Protein 8Q9X (pdb70)

Solvent-accessible surface area: 30038 Å² total; per-residue (Å²): 111,154,90,84,178,57,35,106,8,105,130,4,2,61,25,2,32,137,38,1,0,0,6,0,2,1,0,0,0,4,0,1,0,4,8,4,12,49,3,59,0,14,0,7,12,1,3,10,3,41,41,15,78,1,0,0,0,6,4,0,0,1,9,38,8,124,52,11,61,157,19,8,33,0,0,0,0,0,0,1,6,98,2,4,73,38,23,60,23,101,22,118,35,189,162,24,18,99,14,2,20,0,17,27,0,97,7,61,32,70,69,12,44,53,56,26,37,0,4,90,110,7,0,0,0,0,0,13,3,0,0,0,0,22,83,3,134,0,0,0,0,0,0,7,3,1,0,0,0,0,4,0,29,12,89,82,21,42,36,80,4,1,0,45,0,32,1,154,26,99,39,98,66,38,126,83,0,6,61,79,0,2,14,0,36,0,35,84,30,159,58,108,68,124,85,48,60,14,47,45,60,5,45,113,33,30,6,0,50,54,14,6,22,15,5,0,9,24,67,0,17,108,48,114,3,69,20,126,95,51,33,29,0,0,0,0,2,0,1,0,0,0,18,70,20,82,6,0,1,0,1,0,12,8,2,1,0,0,0,0,0,7,43,131,99,22,56,6,44,4,0,0,9,0,4,91,75,38,76,27,30,37,107,26,143,105,69,50,102,49,23,9,46,0,131,12,137,104,7,44,2,3,2,24,1,0,0,0,3,12,77,0,101,16,0,0,0,1,0,9,23,94,39,10,3,0,6,0,0,55,0,55,65,60,80,46,3,70,128,1,69,49,100,29,43,3,86,44,112,48,13,206,43,62,52,3,10,3,5,3,0,5,4,10,55,78,19,100,38,0,0,0,0,9,14,72,51,78,125,46,71,0,3,0,0,0,0,26,6,160,98,16,137,51,100,74,67,28,106,13,4,25,4,0,2,0,1,7,1,0,30,78,13,108,4,1,0,0,0,0,0,0,29,1,47,23,11,0,0,0,2,0,1,17,15,197,50,16,68,42,5,6,22,2,3,5,8,1,0,0,6,0,0,2,1,4,0,117,62,72,111,25,1,99,8,11,7,1,0,5,1,128,43,109,8,103,113,4,2,40,10,3,16,133,35,1,0,0,6,0,2,0,0,0,0,4,0,0,0,5,9,2,6,51,2,58,0,22,0,7,11,1,3,9,2,38,37,16,79,2,0,0,1,2,5,0,0,1,8,38,9,126,51,10,63,158,18,9,30,0,0,1,0,0,1,1,9,90,1,5,75,43,44,62,24,105,24,106,32,175,163,25,20,94,12,2,21,0,17,24,0,98,8,60,32,68,70,12,44,51,57,24,37,0,2,93,101,9,0,0,0,0,0,1,5,0,0,0,0,23,79,7,135,0,0,0,0,0,0,2,3,0,0,0,0,0,3,0,29,16,90,83,22,43,36,78,3,0,0,48,0,32,0,152,24,96,44,98,78,39,112,93,0,4,44,66,0,2,13,0,37,0,36,84,27,159,58,106,71,122,83,50,70,17,54,47,51,10,45,117,32,28,4,0,41,40,28,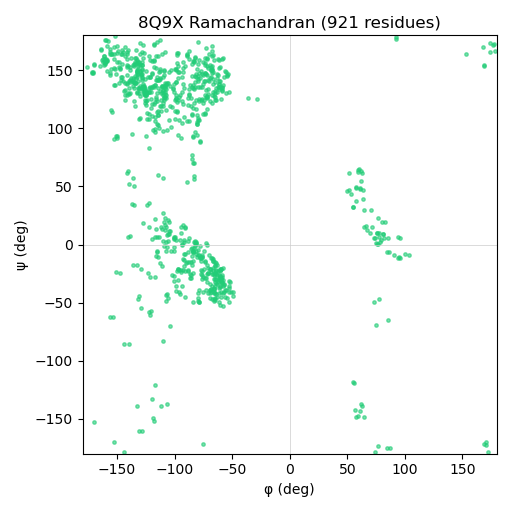5,38,29,2,1,5,61,80,0,7,93,49,142,5,74,22,124,93,46,33,31,0,0,2,2,2,2,1,0,0,0,17,70,19,92,11,0,0,0,0,0,9,3,2,1,0,0,0,0,0,6,45,132,60,21,55,6,43,5,0,0,8,0,3,99,76,42,75,28,30,35,107,26,140,106,63,51,102,50,23,10,44,0,133,12,137,107,4,42,3,5,2,24,0,3,0,0,4,12,73,0,108,16,0,0,0,3,1,10,14,90,40,12,6,0,6,0,0,53,0,62,65,61,88,44,5,71,129,2,70,48,106,29,38,2,87,46,130,47,12,182,31,14,64,3,13,8,11,8,0,4,2,10,54,97,18,124,38,0,0,0,0,14,21,70,46,77,126,52,75,0,2,0,0,0,0,25,7,148,98,7,129,44,99,78,63,26,104,21,11,28,4,0,7,0,1,8,1,0,29,74,13,80,8,1,1,0,0,0,0,0,31,2,46,22,5,0,0,0,2,0,1,10,15,198,48,15,73,41,3,5,23,2,4,5,8,1,0,0,19,0,0,2,0,4,0,118,60,62,92,24,2,99,9,10,6,1,0,5,1

Secondary structure (DSSP, 8-state):
-TTSS---SHHHHHTT-S-EEEEE-BTT-EEEEEETTT--EEEEEEGGGGT-SS--EEEEEE---S-TTT-EEEEEEE--GGGGGSS------SS------EEEEEE-SS-EEEEEEHHHHHSB---S-EEE-TTSSEEEEEETTTTEEEEEETTTTEEEEEEEEEEEESS-SGGGTTTT-EEEEEEE----BGGGB-SB-TTTT-SSSS---TT-GGGTTTT-S--SSGGG---EEEEEE-TTSSEEEEEETTTTEEEEEETTTTEEEEEEE-STTS-SEEE-EEEETTEEEEEES-----EEEEEE-TTSSEEEEEE-SSS-EEEEEE---TT-GGG-EEEEEE--GGG-SS-PEEEEEEE-TTSSEEEEEEE--TTSPEEEEEEETTTTEEEEEEEEESSEEEEEE-TTS-EEEEEEEGGGTS-EEEEEEETTTTEEEEEE------S--EEPPSSHHHHTTSTTTB-/---SHHHHHTT-S-EEEEE-BTT-EEEEEETTT--EEEEEEGGGGT-SS-EEEEEEE---S-TTT-EEEEEEEE-GGGGGSS------SS------EEEEEE-SS-EEEEEEHHHHHSB---S-EEE-TTSSEEEEEETTTTEEEEEETTTTEEEEEEEEEEEESS-SGGGTTTT-EEEEEEE----BGGGB-SB-TTTT-SSSS---TTHHHHHHTT-S--S-TTS---EEEEEE-TTSSEEEEEETTTTEEEEEETTTTEEEEEEE-STTS-SEE--EEEETTEEEEEES-----EEEEEE-TTSSEEEEEE-SSS-EEEEEE---TT-GGG-EEEEEE--TT-BTTBSB---EEE-TTSSEEEEEEB-STTSPEEEEEEETTTTEEEEEEEEESSEEEEEE-TTSSEEEEEEEGGGTS-EEEEEEETTTTEEEEEE------S--EEPPSSHHHHTTSTTT--

Radius of gyration: 29.58 Å; Cα contacts (8 Å, |Δi|>4): 3020; chains: 2; bounding box: 65×93×47 Å

Sequence (937 aa):
GHMARTTKIEEFYAQFGKYILLVPGKFTGTVAAHDLSTGRTLAWLAGWNYGDTNPIMHHMAAFPSPDPYKGFEFIVNTQGGKNLFIYGIPTTVKEPGEGFNIYRVRYDGTKFNLVSNIAEKTGLGLGVHVTATPDGKGFAVADGQKDIFAEFDLATESVRTAFLVDWKPNNSDLKRAWLEGGTMTITRLKPTLPGGKYDYTGTKGCKIDWELVPGGELFLEEEEGGKKVTGTRQTNVVALDAFVYDPRGRWGALSARLPGVAIIFDRQDDWEPVVALVGAKGEPSSLPVKKVASDTWEIKMDKVVTPAHQAGFSPDGKNFLFMNGVRQNNIMVWDTSNHADPTKWTKKAVVEDPGWRGSYPNTFHMVFTPDGRKVYVTLWWPSPTPNGIAVVDARNWKLLKSVDIGPDMHTLAITYDGKYVVGVFSGYQKTASGIVIMDTKSDEVVGILPSVGGHHDCVIVPKTVEDLRCSRCTTTTTKIEEFYAQFGKYILLVPGKFTGTVAAHDLSTGRTLAWLAGWNYGDTNPIMHHMAAFPSPDPYKGFEFIVNTQGGKNLFIYYGIPTTVKEPGEGFNIYRVRYDGTKFNLVSNIAEKTGLGLGVHVTATPDGKGFAVADGQKDIFAEFDLATESVRTAFLVDWKPNNSDLKRAWLEGGTMTITRLKPTLPGGKYDYTGTKGCKIDWELVPGGELFLEEGKVTGTRQTNVVALDAFVYDPRGRWGALSARLPGVAIIFDRQDWEPVVALVGAKGEPSSLPVKKVASDTWEIKMDKVVTPAHQAGFSPDGKNFLFMNGVRQNNIMVWDTSNHADPTKWTKKAVVEDPGWRGSYPNTFHMVFTPDGRKVYVTLWWPSPTPNGIAVVDARNWKLLKSVDIGPDMHTLAITYDGKYVVGVFSGYQKTASGIVIMDTKSDEVVGILPSVGGHHDCVIVPKTVEDLRCSRCTTT

Foldseek 3Di:
DVPPDDDDCQVVLCVQPFWKKWFAFQQQQKIWIATSNPRDTQEMDHVVVVPQQRRRWAEKFWFAAQDVLQKTKMKIAGAWFCQVPPLPDPDPDDTIGLGLWIWIWMDRNHYIDGDDTLCVVAVARAHFYWAAALQRQKIKGHHQQQQKIFIAGNVVSYTPWMKHKWWDAPDPQLLFRFFQWTKIKIFTDWADDPPRHHNRPGPPRGQWRHAQDVLRLCCLSVVNTDGNNSSTTQGWHDWFDQSVDQWTWIFRFRLQWTFIAGSVPGDTAWIAHFDPPDFRTFGWADDDPGMIMTTDRGRQFTWHWKFAALNSQKIWIATAQSFGKIWIWGRVPVPHNVPIGTDDIEHDPVDNHRFFHFAAWFAQLVQQKMKTKTADAPDDFTWIWIAGRPVGYTDDIDGDGHAWAYWAASNNRFKIWTWHAQSVPDAIWIWIAGPVVRHIPDTDHDNRNTNYMFIHHNRSSRSSGTRRGID/DDDCQVVLCVQPWWKKWFAFQQQQKIWIATSNPRDTQEMDHNVVVVQQRRRWAEKFWFAAQDVLQKTKMKIFGAKFCQVPPLPDPDPDDGIGLGLWIWIWMDRNHYIDGDDTLCVVAVARAHAYKFAALQRQKIKGAHQQQQKIFIAGVVVSYTPWMKHKWWDAPDPQLLARFFQWTKIKIFTDWADDPPRHHNHPGCPRGQWRHQQDQLRSNCLSVVNTDGNHSSTTQRWHDWFDQSVDQWTWIFRFRLQWTFIAGSVVGDTAWIAHQDPPDFRTFGWADDDPGMIMTTDRGRQFTWAWWFAALNSQKIWIATAANAGKIWIWGRVPVPHPVPIGTDDIEDDPPTGGRFQPFHEWFAQLVQQKMKTWGADAPPDFTWIWIAGRVVGYTDDTDGDGHAWAYWAASNNRFKIWTWGAQSVPDAIWIWIAGPVVRHTPDTDHDNRRTNYMFIHHNRSSSSSGTRRGID

Organism: NCBI:txid2602750

Structure (mmCIF, N/CA/C/O backbone):
data_8Q9X
#
_entry.id   8Q9X
#
_cell.length_a   66.840
_cell.length_b   96.570
_cell.length_c   147.450
_cell.angle_alpha   90.00
_cell.angle_beta   90.00
_cell.angle_gamma   90.00
#
_symmetry.space_group_name_H-M   'P 21 21 21'
#
loop_
_entity.id
_entity.type
_entity.pdbx_description
1 polymer 'Twin-arginine translocation signal domain-containing protein'
2 non-polymer GLYCEROL
3 non-polymer 'OXYGEN MOLECULE'
4 non-polymer 'COPPER (II) ION'
5 water water
#
loop_
_atom_site.group_PDB
_atom_site.id
_atom_site.type_symbol
_atom_site.label_atom_id
_atom_site.label_alt_id
_atom_site.label_comp_id
_atom_site.label_asym_id
_atom_site.label_entity_id
_atom_site.label_seq_id
_atom_site.pdbx_PDB_ins_code
_atom_site.Cartn_x
_atom_site.Cartn_y
_atom_site.Cartn_z
_atom_site.occupancy
_atom_site.B_iso_or_equiv
_atom_site.auth_seq_id
_atom_site.auth_comp_id
_atom_site.auth_asym_id
_atom_site.auth_atom_id
_atom_site.pdbx_PDB_model_num
ATOM 1 N N . GLY A 1 19 ? 47.892 14.345 0.509 1.00 35.02 43 GLY A N 1
ATOM 2 C CA . GLY A 1 19 ? 48.702 14.073 -0.707 1.00 35.09 43 GLY A CA 1
ATOM 3 C C . GLY A 1 19 ? 47.939 13.014 -1.457 1.00 29.16 43 GLY A C 1
ATOM 4 O O . GLY A 1 19 ? 48.395 12.427 -2.448 1.00 34.62 43 GLY A O 1
ATOM 8 N N . HIS A 1 20 ? 46.738 12.751 -0.931 1.00 28.06 44 HIS A N 1
ATOM 9 C CA . HIS A 1 20 ? 45.982 11.673 -1.564 1.00 26.16 44 HIS A CA 1
ATOM 10 C C . HIS A 1 20 ? 45.183 12.161 -2.786 1.00 26.09 44 HIS A C 1
ATOM 11 O O . HIS A 1 20 ? 44.724 11.338 -3.563 1.00 26.46 44 HIS A O 1
ATOM 24 N N . MET A 1 21 ? 45.085 13.471 -3.025 1.00 21.27 45 MET A N 1
ATOM 25 C CA . MET A 1 21 ? 44.325 14.018 -4.151 1.00 24.04 45 MET A CA 1
ATOM 26 C C . MET A 1 21 ? 45.120 15.129 -4.832 1.00 25.93 45 MET A C 1
ATOM 27 O O . MET A 1 21 ? 44.643 16.264 -4.966 1.00 40.21 45 MET A O 1
ATOM 44 N N . ALA A 1 22 ? 46.331 14.769 -5.286 1.00 29.71 46 ALA A N 1
ATOM 45 C CA . ALA A 1 22 ? 47.292 15.729 -5.807 1.00 37.57 46 ALA A CA 1
ATOM 46 C C . ALA A 1 22 ? 47.056 15.982 -7.294 1.00 35.12 46 ALA A C 1
ATOM 47 O O . ALA A 1 22 ? 47.444 17.045 -7.781 1.00 37.15 46 ALA A O 1
ATOM 50 N N . ARG A 1 23 ? 46.446 15.017 -8.014 1.00 30.92 47 ARG A N 1
ATOM 51 C CA . ARG A 1 23 ? 46.243 15.180 -9.440 1.00 31.72 47 ARG A CA 1
ATOM 52 C C . ARG A 1 23 ? 45.138 14.301 -10.040 1.00 25.83 47 ARG A C 1
ATOM 53 O O . ARG A 1 23 ? 44.733 13.296 -9.525 1.00 35.83 47 ARG A O 1
ATOM 63 N N . THR A 1 24 ? 44.643 14.723 -11.204 1.00 19.33 48 THR A N 1
ATOM 64 C CA . THR A 1 24 ? 43.680 14.066 -12.070 1.00 18.36 48 THR A CA 1
ATOM 65 C C . THR A 1 24 ? 44.359 12.897 -12.762 1.00 22.00 48 THR A C 1
ATOM 66 O O . THR A 1 24 ? 45.532 13.024 -13.163 1.00 24.91 48 THR A O 1
ATOM 72 N N . THR A 1 25 ? 43.685 11.760 -12.931 1.00 23.06 49 THR A N 1
ATOM 73 C CA . THR A 1 25 ? 44.196 10.561 -13.597 1.00 20.89 49 THR A CA 1
ATOM 74 C C . THR A 1 25 ? 43.250 10.228 -14.754 1.00 18.31 49 THR A C 1
ATOM 75 O O . THR A 1 25 ? 42.040 10.153 -14.586 1.00 18.32 49 THR A O 1
ATOM 86 N N . LYS A 1 26 ? 43.800 9.919 -15.935 1.00 18.77 50 LYS A N 1
ATOM 87 C CA . LYS A 1 26 ? 42.987 9.430 -17.048 1.00 17.70 50 LYS A CA 1
ATOM 88 C C . LYS A 1 26 ? 43.092 7.926 -17.113 1.00 16.25 50 LYS A C 1
ATOM 89 O O . LYS A 1 26 ? 44.122 7.353 -16.746 1.00 17.99 50 LYS A O 1
ATOM 108 N N . ILE A 1 27 ? 42.035 7.281 -17.597 1.00 15.24 51 ILE A N 1
ATOM 109 C CA . ILE A 1 27 ? 41.963 5.844 -17.604 1.00 14.46 51 ILE A CA 1
ATOM 110 C C . ILE A 1 27 ? 42.669 5.215 -18.822 1.00 14.86 51 ILE A C 1
ATOM 111 O O . ILE A 1 27 ? 42.829 4.000 -18.888 1.00 15.59 51 ILE A O 1
ATOM 127 N N . GLU A 1 28 ? 43.139 6.034 -19.768 1.00 15.60 52 GLU A N 1
ATOM 128 C CA . GLU A 1 28 ? 43.666 5.452 -20.990 1.00 16.72 52 GLU A CA 1
ATOM 129 C C . GLU A 1 28 ? 44.723 4.387 -20.733 1.00 16.04 52 GLU A C 1
ATOM 130 O O . GLU A 1 28 ? 44.701 3.336 -21.413 1.00 16.44 52 GLU A O 1
ATOM 142 N N . GLU A 1 29 ? 45.738 4.638 -19.895 1.00 17.15 53 GLU A N 1
ATOM 143 C CA . GLU A 1 29 ? 46.784 3.652 -19.725 1.00 17.67 53 GLU A CA 1
ATOM 144 C C . GLU A 1 29 ? 46.251 2.337 -19.188 1.00 16.68 53 GLU A C 1
ATOM 145 O O . GLU A 1 29 ? 46.777 1.284 -19.544 1.00 17.68 53 GLU A O 1
ATOM 153 N N . PHE A 1 30 ? 45.248 2.384 -18.316 1.00 15.50 54 PHE A N 1
ATOM 154 C CA . PHE A 1 30 ? 44.624 1.187 -17.804 1.00 14.69 54 PHE A CA 1
ATOM 155 C C . PHE A 1 30 ? 44.077 0.360 -18.968 1.00 14.34 54 PHE A C 1
ATOM 156 O O . PHE A 1 30 ? 44.331 -0.843 -19.033 1.00 15.55 54 PHE A O 1
ATOM 173 N N . TYR A 1 31 ? 43.259 0.952 -19.852 1.00 13.40 55 TYR A N 1
ATOM 174 C CA . TYR A 1 31 ? 42.676 0.137 -20.922 1.00 12.71 55 TYR A CA 1
ATOM 175 C C . TYR A 1 31 ? 43.721 -0.259 -21.969 1.00 12.92 55 TYR A C 1
ATOM 176 O O . TYR A 1 31 ? 43.617 -1.331 -22.565 1.00 14.48 55 TYR A O 1
ATOM 194 N N . ALA A 1 32 ? 44.719 0.605 -22.211 1.00 13.86 56 ALA A N 1
ATOM 195 C CA . ALA A 1 32 ? 45.689 0.370 -23.268 1.00 15.51 56 ALA A CA 1
ATOM 196 C C . ALA A 1 32 ? 46.455 -0.919 -23.033 1.00 13.78 56 ALA A C 1
ATOM 197 O O . ALA A 1 32 ? 46.932 -1.553 -23.989 1.00 17.38 56 ALA A O 1
ATOM 204 N N . GLN A 1 33 ? 46.621 -1.320 -21.780 1.00 13.94 57 GLN A N 1
ATOM 205 C CA . GLN A 1 33 ? 47.415 -2.496 -21.492 1.00 14.15 57 GLN A CA 1
ATOM 206 C C . GLN A 1 33 ? 46.770 -3.788 -22.012 1.00 13.19 57 GLN A C 1
ATOM 207 O O . GLN A 1 33 ? 47.471 -4.781 -22.176 1.00 14.52 57 GLN A O 1
ATOM 221 N N . PHE A 1 34 ? 45.458 -3.788 -22.230 1.00 13.10 58 PHE A N 1
ATOM 222 C CA . PHE A 1 34 ? 44.792 -5.046 -22.451 1.00 13.49 58 PHE A CA 1
ATOM 223 C C . PHE A 1 34 ? 44.839 -5.522 -23.887 1.00 14.81 58 PHE A C 1
ATOM 224 O O . PHE A 1 34 ? 44.593 -6.691 -24.122 1.00 16.94 58 PHE A O 1
ATOM 241 N N . GLY A 1 35 ? 45.132 -4.637 -24.838 1.00 15.16 59 GLY A N 1
ATOM 242 C CA . GLY A 1 35 ? 44.959 -4.959 -26.235 1.00 16.97 59 GLY A CA 1
ATOM 243 C C . GLY A 1 35 ? 43.499 -4.900 -26.680 1.00 14.38 59 GLY A C 1
ATOM 244 O O . GLY A 1 35 ? 42.604 -4.454 -25.962 1.00 16.04 59 GLY A O 1
ATOM 248 N N . LYS A 1 36 ? 43.271 -5.318 -27.910 1.00 13.10 60 LYS A N 1
ATOM 249 C CA . LYS A 1 36 ? 41.966 -5.196 -28.568 1.00 12.79 60 LYS A CA 1
ATOM 250 C C . LYS A 1 36 ? 41.183 -6.481 -28.384 1.00 11.13 60 LYS A C 1
ATOM 251 O O . LYS A 1 36 ? 41.321 -7.425 -29.162 1.00 14.11 60 LYS A O 1
ATOM 270 N N . TYR A 1 37 ? 40.397 -6.519 -27.311 1.00 10.30 61 TYR A N 1
ATOM 271 C CA . TYR A 1 37 ? 39.576 -7.662 -26.969 1.00 9.59 61 TYR A CA 1
ATOM 272 C C . TYR A 1 37 ? 38.198 -7.158 -26.542 1.00 9.31 61 TYR A C 1
ATOM 273 O O . TYR A 1 37 ? 38.094 -6.150 -25.835 1.00 10.46 61 TYR A O 1
ATOM 291 N N . ILE A 1 38 ? 37.176 -7.928 -26.928 1.00 9.14 62 ILE A N 1
ATOM 292 C CA . ILE A 1 38 ? 35.780 -7.658 -26.634 1.00 8.80 62 ILE A CA 1
ATOM 293 C C . ILE A 1 38 ? 35.278 -8.712 -25.664 1.00 8.69 62 ILE A C 1
ATOM 294 O O . ILE A 1 38 ? 35.344 -9.911 -25.948 1.00 9.23 62 ILE A O 1
ATOM 310 N N . LEU A 1 39 ? 34.745 -8.264 -24.521 1.00 8.67 63 LEU A N 1
ATOM 311 C CA . LEU A 1 39 ? 34.143 -9.122 -23.517 1.00 8.53 63 LEU A CA 1
ATOM 312 C C . LEU A 1 39 ? 32.641 -9.185 -23.734 1.00 8.00 63 LEU A C 1
ATOM 313 O O . LEU A 1 39 ? 31.991 -8.136 -23.788 1.00 9.48 63 LEU A O 1
ATOM 329 N N . LEU A 1 40 ? 32.093 -10.386 -23.796 1.00 8.00 64 LEU A N 1
ATOM 330 C CA . LEU A 1 40 ? 30.666 -10.608 -23.937 1.00 7.87 64 LEU A CA 1
ATOM 331 C C . LEU A 1 40 ? 30.133 -11.210 -22.647 1.00 8.03 64 LEU A C 1
ATOM 332 O O . LEU A 1 40 ? 30.740 -12.143 -22.110 1.00 9.87 64 LEU A O 1
ATOM 361 N N . VAL A 1 41 ? 28.976 -10.715 -22.187 1.00 8.23 65 VAL A N 1
ATOM 362 C CA . VAL A 1 41 ? 28.377 -11.198 -20.951 1.00 8.52 65 VAL A CA 1
ATOM 363 C C . VAL A 1 41 ? 26.866 -11.301 -21.063 1.00 8.71 65 VAL A C 1
ATOM 364 O O . VAL A 1 41 ? 26.203 -10.391 -21.576 1.00 10.12 65 VAL A O 1
ATOM 377 N N . PRO A 1 42 ? 26.284 -12.376 -20.509 1.00 8.01 66 PRO A N 1
ATOM 378 C CA . PRO A 1 42 ? 24.858 -12.468 -20.298 1.00 8.40 66 PRO A CA 1
ATOM 379 C C . PRO A 1 42 ? 24.537 -11.886 -18.915 1.00 9.12 66 PRO A C 1
ATOM 380 O O . PRO A 1 42 ? 25.398 -11.873 -18.003 1.00 11.65 66 PRO A O 1
ATOM 391 N N . GLY A 1 43 ? 23.274 -11.544 -18.677 1.00 9.37 67 GLY A N 1
ATOM 392 C CA . GLY A 1 43 ? 22.921 -10.881 -17.417 1.00 9.68 67 GLY A CA 1
ATOM 393 C C . GLY A 1 43 ? 22.122 -11.691 -16.412 1.00 8.67 67 GLY A C 1
ATOM 394 O O . GLY A 1 43 ? 21.815 -11.125 -15.362 1.00 8.97 67 GLY A O 1
ATOM 398 N N . LYS A 1 44 ? 21.751 -12.933 -16.711 1.00 8.48 68 LYS A N 1
ATOM 399 C CA . LYS A 1 44 ? 20.895 -13.725 -15.806 1.00 7.95 68 LYS A CA 1
ATOM 400 C C . LYS A 1 44 ? 19.636 -12.915 -15.564 1.00 8.14 68 LYS A C 1
ATOM 401 O O . LYS A 1 44 ? 18.897 -12.645 -16.529 1.00 8.64 68 LYS A O 1
ATOM 420 N N . PHE A 1 45 ? 19.327 -12.528 -14.315 1.00 7.96 69 PHE A N 1
ATOM 421 C CA . PHE A 1 45 ? 18.071 -11.842 -14.053 1.00 7.72 69 PHE A CA 1
ATOM 422 C C . PHE A 1 45 ? 17.975 -10.453 -14.669 1.00 7.81 69 PHE A C 1
ATOM 423 O O . PHE A 1 45 ? 16.877 -9.903 -14.708 1.00 9.28 69 PHE A O 1
ATOM 440 N N . THR A 1 46 ? 19.067 -9.859 -15.175 1.00 8.04 70 THR A N 1
ATOM 441 C CA . THR A 1 46 ? 18.862 -8.605 -15.870 1.00 8.06 70 THR A CA 1
ATOM 442 C C . THR A 1 46 ? 18.163 -8.780 -17.207 1.00 8.33 70 THR A C 1
ATOM 443 O O . THR A 1 46 ? 17.569 -7.829 -17.702 1.00 9.68 70 THR A O 1
ATOM 454 N N . GLY A 1 47 ? 18.269 -9.957 -17.821 1.00 8.32 71 GLY A N 1
ATOM 455 C CA . GLY A 1 47 ? 17.658 -10.162 -19.130 1.00 8.62 71 GLY A CA 1
ATOM 456 C C . GLY A 1 47 ? 18.452 -9.633 -20.326 1.00 7.92 71 GLY A C 1
ATOM 457 O O . GLY A 1 47 ? 17.902 -9.650 -21.432 1.00 8.84 71 GLY A O 1
ATOM 461 N N . THR A 1 48 ? 19.692 -9.206 -20.123 1.00 7.95 72 THR A N 1
ATOM 462 C CA . THR A 1 48 ? 20.476 -8.590 -21.187 1.00 8.15 72 THR A CA 1
ATOM 463 C C . THR A 1 48 ? 21.628 -9.470 -21.624 1.00 7.93 72 THR A C 1
ATOM 464 O O . THR A 1 48 ? 22.069 -10.411 -20.929 1.00 8.79 72 THR A O 1
ATOM 475 N N . VAL A 1 49 ? 22.164 -9.119 -22.803 1.00 8.09 73 VAL A N 1
ATOM 476 C CA . VAL A 1 49 ? 23.491 -9.511 -23.239 1.00 8.06 73 VAL A CA 1
ATOM 477 C C . VAL A 1 49 ? 24.204 -8.257 -23.672 1.00 7.61 73 VAL A C 1
ATOM 478 O O . VAL A 1 49 ? 23.579 -7.324 -24.179 1.00 8.51 73 VAL A O 1
ATOM 491 N N . ALA A 1 50 ? 25.536 -8.231 -23.521 1.00 7.60 74 ALA A N 1
ATOM 492 C CA . ALA A 1 50 ? 26.298 -7.017 -23.794 1.00 7.82 74 ALA A CA 1
ATOM 493 C C . ALA A 1 50 ? 27.704 -7.358 -24.216 1.00 7.69 74 ALA A C 1
ATOM 494 O O . ALA A 1 50 ? 28.263 -8.373 -23.788 1.00 9.14 74 ALA A O 1
ATOM 501 N N . ALA A 1 51 ? 28.297 -6.476 -25.036 1.00 7.56 75 ALA A N 1
ATOM 502 C CA . ALA A 1 51 ? 29.680 -6.560 -25.456 1.00 7.76 75 ALA A CA 1
ATOM 503 C C . ALA A 1 51 ? 30.415 -5.299 -25.019 1.00 7.93 75 ALA A C 1
ATOM 504 O O . ALA A 1 51 ? 29.936 -4.200 -25.295 1.00 8.99 75 ALA A O 1
ATOM 511 N N . HIS A 1 52 ? 31.577 -5.450 -24.394 1.00 8.26 76 HIS A N 1
ATOM 512 C CA . HIS A 1 52 ? 32.376 -4.341 -23.904 1.00 8.74 76 HIS A CA 1
ATOM 513 C C . HIS A 1 52 ? 33.728 -4.348 -24.581 1.00 9.16 76 HIS A C 1
ATOM 514 O O . HIS A 1 52 ? 34.398 -5.384 -24.678 1.00 9.78 76 HIS A O 1
ATOM 529 N N . ASP A 1 53 ? 34.165 -3.163 -25.002 1.00 9.21 77 ASP A N 1
ATOM 530 C CA . ASP A 1 53 ? 35.470 -2.992 -25.615 1.00 9.18 77 ASP A CA 1
ATOM 531 C C . ASP A 1 53 ? 36.514 -2.743 -24.540 1.00 9.57 77 ASP A C 1
ATOM 532 O O . ASP A 1 53 ? 36.544 -1.644 -23.960 1.00 10.27 77 ASP A O 1
ATOM 541 N N . LEU A 1 54 ? 37.347 -3.717 -24.248 1.00 9.67 78 LEU A N 1
ATOM 542 C CA . LEU A 1 54 ? 38.338 -3.565 -23.196 1.00 10.60 78 LEU A CA 1
ATOM 543 C C . LEU A 1 54 ? 39.406 -2.529 -23.521 1.00 11.17 78 LEU A C 1
ATOM 544 O O . LEU A 1 54 ? 40.169 -2.148 -22.644 1.00 12.76 78 LEU A O 1
ATOM 560 N N . SER A 1 55 ? 39.480 -2.081 -24.803 1.00 11.10 79 SER A N 1
ATOM 561 C CA . SER A 1 55 ? 40.462 -1.066 -25.221 1.00 12.74 79 SER A CA 1
ATOM 562 C C . SER A 1 55 ? 39.990 0.363 -24.960 1.00 11.89 79 SER A C 1
ATOM 563 O O . SER A 1 55 ? 40.822 1.269 -25.040 1.00 13.92 79 SER A O 1
ATOM 571 N N . THR A 1 56 ? 38.711 0.574 -24.682 1.00 11.50 80 THR A N 1
ATOM 572 C CA . THR A 1 56 ? 38.177 1.918 -24.531 1.00 12.06 80 THR A CA 1
ATOM 573 C C . THR A 1 56 ? 37.250 2.078 -23.340 1.00 11.69 80 THR A C 1
ATOM 574 O O . THR A 1 56 ? 36.928 3.234 -22.983 1.00 12.99 80 THR A O 1
ATOM 585 N N . GLY A 1 57 ? 36.735 0.988 -22.775 1.00 10.46 81 GLY A N 1
ATOM 586 C CA . GLY A 1 57 ? 35.728 1.091 -21.743 1.00 10.89 81 GLY A CA 1
ATOM 587 C C . GLY A 1 57 ? 34.314 1.235 -22.240 1.00 10.34 81 GLY A C 1
ATOM 588 O O . GLY A 1 57 ? 33.397 1.226 -21.419 1.00 12.37 81 GLY A O 1
ATOM 592 N N . ARG A 1 58 ? 34.110 1.379 -23.536 1.00 9.84 82 ARG A N 1
ATOM 593 C CA . ARG A 1 58 ? 32.763 1.555 -24.070 1.00 10.00 82 ARG A CA 1
ATOM 594 C C . ARG A 1 58 ? 32.059 0.210 -24.150 1.00 9.27 82 ARG A C 1
ATOM 595 O O . ARG A 1 58 ? 32.658 -0.795 -24.542 1.00 10.71 82 ARG A O 1
ATOM 625 N N . THR A 1 59 ? 30.765 0.220 -23.858 1.00 9.13 83 THR A N 1
ATOM 626 C CA . THR A 1 59 ? 29.910 -0.906 -24.196 1.00 8.74 83 THR A CA 1
ATOM 627 C C . THR A 1 59 ? 29.537 -0.752 -25.661 1.00 9.25 83 THR A C 1
ATOM 628 O O . THR A 1 59 ? 28.946 0.225 -26.044 1.00 12.97 83 THR A O 1
ATOM 639 N N . LEU A 1 60 ? 29.948 -1.702 -26.488 1.00 8.17 84 LEU A N 1
ATOM 640 C CA . LEU A 1 60 ? 29.720 -1.601 -27.920 1.00 8.37 84 LEU A CA 1
ATOM 641 C C . LEU A 1 60 ? 28.251 -1.732 -28.291 1.00 8.50 84 LEU A C 1
ATOM 642 O O . LEU A 1 60 ? 27.778 -1.096 -29.225 1.00 9.13 84 LEU A O 1
ATOM 658 N N . ALA A 1 61 ? 27.536 -2.636 -27.593 1.00 8.07 85 ALA A N 1
ATOM 659 C CA . ALA A 1 61 ? 26.159 -2.941 -27.914 1.00 8.22 85 ALA A CA 1
ATOM 660 C C . ALA A 1 61 ? 25.596 -3.795 -26.784 1.00 8.01 85 ALA A C 1
ATOM 661 O O . ALA A 1 61 ? 26.336 -4.544 -26.127 1.00 8.43 85 ALA A O 1
ATOM 668 N N . TRP A 1 62 ? 24.284 -3.716 -26.644 1.00 7.80 86 TRP A N 1
ATOM 669 C CA . TRP A 1 62 ? 23.567 -4.595 -25.731 1.00 7.86 86 TRP A CA 1
ATOM 670 C C . TRP A 1 62 ? 22.212 -4.899 -26.328 1.00 7.67 86 TRP A C 1
ATOM 671 O O . TRP A 1 62 ? 21.733 -4.205 -27.228 1.00 8.18 86 TRP A O 1
ATOM 692 N N . LEU A 1 63 ? 21.573 -5.941 -25.782 1.00 7.89 87 LEU A N 1
ATOM 693 C CA . LEU A 1 63 ? 20.240 -6.363 -26.209 1.00 7.80 87 LEU A CA 1
ATOM 694 C C . LEU A 1 63 ? 19.504 -6.822 -24.969 1.00 8.03 87 LEU A C 1
ATOM 695 O O . LEU A 1 63 ? 20.084 -7.512 -24.105 1.00 9.02 87 LEU A O 1
ATOM 711 N N . ALA A 1 64 ? 18.225 -6.456 -24.883 1.00 7.75 88 ALA A N 1
ATOM 712 C CA . ALA A 1 64 ? 17.352 -6.801 -23.778 1.00 8.11 88 ALA A CA 1
ATOM 713 C C . ALA A 1 64 ? 16.255 -7.724 -24.293 1.00 8.19 88 ALA A C 1
ATOM 714 O O . ALA A 1 64 ? 15.435 -7.328 -25.126 1.00 8.85 88 ALA A O 1
ATOM 721 N N . GLY A 1 65 ? 16.244 -8.968 -23.820 1.00 8.74 89 GLY A N 1
ATOM 722 C CA . GLY A 1 65 ? 15.326 -9.951 -24.364 1.00 9.20 89 GLY A CA 1
ATOM 723 C C . GLY A 1 65 ? 13.849 -9.571 -24.279 1.00 8.83 89 GLY A C 1
ATOM 724 O O . GLY A 1 65 ? 13.059 -9.920 -25.154 1.00 9.54 89 GLY A O 1
ATOM 728 N N . TRP A 1 66 ? 13.470 -8.878 -23.189 1.00 8.45 90 TRP A N 1
ATOM 729 C CA . TRP A 1 66 ? 12.068 -8.551 -23.032 1.00 8.71 90 TRP A CA 1
ATOM 730 C C . TRP A 1 66 ? 11.582 -7.602 -24.128 1.00 8.18 90 TRP A C 1
ATOM 731 O O . TRP A 1 66 ? 10.391 -7.565 -24.431 1.00 9.50 90 TRP A O 1
ATOM 752 N N . ASN A 1 67 ? 12.488 -6.821 -24.739 1.00 8.46 91 ASN A N 1
ATOM 753 C CA . ASN A 1 67 ? 12.071 -5.922 -25.810 1.00 8.68 91 ASN A CA 1
ATOM 754 C C . ASN A 1 67 ? 11.427 -6.677 -26.966 1.00 9.26 91 ASN A C 1
ATOM 755 O O . ASN A 1 67 ? 10.627 -6.104 -27.695 1.00 10.73 91 ASN A O 1
ATOM 766 N N . TYR A 1 68 ? 11.843 -7.933 -27.130 1.00 9.72 92 TYR A N 1
ATOM 767 C CA . TYR A 1 68 ? 11.424 -8.794 -28.228 1.00 10.67 92 TYR A CA 1
ATOM 768 C C . TYR A 1 68 ? 10.242 -9.684 -27.839 1.00 11.89 92 TYR A C 1
ATOM 769 O O . TYR A 1 68 ? 9.792 -10.495 -28.636 1.00 14.69 92 TYR A O 1
ATOM 787 N N . GLY A 1 69 ? 9.711 -9.531 -26.638 1.00 11.60 93 GLY A N 1
ATOM 788 C CA . GLY A 1 69 ? 8.561 -10.296 -26.209 1.00 13.26 93 GLY A CA 1
ATOM 789 C C . GLY A 1 69 ? 8.907 -11.540 -25.407 1.00 14.41 93 GLY A C 1
ATOM 790 O O . GLY A 1 69 ? 7.996 -12.274 -25.054 1.00 18.78 93 GLY A O 1
ATOM 794 N N . ASP A 1 70 ? 10.183 -11.751 -25.070 1.00 12.62 94 ASP A N 1
ATOM 795 C CA . ASP A 1 70 ? 10.541 -12.814 -24.137 1.00 13.67 94 ASP A CA 1
ATOM 796 C C . ASP A 1 70 ? 10.268 -12.306 -22.740 1.00 12.65 94 ASP A C 1
ATOM 797 O O . ASP A 1 70 ? 10.973 -11.439 -22.240 1.00 11.48 94 ASP A O 1
ATOM 806 N N . THR A 1 71 ? 9.225 -12.838 -22.078 1.00 14.44 95 THR A N 1
ATOM 807 C CA . THR A 1 71 ? 8.775 -12.305 -20.806 1.00 15.36 95 THR A CA 1
ATOM 808 C C . THR A 1 71 ? 9.549 -12.844 -19.606 1.00 12.43 95 THR A C 1
ATOM 809 O O . THR A 1 71 ? 9.335 -12.399 -18.477 1.00 14.89 95 THR A O 1
ATOM 828 N N . ASN A 1 72 ? 10.437 -13.818 -19.838 1.00 10.22 96 ASN A N 1
ATOM 829 C CA . ASN A 1 72 ? 11.232 -14.390 -18.752 1.00 9.27 96 ASN A CA 1
ATOM 830 C C . ASN A 1 72 ? 12.652 -14.658 -19.241 1.00 8.66 96 ASN A C 1
ATOM 831 O O . ASN A 1 72 ? 13.119 -15.798 -19.268 1.00 9.26 96 ASN A O 1
ATOM 842 N N . PRO A 1 73 ? 13.368 -13.602 -19.661 1.00 8.29 97 PRO A N 1
ATOM 843 C CA . PRO A 1 73 ? 14.656 -13.767 -20.348 1.00 8.04 97 PRO A CA 1
ATOM 844 C C . PRO A 1 73 ? 15.804 -13.932 -19.351 1.00 8.02 97 PRO A C 1
ATOM 845 O O . PRO A 1 73 ? 16.667 -13.073 -19.222 1.00 8.82 97 PRO A O 1
ATOM 856 N N . ILE A 1 74 ? 15.828 -15.092 -18.663 1.00 8.24 98 ILE A N 1
ATOM 857 C CA . ILE A 1 74 ? 16.920 -15.388 -17.736 1.00 8.06 98 ILE A CA 1
ATOM 858 C C . ILE A 1 74 ? 18.110 -15.821 -18.580 1.00 8.04 98 ILE A C 1
ATOM 859 O O . ILE A 1 74 ? 18.268 -16.996 -18.889 1.00 9.20 98 ILE A O 1
ATOM 875 N N . MET A 1 75 ? 18.927 -14.843 -18.987 1.00 8.15 99 MET A N 1
ATOM 876 C CA . MET A 1 75 ? 20.012 -15.058 -19.959 1.00 8.00 99 MET A CA 1
ATOM 877 C C . MET A 1 75 ? 21.150 -15.780 -19.272 1.00 7.95 99 MET A C 1
ATOM 878 O O . MET A 1 75 ? 21.757 -15.210 -18.359 1.00 8.79 99 MET A O 1
ATOM 892 N N . HIS A 1 76 ? 21.406 -17.040 -19.655 1.00 7.82 100 HIS A N 1
ATOM 893 C CA . HIS A 1 76 ? 22.207 -17.919 -18.809 1.00 7.81 100 HIS A CA 1
ATOM 894 C C . HIS A 1 76 ? 23.626 -18.101 -19.331 1.00 7.33 100 HIS A C 1
ATOM 895 O O . HIS A 1 76 ? 24.585 -17.625 -18.717 1.00 8.97 100 HIS A O 1
ATOM 909 N N . HIS A 1 77 ? 23.784 -18.811 -20.451 1.00 7.30 101 HIS A N 1
ATOM 910 C CA . HIS A 1 77 ? 25.114 -19.168 -20.936 1.00 7.30 101 HIS A CA 1
ATOM 911 C C . HIS A 1 77 ? 25.284 -18.721 -22.386 1.00 7.20 101 HIS A C 1
ATOM 912 O O . HIS A 1 77 ? 24.322 -18.428 -23.093 1.00 7.96 101 HIS A O 1
ATOM 927 N N . MET A 1 78 ? 26.537 -18.707 -22.823 1.00 7.41 102 MET A N 1
ATOM 928 C CA . MET A 1 78 ? 26.837 -18.231 -24.170 1.00 7.61 102 MET A CA 1
ATOM 929 C C . MET A 1 78 ? 28.181 -18.720 -24.618 1.00 7.61 102 MET A C 1
ATOM 930 O O . MET A 1 78 ? 29.075 -18.999 -23.818 1.00 8.45 102 MET A O 1
ATOM 944 N N . ALA A 1 79 ? 28.357 -18.742 -25.948 1.00 7.65 103 ALA A N 1
ATOM 945 C CA . ALA A 1 79 ? 29.644 -18.969 -26.563 1.00 7.72 103 ALA A CA 1
ATOM 946 C C . ALA A 1 79 ? 29.683 -18.163 -27.850 1.00 7.57 103 ALA A C 1
ATOM 947 O O . ALA A 1 79 ? 28.679 -18.057 -28.548 1.00 8.20 103 ALA A O 1
ATOM 954 N N . ALA A 1 80 ? 30.862 -17.630 -28.154 1.00 8.15 104 ALA A N 1
ATOM 955 C CA . ALA A 1 80 ? 31.091 -16.878 -29.396 1.00 8.17 104 ALA A CA 1
ATOM 956 C C . ALA A 1 80 ? 31.971 -17.652 -30.369 1.00 8.13 104 ALA A C 1
ATOM 957 O O . ALA A 1 80 ? 32.846 -18.423 -29.991 1.00 9.60 104 ALA A O 1
ATOM 964 N N . PHE A 1 81 ? 31.722 -17.397 -31.652 1.00 8.14 105 PHE A N 1
ATOM 965 C CA . PHE A 1 81 ? 32.448 -18.082 -32.725 1.00 8.54 105 PHE A CA 1
ATOM 966 C C . PHE A 1 81 ? 33.600 -17.227 -33.227 1.00 8.53 105 PHE A C 1
ATOM 967 O O . PHE A 1 81 ? 33.553 -16.005 -33.170 1.00 9.40 105 PHE A O 1
ATOM 984 N N . PRO A 1 82 ? 34.652 -17.861 -33.779 1.00 8.59 106 PRO A N 1
ATOM 985 C CA . PRO A 1 82 ? 35.787 -17.085 -34.282 1.00 9.10 106 PRO A CA 1
ATOM 986 C C . PRO A 1 82 ? 35.381 -16.119 -35.386 1.00 9.18 106 PRO A C 1
ATOM 987 O O . PRO A 1 82 ? 34.682 -16.479 -36.333 1.00 10.33 106 PRO A O 1
ATOM 998 N N . SER A 1 83 ? 35.900 -14.898 -35.283 1.00 9.22 107 SER A N 1
ATOM 999 C CA . SER A 1 83 ? 35.690 -13.860 -36.265 1.00 9.53 107 SER A CA 1
ATOM 1000 C C . SER A 1 83 ? 37.014 -13.281 -36.691 1.00 10.27 107 SER A C 1
ATOM 1001 O O . SER A 1 83 ? 37.856 -12.986 -35.858 1.00 11.31 107 SER A O 1
ATOM 1009 N N . PRO A 1 84 ? 37.239 -13.057 -38.008 1.00 11.53 108 PRO A N 1
ATOM 1010 C CA . PRO A 1 84 ? 38.500 -12.463 -38.421 1.00 13.72 108 PRO A CA 1
ATOM 1011 C C . PRO A 1 84 ? 38.697 -11.052 -37.889 1.00 13.09 108 PRO A C 1
ATOM 1012 O O . PRO A 1 84 ? 39.824 -10.589 -37.843 1.00 17.36 108 PRO A O 1
ATOM 1023 N N . ASP A 1 85 ? 37.620 -10.349 -37.550 1.00 11.47 109 ASP A N 1
ATOM 1024 C CA . ASP A 1 85 ? 37.769 -9.021 -36.974 1.00 11.84 109 ASP A CA 1
ATOM 1025 C C . ASP A 1 85 ? 36.553 -8.761 -36.109 1.00 10.50 109 ASP A C 1
ATOM 1026 O O . ASP A 1 85 ? 35.505 -8.286 -36.581 1.00 10.34 109 ASP A O 1
ATOM 1035 N N . PRO A 1 86 ? 36.624 -9.116 -34.811 1.00 10.37 110 PRO A N 1
ATOM 1036 C CA . PRO A 1 86 ? 35.478 -8.938 -33.921 1.00 9.67 110 PRO A CA 1
ATOM 1037 C C . PRO A 1 86 ? 34.886 -7.531 -33.919 1.00 9.55 110 PRO A C 1
ATOM 1038 O O . PRO A 1 86 ? 33.691 -7.368 -33.698 1.00 10.29 110 PRO A O 1
ATOM 1049 N N . TYR A 1 87 ? 35.738 -6.507 -34.131 1.00 9.69 111 TYR A N 1
ATOM 1050 C CA . TYR A 1 87 ? 35.224 -5.146 -34.095 1.00 10.41 111 TYR A CA 1
ATOM 1051 C C . TYR A 1 87 ? 34.350 -4.818 -35.291 1.00 10.15 111 TYR A C 1
ATOM 1052 O O . TYR A 1 87 ? 33.550 -3.859 -35.215 1.00 11.59 111 TYR A O 1
ATOM 1070 N N . LYS A 1 88 ? 34.471 -5.573 -36.381 1.00 10.27 112 LYS A N 1
ATOM 1071 C CA . LYS A 1 88 ? 33.597 -5.415 -37.531 1.00 10.54 112 LYS A CA 1
ATOM 1072 C C . LYS A 1 88 ? 32.394 -6.326 -37.484 1.00 10.09 112 LYS A C 1
ATOM 1073 O O . LYS A 1 88 ? 31.403 -6.046 -38.156 1.00 11.69 112 LYS A O 1
ATOM 1086 N N . GLY A 1 89 ? 32.453 -7.416 -36.737 1.00 10.12 113 GLY A N 1
ATOM 1087 C CA . GLY A 1 89 ? 31.327 -8.294 -36.613 1.00 10.20 113 GLY A CA 1
ATOM 1088 C C . GLY A 1 89 ? 31.725 -9.600 -35.944 1.00 9.27 113 GLY A C 1
ATOM 1089 O O . GLY A 1 89 ? 32.876 -10.005 -35.983 1.00 9.95 113 GLY A O 1
ATOM 1093 N N . PHE A 1 90 ? 30.733 -10.232 -35.298 1.00 8.59 114 PHE A N 1
ATOM 1094 C CA . PHE A 1 90 ? 30.917 -11.568 -34.738 1.00 8.49 114 PHE A CA 1
ATOM 1095 C C . PHE A 1 90 ? 29.530 -12.136 -34.448 1.00 8.25 114 PHE A C 1
ATOM 1096 O O . PHE A 1 90 ? 28.539 -11.403 -34.438 1.00 9.04 114 PHE A O 1
ATOM 1113 N N . GLU A 1 91 ? 29.488 -13.429 -34.176 1.00 8.92 115 GLU A N 1
ATOM 1114 C CA . GLU A 1 91 ? 28.257 -14.121 -33.841 1.00 8.98 115 GLU A CA 1
ATOM 1115 C C . GLU A 1 91 ? 28.441 -14.894 -32.547 1.00 8.08 115 GLU A C 1
ATOM 1116 O O . GLU A 1 91 ? 29.539 -15.358 -32.224 1.00 8.60 115 GLU A O 1
ATOM 1128 N N . PHE A 1 92 ? 27.320 -15.116 -31.862 1.00 8.21 116 PHE A N 1
ATOM 1129 C CA . PHE A 1 92 ? 27.322 -15.919 -30.646 1.00 7.93 116 PHE A CA 1
A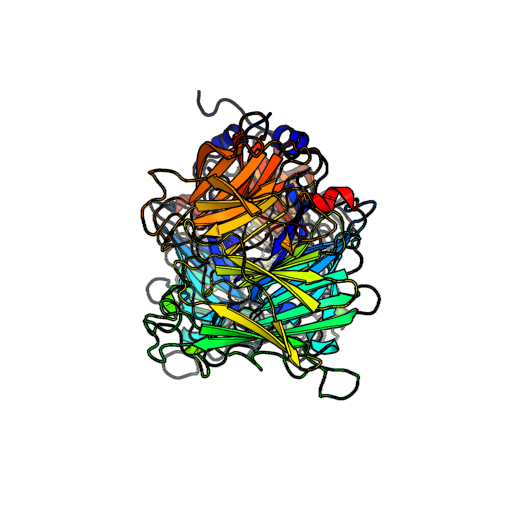TOM 1130 C C . PHE A 1 92 ? 25.945 -16.519 -30.449 1.00 7.62 116 PHE A C 1
ATOM 1131 O O . PHE A 1 92 ? 24.970 -16.106 -31.057 1.00 8.67 116 PHE A O 1
ATOM 1148 N N . ILE A 1 93 ? 25.919 -17.530 -29.572 1.00 7.53 117 ILE A N 1
ATOM 1149 C CA . ILE A 1 93 ? 24.695 -18.130 -29.089 1.00 7.82 117 ILE A CA 1
ATOM 1150 C C . ILE A 1 93 ? 24.546 -17.759 -27.615 1.00 7.68 117 ILE A C 1
ATOM 1151 O O . ILE A 1 93 ? 25.528 -17.852 -26.869 1.00 8.51 117 ILE A O 1
ATOM 1167 N N . VAL A 1 94 ? 23.345 -17.366 -27.200 1.00 7.60 118 VAL A N 1
ATOM 1168 C CA . VAL A 1 94 ? 23.031 -17.163 -25.775 1.00 7.98 118 VAL A CA 1
ATOM 1169 C C . VAL A 1 94 ? 21.703 -17.848 -25.513 1.00 7.66 118 VAL A C 1
ATOM 1170 O O . VAL A 1 94 ? 20.797 -17.754 -26.335 1.00 9.12 118 VAL A O 1
ATOM 1183 N N . ASN A 1 95 ? 21.580 -18.536 -24.381 1.00 7.52 119 ASN A N 1
ATOM 1184 C CA . ASN A 1 95 ? 20.325 -19.194 -24.057 1.00 7.60 119 ASN A CA 1
ATOM 1185 C C . ASN A 1 95 ? 19.692 -18.574 -22.814 1.00 7.62 119 ASN A C 1
ATOM 1186 O O . ASN A 1 95 ? 20.259 -17.718 -22.141 1.00 8.18 119 ASN A O 1
ATOM 1197 N N . THR A 1 96 ? 18.471 -19.055 -22.542 1.00 8.30 120 THR A N 1
ATOM 1198 C CA . THR A 1 96 ? 17.729 -18.620 -21.370 1.00 8.46 120 THR A CA 1
ATOM 1199 C C . THR A 1 96 ? 17.165 -19.826 -20.634 1.00 8.37 120 THR A C 1
ATOM 1200 O O . THR A 1 96 ? 16.966 -20.912 -21.193 1.00 9.43 120 THR A O 1
ATOM 1211 N N . GLN A 1 97 ? 16.866 -19.582 -19.359 1.00 8.69 121 GLN A N 1
ATOM 1212 C CA . GLN A 1 97 ? 16.006 -20.446 -18.577 1.00 8.82 121 GLN A CA 1
ATOM 1213 C C A GLN A 1 97 ? 14.583 -19.933 -18.646 0.50 8.19 121 GLN A C 1
ATOM 1214 C C B GLN A 1 97 ? 14.638 -19.779 -18.399 0.50 10.59 121 GLN A C 1
ATOM 1215 O O A GLN A 1 97 ? 14.253 -19.174 -19.536 0.50 8.26 121 GLN A O 1
ATOM 1216 O O B GLN A 1 97 ? 14.450 -18.577 -18.536 0.50 14.46 121 GLN A O 1
ATOM 1230 N N . GLY A 1 98 ? 13.691 -20.494 -17.860 1.00 11.07 122 GLY A N 1
ATOM 1231 C CA . GLY A 1 98 ? 12.307 -20.113 -17.867 1.00 10.62 122 GLY A CA 1
ATOM 1232 C C . GLY A 1 98 ? 11.585 -20.707 -16.670 1.00 9.71 122 GLY A C 1
ATOM 1233 O O . GLY A 1 98 ? 12.165 -21.304 -15.757 1.00 9.82 122 GLY A O 1
ATOM 1237 N N . GLY A 1 99 ? 10.266 -20.550 -16.687 1.00 9.62 123 GLY A N 1
ATOM 1238 C CA . GLY A 1 99 ? 9.442 -21.063 -15.615 1.00 9.62 123 GLY A CA 1
ATOM 1239 C C . GLY A 1 99 ? 9.844 -20.530 -14.253 1.00 9.25 123 GLY A C 1
ATOM 1240 O O . GLY A 1 99 ? 10.204 -19.354 -14.063 1.00 9.78 123 GLY A O 1
ATOM 1244 N N . LYS A 1 100 ? 9.756 -21.422 -13.268 1.00 9.21 124 LYS A N 1
ATOM 1245 C CA . LYS A 1 100 ? 9.940 -21.091 -11.861 1.00 9.12 124 LYS A CA 1
ATOM 1246 C C . LYS A 1 100 ? 11.371 -20.810 -11.471 1.00 8.79 124 LYS A C 1
ATOM 1247 O O . LYS A 1 100 ? 11.644 -20.442 -10.314 1.00 9.72 124 LYS A O 1
ATOM 1266 N N . ASN A 1 101 ? 12.304 -20.864 -12.435 1.00 8.61 125 ASN A N 1
ATOM 1267 C CA . ASN A 1 101 ? 13.646 -20.348 -12.211 1.00 8.71 125 ASN A CA 1
ATOM 1268 C C . ASN A 1 101 ? 13.647 -18.863 -11.823 1.00 8.99 125 ASN A C 1
ATOM 1269 O O . ASN A 1 101 ? 14.620 -18.403 -11.210 1.00 10.11 125 ASN A O 1
ATOM 1280 N N . LEU A 1 102 ? 12.580 -18.126 -12.118 1.00 8.81 126 LEU A N 1
ATOM 1281 C CA . LEU A 1 102 ? 12.480 -16.736 -11.679 1.00 9.12 126 LEU A CA 1
ATOM 1282 C C . LEU A 1 102 ? 12.419 -16.603 -10.157 1.00 9.24 126 LEU A C 1
ATOM 1283 O O . LEU A 1 102 ? 12.661 -15.515 -9.630 1.00 9.99 126 LEU A O 1
ATOM 1299 N N . PHE A 1 103 ? 12.085 -17.692 -9.457 1.00 9.33 127 PHE A N 1
ATOM 1300 C CA . PHE A 1 103 ? 11.698 -17.628 -8.053 1.00 9.57 127 PHE A CA 1
ATOM 1301 C C . PHE A 1 103 ? 12.762 -18.116 -7.084 1.00 9.95 127 PHE A C 1
ATOM 1302 O O . PHE A 1 103 ? 12.452 -18.255 -5.878 1.00 11.40 127 PHE A O 1
ATOM 1319 N N . ILE A 1 104 ? 13.990 -18.376 -7.534 1.00 10.22 128 ILE A N 1
ATOM 1320 C CA . ILE A 1 104 ? 14.951 -19.109 -6.722 1.00 11.04 128 ILE A CA 1
ATOM 1321 C C . ILE A 1 104 ? 16.172 -18.309 -6.265 1.00 11.56 128 ILE A C 1
ATOM 1322 O O . ILE A 1 104 ? 17.076 -18.886 -5.655 1.00 13.36 128 ILE A O 1
ATOM 1338 N N . TYR A 1 105 ? 16.195 -17.014 -6.525 1.00 10.42 129 TYR A N 1
ATOM 1339 C CA . TYR A 1 105 ? 17.309 -16.154 -6.102 1.00 10.54 129 TYR A CA 1
ATOM 1340 C C . TYR A 1 105 ? 16.842 -15.081 -5.119 1.00 11.08 129 TYR A C 1
ATOM 1341 O O . TYR A 1 105 ? 17.498 -14.060 -4.959 1.00 12.83 129 TYR A O 1
ATOM 1359 N N . GLY A 1 106 ? 15.704 -15.300 -4.437 1.00 11.05 130 GLY A N 1
ATOM 1360 C CA . GLY A 1 106 ? 15.315 -14.427 -3.344 1.00 12.46 130 GLY A CA 1
ATOM 1361 C C . GLY A 1 106 ? 14.721 -13.109 -3.764 1.00 12.34 130 GLY A C 1
ATOM 1362 O O . GLY A 1 106 ? 14.524 -12.272 -2.882 1.00 16.15 130 GLY A O 1
ATOM 1366 N N . ILE A 1 107 ? 14.396 -12.896 -5.040 1.00 11.06 131 ILE A N 1
ATOM 1367 C CA . ILE A 1 107 ? 13.794 -11.649 -5.477 1.00 10.69 131 ILE A CA 1
ATOM 1368 C C . ILE A 1 107 ? 12.328 -11.695 -5.106 1.00 10.89 131 ILE A C 1
ATOM 1369 O O . ILE A 1 107 ? 11.624 -12.631 -5.512 1.00 12.77 131 ILE A O 1
ATOM 1385 N N . PRO A 1 108 ? 11.800 -10.715 -4.363 1.00 10.76 132 PRO A N 1
ATOM 1386 C CA . PRO A 1 108 ? 10.410 -10.823 -3.858 1.00 11.92 132 PRO A CA 1
ATOM 1387 C C . PRO A 1 108 ? 9.366 -10.395 -4.881 1.00 11.42 132 PRO A C 1
ATOM 1388 O O . PRO A 1 108 ? 8.519 -9.538 -4.660 1.00 12.96 132 PRO A O 1
ATOM 1399 N N . THR A 1 109 ? 9.424 -11.051 -6.039 1.00 11.79 133 THR A N 1
ATOM 1400 C CA . THR A 1 109 ? 8.449 -10.826 -7.100 1.00 11.57 133 THR A CA 1
ATOM 1401 C C . THR A 1 109 ? 7.101 -11.453 -6.748 1.00 11.91 133 THR A C 1
ATOM 1402 O O . THR A 1 109 ? 7.048 -12.519 -6.130 1.00 13.13 133 THR A O 1
ATOM 1413 N N . THR A 1 110 ? 6.025 -10.810 -7.208 1.00 12.31 134 THR A N 1
ATOM 1414 C CA . THR A 1 110 ? 4.679 -11.319 -7.043 1.00 13.41 134 THR A CA 1
ATOM 1415 C C . THR A 1 110 ? 4.163 -12.008 -8.311 1.00 12.28 134 THR A C 1
ATOM 1416 O O . THR A 1 110 ? 3.003 -12.397 -8.358 1.00 14.32 134 THR A O 1
ATOM 1427 N N . VAL A 1 111 ? 5.002 -12.184 -9.323 1.00 11.69 135 VAL A N 1
ATOM 1428 C CA . VAL A 1 111 ? 4.579 -12.853 -10.551 1.00 11.52 135 VAL A CA 1
ATOM 1429 C C . VAL A 1 111 ? 4.002 -14.225 -10.261 1.00 11.82 135 VAL A C 1
ATOM 1430 O O . VAL A 1 111 ? 4.607 -15.021 -9.566 1.00 14.11 135 VAL A O 1
ATOM 1443 N N . LYS A 1 112 ? 2.816 -14.494 -10.825 1.00 12.67 136 LYS A N 1
ATOM 1444 C CA . LYS A 1 112 ? 2.159 -15.763 -10.637 1.00 13.55 136 LYS A CA 1
ATOM 1445 C C . LYS A 1 112 ? 2.529 -16.765 -11.698 1.00 16.02 136 LYS A C 1
ATOM 1446 O O . LYS A 1 112 ? 2.768 -17.911 -11.366 1.00 27.73 136 LYS A O 1
ATOM 1454 N N . GLU A 1 113 ? 2.547 -16.385 -12.953 1.00 16.14 137 GLU A N 1
ATOM 1455 C CA . GLU A 1 113 ? 2.788 -17.312 -14.040 1.00 18.78 137 GLU A CA 1
ATOM 1456 C C . GLU A 1 113 ? 3.955 -16.813 -14.873 1.00 16.22 137 GLU A C 1
ATOM 1457 O O . GLU A 1 113 ? 3.820 -15.988 -15.758 1.00 19.65 137 GLU A O 1
ATOM 1465 N N . PRO A 1 114 ? 5.154 -17.278 -14.559 1.00 13.33 138 PRO A N 1
ATOM 1466 C CA . PRO A 1 114 ? 6.325 -16.819 -15.266 1.00 12.07 138 PRO A CA 1
ATOM 1467 C C . PRO A 1 114 ? 6.328 -17.324 -16.694 1.00 11.51 138 PRO A C 1
ATOM 1468 O O . PRO A 1 114 ? 5.793 -18.392 -17.016 1.00 12.64 138 PRO A O 1
ATOM 1479 N N . GLY A 1 115 ? 7.013 -16.591 -17.584 1.00 10.83 139 GLY A N 1
ATOM 1480 C CA . GLY A 1 115 ? 7.147 -17.007 -18.957 1.00 10.68 139 GLY A CA 1
ATOM 1481 C C . GLY A 1 115 ? 7.863 -18.338 -19.067 1.00 9.92 139 GLY A C 1
ATOM 1482 O O . GLY A 1 115 ? 8.725 -18.689 -18.270 1.00 10.38 139 GLY A O 1
ATOM 1486 N N . GLU A 1 116 ? 7.553 -19.095 -20.123 1.00 10.55 140 GLU A N 1
ATOM 1487 C CA . GLU A 1 116 ? 8.084 -20.441 -20.316 1.00 10.38 140 GLU A CA 1
ATOM 1488 C C . GLU A 1 116 ? 9.575 -20.468 -20.591 1.00 10.08 140 GLU A C 1
ATOM 1489 O O . GLU A 1 116 ? 10.232 -21.410 -20.190 1.00 10.82 140 GLU A O 1
ATOM 1501 N N . GLY A 1 117 ? 10.097 -19.471 -21.313 1.00 10.61 141 GLY A N 1
ATOM 1502 C CA . GLY A 1 117 ? 11.521 -19.386 -21.546 1.00 10.29 141 GLY A CA 1
ATOM 1503 C C . GLY A 1 117 ? 12.144 -20.594 -22.224 1.00 9.39 141 GLY A C 1
ATOM 1504 O O . GLY A 1 117 ? 11.558 -21.242 -23.079 1.00 10.11 141 GLY A O 1
ATOM 1508 N N . PHE A 1 118 ? 13.405 -20.843 -21.864 1.00 9.27 142 PHE A N 1
ATOM 1509 C CA . PHE A 1 118 ? 14.232 -21.895 -22.481 1.00 8.97 142 PHE A CA 1
ATOM 1510 C C . PHE A 1 118 ? 14.439 -21.652 -23.982 1.00 9.00 142 PHE A C 1
ATOM 1511 O O . PHE A 1 118 ? 14.328 -22.540 -24.818 1.00 9.86 142 PHE A O 1
ATOM 1528 N N . ASN A 1 119 ? 14.818 -20.410 -24.295 1.00 8.75 143 ASN A N 1
ATOM 1529 C CA . ASN A 1 119 ? 15.152 -20.022 -25.652 1.00 8.94 143 ASN A CA 1
ATOM 1530 C C . ASN A 1 119 ? 16.639 -20.177 -25.910 1.00 8.34 143 ASN A C 1
ATOM 1531 O O . ASN A 1 119 ? 17.453 -20.180 -24.996 1.00 9.25 143 ASN A O 1
ATOM 1542 N N . ILE A 1 120 ? 16.994 -20.325 -27.192 1.00 8.66 144 ILE A N 1
ATOM 1543 C CA . ILE A 1 120 ? 18.391 -20.395 -27.617 1.00 8.79 144 ILE A CA 1
ATOM 1544 C C . ILE A 1 120 ? 18.516 -19.406 -28.763 1.00 8.72 144 ILE A C 1
ATOM 1545 O O . ILE A 1 120 ? 17.991 -19.642 -29.843 1.00 11.63 144 ILE A O 1
ATOM 1561 N N . TYR A 1 121 ? 19.175 -18.284 -28.528 1.00 8.64 145 TYR A N 1
ATOM 1562 C CA . TYR A 1 121 ? 19.226 -17.189 -29.478 1.00 8.79 145 TYR A CA 1
ATOM 1563 C C . TYR A 1 121 ? 20.561 -17.127 -30.178 1.00 8.70 145 TYR A C 1
ATOM 1564 O O . TYR A 1 121 ? 21.617 -17.205 -29.570 1.00 9.84 145 TYR A O 1
ATOM 1582 N N . ARG A 1 122 ? 20.497 -16.905 -31.497 1.00 9.14 146 ARG A N 1
ATOM 1583 C CA . ARG A 1 122 ? 21.662 -16.591 -32.312 1.00 8.89 146 ARG A CA 1
ATOM 1584 C C . ARG A 1 122 ? 21.684 -15.083 -32.505 1.00 8.46 146 ARG A C 1
ATOM 1585 O O . ARG A 1 122 ? 20.701 -14.507 -32.981 1.00 9.25 146 ARG A O 1
ATOM 1606 N N . VAL A 1 123 ? 22.818 -14.458 -32.150 1.00 8.46 147 VAL A N 1
ATOM 1607 C CA . VAL A 1 123 ? 22.960 -13.013 -32.185 1.00 8.90 147 VAL A CA 1
ATOM 1608 C C . VAL A 1 123 ? 24.202 -12.665 -32.981 1.00 8.63 147 VAL A C 1
ATOM 1609 O O . VAL A 1 123 ? 25.228 -13.297 -32.834 1.00 9.86 147 VAL A O 1
ATOM 1622 N N . ARG A 1 124 ? 24.060 -11.660 -33.847 1.00 8.88 148 ARG A N 1
ATOM 1623 C CA . ARG A 1 124 ? 25.174 -11.184 -34.639 1.00 8.74 148 ARG A CA 1
ATOM 1624 C C . ARG A 1 124 ? 25.422 -9.710 -34.339 1.00 9.09 148 ARG A C 1
ATOM 1625 O O . ARG A 1 124 ? 24.532 -8.872 -34.488 1.00 10.35 148 ARG A O 1
ATOM 1643 N N . TYR A 1 125 ? 26.657 -9.380 -33.961 1.00 8.45 149 TYR A N 1
ATOM 1644 C CA . TYR A 1 125 ? 27.127 -8.005 -33.905 1.00 8.38 149 TYR A CA 1
ATOM 1645 C C . TYR A 1 125 ? 27.589 -7.623 -35.305 1.00 8.91 149 TYR A C 1
ATOM 1646 O O . TYR A 1 125 ? 28.344 -8.365 -35.926 1.00 9.36 149 TYR A O 1
ATOM 1664 N N . ASP A 1 126 ? 27.193 -6.436 -35.774 1.00 9.68 150 ASP A N 1
ATOM 1665 C CA . ASP A 1 126 ? 27.489 -5.996 -37.140 1.00 10.38 150 ASP A CA 1
ATOM 1666 C C . ASP A 1 126 ? 28.471 -4.835 -37.181 1.00 11.06 150 ASP A C 1
ATOM 1667 O O . ASP A 1 126 ? 28.614 -4.209 -38.246 1.00 12.09 150 ASP A O 1
ATOM 1676 N N . GLY A 1 127 ? 29.174 -4.558 -36.092 1.00 10.46 151 GLY A N 1
ATOM 1677 C CA . GLY A 1 127 ? 30.068 -3.415 -36.035 1.00 11.41 151 GLY A CA 1
ATOM 1678 C C . GLY A 1 127 ? 29.409 -2.186 -35.432 1.00 10.99 151 GLY A C 1
ATOM 1679 O O . GLY A 1 127 ? 30.117 -1.233 -35.113 1.00 13.03 151 GLY A O 1
ATOM 1683 N N . THR A 1 128 ? 28.093 -2.218 -35.236 1.00 10.30 152 THR A N 1
ATOM 1684 C CA . THR A 1 128 ? 27.321 -1.152 -34.626 1.00 10.61 152 THR A CA 1
ATOM 1685 C C . THR A 1 128 ? 26.377 -1.679 -33.546 1.00 9.74 152 THR A C 1
ATOM 1686 O O . THR A 1 128 ? 26.288 -1.093 -32.466 1.00 10.74 152 THR A O 1
ATOM 1697 N N . LYS A 1 129 ? 25.634 -2.744 -33.831 1.00 9.34 153 LYS A N 1
ATOM 1698 C CA . LYS A 1 129 ? 24.563 -3.199 -32.958 1.00 9.02 153 LYS A CA 1
ATOM 1699 C C . LYS A 1 129 ? 24.488 -4.711 -32.995 1.00 8.60 153 LYS A C 1
ATOM 1700 O O . LYS A 1 129 ? 25.027 -5.370 -33.879 1.00 9.19 153 LYS A O 1
ATOM 1719 N N . PHE A 1 130 ? 23.765 -5.265 -32.019 1.00 8.67 154 PHE A N 1
ATOM 1720 C CA . PHE A 1 130 ? 23.362 -6.651 -32.055 1.00 8.67 154 PHE A CA 1
ATOM 1721 C C . PHE A 1 130 ? 22.107 -6.838 -32.905 1.00 9.06 154 PHE A C 1
ATOM 1722 O O . PHE A 1 130 ? 21.180 -6.044 -32.887 1.00 12.31 154 PHE A O 1
ATOM 1739 N N . ASN A 1 131 ? 22.061 -7.961 -33.591 1.00 9.32 155 ASN A N 1
ATOM 1740 C CA . ASN A 1 131 ? 20.929 -8.380 -34.381 1.00 9.57 155 ASN A CA 1
ATOM 1741 C C . ASN A 1 131 ? 20.494 -9.753 -33.901 1.00 9.13 155 ASN A C 1
ATOM 1742 O O . ASN A 1 131 ? 21.302 -10.691 -33.873 1.00 10.16 155 ASN A O 1
ATOM 1753 N N . LEU A 1 132 ? 19.220 -9.884 -33.513 1.00 9.41 156 LEU A N 1
ATOM 1754 C CA . LEU A 1 132 ? 18.666 -11.158 -33.097 1.00 9.73 156 LEU A CA 1
ATOM 1755 C C . LEU A 1 132 ? 18.317 -11.929 -34.353 1.00 9.71 156 LEU A C 1
ATOM 1756 O O . LEU A 1 132 ? 17.350 -11.619 -35.033 1.00 12.25 156 LEU A O 1
ATOM 1772 N N . VAL A 1 133 ? 19.135 -12.909 -34.702 1.00 9.76 157 VAL A N 1
ATOM 1773 C CA . VAL A 1 133 ? 19.064 -13.606 -35.974 1.00 10.05 157 VAL A CA 1
ATOM 1774 C C . VAL A 1 133 ? 17.973 -14.657 -35.963 1.00 10.35 157 VAL A C 1
ATOM 1775 O O . VAL A 1 133 ? 17.215 -14.809 -36.914 1.00 11.84 157 VAL A O 1
ATOM 1788 N N . SER A 1 134 ? 17.954 -15.488 -34.922 1.00 9.98 158 SER A N 1
ATOM 1789 C CA . SER A 1 134 ? 17.103 -16.646 -34.882 1.00 10.70 158 SER A CA 1
ATOM 1790 C C . SER A 1 134 ? 16.941 -17.114 -33.442 1.00 9.64 158 SER A C 1
ATOM 1791 O O . SER A 1 134 ? 17.775 -16.879 -32.581 1.00 11.12 158 SER A O 1
ATOM 1804 N N . ASN A 1 135 ? 15.834 -17.833 -33.219 1.00 10.30 159 ASN A N 1
ATOM 1805 C CA . ASN A 1 135 ? 15.590 -18.589 -32.004 1.00 10.39 159 ASN A CA 1
ATOM 1806 C C . ASN A 1 135 ? 15.665 -20.068 -32.372 1.00 10.09 159 ASN A C 1
ATOM 1807 O O . ASN A 1 135 ? 14.727 -20.655 -32.913 1.00 11.44 159 ASN A O 1
ATOM 1818 N N . ILE A 1 136 ? 16.821 -20.646 -32.114 1.00 9.93 160 ILE A N 1
ATOM 1819 C CA . ILE A 1 136 ? 17.093 -22.025 -32.459 1.00 10.46 160 ILE A CA 1
ATOM 1820 C C . ILE A 1 136 ? 16.214 -22.989 -31.676 1.00 10.34 160 ILE A C 1
ATOM 1821 O O . ILE A 1 136 ? 15.895 -24.086 -32.149 1.00 10.97 160 ILE A O 1
ATOM 1837 N N . ALA A 1 137 ? 15.817 -22.613 -30.452 1.00 10.51 161 ALA A N 1
ATOM 1838 C CA . ALA A 1 137 ? 14.908 -23.466 -29.690 1.00 11.79 161 ALA A CA 1
ATOM 1839 C C . ALA A 1 137 ? 13.569 -23.593 -30.382 1.00 11.81 161 ALA A C 1
ATOM 1840 O O . ALA A 1 137 ? 12.964 -24.670 -30.422 1.00 13.63 161 ALA A O 1
ATOM 1847 N N . GLU A 1 138 ? 13.048 -22.482 -30.905 1.00 12.69 162 GLU A N 1
ATOM 1848 C CA . GLU A 1 138 ? 11.759 -22.524 -31.593 1.00 15.13 162 GLU A CA 1
ATOM 1849 C C . GLU A 1 138 ? 11.867 -23.352 -32.859 1.00 13.56 162 GLU A C 1
ATOM 1850 O O . GLU A 1 138 ? 10.932 -24.083 -33.184 1.00 16.70 162 GLU A O 1
ATOM 1862 N N . LYS A 1 139 ? 12.993 -23.237 -33.547 1.00 12.73 163 LYS A N 1
ATOM 1863 C CA . LYS A 1 139 ? 13.172 -23.946 -34.804 1.00 13.42 163 LYS A CA 1
ATOM 1864 C C . LYS A 1 139 ? 13.293 -25.460 -34.596 1.00 12.82 163 LYS A C 1
ATOM 1865 O O . LYS A 1 139 ? 12.745 -26.269 -35.336 1.00 16.81 163 LYS A O 1
ATOM 1877 N N . THR A 1 140 ? 14.031 -25.873 -33.572 1.00 10.78 164 THR A N 1
ATOM 1878 C CA . THR A 1 140 ? 14.396 -27.259 -33.355 1.00 10.21 164 THR A CA 1
ATOM 1879 C C . THR A 1 140 ? 13.504 -27.982 -32.377 1.00 10.16 164 THR A C 1
ATOM 1880 O O . THR A 1 140 ? 13.503 -29.215 -32.378 1.00 11.49 164 THR A O 1
ATOM 1891 N N . GLY A 1 141 ? 12.805 -27.234 -31.530 1.00 10.06 165 GLY A N 1
ATOM 1892 C CA . GLY A 1 141 ? 12.025 -27.831 -30.455 1.00 10.67 165 GLY A CA 1
ATOM 1893 C C . GLY A 1 141 ? 12.805 -28.198 -29.205 1.00 9.75 165 GLY A C 1
ATOM 1894 O O . GLY A 1 141 ? 12.231 -28.807 -28.300 1.00 11.13 165 GLY A O 1
ATOM 1898 N N . LEU A 1 142 ? 14.093 -27.854 -29.134 1.00 9.31 166 LEU A N 1
ATOM 1899 C CA . LEU A 1 142 ? 14.932 -28.151 -27.976 1.00 9.40 166 LEU A CA 1
ATOM 1900 C C . LEU A 1 142 ? 15.114 -26.887 -27.149 1.00 9.83 166 LEU A C 1
ATOM 1901 O O . LEU A 1 142 ? 15.960 -26.050 -27.460 1.00 11.43 166 LEU A O 1
ATOM 1917 N N . GLY A 1 143 ? 14.354 -26.800 -26.054 1.00 9.37 167 GLY A N 1
ATOM 1918 C CA . GLY A 1 143 ? 14.527 -25.709 -25.110 1.00 9.33 167 GLY A CA 1
ATOM 1919 C C . GLY A 1 143 ? 15.486 -26.165 -24.017 1.00 8.83 167 GLY A C 1
ATOM 1920 O O . GLY A 1 143 ? 15.120 -26.980 -23.159 1.00 10.40 167 GLY A O 1
ATOM 1924 N N . LEU A 1 144 ? 16.729 -25.698 -24.050 1.00 8.42 168 LEU A N 1
ATOM 1925 C CA . LEU A 1 144 ? 17.800 -26.167 -23.192 1.00 8.09 168 LEU A CA 1
ATOM 1926 C C . LEU A 1 144 ? 18.474 -24.959 -22.562 1.00 7.93 168 LEU A C 1
ATOM 1927 O O . LEU A 1 144 ? 18.848 -24.036 -23.294 1.00 8.68 168 LEU A O 1
ATOM 1943 N N . GLY A 1 145 ? 18.607 -24.953 -21.230 1.00 7.79 169 GLY A N 1
ATOM 1944 C CA . GLY A 1 145 ? 18.902 -23.739 -20.492 1.00 7.96 169 GLY A CA 1
ATOM 1945 C C . GLY A 1 145 ? 20.222 -23.647 -19.752 1.00 7.62 169 GLY A C 1
ATOM 1946 O O . GLY A 1 145 ? 20.385 -22.659 -19.018 1.00 8.57 169 GLY A O 1
ATOM 1950 N N . VAL A 1 146 ? 21.136 -24.614 -19.897 1.00 7.57 170 VAL A N 1
ATOM 1951 C CA . VAL A 1 146 ? 22.407 -24.566 -19.175 1.00 7.76 170 VAL A CA 1
ATOM 1952 C C . VAL A 1 146 ? 23.544 -24.330 -20.169 1.00 7.32 170 VAL A C 1
ATOM 1953 O O . VAL A 1 146 ? 23.421 -23.427 -20.999 1.00 8.34 170 VAL A O 1
ATOM 1966 N N . HIS A 1 147 ? 24.704 -24.992 -20.050 1.00 7.35 171 HIS A N 1
ATOM 1967 C CA . HIS A 1 147 ? 25.848 -24.443 -20.761 1.00 7.50 171 HIS A CA 1
ATOM 1968 C C . HIS A 1 147 ? 25.719 -24.543 -22.277 1.00 7.35 171 HIS A C 1
ATOM 1969 O O . HIS A 1 147 ? 25.257 -25.542 -22.824 1.00 8.04 171 HIS A O 1
ATOM 1983 N N . VAL A 1 148 ? 26.248 -23.495 -22.902 1.00 7.43 172 VAL A N 1
ATOM 1984 C CA . VAL A 1 148 ? 26.444 -23.375 -24.346 1.00 7.51 172 VAL A CA 1
ATOM 1985 C C . VAL A 1 148 ? 27.944 -23.456 -24.608 1.00 7.47 172 VAL A C 1
ATOM 1986 O O . VAL A 1 148 ? 28.700 -22.688 -24.004 1.00 8.51 172 VAL A O 1
ATOM 1999 N N . THR A 1 149 ? 28.376 -24.345 -25.495 1.00 7.25 173 THR A N 1
ATOM 2000 C CA . THR A 1 149 ? 29.779 -24.484 -25.827 1.00 7.32 173 THR A CA 1
ATOM 2001 C C . THR A 1 149 ? 29.936 -24.513 -27.332 1.00 7.59 173 THR A C 1
ATOM 2002 O O . THR A 1 149 ? 29.208 -25.206 -28.039 1.00 8.65 173 THR A O 1
ATOM 2013 N N . ALA A 1 150 ? 30.912 -23.760 -27.845 1.00 7.82 174 ALA A N 1
ATOM 2014 C CA . ALA A 1 150 ? 31.256 -23.844 -29.276 1.00 7.99 174 ALA A CA 1
ATOM 2015 C C . ALA A 1 150 ? 32.046 -25.110 -29.528 1.00 8.00 174 ALA A C 1
ATOM 2016 O O . ALA A 1 150 ? 32.876 -25.491 -28.704 1.00 9.09 174 ALA A O 1
ATOM 2023 N N . THR A 1 151 ? 31.865 -25.715 -30.712 1.00 8.31 175 THR A N 1
ATOM 2024 C CA . THR A 1 151 ? 32.730 -26.796 -31.107 1.00 8.49 175 THR A CA 1
ATOM 2025 C C . THR A 1 151 ? 34.117 -26.270 -31.449 1.00 8.20 175 THR A C 1
ATOM 2026 O O . THR A 1 151 ? 34.288 -25.098 -31.792 1.00 8.87 175 THR A O 1
ATOM 2037 N N . PRO A 1 152 ? 35.162 -27.126 -31.435 1.00 8.75 176 PRO A N 1
ATOM 2038 C CA . PRO A 1 152 ? 36.512 -26.665 -31.698 1.00 8.93 176 PRO A CA 1
ATOM 2039 C C . PRO A 1 152 ? 36.704 -26.051 -33.070 1.00 9.17 176 PRO A C 1
ATOM 2040 O O . PRO A 1 152 ? 37.607 -25.226 -33.219 1.00 10.53 176 PRO A O 1
ATOM 2051 N N . ASP A 1 153 ? 35.909 -26.428 -34.073 1.00 8.97 177 ASP A N 1
ATOM 2052 C CA . ASP A 1 153 ? 36.029 -25.810 -35.388 1.00 9.59 177 ASP A CA 1
ATOM 2053 C C . ASP A 1 153 ? 35.258 -24.504 -35.508 1.00 9.01 177 ASP A C 1
ATOM 2054 O O . ASP A 1 153 ? 35.345 -23.839 -36.553 1.00 9.86 177 ASP A O 1
ATOM 2063 N N . GLY A 1 154 ? 34.493 -24.134 -34.475 1.00 8.79 178 GLY A N 1
ATOM 2064 C CA . GLY A 1 154 ? 33.713 -22.931 -34.527 1.00 9.14 178 GLY A CA 1
ATOM 2065 C C . GLY A 1 154 ? 32.496 -22.934 -35.441 1.00 9.05 178 GLY A C 1
ATOM 2066 O O . GLY A 1 154 ? 31.945 -21.869 -35.695 1.00 10.71 178 GLY A O 1
ATOM 2070 N N . LYS A 1 155 ? 32.062 -24.132 -35.875 1.00 9.04 179 LYS A N 1
ATOM 2071 C CA . LYS A 1 155 ? 30.971 -24.271 -36.829 1.00 9.39 179 LYS A CA 1
ATOM 2072 C C . LYS A 1 155 ? 29.770 -24.997 -36.255 1.00 8.96 179 LYS A C 1
ATOM 2073 O O . LYS A 1 155 ? 28.799 -25.250 -36.966 1.00 10.82 179 LYS A O 1
ATOM 2092 N N . GLY A 1 156 ? 29.791 -25.297 -34.973 1.00 9.12 180 GLY A N 1
ATOM 2093 C CA . GLY A 1 156 ? 28.669 -25.910 -34.292 1.00 8.81 180 GLY A CA 1
ATOM 2094 C C . GLY A 1 156 ? 28.705 -25.502 -32.827 1.00 7.90 180 GLY A C 1
ATOM 2095 O O . GLY A 1 156 ? 29.616 -24.773 -32.395 1.00 8.18 180 GLY A O 1
ATOM 2099 N N . PHE A 1 157 ? 27.735 -25.980 -32.065 1.00 7.85 181 PHE A N 1
ATOM 2100 C CA . PHE A 1 157 ? 27.703 -25.679 -30.641 1.00 7.64 181 PHE A CA 1
ATOM 2101 C C . PHE A 1 157 ? 26.845 -26.721 -29.964 1.00 7.32 181 PHE A C 1
ATOM 2102 O O . PHE A 1 157 ? 25.974 -27.325 -30.577 1.00 8.66 181 PHE A O 1
ATOM 2119 N N . ALA A 1 158 ? 27.070 -26.890 -28.651 1.00 7.65 182 ALA A N 1
ATOM 2120 C CA . ALA A 1 158 ? 26.261 -27.774 -27.824 1.00 7.54 182 ALA A CA 1
ATOM 2121 C C . ALA A 1 158 ? 25.542 -26.941 -26.770 1.00 7.19 182 ALA A C 1
ATOM 2122 O O . ALA A 1 158 ? 26.027 -25.910 -26.324 1.00 7.95 182 ALA A O 1
ATOM 2129 N N . VAL A 1 159 ? 24.383 -27.466 -26.359 1.00 7.35 183 VAL A N 1
ATOM 2130 C CA . VAL A 1 159 ? 23.660 -26.933 -25.206 1.00 7.72 183 VAL A CA 1
ATOM 2131 C C . VAL A 1 159 ? 23.199 -28.107 -24.363 1.00 7.74 183 VAL A C 1
ATOM 2132 O O . VAL A 1 159 ? 22.746 -29.108 -24.901 1.00 8.30 183 VAL A O 1
ATOM 2145 N N . ALA A 1 160 ? 23.288 -27.963 -23.035 1.00 7.95 184 ALA A N 1
ATOM 2146 C CA . ALA A 1 160 ? 22.808 -28.963 -22.086 1.00 7.83 184 ALA A CA 1
ATOM 2147 C C . ALA A 1 160 ? 21.781 -28.340 -21.166 1.00 7.92 184 ALA A C 1
ATOM 2148 O O . ALA A 1 160 ? 21.728 -27.119 -21.022 1.00 8.94 184 ALA A O 1
ATOM 2155 N N . ASP A 1 161 ? 20.994 -29.195 -20.492 1.00 8.28 185 ASP A N 1
ATOM 2156 C CA . ASP A 1 161 ? 20.034 -28.731 -19.516 1.00 8.37 185 ASP A CA 1
ATOM 2157 C C . ASP A 1 161 ? 19.963 -29.697 -18.343 1.00 8.47 185 ASP A C 1
ATOM 2158 O O . ASP A 1 161 ? 19.818 -30.892 -18.537 1.00 9.28 185 ASP A O 1
ATOM 2167 N N . GLY A 1 162 ? 19.999 -29.142 -17.117 1.00 8.76 186 GLY A N 1
ATOM 2168 C CA . GLY A 1 162 ? 20.031 -29.919 -15.898 1.00 9.33 186 GLY A CA 1
ATOM 2169 C C . GLY A 1 162 ? 18.713 -30.058 -15.168 1.00 9.26 186 GLY A C 1
ATOM 2170 O O . GLY A 1 162 ? 18.714 -30.626 -14.061 1.00 10.88 186 GLY A O 1
ATOM 2174 N N . GLN A 1 163 ? 17.613 -29.569 -15.755 1.00 8.40 187 GLN A N 1
ATOM 2175 C CA . GLN A 1 163 ? 16.272 -29.904 -15.299 1.00 8.68 187 GLN A CA 1
ATOM 2176 C C . GLN A 1 163 ? 15.666 -31.002 -16.166 1.00 8.75 187 GLN A C 1
ATOM 2177 O O . GLN A 1 163 ? 14.914 -31.834 -15.664 1.00 10.19 187 GLN A O 1
ATOM 2191 N N . LYS A 1 164 ? 15.982 -30.972 -17.464 1.00 8.59 188 LYS A N 1
ATOM 2192 C CA . LYS A 1 164 ? 15.478 -31.951 -18.408 1.00 9.04 188 LYS A CA 1
ATOM 2193 C C . LYS A 1 164 ? 16.438 -33.120 -18.614 1.00 8.51 188 LYS A C 1
ATOM 2194 O O . LYS A 1 164 ? 16.033 -34.172 -19.107 1.00 9.38 188 LYS A O 1
ATOM 2213 N N . ASP A 1 165 ? 17.708 -32.885 -18.311 1.00 8.52 189 ASP A N 1
ATOM 2214 C CA . ASP A 1 165 ? 18.775 -33.865 -18.546 1.00 8.41 189 ASP A CA 1
ATOM 2215 C C . ASP A 1 165 ? 18.849 -34.277 -20.015 1.00 8.55 189 ASP A C 1
ATOM 2216 O O . ASP A 1 165 ? 18.955 -35.458 -20.348 1.00 9.07 189 ASP A O 1
ATOM 2225 N N . ILE A 1 166 ? 18.868 -33.264 -20.872 1.00 8.36 190 ILE A N 1
ATOM 2226 C CA . ILE A 1 166 ? 19.064 -33.429 -22.305 1.00 8.14 190 ILE A CA 1
ATOM 2227 C C . ILE A 1 166 ? 20.258 -32.588 -22.713 1.00 8.37 190 ILE A C 1
ATOM 2228 O O . ILE A 1 166 ? 20.435 -31.481 -22.193 1.00 8.87 190 ILE A O 1
ATOM 2244 N N . PHE A 1 167 ? 21.039 -33.075 -23.671 1.00 8.34 191 PHE A N 1
ATOM 2245 C CA . PHE A 1 167 ? 21.956 -32.205 -24.376 1.00 8.34 191 PHE A CA 1
ATOM 2246 C C . PHE A 1 167 ? 21.846 -32.465 -25.864 1.00 8.25 191 PHE A C 1
ATOM 2247 O O . PHE A 1 167 ? 21.399 -33.537 -26.294 1.00 8.58 191 PHE A O 1
ATOM 2264 N N . ALA A 1 168 ? 22.310 -31.493 -26.634 1.00 8.05 192 ALA A N 1
ATOM 2265 C CA . ALA A 1 168 ? 22.320 -31.624 -28.077 1.00 8.06 192 ALA A CA 1
ATOM 2266 C C . ALA A 1 168 ? 23.514 -30.875 -28.630 1.00 8.06 192 ALA A C 1
ATOM 2267 O O . ALA A 1 168 ? 23.969 -29.897 -28.054 1.00 8.64 192 ALA A O 1
ATOM 2274 N N . GLU A 1 169 ? 24.004 -31.352 -29.788 1.00 8.68 193 GLU A N 1
ATOM 2275 C CA . GLU A 1 169 ? 24.949 -30.605 -30.614 1.00 8.44 193 GLU A CA 1
ATOM 2276 C C . GLU A 1 169 ? 24.218 -30.139 -31.864 1.00 8.52 193 GLU A C 1
ATOM 2277 O O . GLU A 1 169 ? 23.473 -30.925 -32.457 1.00 9.57 193 GLU A O 1
ATOM 2289 N N . PHE A 1 170 ? 24.460 -28.882 -32.238 1.00 8.55 194 PHE A N 1
ATOM 2290 C CA . PHE A 1 170 ? 23.784 -28.205 -33.335 1.00 8.75 194 PHE A CA 1
ATOM 2291 C C . PHE A 1 170 ? 24.815 -27.783 -34.384 1.00 8.86 194 PHE A C 1
ATOM 2292 O O . PHE A 1 170 ? 25.954 -27.410 -34.081 1.00 9.68 194 PHE A O 1
ATOM 2309 N N . ASP A 1 171 ? 24.383 -27.815 -35.645 1.00 9.42 195 ASP A N 1
ATOM 2310 C CA . ASP A 1 171 ? 25.116 -27.245 -36.754 1.00 10.07 195 ASP A CA 1
ATOM 2311 C C . ASP A 1 171 ? 24.781 -25.762 -36.870 1.00 9.58 195 ASP A C 1
ATOM 2312 O O . ASP A 1 171 ? 23.615 -25.422 -36.979 1.00 11.40 195 ASP A O 1
ATOM 2321 N N . LEU A 1 172 ? 25.797 -24.886 -36.884 1.00 10.23 196 LEU A N 1
ATOM 2322 C CA . LEU A 1 172 ? 25.508 -23.475 -36.943 1.00 11.14 196 LEU A CA 1
ATOM 2323 C C . LEU A 1 172 ? 24.889 -23.069 -38.265 1.00 11.91 196 LEU A C 1
ATOM 2324 O O . LEU A 1 172 ? 23.901 -22.319 -38.315 1.00 14.02 196 LEU A O 1
ATOM 2340 N N . ALA A 1 173 ? 25.464 -23.515 -39.392 1.00 12.34 197 ALA A N 1
ATOM 2341 C CA . ALA A 1 173 ? 25.039 -23.007 -40.691 1.00 14.77 197 ALA A CA 1
ATOM 2342 C C . ALA A 1 173 ? 23.580 -23.318 -40.964 1.00 14.41 197 ALA A C 1
ATOM 2343 O O . ALA A 1 173 ? 22.907 -22.505 -41.570 1.00 18.91 197 ALA A O 1
ATOM 2350 N N . THR A 1 174 ? 23.150 -24.523 -40.615 1.00 12.90 198 THR A N 1
ATOM 2351 C CA . THR A 1 174 ? 21.790 -24.947 -40.918 1.00 13.49 198 THR A CA 1
ATOM 2352 C C . THR A 1 174 ? 20.856 -24.851 -39.708 1.00 12.51 198 THR A C 1
ATOM 2353 O O . THR A 1 174 ? 19.657 -25.148 -39.834 1.00 14.56 198 THR A O 1
ATOM 2364 N N . GLU A 1 175 ? 21.400 -24.514 -38.535 1.00 11.05 199 GLU A N 1
ATOM 2365 C CA . GLU A 1 175 ? 20.613 -24.442 -37.317 1.00 12.18 199 GLU A CA 1
ATOM 2366 C C . GLU A 1 175 ? 19.847 -25.729 -37.074 1.00 12.75 199 GLU A C 1
ATOM 2367 O O . GLU A 1 175 ? 18.661 -25.702 -36.697 1.00 17.04 199 GLU A O 1
ATOM 2379 N N . SER A 1 176 ? 20.513 -26.832 -37.278 1.00 14.23 200 SER A N 1
ATOM 2380 C CA . SER A 1 176 ? 19.899 -28.140 -37.161 1.00 14.44 200 SER A CA 1
ATOM 2381 C C . SER A 1 176 ? 20.561 -28.945 -36.066 1.00 11.13 200 SER A C 1
ATOM 2382 O O . SER A 1 176 ? 21.690 -28.694 -35.687 1.00 11.75 200 SER A O 1
ATOM 2390 N N . VAL A 1 177 ? 19.828 -29.934 -35.600 1.00 11.47 201 VAL A N 1
ATOM 2391 C CA . VAL A 1 177 ? 20.289 -30.818 -34.541 1.00 10.28 201 VAL A CA 1
ATOM 2392 C C . VAL A 1 177 ? 21.100 -31.943 -35.132 1.00 10.42 201 VAL A C 1
ATOM 2393 O O . VAL A 1 177 ? 20.604 -32.738 -35.938 1.00 14.15 201 VAL A O 1
ATOM 2406 N N . ARG A 1 178 ? 22.356 -32.052 -34.744 1.00 9.37 202 ARG A N 1
ATOM 2407 C CA . ARG A 1 178 ? 23.218 -33.174 -35.135 1.00 9.75 202 ARG A CA 1
ATOM 2408 C C . ARG A 1 178 ? 22.932 -34.406 -34.296 1.00 9.97 202 ARG A C 1
ATOM 2409 O O . ARG A 1 178 ? 22.985 -35.528 -34.769 1.00 12.39 202 ARG A O 1
ATOM 2430 N N . THR A 1 179 ? 22.687 -34.203 -32.995 1.00 9.59 203 THR A N 1
ATOM 2431 C CA . THR A 1 179 ? 22.362 -35.288 -32.075 1.00 10.07 203 THR A CA 1
ATOM 2432 C C . THR A 1 179 ? 21.688 -34.690 -30.867 1.00 8.96 203 THR A C 1
ATOM 2433 O O . THR A 1 179 ? 21.936 -33.526 -30.523 1.00 9.59 203 THR A O 1
ATOM 2444 N N . ALA A 1 180 ? 20.905 -35.510 -30.176 1.00 9.76 204 ALA A N 1
ATOM 2445 C CA . ALA A 1 180 ? 20.352 -35.143 -28.884 1.00 9.26 204 ALA A CA 1
ATOM 2446 C C . ALA A 1 180 ? 20.261 -36.406 -28.052 1.00 8.85 204 ALA A C 1
ATOM 2447 O O . ALA A 1 180 ? 19.916 -37.470 -28.583 1.00 10.07 204 ALA A O 1
ATOM 2454 N N . PHE A 1 181 ? 20.552 -36.285 -26.763 1.00 8.77 205 PHE A N 1
ATOM 2455 C CA . PHE A 1 181 ? 20.489 -37.405 -25.828 1.00 8.94 205 PHE A CA 1
ATOM 2456 C C . PHE A 1 181 ? 19.741 -37.005 -24.564 1.00 8.77 205 PHE A C 1
ATOM 2457 O O . PHE A 1 181 ? 19.866 -35.867 -24.106 1.00 9.85 205 PHE A O 1
ATOM 2474 N N . LEU A 1 182 ? 19.024 -37.972 -23.990 1.00 9.07 206 LEU A N 1
ATOM 2475 C CA . LEU A 1 182 ? 18.419 -37.902 -22.674 1.00 9.50 206 LEU A CA 1
ATOM 2476 C C . LEU A 1 182 ? 19.196 -38.789 -21.731 1.00 9.61 206 LEU A C 1
ATOM 2477 O O . LEU A 1 182 ? 19.535 -39.915 -22.091 1.00 12.23 206 LEU A O 1
ATOM 2493 N N . VAL A 1 183 ? 19.443 -38.320 -20.518 1.00 9.39 207 VAL A N 1
ATOM 2494 C CA . VAL A 1 183 ? 20.109 -39.113 -19.502 1.00 9.73 207 VAL A CA 1
ATOM 2495 C C . VAL A 1 183 ? 19.165 -39.207 -18.322 1.00 9.63 207 VAL A C 1
ATOM 2496 O O . VAL A 1 183 ? 18.570 -38.215 -17.903 1.00 11.36 207 VAL A O 1
ATOM 2509 N N . ASP A 1 184 ? 19.028 -40.407 -17.757 1.00 10.05 208 ASP A N 1
ATOM 2510 C CA . ASP A 1 184 ? 18.102 -40.655 -16.661 1.00 10.23 208 ASP A CA 1
ATOM 2511 C C . ASP A 1 184 ? 18.804 -41.428 -15.557 1.00 10.31 208 ASP A C 1
ATOM 2512 O O . ASP A 1 184 ? 19.675 -42.256 -15.804 1.00 13.40 208 ASP A O 1
ATOM 2521 N N . TRP A 1 185 ? 18.344 -41.193 -14.319 1.00 10.22 209 TRP A N 1
ATOM 2522 C CA . TRP A 1 185 ? 18.843 -41.900 -13.145 1.00 10.36 209 TRP A CA 1
ATOM 2523 C C . TRP A 1 185 ? 17.759 -42.847 -12.630 1.00 10.54 209 TRP A C 1
ATOM 2524 O O . TRP A 1 185 ? 16.617 -42.439 -12.504 1.00 11.44 209 TRP A O 1
ATOM 2545 N N . LYS A 1 186 ? 18.134 -44.093 -12.364 1.00 11.40 210 LYS A N 1
ATOM 2546 C CA . LYS A 1 186 ? 17.282 -45.054 -11.696 1.00 12.52 210 LYS A CA 1
ATOM 2547 C C . LYS A 1 186 ? 17.948 -45.367 -10.363 1.00 11.75 210 LYS A C 1
ATOM 2548 O O . LYS A 1 186 ? 18.960 -46.071 -10.328 1.00 12.66 210 LYS A O 1
ATOM 2556 N N . PRO A 1 187 ? 17.453 -44.807 -9.256 1.00 12.28 211 PRO A N 1
ATOM 2557 C CA . PRO A 1 187 ? 18.167 -44.946 -7.996 1.00 12.13 211 PRO A CA 1
ATOM 2558 C C . PRO A 1 187 ? 18.052 -46.341 -7.417 1.00 13.43 211 PRO A C 1
ATOM 2559 O O . PRO A 1 187 ? 17.007 -46.993 -7.519 1.00 14.48 211 PRO A O 1
ATOM 2570 N N . ASN A 1 188 ? 19.101 -46.780 -6.720 1.00 13.76 212 ASN A N 1
ATOM 2571 C CA . ASN A 1 188 ? 19.008 -48.030 -5.976 1.00 14.30 212 ASN A CA 1
ATOM 2572 C C . ASN A 1 188 ? 18.042 -47.867 -4.800 1.00 14.69 212 ASN A C 1
ATOM 2573 O O . ASN A 1 188 ? 17.305 -48.802 -4.457 1.00 17.64 212 ASN A O 1
ATOM 2584 N N . ASN A 1 189 ? 18.100 -46.730 -4.120 1.00 15.65 213 ASN A N 1
ATOM 2585 C CA . ASN A 1 189 ? 17.251 -46.436 -2.976 1.00 17.12 213 ASN A CA 1
ATOM 2586 C C . ASN A 1 189 ? 16.271 -45.349 -3.391 1.00 15.81 213 ASN A C 1
ATOM 2587 O O . ASN A 1 189 ? 16.686 -44.280 -3.776 1.00 15.83 213 ASN A O 1
ATOM 2598 N N . SER A 1 190 ? 14.987 -45.638 -3.292 1.00 17.71 214 SER A N 1
ATOM 2599 C CA . SER A 1 190 ? 13.949 -44.718 -3.732 1.00 19.90 214 SER A CA 1
ATOM 2600 C C . SER A 1 190 ? 13.770 -43.513 -2.800 1.00 16.94 214 SER A C 1
ATOM 2601 O O . SER A 1 190 ? 13.057 -42.576 -3.177 1.00 19.21 214 SER A O 1
ATOM 2609 N N . ASP A 1 191 ? 14.341 -43.554 -1.578 1.00 15.44 215 ASP A N 1
ATOM 2610 C CA . ASP A 1 191 ? 14.242 -42.418 -0.677 1.00 16.09 215 ASP A CA 1
ATOM 2611 C C . ASP A 1 191 ? 15.118 -41.285 -1.195 1.00 14.25 215 ASP A C 1
ATOM 2612 O O . ASP A 1 191 ? 16.302 -41.468 -1.422 1.00 14.25 215 ASP A O 1
ATOM 2621 N N . LEU A 1 192 ? 14.502 -40.142 -1.348 1.00 14.90 216 LEU A N 1
ATOM 2622 C CA . LEU A 1 192 ? 15.169 -38.989 -1.913 1.00 14.49 216 LEU A CA 1
ATOM 2623 C C . LEU A 1 192 ? 16.523 -38.700 -1.262 1.00 13.13 216 LEU A C 1
ATOM 2624 O O . LEU A 1 192 ? 17.481 -38.342 -1.931 1.00 14.72 216 LEU A O 1
ATOM 2640 N N . LYS A 1 193 ? 16.616 -38.831 0.073 1.00 12.46 217 LYS A N 1
ATOM 2641 C CA . LYS A 1 193 ? 17.854 -38.543 0.768 1.00 13.07 217 LYS A CA 1
ATOM 2642 C C . LYS A 1 193 ? 19.015 -39.408 0.293 1.00 12.36 217 LYS A C 1
ATOM 2643 O O . LYS A 1 193 ? 20.163 -38.971 0.341 1.00 13.19 217 LYS A O 1
ATOM 2655 N N . ARG A 1 194 ? 18.711 -40.652 -0.105 1.00 12.44 218 ARG A N 1
ATOM 2656 C CA . ARG A 1 194 ? 19.732 -41.635 -0.438 1.00 12.70 218 ARG A CA 1
ATOM 2657 C C . ARG A 1 194 ? 19.691 -42.058 -1.906 1.00 11.79 218 ARG A C 1
ATOM 2658 O O . ARG A 1 194 ? 20.413 -42.992 -2.273 1.00 12.45 218 ARG A O 1
ATOM 2679 N N . ALA A 1 195 ? 18.962 -41.330 -2.730 1.00 11.71 219 ALA A N 1
ATOM 2680 C CA . ALA A 1 195 ? 18.749 -41.748 -4.124 1.00 11.43 219 ALA A CA 1
ATOM 2681 C C . ALA A 1 195 ? 20.028 -41.670 -4.939 1.00 11.06 219 ALA A C 1
ATOM 2682 O O . ALA A 1 195 ? 20.135 -42.388 -5.928 1.00 12.08 219 ALA A O 1
ATOM 2689 N N . TRP A 1 196 ? 20.995 -40.843 -4.536 1.00 10.80 220 TRP A N 1
ATOM 2690 C CA . TRP A 1 196 ? 22.288 -40.787 -5.210 1.00 10.81 220 TRP A CA 1
ATOM 2691 C C . TRP A 1 196 ? 23.359 -41.473 -4.374 1.00 11.26 220 TRP A C 1
ATOM 2692 O O . TRP A 1 196 ? 24.154 -42.236 -4.905 1.00 11.82 220 TRP A O 1
ATOM 2713 N N . LEU A 1 197 ? 23.416 -41.189 -3.067 1.00 11.50 221 LEU A N 1
ATOM 2714 C CA . LEU A 1 197 ? 24.466 -41.751 -2.234 1.00 11.52 221 LEU A CA 1
ATOM 2715 C C . LEU A 1 197 ? 24.582 -43.261 -2.395 1.00 12.07 221 LEU A C 1
ATOM 2716 O O . LEU A 1 197 ? 25.703 -43.780 -2.448 1.00 13.27 221 LEU A O 1
ATOM 2732 N N . GLU A 1 198 ? 23.431 -43.970 -2.473 1.00 12.13 222 GLU A N 1
ATOM 2733 C CA . GLU A 1 198 ? 23.464 -45.434 -2.532 1.00 13.24 222 GLU A CA 1
ATOM 2734 C C . GLU A 1 198 ? 23.473 -45.960 -3.964 1.00 13.13 222 GLU A C 1
ATOM 2735 O O . GLU A 1 198 ? 23.284 -47.171 -4.179 1.00 14.74 222 GLU A O 1
ATOM 2747 N N . GLY A 1 199 ? 23.799 -45.107 -4.924 1.00 12.47 223 GLY A N 1
ATOM 2748 C CA . GLY A 1 199 ? 24.049 -45.558 -6.275 1.00 12.87 223 GLY A CA 1
ATOM 2749 C C . GLY A 1 199 ? 22.792 -45.700 -7.127 1.00 12.17 223 GLY A C 1
ATOM 2750 O O . GLY A 1 199 ? 21.666 -45.366 -6.729 1.00 12.67 223 GLY A O 1
ATOM 2754 N N . GLY A 1 200 ? 23.008 -46.212 -8.338 1.00 12.23 224 GLY A N 1
ATOM 2755 C CA . GLY A 1 200 ? 21.934 -46.343 -9.282 1.00 12.93 224 GLY A CA 1
ATOM 2756 C C . GLY A 1 200 ? 22.460 -46.678 -10.660 1.00 12.28 224 GLY A C 1
ATOM 2757 O O . GLY A 1 200 ? 23.632 -46.969 -10.837 1.00 13.72 224 GLY A O 1
ATOM 2761 N N . THR A 1 201 ? 21.543 -46.648 -11.613 1.00 12.48 225 THR A N 1
ATOM 2762 C CA . THR A 1 201 ? 21.867 -46.876 -13.006 1.00 12.99 225 THR A CA 1
ATOM 2763 C C . THR A 1 201 ? 21.578 -45.602 -13.767 1.00 12.30 225 THR A C 1
ATOM 2764 O O . THR A 1 201 ? 20.481 -45.047 -13.663 1.00 13.26 225 THR A O 1
ATOM 2775 N N . MET A 1 202 ? 22.552 -45.176 -14.558 1.00 12.25 226 MET A N 1
ATOM 2776 C CA . MET A 1 202 ? 22.366 -44.061 -15.455 1.00 12.16 226 MET A CA 1
ATOM 2777 C C . MET A 1 202 ? 22.093 -44.607 -16.847 1.00 12.09 226 MET A C 1
ATOM 2778 O O . MET A 1 202 ? 22.910 -45.363 -17.358 1.00 15.07 226 MET A O 1
ATOM 2797 N N . THR A 1 203 ? 20.970 -44.206 -17.446 1.00 11.43 227 THR A N 1
ATOM 2798 C CA . THR A 1 203 ? 20.633 -44.615 -18.794 1.00 11.99 227 THR A CA 1
ATOM 2799 C C . THR A 1 203 ? 20.797 -43.426 -19.729 1.00 11.63 227 THR A C 1
ATOM 2800 O O . THR A 1 203 ? 20.321 -42.332 -19.430 1.00 16.06 227 THR A O 1
ATOM 2819 N N . ILE A 1 204 ? 21.427 -43.676 -20.857 1.00 10.40 228 ILE A N 1
ATOM 2820 C CA . ILE A 1 204 ? 21.677 -42.664 -21.874 1.00 9.84 228 ILE A CA 1
ATOM 2821 C C . ILE A 1 204 ? 20.892 -43.110 -23.102 1.00 10.55 228 ILE A C 1
ATOM 2822 O O . ILE A 1 204 ? 21.132 -44.223 -23.594 1.00 11.95 228 ILE A O 1
ATOM 2838 N N . THR A 1 205 ? 20.026 -42.254 -23.629 1.00 9.85 229 THR A N 1
ATOM 2839 C CA . THR A 1 205 ? 19.228 -42.619 -24.773 1.00 10.38 229 THR A CA 1
ATOM 2840 C C . THR A 1 205 ? 19.405 -41.570 -25.861 1.00 9.96 229 THR A C 1
ATOM 2841 O O . THR A 1 205 ? 19.291 -40.367 -25.627 1.00 10.31 229 THR A O 1
ATOM 2860 N N . ARG A 1 206 ? 19.692 -42.036 -27.085 1.00 10.59 230 ARG A N 1
ATOM 2861 C CA . ARG A 1 206 ? 19.731 -41.126 -28.227 1.00 11.17 230 ARG A CA 1
ATOM 2862 C C . ARG A 1 206 ? 18.308 -40.797 -28.597 1.00 12.02 230 ARG A C 1
ATOM 2863 O O . ARG A 1 206 ? 17.555 -41.717 -28.903 1.00 17.75 230 ARG A O 1
ATOM 2887 N N . LEU A 1 207 ? 17.964 -39.522 -28.584 1.00 10.68 231 LEU A N 1
ATOM 2888 C CA . LEU A 1 207 ? 16.626 -39.120 -28.919 1.00 12.41 231 LEU A CA 1
ATOM 2889 C C . LEU A 1 207 ? 16.403 -39.093 -30.429 1.00 14.04 231 LEU A C 1
ATOM 2890 O O . LEU A 1 207 ? 17.313 -38.898 -31.226 1.00 16.64 231 LEU A O 1
ATOM 2906 N N . LYS A 1 208 ? 15.151 -39.235 -30.827 1.00 14.81 232 LYS A N 1
ATOM 2907 C CA . LYS A 1 208 ? 14.726 -39.001 -32.179 1.00 17.93 232 LYS A CA 1
ATOM 2908 C C . LYS A 1 208 ? 13.592 -37.988 -32.120 1.00 16.00 232 LYS A C 1
ATOM 2909 O O . LYS A 1 208 ? 12.804 -37.956 -31.200 1.00 17.01 232 LYS A O 1
ATOM 2917 N N . PRO A 1 209 ? 13.522 -37.075 -33.068 1.00 15.44 233 PRO A N 1
ATOM 2918 C CA . PRO A 1 209 ? 12.452 -36.084 -32.997 1.00 16.09 233 PRO A CA 1
ATOM 2919 C C . PRO A 1 209 ? 11.109 -36.747 -33.241 1.00 13.42 233 PRO A C 1
ATOM 2920 O O . PRO A 1 209 ? 11.011 -37.774 -33.908 1.00 16.01 233 PRO A O 1
ATOM 2931 N N . THR A 1 210 ? 10.076 -36.176 -32.624 1.00 13.75 234 THR A N 1
ATOM 2932 C CA . THR A 1 210 ? 8.752 -36.768 -32.651 1.00 13.99 234 THR A CA 1
ATOM 2933 C C . THR A 1 210 ? 7.725 -35.901 -33.379 1.00 12.99 234 THR A C 1
ATOM 2934 O O . THR A 1 210 ? 6.602 -36.350 -33.570 1.00 14.79 234 THR A O 1
ATOM 2945 N N . LEU A 1 211 ? 8.070 -34.694 -33.797 1.00 12.43 235 LEU A N 1
ATOM 2946 C CA . LEU A 1 211 ? 7.144 -33.748 -34.402 1.00 12.57 235 LEU A CA 1
ATOM 2947 C C . LEU A 1 211 ? 7.519 -33.489 -35.853 1.00 12.74 235 LEU A C 1
ATOM 2948 O O . LEU A 1 211 ? 8.658 -33.690 -36.261 1.00 13.44 235 LEU A O 1
ATOM 2964 N N . PRO A 1 212 ? 6.601 -32.951 -36.669 1.00 13.38 236 PRO A N 1
ATOM 2965 C CA . PRO A 1 212 ? 6.948 -32.709 -38.073 1.00 13.74 236 PRO A CA 1
ATOM 2966 C C . PRO A 1 212 ? 8.104 -31.748 -38.238 1.00 16.49 236 PRO A C 1
ATOM 2967 O O . PRO A 1 212 ? 8.368 -30.912 -37.381 1.00 15.99 236 PRO A O 1
ATOM 2978 N N . GLY A 1 213 ? 8.805 -31.930 -39.355 1.00 18.49 237 GLY A N 1
ATOM 2979 C CA . GLY A 1 213 ? 9.966 -31.142 -39.665 1.00 23.45 237 GLY A CA 1
ATOM 2980 C C . GLY A 1 213 ? 11.149 -31.598 -38.857 1.00 19.29 237 GLY A C 1
ATOM 2981 O O . GLY A 1 213 ? 12.088 -30.813 -38.733 1.00 23.19 237 GLY A O 1
ATOM 2985 N N . GLY A 1 214 ? 11.207 -32.816 -38.351 1.00 17.78 238 GLY A N 1
ATOM 2986 C CA . GLY A 1 214 ? 12.352 -33.225 -37.549 1.00 17.86 238 GLY A CA 1
ATOM 2987 C C . GLY A 1 214 ? 12.480 -32.449 -36.242 1.00 14.31 238 GLY A C 1
ATOM 2988 O O . GLY A 1 214 ? 13.585 -32.313 -35.746 1.00 14.68 238 GLY A O 1
ATOM 2992 N N . LYS A 1 215 ? 11.352 -31.998 -35.694 1.00 12.75 239 LYS A N 1
ATOM 2993 C CA . LYS A 1 215 ? 11.345 -31.191 -34.500 1.00 11.52 239 LYS A CA 1
ATOM 2994 C C . LYS A 1 215 ? 11.169 -32.037 -33.258 1.00 10.83 239 LYS A C 1
ATOM 2995 O O . LYS A 1 215 ? 10.433 -33.020 -33.241 1.00 12.52 239 LYS A O 1
ATOM 3030 N N . TYR A 1 216 ? 11.842 -31.610 -32.200 1.00 10.77 240 TYR A N 1
ATOM 3031 C CA . TYR A 1 216 ? 11.698 -32.225 -30.894 1.00 10.67 240 TYR A CA 1
ATOM 3032 C C . TYR A 1 216 ? 10.578 -31.549 -30.125 1.00 11.17 240 TYR A C 1
ATOM 3033 O O . TYR A 1 216 ? 10.164 -30.426 -30.422 1.00 11.92 240 TYR A O 1
ATOM 3051 N N . ASP A 1 217 ? 10.111 -32.231 -29.072 1.00 11.48 241 ASP A N 1
ATOM 3052 C CA . ASP A 1 217 ? 8.976 -31.815 -28.257 1.00 12.19 241 ASP A CA 1
ATOM 3053 C C . ASP A 1 217 ? 9.409 -31.367 -26.855 1.00 11.11 241 ASP A C 1
ATOM 3054 O O . ASP A 1 217 ? 8.917 -31.881 -25.855 1.00 12.47 241 ASP A O 1
ATOM 3063 N N . TYR A 1 218 ? 10.301 -30.370 -26.824 1.00 10.50 242 TYR A N 1
ATOM 3064 C CA . TYR A 1 218 ? 10.941 -29.936 -25.574 1.00 9.91 242 TYR A CA 1
ATOM 3065 C C . TYR A 1 218 ? 11.001 -28.426 -25.490 1.00 9.76 242 TYR A C 1
ATOM 3066 O O . TYR A 1 218 ? 11.916 -27.878 -24.891 1.00 10.63 242 TYR A O 1
ATOM 3084 N N . THR A 1 219 ? 9.981 -27.735 -26.010 1.00 10.76 243 THR A N 1
ATOM 3085 C CA . THR A 1 219 ? 9.953 -26.289 -25.905 1.00 11.48 243 THR A CA 1
ATOM 3086 C C . THR A 1 219 ? 9.550 -25.844 -24.520 1.00 10.82 243 THR A C 1
ATOM 3087 O O . THR A 1 219 ? 8.750 -26.485 -23.830 1.00 11.97 243 THR A O 1
ATOM 3106 N N . GLY A 1 220 ? 10.069 -24.686 -24.114 1.00 10.74 244 GLY A N 1
ATOM 3107 C CA . GLY A 1 220 ? 9.658 -24.102 -22.851 1.00 10.76 244 GLY A CA 1
ATOM 3108 C C . GLY A 1 220 ? 10.019 -25.020 -21.704 1.00 10.27 244 GLY A C 1
ATOM 3109 O O . GLY A 1 220 ? 11.128 -25.563 -21.661 1.00 11.07 244 GLY A O 1
ATOM 3113 N N . THR A 1 221 ? 9.104 -25.196 -20.738 1.00 10.61 245 THR A N 1
ATOM 3114 C CA . THR A 1 221 ? 9.374 -26.042 -19.591 1.00 11.32 245 THR A CA 1
ATOM 3115 C C . THR A 1 221 ? 9.120 -27.517 -19.869 1.00 11.32 245 THR A C 1
ATOM 3116 O O . THR A 1 221 ? 9.307 -28.334 -18.969 1.00 13.38 245 THR A O 1
ATOM 3127 N N . LYS A 1 222 ? 8.732 -27.892 -21.092 1.00 10.83 246 LYS A N 1
ATOM 3128 C CA . LYS A 1 222 ? 8.400 -29.262 -21.377 1.00 10.81 246 LYS A CA 1
ATOM 3129 C C . LYS A 1 222 ? 9.638 -30.138 -21.215 1.00 10.67 246 LYS A C 1
ATOM 3130 O O . LYS A 1 222 ? 10.680 -29.864 -21.796 1.00 11.32 246 LYS A O 1
ATOM 3143 N N . GLY A 1 223 ? 9.477 -31.226 -20.476 1.00 11.02 247 GLY A N 1
ATOM 3144 C CA . GLY A 1 223 ? 10.555 -32.163 -20.218 1.00 11.53 247 G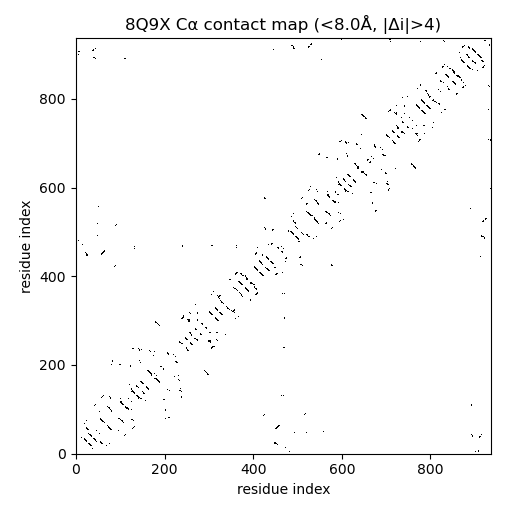LY A CA 1
ATOM 3145 C C . GLY A 1 223 ? 11.221 -32.006 -18.859 1.00 10.29 247 GLY A C 1
ATOM 3146 O O . GLY A 1 223 ? 12.057 -32.810 -18.474 1.00 11.30 247 GLY A O 1
ATOM 3150 N N . CYS A 1 224 ? 10.886 -30.939 -18.119 1.00 10.38 248 CYS A N 1
ATOM 3151 C CA . CYS A 1 224 ? 11.550 -30.725 -16.843 1.00 10.53 248 CYS A CA 1
ATOM 3152 C C . CYS A 1 224 ? 11.180 -31.832 -15.841 1.00 10.76 248 CYS A C 1
ATOM 3153 O O . CYS A 1 224 ? 10.017 -32.078 -15.564 1.00 14.02 248 CYS A O 1
ATOM 3161 N N . LYS A 1 225 ? 12.192 -32.398 -15.195 1.00 9.75 249 LYS A N 1
ATOM 3162 C CA . LYS A 1 225 ? 12.024 -33.362 -14.117 1.00 9.66 249 LYS A CA 1
ATOM 3163 C C . LYS A 1 225 ? 11.852 -32.700 -12.759 1.00 9.88 249 LYS A C 1
ATOM 3164 O O . LYS A 1 225 ? 11.305 -33.299 -11.830 1.00 10.73 249 LYS A O 1
ATOM 3183 N N . ILE A 1 226 ? 12.412 -31.495 -12.665 1.00 9.75 250 ILE A N 1
ATOM 3184 C CA . ILE A 1 226 ? 12.365 -30.630 -11.495 1.00 9.51 250 ILE A CA 1
ATOM 3185 C C . ILE A 1 226 ? 11.957 -29.240 -11.971 1.00 9.54 250 ILE A C 1
ATOM 3186 O O . ILE A 1 226 ? 12.252 -28.825 -13.093 1.00 9.86 250 ILE A O 1
ATOM 3202 N N . ASP A 1 227 ? 11.291 -28.519 -11.067 1.00 9.77 251 ASP A N 1
ATOM 3203 C CA . ASP A 1 227 ? 10.618 -27.269 -11.418 1.00 9.96 251 ASP A CA 1
ATOM 3204 C C . ASP A 1 227 ? 11.550 -26.047 -11.505 1.00 9.69 251 ASP A C 1
ATOM 3205 O O . ASP A 1 227 ? 11.139 -25.013 -12.006 1.00 10.36 251 ASP A O 1
ATOM 3214 N N . TRP A 1 228 ? 12.790 -26.186 -11.050 1.00 9.08 252 TRP A N 1
ATOM 3215 C CA . TRP A 1 228 ? 13.774 -25.128 -11.196 1.00 9.15 252 TRP A CA 1
ATOM 3216 C C . TRP A 1 228 ? 15.133 -25.804 -11.136 1.00 8.87 252 TRP A C 1
ATOM 3217 O O . TRP A 1 228 ? 15.264 -26.973 -10.745 1.00 9.61 252 TRP A O 1
ATOM 3238 N N . GLU A 1 229 ? 16.152 -25.065 -11.581 1.00 8.95 253 GLU A N 1
ATOM 3239 C CA . GLU A 1 229 ? 17.510 -25.544 -11.597 1.00 8.88 253 GLU A CA 1
ATOM 3240 C C . GLU A 1 229 ? 18.052 -25.767 -10.191 1.00 8.96 253 GLU A C 1
ATOM 3241 O O . GLU A 1 229 ? 17.606 -25.149 -9.219 1.00 9.60 253 GLU A O 1
ATOM 3253 N N . LEU A 1 230 ? 19.087 -26.606 -10.143 1.00 8.91 254 LEU A N 1
ATOM 3254 C CA . LEU A 1 230 ? 19.942 -26.668 -8.956 1.00 9.10 254 LEU A CA 1
ATOM 3255 C C . LEU A 1 230 ? 20.923 -25.501 -9.044 1.00 8.95 254 LEU A C 1
ATOM 3256 O O . LEU A 1 230 ? 21.784 -25.451 -9.941 1.00 9.61 254 LEU A O 1
ATOM 3272 N N . VAL A 1 231 ? 20.754 -24.533 -8.147 1.00 8.95 255 VAL A N 1
ATOM 3273 C CA . VAL A 1 231 ? 21.515 -23.288 -8.169 1.00 9.22 255 VAL A CA 1
ATOM 3274 C C . VAL A 1 231 ? 22.970 -23.572 -7.858 1.00 9.54 255 VAL A C 1
ATOM 3275 O O . VAL A 1 231 ? 23.343 -24.640 -7.354 1.00 9.89 255 VAL A O 1
ATOM 3288 N N . PRO A 1 232 ? 23.850 -22.576 -8.107 1.00 9.45 256 PRO A N 1
ATOM 3289 C CA . PRO A 1 232 ? 25.255 -22.732 -7.731 1.00 10.33 256 PRO A CA 1
ATOM 3290 C C . PRO A 1 232 ? 25.364 -23.113 -6.272 1.00 10.28 256 PRO A C 1
ATOM 3291 O O . PRO A 1 232 ? 24.733 -22.497 -5.411 1.00 10.50 256 PRO A O 1
ATOM 3302 N N . GLY A 1 233 ? 26.165 -24.153 -6.001 1.00 11.05 257 GLY A N 1
ATOM 3303 C CA . GLY A 1 233 ? 26.375 -24.631 -4.645 1.00 11.78 257 GLY A CA 1
ATOM 3304 C C . GLY A 1 233 ? 25.233 -25.439 -4.076 1.00 10.41 257 GLY A C 1
ATOM 3305 O O . GLY A 1 233 ? 25.290 -25.898 -2.926 1.00 11.92 257 GLY A O 1
ATOM 3309 N N . GLY A 1 234 ? 24.169 -25.636 -4.874 1.00 10.73 258 GLY A N 1
ATOM 3310 C CA . GLY A 1 234 ? 22.913 -26.202 -4.417 1.00 10.77 258 GLY A CA 1
ATOM 3311 C C . GLY A 1 234 ? 22.616 -27.598 -4.903 1.00 11.27 258 GLY A C 1
ATOM 3312 O O . GLY A 1 234 ? 21.466 -28.017 -4.863 1.00 12.57 258 GLY A O 1
ATOM 3316 N N . GLU A 1 235 ? 23.633 -28.334 -5.343 1.00 12.23 259 GLU A N 1
ATOM 3317 C CA . GLU A 1 235 ? 23.386 -29.679 -5.859 1.00 13.72 259 GLU A CA 1
ATOM 3318 C C . GLU A 1 235 ? 22.597 -30.527 -4.864 1.00 13.39 259 GLU A C 1
ATOM 3319 O O . GLU A 1 235 ? 21.746 -31.306 -5.304 1.00 15.19 259 GLU A O 1
ATOM 3331 N N . LEU A 1 236 ? 22.912 -30.425 -3.561 1.00 12.71 260 LEU A N 1
ATOM 3332 C CA . LEU A 1 236 ? 22.281 -31.295 -2.582 1.00 12.49 260 LEU A CA 1
ATOM 3333 C C . LEU A 1 236 ? 20.908 -30.825 -2.154 1.00 12.72 260 LEU A C 1
ATOM 3334 O O . LEU A 1 236 ? 20.234 -31.500 -1.374 1.00 13.81 260 LEU A O 1
ATOM 3350 N N . PHE A 1 237 ? 20.418 -29.697 -2.703 1.00 12.50 261 PHE A N 1
ATOM 3351 C CA . PHE A 1 237 ? 19.097 -29.227 -2.327 1.00 13.41 261 PHE A CA 1
ATOM 3352 C C . PHE A 1 237 ? 17.995 -30.214 -2.737 1.00 12.42 261 PHE A C 1
ATOM 3353 O O . PHE A 1 237 ? 16.958 -30.282 -2.088 1.00 13.90 261 PHE A O 1
ATOM 3370 N N . LEU A 1 238 ? 18.241 -30.958 -3.817 1.00 11.62 262 LEU A N 1
ATOM 3371 C CA . LEU A 1 238 ? 17.247 -31.927 -4.281 1.00 11.59 262 LEU A CA 1
ATOM 3372 C C . LEU A 1 238 ? 17.061 -33.062 -3.256 1.00 11.24 262 LEU A C 1
ATOM 3373 O O . LEU A 1 238 ? 15.956 -33.396 -2.859 1.00 12.01 262 LEU A O 1
ATOM 3389 N N . GLU A 1 239 ? 18.151 -33.647 -2.781 1.00 12.93 263 GLU A N 1
ATOM 3390 C CA A GLU A 1 239 ? 18.009 -34.603 -1.639 0.50 11.52 263 GLU A CA 1
ATOM 3391 C CA B GLU A 1 239 ? 18.206 -34.850 -1.963 0.50 12.74 263 GLU A CA 1
ATOM 3392 C C A GLU A 1 239 ? 17.125 -34.164 -0.444 0.50 11.04 263 GLU A C 1
ATOM 3393 C C B GLU A 1 239 ? 17.849 -34.356 -0.594 0.50 12.98 263 GLU A C 1
ATOM 3394 O O A GLU A 1 239 ? 16.485 -35.001 0.218 0.50 11.77 263 GLU A O 1
ATOM 3395 O O B GLU A 1 239 ? 17.351 -35.128 0.214 0.50 12.30 263 GLU A O 1
ATOM 3417 N N A GLU A 1 240 ? 17.232 -32.878 -0.081 0.50 10.05 264 GLU A N 1
ATOM 3418 N N B GLU A 1 240 ? 18.073 -33.054 -0.373 0.50 12.08 264 GLU A N 1
ATOM 3419 C CA A GLU A 1 240 ? 16.702 -32.319 1.156 0.50 10.95 264 GLU A CA 1
ATOM 3420 C CA B GLU A 1 240 ? 17.748 -32.443 0.896 0.50 14.26 264 GLU A CA 1
ATOM 3421 C C A GLU A 1 240 ? 15.203 -32.021 1.036 0.50 10.87 264 GLU A C 1
ATOM 3422 C C B GLU A 1 240 ? 16.266 -32.037 0.970 0.50 14.61 264 GLU A C 1
ATOM 3423 O O A GLU A 1 240 ? 14.590 -31.586 2.007 0.50 12.48 264 GLU A O 1
ATOM 3424 O O B GLU A 1 240 ? 15.845 -31.471 1.969 0.50 18.80 264 GLU A O 1
ATOM 3447 N N A GLY A 1 241 ? 14.594 -32.179 -0.155 0.50 10.30 265 GLY A N 1
ATOM 3448 N N B GLY A 1 241 ? 15.464 -32.286 -0.076 0.50 14.58 265 GLY A N 1
ATOM 3449 C CA A GLY A 1 241 ? 13.167 -31.900 -0.335 0.50 10.40 265 GLY A CA 1
ATOM 3450 C CA B GLY A 1 241 ? 14.044 -31.959 -0.065 0.50 15.64 265 GLY A CA 1
ATOM 3451 C C A GLY A 1 241 ? 12.910 -30.442 -0.674 0.50 11.21 265 GLY A C 1
ATOM 3452 C C B GLY A 1 241 ? 13.710 -30.469 -0.245 0.50 16.34 265 GLY A C 1
ATOM 3453 O O A GLY A 1 241 ? 11.766 -30.009 -0.583 0.50 13.46 265 GLY A O 1
ATOM 3454 O O B GLY A 1 241 ? 12.743 -29.988 0.339 0.50 18.43 265 GLY A O 1
ATOM 3461 N N A LYS A 1 242 ? 13.959 -29.680 -1.016 0.50 11.67 266 LYS A N 1
ATOM 3462 N N B LYS A 1 242 ? 14.475 -29.749 -1.090 0.50 15.10 266 LYS A N 1
ATOM 3463 C CA A LYS A 1 242 ? 13.817 -28.267 -1.295 0.50 12.46 266 LYS A CA 1
ATOM 3464 C CA B LYS A 1 242 ? 14.299 -28.315 -1.332 0.50 13.97 266 LYS A CA 1
ATOM 3465 C C . LYS A 1 242 ? 13.808 -27.964 -2.772 1.00 13.14 266 LYS A C 1
ATOM 3466 O O . LYS A 1 242 ? 13.812 -26.787 -3.176 1.00 17.29 266 LYS A O 1
ATOM 3503 N N . VAL A 1 243 ? 13.569 -28.967 -3.613 1.00 11.48 267 VAL A N 1
ATOM 3504 C CA . VAL A 1 243 ? 13.338 -28.759 -5.031 1.00 11.27 267 VAL A CA 1
ATOM 3505 C C . VAL A 1 243 ? 12.140 -29.605 -5.438 1.00 12.01 267 VAL A C 1
ATOM 3506 O O . VAL A 1 243 ? 12.217 -30.850 -5.378 1.00 14.11 267 VAL A O 1
ATOM 3519 N N . THR A 1 244 ? 11.056 -28.993 -5.931 1.00 12.13 268 THR A N 1
ATOM 3520 C CA . THR A 1 244 ? 9.876 -29.742 -6.345 1.00 12.64 268 THR A CA 1
ATOM 3521 C C . THR A 1 244 ? 10.075 -30.280 -7.761 1.00 11.60 268 THR A C 1
ATOM 3522 O O . THR A 1 244 ? 10.874 -29.778 -8.561 1.00 11.85 268 THR A O 1
ATOM 3533 N N . GLY A 1 245 ? 9.277 -31.279 -8.096 1.00 13.32 269 GLY A N 1
ATOM 3534 C CA . GLY A 1 245 ? 9.296 -31.814 -9.443 1.00 12.73 269 GLY A CA 1
ATOM 3535 C C . GLY A 1 245 ? 8.544 -33.115 -9.534 1.00 12.95 269 GLY A C 1
ATOM 3536 O O . GLY A 1 245 ? 8.248 -33.715 -8.513 1.00 15.08 269 GLY A O 1
ATOM 3540 N N . THR A 1 246 ? 8.326 -33.569 -10.751 1.00 12.97 270 THR A N 1
ATOM 3541 C CA . THR A 1 246 ? 7.612 -34.808 -10.983 1.00 14.66 270 THR A CA 1
ATOM 3542 C C . THR A 1 246 ? 8.517 -36.014 -11.083 1.00 12.96 270 THR A C 1
ATOM 3543 O O . THR A 1 246 ? 7.989 -37.117 -10.969 1.00 14.97 270 THR A O 1
ATOM 3554 N N . ARG A 1 247 ? 9.823 -35.839 -11.327 1.00 11.52 271 ARG A N 1
ATOM 3555 C CA . ARG A 1 247 ? 10.739 -36.957 -11.461 1.00 11.75 271 ARG A CA 1
ATOM 3556 C C . ARG A 1 247 ? 12.011 -36.684 -10.674 1.00 11.44 271 ARG A C 1
ATOM 3557 O O . ARG A 1 247 ? 13.130 -36.787 -11.174 1.00 11.21 271 ARG A O 1
ATOM 3578 N N . GLN A 1 248 ? 11.836 -36.298 -9.400 1.00 11.44 272 GLN A N 1
ATOM 3579 C CA . GLN A 1 248 ? 12.938 -35.827 -8.577 1.00 11.45 272 GLN A CA 1
ATOM 3580 C C . GLN A 1 248 ? 14.086 -36.823 -8.458 1.00 10.90 272 GLN A C 1
ATOM 3581 O O . GLN A 1 248 ? 15.249 -36.468 -8.561 1.00 12.21 272 GLN A O 1
ATOM 3603 N N . THR A 1 249 ? 13.761 -38.110 -8.222 1.00 11.14 273 THR A N 1
ATOM 3604 C CA . THR A 1 249 ? 14.801 -39.096 -8.002 1.00 11.14 273 THR A CA 1
ATOM 3605 C C . THR A 1 249 ? 15.407 -39.626 -9.299 1.00 11.55 273 THR A C 1
ATOM 3606 O O . THR A 1 249 ? 16.273 -40.492 -9.248 1.00 12.25 273 THR A O 1
ATOM 3617 N N . ASN A 1 250 ? 14.977 -39.091 -10.460 1.00 10.89 274 ASN A N 1
ATOM 3618 C CA . ASN A 1 250 ? 15.505 -39.507 -11.742 1.00 10.24 274 ASN A CA 1
ATOM 3619 C C . ASN A 1 250 ? 16.459 -38.465 -12.346 1.00 9.78 274 ASN A C 1
ATOM 3620 O O . ASN A 1 250 ? 16.942 -38.653 -13.462 1.00 10.37 274 ASN A O 1
ATOM 3631 N N . VAL A 1 251 ? 16.725 -37.391 -11.613 1.00 9.65 275 VAL A N 1
ATOM 3632 C CA . VAL A 1 251 ? 17.597 -36.312 -12.077 1.00 9.66 275 VAL A CA 1
ATOM 3633 C C . VAL A 1 251 ? 19.066 -36.733 -12.004 1.00 9.09 275 VAL A C 1
ATOM 3634 O O . VAL A 1 251 ? 19.512 -37.302 -11.005 1.00 10.03 275 VAL A O 1
ATOM 3647 N N . VAL A 1 252 ? 19.807 -36.375 -13.060 1.00 9.03 276 VAL A N 1
ATOM 3648 C CA . VAL A 1 252 ? 21.261 -36.381 -13.011 1.00 9.39 276 VAL A CA 1
ATOM 3649 C C . VAL A 1 252 ? 21.861 -34.975 -13.045 1.00 8.90 276 VAL A C 1
ATOM 3650 O O . VAL A 1 252 ? 23.030 -34.822 -12.669 1.00 9.92 276 VAL A O 1
ATOM 3663 N N . ALA A 1 253 ? 21.101 -33.970 -13.472 1.00 8.75 277 ALA A N 1
ATOM 3664 C CA . ALA A 1 253 ? 21.555 -32.583 -13.585 1.00 8.70 277 ALA A CA 1
ATOM 3665 C C . ALA A 1 253 ? 22.730 -32.492 -14.541 1.00 8.69 277 ALA A C 1
ATOM 3666 O O . ALA A 1 253 ? 23.844 -32.063 -14.200 1.00 9.26 277 ALA A O 1
ATOM 3673 N N . LEU A 1 254 ? 22.451 -32.814 -15.814 1.00 8.61 278 LEU A N 1
ATOM 3674 C CA . LEU A 1 254 ? 23.415 -32.513 -16.869 1.00 8.74 278 LEU A CA 1
ATOM 3675 C C . LEU A 1 254 ? 23.755 -31.042 -16.835 1.00 8.78 278 LEU A C 1
ATOM 3676 O O . LEU A 1 254 ? 22.897 -30.202 -16.545 1.00 10.20 278 LEU A O 1
ATOM 3692 N N . ASP A 1 255 ? 24.984 -30.712 -17.210 1.00 8.89 279 ASP A N 1
ATOM 3693 C CA . ASP A 1 255 ? 25.450 -29.339 -17.080 1.00 8.65 279 ASP A CA 1
ATOM 3694 C C . ASP A 1 255 ? 26.063 -28.791 -18.353 1.00 7.77 279 ASP A C 1
ATOM 3695 O O . ASP A 1 255 ? 25.644 -27.734 -18.819 1.00 8.45 279 ASP A O 1
ATOM 3704 N N . ALA A 1 256 ? 27.053 -29.489 -18.911 1.00 7.89 280 ALA A N 1
ATOM 3705 C CA . ALA A 1 256 ? 27.787 -28.991 -20.064 1.00 7.66 280 ALA A CA 1
ATOM 3706 C C . ALA A 1 256 ? 28.263 -30.144 -20.910 1.00 7.66 280 ALA A C 1
ATOM 3707 O O . ALA A 1 256 ? 28.493 -31.251 -20.404 1.00 8.56 280 ALA A O 1
ATOM 3714 N N . PHE A 1 257 ? 28.519 -29.843 -22.184 1.00 7.67 281 PHE A N 1
ATOM 3715 C CA . PHE A 1 257 ? 29.234 -30.734 -23.090 1.00 7.82 281 PHE A CA 1
ATOM 3716 C C . PHE A 1 257 ? 30.477 -29.986 -23.525 1.00 7.73 281 PHE A C 1
ATOM 3717 O O . PHE A 1 257 ? 30.409 -29.106 -24.378 1.00 8.96 281 PHE A O 1
ATOM 3734 N N . VAL A 1 258 ? 31.607 -30.288 -22.884 1.00 8.06 282 VAL A N 1
ATOM 3735 C CA . VAL A 1 258 ? 32.866 -29.611 -23.173 1.00 8.07 282 VAL A CA 1
ATOM 3736 C C . VAL A 1 258 ? 33.704 -30.440 -24.143 1.00 8.15 282 VAL A C 1
ATOM 3737 O O . VAL A 1 258 ? 33.663 -31.670 -24.147 1.00 9.43 282 VAL A O 1
ATOM 3750 N N . TYR A 1 259 ? 34.472 -29.742 -24.965 1.00 8.03 283 TYR A N 1
ATOM 3751 C CA . TYR A 1 259 ? 35.115 -30.387 -26.105 1.00 8.23 283 TYR A CA 1
ATOM 3752 C C . TYR A 1 259 ? 36.607 -30.593 -25.902 1.00 8.07 283 TYR A C 1
ATOM 3753 O O . TYR A 1 259 ? 37.344 -29.710 -25.489 1.00 8.71 283 TYR A O 1
ATOM 3771 N N . ASP A 1 260 ? 37.064 -31.774 -26.339 1.00 8.31 284 ASP A N 1
ATOM 3772 C CA . ASP A 1 260 ? 38.487 -32.020 -26.476 1.00 8.58 284 ASP A CA 1
ATOM 3773 C C . ASP A 1 260 ? 38.992 -31.155 -27.632 1.00 8.50 284 ASP A C 1
ATOM 3774 O O . ASP A 1 260 ? 38.490 -31.259 -28.757 1.00 9.19 284 ASP A O 1
ATOM 3783 N N . PRO A 1 261 ? 39.985 -30.292 -27.401 1.00 8.79 285 PRO A N 1
ATOM 3784 C CA . PRO A 1 261 ? 40.474 -29.413 -28.468 1.00 9.15 285 PRO A CA 1
ATOM 3785 C C . PRO A 1 261 ? 41.130 -30.182 -29.608 1.00 9.84 285 PRO A C 1
ATOM 3786 O O . PRO A 1 261 ? 41.303 -29.620 -30.686 1.00 10.64 285 PRO A O 1
ATOM 3797 N N . ARG A 1 262 ? 41.506 -31.435 -29.366 1.00 9.78 286 ARG A N 1
ATOM 3798 C CA . ARG A 1 262 ? 42.090 -32.272 -30.418 1.00 10.23 286 ARG A CA 1
ATOM 3799 C C . ARG A 1 262 ? 41.033 -32.864 -31.333 1.00 10.37 286 ARG A C 1
ATOM 3800 O O . ARG A 1 262 ? 41.361 -33.532 -32.318 1.00 12.48 286 ARG A O 1
ATOM 3821 N N . GLY A 1 263 ? 39.766 -32.641 -31.018 1.00 10.23 287 GLY A N 1
ATOM 3822 C CA . GLY A 1 263 ? 38.667 -33.167 -31.801 1.00 10.35 287 GLY A CA 1
ATOM 3823 C C . GLY A 1 263 ? 38.172 -34.507 -31.304 1.00 9.73 287 GLY A C 1
ATOM 3824 O O . GLY A 1 263 ? 38.694 -35.091 -30.357 1.00 10.41 287 GLY A O 1
ATOM 3828 N N . ARG A 1 264 ? 37.117 -34.969 -31.967 1.00 9.71 288 ARG A N 1
ATOM 3829 C CA . ARG A 1 264 ? 36.481 -36.256 -31.803 1.00 9.88 288 ARG A CA 1
ATOM 3830 C C . ARG A 1 264 ? 35.654 -36.411 -30.516 1.00 9.46 288 ARG A C 1
ATOM 3831 O O . ARG A 1 264 ? 34.511 -36.888 -30.591 1.00 10.96 288 ARG A O 1
ATOM 3852 N N . TRP A 1 265 ? 36.217 -36.069 -29.356 1.00 9.30 289 TRP A N 1
ATOM 3853 C CA . TRP A 1 265 ? 35.578 -36.388 -28.085 1.00 9.38 289 TRP A CA 1
ATOM 3854 C C . TRP A 1 265 ? 34.925 -35.158 -27.501 1.00 9.04 289 TRP A C 1
ATOM 3855 O O . TRP A 1 265 ? 35.423 -34.024 -27.596 1.00 9.51 289 TRP A O 1
ATOM 3876 N N . GLY A 1 266 ? 33.838 -35.390 -26.742 1.00 9.28 290 GLY A N 1
ATOM 3877 C CA . GLY A 1 266 ? 33.302 -34.410 -25.822 1.00 9.58 290 GLY A CA 1
ATOM 3878 C C . GLY A 1 266 ? 32.984 -35.072 -24.499 1.00 8.93 290 GLY A C 1
ATOM 3879 O O . GLY A 1 266 ? 32.773 -36.270 -24.450 1.00 9.91 290 GLY A O 1
ATOM 3883 N N . ALA A 1 267 ? 32.948 -34.255 -23.446 1.00 8.55 291 ALA A N 1
ATOM 3884 C CA . ALA A 1 267 ? 32.644 -34.730 -22.097 1.00 8.27 291 ALA A CA 1
ATOM 3885 C C . ALA A 1 267 ? 31.362 -34.064 -21.615 1.00 8.03 291 ALA A C 1
ATOM 3886 O O . ALA A 1 267 ? 31.284 -32.847 -21.533 1.00 8.30 291 ALA A O 1
ATOM 3893 N N . LEU A 1 268 ? 30.380 -34.904 -21.268 1.00 8.23 292 LEU A N 1
ATOM 3894 C CA . LEU A 1 268 ? 29.097 -34.452 -20.752 1.00 8.08 292 LEU A CA 1
ATOM 3895 C C . LEU A 1 268 ? 29.126 -34.554 -19.229 1.00 8.15 292 LEU A C 1
ATOM 3896 O O . LEU A 1 268 ? 29.202 -35.649 -18.674 1.00 9.06 292 LEU A O 1
ATOM 3912 N N . SER A 1 269 ? 29.056 -33.417 -18.540 1.00 8.20 293 SER A N 1
ATOM 3913 C CA . SER A 1 269 ? 29.031 -33.420 -17.086 1.00 8.55 293 SER A CA 1
ATOM 3914 C C . SER A 1 269 ? 27.629 -33.685 -16.560 1.00 8.21 293 SER A C 1
ATOM 3915 O O . SER A 1 269 ? 26.649 -33.103 -17.019 1.00 9.27 293 SER A O 1
ATOM 3923 N N . ALA A 1 270 ? 27.565 -34.562 -15.564 1.00 8.72 294 ALA A N 1
ATOM 3924 C CA . ALA A 1 270 ? 26.347 -34.918 -14.849 1.00 8.80 294 ALA A CA 1
ATOM 3925 C C . ALA A 1 270 ? 26.602 -34.648 -13.370 1.00 8.85 294 ALA A C 1
ATOM 3926 O O . ALA A 1 270 ? 27.393 -35.340 -12.729 1.00 9.56 294 ALA A O 1
ATOM 3933 N N . ARG A 1 271 ? 25.975 -33.599 -12.826 1.00 8.92 295 ARG A N 1
ATOM 3934 C CA . ARG A 1 271 ? 26.358 -33.098 -11.514 1.00 8.79 295 ARG A CA 1
ATOM 3935 C C . ARG A 1 271 ? 26.069 -34.083 -10.387 1.00 9.17 295 ARG A C 1
ATOM 3936 O O . ARG A 1 271 ? 26.891 -34.266 -9.490 1.00 10.30 295 ARG A O 1
ATOM 3972 N N . LEU A 1 272 ? 24.865 -34.658 -10.367 1.00 8.89 296 LEU A N 1
ATOM 3973 C CA . LEU A 1 272 ? 24.482 -35.445 -9.181 1.00 9.47 296 LEU A CA 1
ATOM 3974 C C . LEU A 1 272 ? 25.205 -36.771 -9.085 1.00 10.02 296 LEU A C 1
ATOM 3975 O O . LEU A 1 272 ? 25.610 -37.146 -7.987 1.00 11.63 296 LEU A O 1
ATOM 3991 N N . PRO A 1 273 ? 25.445 -37.508 -10.180 1.00 9.85 297 PRO A N 1
ATOM 3992 C CA . PRO A 1 273 ? 26.291 -38.707 -10.098 1.00 10.75 297 PRO A CA 1
ATOM 3993 C C . PRO A 1 273 ? 27.766 -38.385 -10.027 1.00 10.56 297 PRO A C 1
ATOM 3994 O O . PRO A 1 273 ? 28.570 -39.281 -9.792 1.00 11.79 297 PRO A O 1
ATOM 4005 N N . GLY A 1 274 ? 28.136 -37.139 -10.278 1.00 10.25 298 GLY A N 1
ATOM 4006 C CA . GLY A 1 274 ? 29.546 -36.798 -10.328 1.00 10.76 298 GLY A CA 1
ATOM 4007 C C . GLY A 1 274 ? 30.301 -37.539 -11.400 1.00 10.30 298 GLY A C 1
ATOM 4008 O O . GLY A 1 274 ? 31.409 -38.024 -11.146 1.00 11.48 298 GLY A O 1
ATOM 4012 N N . VAL A 1 275 ? 29.748 -37.568 -12.609 1.00 9.81 299 VAL A N 1
ATOM 4013 C CA . VAL A 1 275 ? 30.356 -38.289 -13.716 1.00 9.85 299 VAL A CA 1
ATOM 4014 C C . VAL A 1 275 ? 30.451 -37.381 -14.918 1.00 8.75 299 VAL A C 1
ATOM 4015 O O . VAL A 1 275 ? 29.584 -36.542 -15.167 1.00 10.14 299 VAL A O 1
ATOM 4028 N N . ALA A 1 276 ? 31.522 -37.588 -15.691 1.00 8.87 300 ALA A N 1
ATOM 4029 C CA . ALA A 1 276 ? 31.692 -36.959 -16.993 1.00 9.16 300 ALA A CA 1
ATOM 4030 C C . ALA A 1 276 ? 31.681 -38.076 -18.027 1.00 9.28 300 ALA A C 1
ATOM 4031 O O . ALA A 1 276 ? 32.547 -38.937 -18.042 1.00 10.66 300 ALA A O 1
ATOM 4038 N N . ILE A 1 277 ? 30.637 -38.063 -18.870 1.00 8.81 301 ILE A N 1
ATOM 4039 C CA . ILE A 1 277 ? 30.445 -39.128 -19.856 1.00 9.01 301 ILE A CA 1
ATOM 4040 C C . ILE A 1 277 ? 31.119 -38.696 -21.157 1.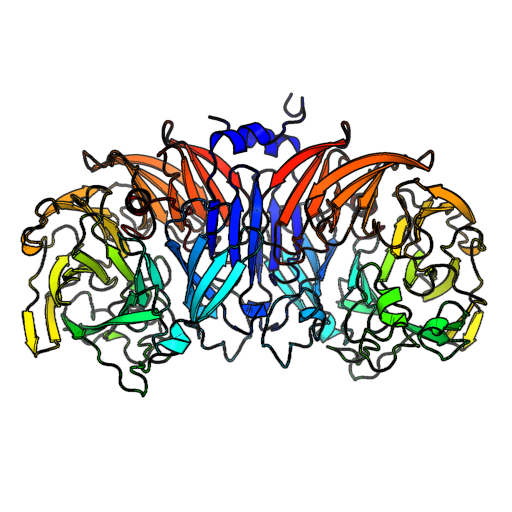00 9.02 301 ILE A C 1
ATOM 4041 O O . ILE A 1 277 ? 30.781 -37.650 -21.706 1.00 9.11 301 ILE A O 1
ATOM 4057 N N . ILE A 1 278 ? 32.083 -39.486 -21.642 1.00 9.46 302 ILE A N 1
ATOM 4058 C CA . ILE A 1 278 ? 32.789 -39.148 -22.867 1.00 8.75 302 ILE A CA 1
ATOM 4059 C C . ILE A 1 278 ? 32.030 -39.700 -24.054 1.00 9.26 302 ILE A C 1
ATOM 4060 O O . ILE A 1 278 ? 31.670 -40.873 -24.047 1.00 10.73 302 ILE A O 1
ATOM 4076 N N . PHE A 1 279 ? 31.773 -38.840 -25.042 1.00 9.06 303 PHE A N 1
ATOM 4077 C CA . PHE A 1 279 ? 31.097 -39.217 -26.278 1.00 9.36 303 PHE A CA 1
ATOM 4078 C C . PHE A 1 279 ? 32.035 -39.119 -27.468 1.00 9.22 303 PHE A C 1
ATOM 4079 O O . PHE A 1 279 ? 32.840 -38.196 -27.565 1.00 10.11 303 PHE A O 1
ATOM 4096 N N . ASP A 1 280 ? 31.859 -40.070 -28.397 1.00 9.97 304 ASP A N 1
ATOM 4097 C CA . ASP A 1 280 ? 32.454 -40.012 -29.734 1.00 10.21 304 ASP A CA 1
ATOM 4098 C C . ASP A 1 280 ? 31.536 -39.195 -30.632 1.00 10.70 304 ASP A C 1
ATOM 4099 O O . ASP A 1 280 ? 30.439 -39.627 -30.932 1.00 13.43 304 ASP A O 1
ATOM 4108 N N . ARG A 1 281 ? 31.990 -38.009 -31.042 1.00 10.45 305 ARG A N 1
ATOM 4109 C CA . ARG A 1 281 ? 31.194 -37.123 -31.871 1.00 11.61 305 ARG A CA 1
ATOM 4110 C C . ARG A 1 281 ? 31.076 -37.591 -33.302 1.00 14.11 305 ARG A C 1
ATOM 4111 O O . ARG A 1 281 ? 30.276 -37.047 -34.063 1.00 17.27 305 ARG A O 1
ATOM 4132 N N . GLN A 1 282 ? 31.936 -38.525 -33.692 1.00 14.04 306 GLN A N 1
ATOM 4133 C CA . GLN A 1 282 ? 31.958 -38.990 -35.085 1.00 15.68 306 GLN A CA 1
ATOM 4134 C C . GLN A 1 282 ? 30.947 -40.122 -35.320 1.00 17.45 306 GLN A C 1
ATOM 4135 O O . GLN A 1 282 ? 30.512 -40.259 -36.440 1.00 27.40 306 GLN A O 1
ATOM 4149 N N A ASP A 1 283 ? 30.453 -40.886 -34.303 0.30 14.36 307 ASP A N 1
ATOM 4150 N N B ASP A 1 283 ? 30.673 -40.893 -34.297 0.70 14.46 307 ASP A N 1
ATOM 4151 C CA A ASP A 1 283 ? 29.402 -41.922 -34.420 0.30 17.58 307 ASP A CA 1
ATOM 4152 C CA B ASP A 1 283 ? 29.676 -41.904 -34.332 0.70 14.42 307 ASP A CA 1
ATOM 4153 C C A ASP A 1 283 ? 28.259 -41.744 -33.395 0.30 12.29 307 ASP A C 1
ATOM 4154 C C B ASP A 1 283 ? 28.961 -41.843 -33.003 0.70 16.79 307 ASP A C 1
ATOM 4155 O O A ASP A 1 283 ? 27.228 -42.423 -33.271 0.30 10.70 307 ASP A O 1
ATOM 4156 O O B ASP A 1 283 ? 29.414 -42.518 -32.110 0.70 20.80 307 ASP A O 1
ATOM 4173 N N . TRP A 1 284 ? 28.381 -40.705 -32.678 1.00 15.92 308 TRP A N 1
ATOM 4174 C CA . TRP A 1 284 ? 27.499 -40.354 -31.605 1.00 12.00 308 TRP A CA 1
ATOM 4175 C C . TRP A 1 284 ? 27.140 -41.480 -30.675 1.00 11.86 308 TRP A C 1
ATOM 4176 O O . TRP A 1 284 ? 26.034 -41.944 -30.623 1.00 18.06 308 TRP A O 1
ATOM 4197 N N . GLU A 1 285 ? 28.049 -41.801 -29.818 1.00 11.83 309 GLU A N 1
ATOM 4198 C CA . GLU A 1 285 ? 27.821 -42.821 -28.810 1.00 13.10 309 GLU A CA 1
ATOM 4199 C C . GLU A 1 285 ? 28.676 -42.468 -27.604 1.00 12.26 309 GLU A C 1
ATOM 4200 O O . GLU A 1 285 ? 29.815 -41.991 -27.744 1.00 12.77 309 GLU A O 1
ATOM 4221 N N . PRO A 1 286 ? 28.192 -42.773 -26.389 1.00 11.23 310 PRO A N 1
ATOM 4222 C CA . PRO A 1 286 ? 29.028 -42.643 -25.198 1.00 10.77 310 PRO A CA 1
ATOM 4223 C C . PRO A 1 286 ? 30.021 -43.803 -25.172 1.00 11.16 310 PRO A C 1
ATOM 4224 O O . PRO A 1 286 ? 29.652 -44.912 -25.519 1.00 13.93 310 PRO A O 1
ATOM 4235 N N . VAL A 1 287 ? 31.231 -43.529 -24.669 1.00 11.08 311 VAL A N 1
ATOM 4236 C CA . VAL A 1 287 ? 32.304 -44.525 -24.704 1.00 12.12 311 VAL A CA 1
ATOM 4237 C C . VAL A 1 287 ? 32.870 -44.888 -23.332 1.00 11.61 311 VAL A C 1
ATOM 4238 O O . VAL A 1 287 ? 33.385 -46.002 -23.194 1.00 13.35 311 VAL A O 1
ATOM 4251 N N . VAL A 1 288 ? 32.835 -43.994 -22.343 1.00 10.79 312 VAL A N 1
ATOM 4252 C CA . VAL A 1 288 ? 33.339 -44.269 -21.016 1.00 10.96 312 VAL A CA 1
ATOM 4253 C C . VAL A 1 288 ? 32.758 -43.207 -20.103 1.00 9.98 312 VAL A C 1
ATOM 4254 O O . VAL A 1 288 ? 32.382 -42.137 -20.567 1.00 10.81 312 VAL A O 1
ATOM 4267 N N . ALA A 1 289 ? 32.718 -43.496 -18.798 1.00 10.51 313 ALA A N 1
ATOM 4268 C CA . ALA A 1 289 ? 32.245 -42.539 -17.799 1.00 11.04 313 ALA A CA 1
ATOM 4269 C C . ALA A 1 289 ? 33.362 -42.273 -16.803 1.00 10.97 313 ALA A C 1
ATOM 4270 O O . ALA A 1 289 ? 33.766 -43.171 -16.068 1.00 15.12 313 ALA A O 1
ATOM 4277 N N . LEU A 1 290 ? 33.826 -41.037 -16.734 1.00 9.98 314 LEU A N 1
ATOM 4278 C CA . LEU A 1 290 ? 34.838 -40.659 -15.741 1.00 10.15 314 LEU A CA 1
ATOM 4279 C C . LEU A 1 290 ? 34.134 -40.355 -14.415 1.00 10.11 314 LEU A C 1
ATOM 4280 O O . LEU A 1 290 ? 33.126 -39.658 -14.396 1.00 11.40 314 LEU A O 1
ATOM 4296 N N . VAL A 1 291 ? 34.659 -40.881 -13.305 1.00 10.35 315 VAL A N 1
ATOM 4297 C CA . VAL A 1 291 ? 34.040 -40.713 -11.975 1.00 10.31 315 VAL A CA 1
ATOM 4298 C C . VAL A 1 291 ? 34.796 -39.653 -11.193 1.00 10.07 315 VAL A C 1
ATOM 4299 O O . VAL A 1 291 ? 35.981 -39.823 -10.935 1.00 11.06 315 VAL A O 1
ATOM 4312 N N . GLY A 1 292 ? 34.135 -38.560 -10.819 1.00 10.21 316 GLY A N 1
ATOM 4313 C CA . GLY A 1 292 ? 34.887 -37.471 -10.209 1.00 10.95 316 GLY A CA 1
ATOM 4314 C C . GLY A 1 292 ? 35.529 -37.776 -8.868 1.00 10.57 316 GLY A C 1
ATOM 4315 O O . GLY A 1 292 ? 36.649 -37.337 -8.628 1.00 11.39 316 GLY A O 1
ATOM 4319 N N . ALA A 1 293 ? 34.817 -38.478 -7.979 1.00 10.77 317 ALA A N 1
ATOM 4320 C CA . ALA A 1 293 ? 35.174 -38.419 -6.571 1.00 10.67 317 ALA A CA 1
ATOM 4321 C C . ALA A 1 293 ? 36.572 -38.941 -6.299 1.00 11.50 317 ALA A C 1
ATOM 4322 O O . ALA A 1 293 ? 36.990 -40.001 -6.800 1.00 12.28 317 ALA A O 1
ATOM 4329 N N . LYS A 1 294 ? 37.267 -38.261 -5.385 1.00 11.62 318 LYS A N 1
ATOM 4330 C CA . LYS A 1 294 ? 38.525 -38.772 -4.897 1.00 12.29 318 LYS A CA 1
ATOM 4331 C C . LYS A 1 294 ? 38.284 -40.084 -4.159 1.00 12.95 318 LYS A C 1
ATOM 4332 O O . LYS A 1 294 ? 37.359 -40.181 -3.352 1.00 14.21 318 LYS A O 1
ATOM 4351 N N . GLY A 1 295 ? 39.141 -41.070 -4.451 1.00 13.16 319 GLY A N 1
ATOM 4352 C CA . GLY A 1 295 ? 39.069 -42.383 -3.832 1.00 14.63 319 GLY A CA 1
ATOM 4353 C C . GLY A 1 295 ? 38.270 -43.384 -4.661 1.00 14.79 319 GLY A C 1
ATOM 4354 O O . GLY A 1 295 ? 38.295 -44.579 -4.357 1.00 18.34 319 GLY A O 1
ATOM 4358 N N . GLU A 1 296 ? 37.567 -42.915 -5.666 1.00 13.86 320 GLU A N 1
ATOM 4359 C CA . GLU A 1 296 ? 36.786 -43.767 -6.543 1.00 12.87 320 GLU A CA 1
ATOM 4360 C C . GLU A 1 296 ? 37.608 -44.056 -7.797 1.00 13.40 320 GLU A C 1
ATOM 4361 O O . GLU A 1 296 ? 38.581 -43.363 -8.111 1.00 13.91 320 GLU A O 1
ATOM 4373 N N . PRO A 1 297 ? 37.203 -45.071 -8.590 1.00 14.10 321 PRO A N 1
ATOM 4374 C CA . PRO A 1 297 ? 37.939 -45.421 -9.796 1.00 13.21 321 PRO A CA 1
ATOM 4375 C C . PRO A 1 297 ? 38.027 -44.227 -10.753 1.00 12.37 321 PRO A C 1
ATOM 4376 O O . PRO A 1 297 ? 37.235 -43.300 -10.742 1.00 13.29 321 PRO A O 1
ATOM 4387 N N . SER A 1 298 ? 39.009 -44.322 -11.656 1.00 11.95 322 SER A N 1
ATOM 4388 C CA . SER A 1 298 ? 39.116 -43.340 -12.719 1.00 12.00 322 SER A CA 1
ATOM 4389 C C . SER A 1 298 ? 37.858 -43.271 -13.566 1.00 11.17 322 SER A C 1
ATOM 4390 O O . SER A 1 298 ? 37.462 -42.189 -14.014 1.00 11.38 322 SER A O 1
ATOM 4398 N N . SER A 1 299 ? 37.275 -44.447 -13.883 1.00 11.72 323 SER A N 1
ATOM 4399 C CA . SER A 1 299 ? 36.180 -44.513 -14.828 1.00 11.87 323 SER A CA 1
ATOM 4400 C C . SER A 1 299 ? 35.365 -45.769 -14.566 1.00 11.73 323 SER A C 1
ATOM 4401 O O . SER A 1 299 ? 35.799 -46.688 -13.891 1.00 13.32 323 SER A O 1
ATOM 4409 N N . LEU A 1 300 ? 34.207 -45.780 -15.217 1.00 11.68 324 LEU A N 1
ATOM 4410 C CA . LEU A 1 300 ? 33.316 -46.918 -15.299 1.00 11.99 324 LEU A CA 1
ATOM 4411 C C . LEU A 1 300 ? 32.976 -47.163 -16.753 1.00 11.63 324 LEU A C 1
ATOM 4412 O O . LEU A 1 300 ? 32.883 -46.234 -17.574 1.00 12.00 324 LEU A O 1
ATOM 4428 N N . PRO A 1 301 ? 32.704 -48.427 -17.104 1.00 12.33 325 PRO A N 1
ATOM 4429 C CA . PRO A 1 301 ? 32.333 -48.738 -18.479 1.00 12.71 325 PRO A CA 1
ATOM 4430 C C . PRO A 1 301 ? 30.925 -48.292 -18.805 1.00 12.46 325 PRO A C 1
ATOM 4431 O O . PRO A 1 301 ? 30.054 -48.174 -17.953 1.00 14.12 325 PRO A O 1
ATOM 4442 N N . VAL A 1 302 ? 30.745 -48.061 -20.100 1.00 12.48 326 VAL A N 1
ATOM 4443 C CA . VAL A 1 302 ? 29.450 -47.804 -20.660 1.00 13.14 326 VAL A CA 1
ATOM 4444 C C . VAL A 1 302 ? 29.066 -49.036 -21.438 1.00 14.72 326 VAL A C 1
ATOM 4445 O O . VAL A 1 302 ? 29.836 -49.460 -22.292 1.00 21.02 326 VAL A O 1
ATOM 4458 N N . LYS A 1 303 ? 27.876 -49.574 -21.184 1.00 13.00 327 LYS A N 1
ATOM 4459 C CA . LYS A 1 303 ? 27.409 -50.756 -21.887 1.00 13.10 327 LYS A CA 1
ATOM 4460 C C . LYS A 1 303 ? 26.221 -50.413 -22.773 1.00 13.70 327 LYS A C 1
ATOM 4461 O O . LYS A 1 303 ? 25.263 -49.796 -22.323 1.00 13.66 327 LYS A O 1
ATOM 4480 N N . LYS A 1 304 ? 26.284 -50.861 -24.027 1.00 13.88 328 LYS A N 1
ATOM 4481 C CA . LYS A 1 304 ? 25.179 -50.670 -24.956 1.00 14.15 328 LYS A CA 1
ATOM 4482 C C . LYS A 1 304 ? 24.165 -51.759 -24.679 1.00 14.44 328 LYS A C 1
ATOM 4483 O O . LYS A 1 304 ? 24.500 -52.941 -24.761 1.00 19.09 328 LYS A O 1
ATOM 4502 N N . VAL A 1 305 ? 22.948 -51.377 -24.407 1.00 13.44 329 VAL A N 1
ATOM 4503 C CA . VAL A 1 305 ? 21.897 -52.317 -24.068 1.00 15.17 329 VAL A CA 1
ATOM 4504 C C . VAL A 1 305 ? 20.753 -52.327 -25.100 1.00 16.46 329 VAL A C 1
ATOM 4505 O O . VAL A 1 305 ? 19.965 -53.284 -25.040 1.00 21.14 329 VAL A O 1
ATOM 4518 N N . ALA A 1 306 ? 20.700 -51.395 -26.052 1.00 17.70 330 ALA A N 1
ATOM 4519 C CA . ALA A 1 306 ? 19.745 -51.341 -27.185 1.00 22.69 330 ALA A CA 1
ATOM 4520 C C . ALA A 1 306 ? 20.312 -50.492 -28.325 1.00 40.46 330 ALA A C 1
ATOM 4521 O O . ALA A 1 306 ? 21.342 -49.878 -28.043 1.00 23.82 330 ALA A O 1
ATOM 4528 N N . SER A 1 307 ? 19.648 -50.368 -29.533 1.00 66.58 331 SER A N 1
ATOM 4529 C CA . SER A 1 307 ? 20.353 -49.633 -30.612 1.00 78.58 331 SER A CA 1
ATOM 4530 C C . SER A 1 307 ? 20.644 -48.165 -30.272 1.00 27.59 331 SER A C 1
ATOM 4531 O O . SER A 1 307 ? 21.532 -47.552 -30.833 1.00 24.54 331 SER A O 1
ATOM 4539 N N . ASP A 1 308 ? 19.848 -47.624 -29.333 1.00 16.55 332 ASP A N 1
ATOM 4540 C CA . ASP A 1 308 ? 19.885 -46.209 -28.973 1.00 15.04 332 ASP A CA 1
ATOM 4541 C C . ASP A 1 308 ? 20.043 -46.009 -27.465 1.00 12.97 332 ASP A C 1
ATOM 4542 O O . ASP A 1 308 ? 19.770 -44.908 -27.008 1.00 13.46 332 ASP A O 1
ATOM 4553 N N . THR A 1 309 ? 20.501 -47.028 -26.707 1.00 12.36 333 THR A N 1
ATOM 4554 C CA . THR A 1 309 ? 20.495 -46.977 -25.260 1.00 11.71 333 THR A CA 1
ATOM 4555 C C . THR A 1 309 ? 21.760 -47.566 -24.678 1.00 11.30 333 THR A C 1
ATOM 4556 O O . THR A 1 309 ? 22.145 -48.684 -25.035 1.00 12.44 333 THR A 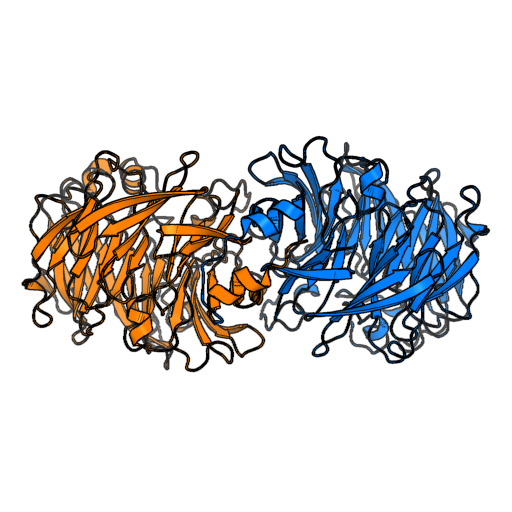O 1
ATOM 4567 N N . TRP A 1 310 ? 22.316 -46.856 -23.708 1.00 11.21 334 TRP A N 1
ATOM 4568 C CA . TRP A 1 310 ? 23.509 -47.268 -22.991 1.00 11.63 334 TRP A CA 1
ATOM 4569 C C . TRP A 1 310 ? 23.261 -47.111 -21.502 1.00 11.65 334 TRP A C 1
ATOM 4570 O O . TRP A 1 310 ? 22.458 -46.283 -21.079 1.00 12.10 334 TRP A O 1
ATOM 4591 N N . GLU A 1 311 ? 24.020 -47.863 -20.681 1.00 12.58 335 GLU A N 1
ATOM 4592 C CA . GLU A 1 311 ? 23.916 -47.801 -19.228 1.00 12.47 335 GLU A CA 1
ATOM 4593 C C . GLU A 1 311 ? 25.294 -47.683 -18.583 1.00 11.93 335 GLU A C 1
ATOM 4594 O O . GLU A 1 311 ? 26.281 -48.268 -19.045 1.00 13.13 335 GLU A O 1
ATOM 4606 N N . ILE A 1 312 ? 25.306 -46.996 -17.428 1.00 11.46 336 ILE A N 1
ATOM 4607 C CA . ILE A 1 312 ? 26.419 -46.926 -16.494 1.00 11.62 336 ILE A CA 1
ATOM 4608 C C . ILE A 1 312 ? 25.874 -47.335 -15.135 1.00 11.77 336 ILE A C 1
ATOM 4609 O O . ILE A 1 312 ? 24.821 -46.829 -14.731 1.00 14.18 336 ILE A O 1
ATOM 4625 N N . LYS A 1 313 ? 26.549 -48.228 -14.421 1.00 11.87 337 LYS A N 1
ATOM 4626 C CA . LYS A 1 313 ? 26.108 -48.692 -13.113 1.00 12.63 337 LYS A CA 1
ATOM 4627 C C . LYS A 1 313 ? 27.052 -48.196 -12.027 1.00 11.99 337 LYS A C 1
ATOM 4628 O O . LYS A 1 313 ? 28.260 -48.344 -12.132 1.00 13.63 337 LYS A O 1
ATOM 4647 N N . MET A 1 314 ? 26.459 -47.617 -10.972 1.00 12.14 338 MET A N 1
ATOM 4648 C CA . MET A 1 314 ? 27.233 -47.079 -9.867 1.00 12.15 338 MET A CA 1
ATOM 4649 C C . MET A 1 314 ? 26.738 -47.694 -8.560 1.00 12.16 338 MET A C 1
ATOM 4650 O O . MET A 1 314 ? 25.544 -47.623 -8.241 1.00 12.66 338 MET A O 1
ATOM 4664 N N . ASP A 1 315 ? 27.655 -48.232 -7.752 1.00 13.17 339 ASP A N 1
ATOM 4665 C CA . ASP A 1 315 ? 27.260 -48.750 -6.441 1.00 13.60 339 ASP A CA 1
ATOM 4666 C C . ASP A 1 315 ? 27.020 -47.629 -5.429 1.00 13.95 339 ASP A C 1
ATOM 4667 O O . ASP A 1 315 ? 26.377 -47.856 -4.425 1.00 15.27 339 ASP A O 1
ATOM 4676 N N . LYS A 1 316 ? 27.615 -46.443 -5.661 1.00 12.76 340 LYS A N 1
ATOM 4677 C CA . LYS A 1 316 ? 27.508 -45.327 -4.730 1.00 13.02 340 LYS A CA 1
ATOM 4678 C C . LYS A 1 316 ? 27.836 -44.059 -5.514 1.00 11.91 340 LYS A C 1
ATOM 4679 O O . LYS A 1 316 ? 28.492 -44.117 -6.547 1.00 13.14 340 LYS A O 1
ATOM 4698 N N . VAL A 1 317 ? 27.394 -42.926 -4.972 1.00 11.67 341 VAL A N 1
ATOM 4699 C CA . VAL A 1 317 ? 27.884 -41.632 -5.434 1.00 11.08 341 VAL A CA 1
ATOM 4700 C C . VAL A 1 317 ? 28.445 -40.910 -4.222 1.00 11.58 341 VAL A C 1
ATOM 4701 O O . VAL A 1 317 ? 27.699 -40.539 -3.297 1.00 12.75 341 VAL A O 1
ATOM 4714 N N . VAL A 1 318 ? 29.758 -40.693 -4.207 1.00 11.38 342 VAL A N 1
ATOM 4715 C CA . VAL A 1 318 ? 30.419 -40.120 -3.037 1.00 11.95 342 VAL A CA 1
ATOM 4716 C C . VAL A 1 318 ? 30.165 -38.629 -2.902 1.00 12.69 342 VAL A C 1
ATOM 4717 O O . VAL A 1 318 ? 29.981 -38.134 -1.798 1.00 15.50 342 VAL A O 1
ATOM 4730 N N . THR A 1 319 ? 30.186 -37.896 -4.019 1.00 11.99 343 THR A N 1
ATOM 4731 C CA . THR A 1 319 ? 30.001 -36.459 -3.996 1.00 12.15 343 THR A CA 1
ATOM 4732 C C . THR A 1 319 ? 29.476 -36.028 -5.351 1.00 10.92 343 THR A C 1
ATOM 4733 O O . THR A 1 319 ? 29.860 -36.629 -6.360 1.00 11.28 343 THR A O 1
ATOM 4744 N N . PRO A 1 320 ? 28.703 -34.945 -5.410 1.00 10.36 344 PRO A N 1
ATOM 4745 C CA . PRO A 1 320 ? 28.415 -34.320 -6.701 1.00 10.57 344 PRO A CA 1
ATOM 4746 C C . PRO A 1 320 ? 29.662 -33.599 -7.215 1.00 9.90 344 PRO A C 1
ATOM 4747 O O . PRO A 1 320 ? 30.659 -33.418 -6.505 1.00 10.36 344 PRO A O 1
ATOM 4758 N N . ALA A 1 321 ? 29.568 -33.191 -8.481 1.00 10.96 345 ALA A N 1
ATOM 4759 C CA . ALA A 1 321 ? 30.613 -32.415 -9.130 1.00 10.75 345 ALA A CA 1
ATOM 4760 C C . ALA A 1 321 ? 29.911 -31.404 -10.045 1.00 11.40 345 ALA A C 1
ATOM 4761 O O . ALA A 1 321 ? 28.707 -31.514 -10.300 1.00 14.23 345 ALA A O 1
ATOM 4768 N N . HIS A 1 322 ? 30.661 -30.442 -10.586 1.00 10.56 346 HIS A N 1
ATOM 4769 C CA . HIS A 1 322 ? 30.023 -29.450 -11.443 1.00 10.22 346 HIS A CA 1
ATOM 4770 C C . HIS A 1 322 ? 30.931 -29.045 -12.606 1.00 9.03 346 HIS A C 1
ATOM 4771 O O . HIS A 1 322 ? 30.798 -29.588 -13.718 1.00 10.02 346 HIS A O 1
ATOM 4785 N N . GLN A 1 323 ? 31.821 -28.080 -12.411 1.00 8.92 347 GLN A N 1
ATOM 4786 C CA . GLN A 1 323 ? 32.519 -27.519 -13.560 1.00 8.72 347 GLN A CA 1
ATOM 4787 C C . GLN A 1 323 ? 33.528 -28.508 -14.140 1.00 8.82 347 GLN A C 1
ATOM 4788 O O . GLN A 1 323 ? 34.090 -29.331 -13.428 1.00 9.56 347 GLN A O 1
ATOM 4810 N N . ALA A 1 324 ? 33.786 -28.379 -15.447 1.00 8.67 348 ALA A N 1
ATOM 4811 C CA . ALA A 1 324 ? 34.598 -29.355 -16.160 1.00 9.57 348 ALA A CA 1
ATOM 4812 C C . ALA A 1 324 ? 35.369 -28.694 -17.288 1.00 8.50 348 ALA A C 1
ATOM 4813 O O . ALA A 1 324 ? 34.911 -27.711 -17.866 1.00 9.20 348 ALA A O 1
ATOM 4820 N N . GLY A 1 325 ? 36.522 -29.275 -17.654 1.00 8.87 349 GLY A N 1
ATOM 4821 C CA . GLY A 1 325 ? 37.231 -28.727 -18.789 1.00 9.23 349 GLY A CA 1
ATOM 4822 C C . GLY A 1 325 ? 38.476 -29.496 -19.185 1.00 9.06 349 GLY A C 1
ATOM 4823 O O . GLY A 1 325 ? 39.153 -30.086 -18.346 1.00 9.87 349 GLY A O 1
ATOM 4827 N N . PHE A 1 326 ? 38.811 -29.391 -20.468 1.00 8.75 350 PHE A N 1
ATOM 4828 C CA . PHE A 1 326 ? 40.089 -29.837 -20.993 1.00 9.09 350 PHE A CA 1
ATOM 4829 C C . PHE A 1 326 ? 41.103 -28.707 -20.995 1.00 9.11 350 PHE A C 1
ATOM 4830 O O . PHE A 1 326 ? 40.769 -27.552 -21.237 1.00 9.58 350 PHE A O 1
ATOM 4847 N N . SER A 1 327 ? 42.380 -29.090 -20.812 1.00 9.59 351 SER A N 1
ATOM 4848 C CA . SER A 1 327 ? 43.471 -28.151 -21.033 1.00 9.67 351 SER A CA 1
ATOM 4849 C C . SER A 1 327 ? 43.603 -27.851 -22.531 1.00 9.37 351 SER A C 1
ATOM 4850 O O . SER A 1 327 ? 43.086 -28.576 -23.367 1.00 9.82 351 SER A O 1
ATOM 4858 N N . PRO A 1 328 ? 44.330 -26.772 -22.896 1.00 9.44 352 PRO A N 1
ATOM 4859 C CA . PRO A 1 328 ? 44.377 -26.378 -24.298 1.00 9.83 352 PRO A CA 1
ATOM 4860 C C . PRO A 1 328 ? 44.964 -27.422 -25.228 1.00 9.99 352 PRO A C 1
ATOM 4861 O O . PRO A 1 328 ? 44.578 -27.486 -26.393 1.00 11.06 352 PRO A O 1
ATOM 4872 N N . ASP A 1 329 ? 45.892 -28.228 -24.719 1.00 10.33 353 ASP A N 1
ATOM 4873 C CA . ASP A 1 329 ? 46.499 -29.317 -25.495 1.00 11.33 353 ASP A CA 1
ATOM 4874 C C . ASP A 1 329 ? 45.682 -30.599 -25.460 1.00 11.30 353 ASP A C 1
ATOM 4875 O O . ASP A 1 329 ? 46.037 -31.571 -26.131 1.00 12.48 353 ASP A O 1
ATOM 4884 N N . GLY A 1 330 ? 44.581 -30.629 -24.714 1.00 10.53 354 GLY A N 1
ATOM 4885 C CA . GLY A 1 330 ? 43.735 -31.805 -24.623 1.00 10.32 354 GLY A CA 1
ATOM 4886 C C . GLY A 1 330 ? 44.293 -32.957 -23.817 1.00 10.45 354 GLY A C 1
ATOM 4887 O O . GLY A 1 330 ? 43.631 -33.995 -23.780 1.00 11.17 354 GLY A O 1
ATOM 4891 N N . LYS A 1 331 ? 45.444 -32.784 -23.169 1.00 10.34 355 LYS A N 1
ATOM 4892 C CA . LYS A 1 331 ? 46.099 -33.896 -22.481 1.00 11.22 355 LYS A CA 1
ATOM 4893 C C . LYS A 1 331 ? 45.694 -34.027 -21.015 1.00 10.45 355 LYS A C 1
ATOM 4894 O O . LYS A 1 331 ? 46.068 -35.006 -20.375 1.00 11.29 355 LYS A O 1
ATOM 4913 N N . ASN A 1 332 ? 44.941 -33.041 -20.506 1.00 10.37 356 ASN A N 1
ATOM 4914 C CA . ASN A 1 332 ? 44.385 -33.121 -19.160 1.00 10.39 356 ASN A CA 1
ATOM 4915 C C . ASN A 1 332 ? 42.896 -32.816 -19.251 1.00 10.03 356 ASN A C 1
ATOM 4916 O O . ASN A 1 332 ? 42.472 -31.969 -20.049 1.00 10.22 356 ASN A O 1
ATOM 4927 N N . PHE A 1 333 ? 42.127 -33.463 -18.377 1.00 9.99 357 PHE A N 1
ATOM 4928 C CA . PHE A 1 333 ? 40.717 -33.161 -18.162 1.00 9.32 357 PHE A CA 1
ATOM 4929 C C . PHE A 1 333 ? 40.519 -32.930 -16.672 1.00 9.33 357 PHE A C 1
ATOM 4930 O O . PHE A 1 333 ? 41.063 -33.693 -15.859 1.00 9.86 357 PHE A O 1
ATOM 4947 N N . LEU A 1 334 ? 39.777 -31.886 -16.348 1.00 9.07 358 LEU A N 1
ATOM 4948 C CA . LEU A 1 334 ? 39.495 -31.467 -14.979 1.00 9.08 358 LEU A CA 1
ATOM 4949 C C . LEU A 1 334 ? 38.005 -31.583 -14.715 1.00 8.75 358 LEU A C 1
ATOM 4950 O O . LEU A 1 334 ? 37.173 -31.220 -15.546 1.00 9.31 358 LEU A O 1
ATOM 4966 N N . PHE A 1 335 ? 37.673 -32.014 -13.491 1.00 9.06 359 PHE A N 1
ATOM 4967 C CA . PHE A 1 335 ? 36.293 -32.035 -13.032 1.00 8.95 359 PHE A CA 1
ATOM 4968 C C . PHE A 1 335 ? 36.299 -31.603 -11.574 1.00 9.18 359 PHE A C 1
ATOM 4969 O O . PHE A 1 335 ? 37.099 -32.132 -10.792 1.00 9.85 359 PHE A O 1
ATOM 4986 N N . MET A 1 336 ? 35.435 -30.653 -11.226 1.00 8.78 360 MET A N 1
ATOM 4987 C CA . MET A 1 336 ? 35.435 -30.081 -9.889 1.00 9.21 360 MET A CA 1
ATOM 4988 C C . MET A 1 336 ? 34.395 -30.786 -9.012 1.00 9.07 360 MET A C 1
ATOM 4989 O O . MET A 1 336 ? 33.207 -30.599 -9.169 1.00 10.52 360 MET A O 1
ATOM 5011 N N . ASN A 1 337 ? 34.892 -31.612 -8.083 1.00 9.23 361 ASN A N 1
ATOM 5012 C CA . ASN A 1 337 ? 34.006 -32.167 -7.059 1.00 9.32 361 ASN A CA 1
ATOM 5013 C C . ASN A 1 337 ? 33.585 -31.044 -6.117 1.00 9.09 361 ASN A C 1
ATOM 5014 O O . ASN A 1 337 ? 34.413 -30.183 -5.810 1.00 9.68 361 ASN A O 1
ATOM 5025 N N . GLY A 1 338 ? 32.334 -31.093 -5.663 1.00 9.61 362 GLY A N 1
ATOM 5026 C CA . GLY A 1 338 ? 31.840 -30.075 -4.737 1.00 9.97 362 GLY A CA 1
ATOM 5027 C C . GLY A 1 338 ? 31.060 -30.641 -3.571 1.00 9.94 362 GLY A C 1
ATOM 5028 O O . GLY A 1 338 ? 30.393 -31.676 -3.654 1.00 10.75 362 GLY A O 1
ATOM 5032 N N . VAL A 1 339 ? 31.075 -29.837 -2.503 1.00 9.99 363 VAL A N 1
ATOM 5033 C CA . VAL A 1 339 ? 30.217 -29.936 -1.330 1.00 10.85 363 VAL A CA 1
ATOM 5034 C C . VAL A 1 339 ? 30.650 -31.096 -0.436 1.00 11.13 363 VAL A C 1
ATOM 5035 O O . VAL A 1 339 ? 31.125 -30.853 0.680 1.00 13.47 363 VAL A O 1
ATOM 5048 N N . ARG A 1 340 ? 30.477 -32.350 -0.860 1.00 10.82 364 ARG A N 1
ATOM 5049 C CA . ARG A 1 340 ? 30.949 -33.464 -0.038 1.00 12.04 364 ARG A CA 1
ATOM 5050 C C . ARG A 1 340 ? 32.462 -33.618 -0.131 1.00 11.68 364 ARG A C 1
ATOM 5051 O O . ARG A 1 340 ? 33.100 -34.068 0.831 1.00 13.57 364 ARG A O 1
ATOM 5087 N N . GLN A 1 341 ? 33.060 -33.249 -1.273 1.00 11.41 365 GLN A N 1
ATOM 5088 C CA . GLN A 1 341 ? 34.494 -33.014 -1.441 1.00 11.16 365 GLN A CA 1
ATOM 5089 C C . GLN A 1 341 ? 34.598 -31.742 -2.263 1.00 10.31 365 GLN A C 1
ATOM 5090 O O . GLN A 1 341 ? 33.820 -31.614 -3.198 1.00 11.67 365 GLN A O 1
ATOM 5104 N N . ASN A 1 342 ? 35.533 -30.856 -1.957 1.00 9.72 366 ASN A N 1
ATOM 5105 C CA . ASN A 1 342 ? 35.843 -29.697 -2.802 1.00 9.42 366 ASN A CA 1
ATOM 5106 C C . ASN A 1 342 ? 37.274 -29.833 -3.278 1.00 9.69 366 ASN A C 1
ATOM 5107 O O . ASN A 1 342 ? 38.204 -29.679 -2.484 1.00 10.88 366 ASN A O 1
ATOM 5118 N N . ASN A 1 343 ? 37.455 -30.171 -4.554 1.00 9.17 367 ASN A N 1
ATOM 5119 C CA . ASN A 1 343 ? 38.784 -30.382 -5.081 1.00 9.49 367 ASN A CA 1
ATOM 5120 C C . ASN A 1 343 ? 38.749 -30.245 -6.607 1.00 9.36 367 ASN A C 1
ATOM 5121 O O . ASN A 1 343 ? 37.678 -30.035 -7.195 1.00 9.97 367 ASN A O 1
ATOM 5132 N N . ILE A 1 344 ? 39.923 -30.341 -7.215 1.00 9.58 368 ILE A N 1
ATOM 5133 C CA . ILE A 1 344 ? 40.059 -30.365 -8.664 1.00 9.76 368 ILE A CA 1
ATOM 5134 C C . ILE A 1 344 ? 40.597 -31.737 -9.030 1.00 9.81 368 ILE A C 1
ATOM 5135 O O . ILE A 1 344 ? 41.747 -32.056 -8.706 1.00 11.09 368 ILE A O 1
ATOM 5151 N N . MET A 1 345 ? 39.790 -32.565 -9.689 1.00 9.60 369 MET A N 1
ATOM 5152 C CA . MET A 1 345 ? 40.215 -33.895 -10.100 1.00 9.74 369 MET A CA 1
ATOM 5153 C C . MET A 1 345 ? 40.782 -33.810 -11.512 1.00 9.39 369 MET A C 1
ATOM 5154 O O . MET A 1 345 ? 40.184 -33.172 -12.378 1.00 10.02 369 MET A O 1
ATOM 5168 N N . VAL A 1 346 ? 41.941 -34.453 -11.728 1.00 10.03 370 VAL A N 1
ATOM 5169 C CA . VAL A 1 346 ? 42.662 -34.339 -12.992 1.00 9.96 370 VAL A CA 1
ATOM 5170 C C . VAL A 1 346 ? 42.911 -35.709 -13.581 1.00 10.14 370 VAL A C 1
ATOM 5171 O O . VAL A 1 346 ? 43.454 -36.588 -12.898 1.00 11.01 370 VAL A O 1
ATOM 5184 N N . TRP A 1 347 ? 42.548 -35.906 -14.866 1.00 10.27 371 TRP A N 1
ATOM 5185 C CA . TRP A 1 347 ? 42.838 -37.117 -15.617 1.00 10.33 371 TRP A CA 1
ATOM 5186 C C . TRP A 1 347 ? 43.895 -36.835 -16.675 1.00 10.31 371 TRP A C 1
ATOM 5187 O O . TRP A 1 347 ? 43.910 -35.787 -17.294 1.00 11.06 371 TRP A O 1
ATOM 5208 N N . ASP A 1 348 ? 44.717 -37.860 -16.886 1.00 10.67 372 ASP A N 1
ATOM 5209 C CA . ASP A 1 348 ? 45.613 -37.949 -18.027 1.00 10.95 372 ASP A CA 1
ATOM 5210 C C . ASP A 1 348 ? 44.814 -38.434 -19.236 1.00 10.64 372 ASP A C 1
ATOM 5211 O O . ASP A 1 348 ? 44.438 -39.602 -19.312 1.00 11.82 372 ASP A O 1
ATOM 5220 N N . THR A 1 349 ? 44.540 -37.498 -20.147 1.00 10.81 373 THR A N 1
ATOM 5221 C CA . THR A 1 349 ? 43.792 -37.758 -21.358 1.00 10.88 373 THR A CA 1
ATOM 5222 C C . THR A 1 349 ? 44.709 -37.728 -22.579 1.00 11.03 373 THR A C 1
ATOM 5223 O O . THR A 1 349 ? 44.256 -37.555 -23.717 1.00 12.06 373 THR A O 1
ATOM 5234 N N . SER A 1 350 ? 46.006 -37.959 -22.358 1.00 12.07 374 SER A N 1
ATOM 5235 C CA . SER A 1 350 ? 46.964 -37.900 -23.452 1.00 12.41 374 SER A CA 1
ATOM 5236 C C . SER A 1 350 ? 46.707 -38.924 -24.562 1.00 12.85 374 SER A C 1
ATOM 5237 O O . SER A 1 350 ? 47.106 -38.671 -25.696 1.00 13.85 374 SER A O 1
ATOM 5245 N N . ASN A 1 351 ? 46.072 -40.049 -24.253 1.00 12.81 375 ASN A N 1
ATOM 5246 C CA . ASN A 1 351 ? 45.774 -41.036 -25.291 1.00 12.62 375 ASN A CA 1
ATOM 5247 C C . ASN A 1 351 ? 44.521 -40.626 -26.077 1.00 12.33 375 ASN A C 1
ATOM 5248 O O . ASN A 1 351 ? 43.396 -40.898 -25.664 1.00 13.21 375 ASN A O 1
ATOM 5259 N N . HIS A 1 352 ? 44.722 -39.934 -27.191 1.00 12.60 376 HIS A N 1
ATOM 5260 C CA . HIS A 1 352 ? 43.578 -39.442 -27.955 1.00 12.22 376 HIS A CA 1
ATOM 5261 C C . HIS A 1 352 ? 42.831 -40.553 -28.683 1.00 12.44 376 HIS A C 1
ATOM 5262 O O . HIS A 1 352 ? 41.729 -40.347 -29.126 1.00 13.81 376 HIS A O 1
ATOM 5277 N N . ALA A 1 353 ? 43.461 -41.706 -28.845 1.00 12.61 377 ALA A N 1
ATOM 5278 C CA . ALA A 1 353 ? 42.824 -42.807 -29.532 1.00 13.90 377 ALA A CA 1
ATOM 5279 C C . ALA A 1 353 ? 41.759 -43.510 -28.697 1.00 13.74 377 ALA A C 1
ATOM 5280 O O . ALA A 1 353 ? 40.883 -44.157 -29.277 1.00 15.37 377 ALA A O 1
ATOM 5287 N N . ASP A 1 354 ? 41.900 -43.489 -27.357 1.00 13.05 378 ASP A N 1
ATOM 5288 C CA . ASP A 1 354 ? 41.104 -44.409 -26.548 1.00 13.22 378 ASP A CA 1
ATOM 5289 C C . ASP A 1 354 ? 40.817 -43.832 -25.170 1.00 12.46 378 ASP A C 1
ATOM 5290 O O . ASP A 1 354 ? 41.575 -44.036 -24.219 1.00 13.15 378 ASP A O 1
ATOM 5299 N N . PRO A 1 355 ? 39.656 -43.160 -25.010 1.00 12.17 379 PRO A N 1
ATOM 5300 C CA . PRO A 1 355 ? 39.289 -42.595 -23.717 1.00 11.52 379 PRO A CA 1
ATOM 5301 C C . PRO A 1 355 ? 39.072 -43.606 -22.604 1.00 11.60 379 PRO A C 1
ATOM 5302 O O . PRO A 1 355 ? 39.084 -43.224 -21.448 1.00 11.81 379 PRO A O 1
ATOM 5313 N N . THR A 1 356 ? 38.911 -44.892 -22.944 1.00 12.43 380 THR A N 1
ATOM 5314 C CA . THR A 1 356 ? 38.824 -45.876 -21.881 1.00 13.14 380 THR A CA 1
ATOM 5315 C C . THR A 1 356 ? 40.140 -46.009 -21.121 1.00 13.38 380 THR A C 1
ATOM 5316 O O . THR A 1 356 ? 40.159 -46.584 -20.041 1.00 15.38 380 THR A O 1
ATOM 5327 N N . LYS A 1 357 ? 41.225 -45.465 -21.669 1.00 12.78 381 LYS A N 1
ATOM 5328 C CA . LYS A 1 357 ? 42.527 -45.474 -21.015 1.00 14.14 381 LYS A CA 1
ATOM 5329 C C . LYS A 1 357 ? 42.810 -44.216 -20.203 1.00 12.56 381 LYS A C 1
ATOM 5330 O O . LYS A 1 357 ? 43.867 -44.113 -19.602 1.00 15.47 381 LYS A O 1
ATOM 5349 N N . TRP A 1 358 ? 41.869 -43.271 -20.168 1.00 12.01 382 TRP A N 1
ATOM 5350 C CA . TRP A 1 358 ? 42.079 -42.042 -19.416 1.00 12.05 382 TRP A CA 1
ATOM 5351 C C . TRP A 1 358 ? 42.015 -42.330 -17.918 1.00 12.17 382 TRP A C 1
ATOM 5352 O O . TRP A 1 358 ? 41.059 -42.903 -17.432 1.00 14.41 382 TRP A O 1
ATOM 5373 N N . THR A 1 359 ? 43.042 -41.890 -17.192 1.00 11.53 383 THR A N 1
ATOM 5374 C CA . THR A 1 359 ? 43.196 -42.271 -15.798 1.00 12.32 383 THR A CA 1
ATOM 5375 C C . THR A 1 359 ? 43.508 -41.059 -14.927 1.00 11.86 383 THR A C 1
ATOM 5376 O O . THR A 1 359 ? 44.137 -40.111 -15.370 1.00 12.49 383 THR A O 1
ATOM 5387 N N . LYS A 1 360 ? 43.046 -41.110 -13.671 1.00 11.31 384 LYS A N 1
ATOM 5388 C CA . LYS A 1 360 ? 43.319 -40.030 -12.743 1.00 11.61 384 LYS A CA 1
ATOM 5389 C C . LYS A 1 360 ? 44.827 -39.883 -12.536 1.00 11.61 384 LYS A C 1
ATOM 5390 O O . LYS A 1 360 ? 45.537 -40.871 -12.362 1.00 13.66 384 LYS A O 1
ATOM 5409 N N . LYS A 1 361 ? 45.283 -38.648 -12.555 1.00 11.39 385 LYS A N 1
ATOM 5410 C CA . LYS A 1 361 ? 46.700 -38.351 -12.408 1.00 12.28 385 LYS A CA 1
ATOM 5411 C C . LYS A 1 361 ? 47.008 -37.422 -11.249 1.00 12.21 385 LYS A C 1
ATOM 5412 O O . LYS A 1 361 ? 48.164 -37.401 -10.824 1.00 14.65 385 LYS A O 1
ATOM 5431 N N . ALA A 1 362 ? 46.071 -36.596 -10.809 1.00 11.72 386 ALA A N 1
ATOM 5432 C CA . ALA A 1 362 ? 46.356 -35.648 -9.735 1.00 12.01 386 ALA A CA 1
ATOM 5433 C C . ALA A 1 362 ? 45.017 -35.213 -9.154 1.00 11.02 386 ALA A C 1
ATOM 5434 O O . ALA A 1 362 ? 43.985 -35.327 -9.806 1.00 11.32 386 ALA A O 1
ATOM 5441 N N . VAL A 1 363 ? 45.075 -34.651 -7.948 1.00 11.91 387 VAL A N 1
ATOM 5442 C CA . VAL A 1 363 ? 43.930 -34.004 -7.342 1.00 11.79 387 VAL A CA 1
ATOM 5443 C C . VAL A 1 363 ? 44.450 -32.791 -6.588 1.00 12.26 387 VAL A C 1
ATOM 5444 O O . VAL A 1 363 ? 45.381 -32.922 -5.798 1.00 15.30 387 VAL A O 1
ATOM 5457 N N . VAL A 1 364 ? 43.853 -31.632 -6.849 1.00 11.32 388 VAL A N 1
ATOM 5458 C CA . VAL A 1 364 ? 44.227 -30.410 -6.159 1.00 11.43 388 VAL A CA 1
ATOM 5459 C C . VAL A 1 364 ? 43.298 -30.255 -4.969 1.00 10.67 388 VAL A C 1
ATOM 5460 O O . VAL A 1 364 ? 42.085 -30.201 -5.134 1.00 10.80 388 VAL A O 1
ATOM 5473 N N . GLU A 1 365 ? 43.892 -30.157 -3.776 1.00 11.94 389 GLU A N 1
ATOM 5474 C CA . GLU A 1 365 ? 43.156 -30.026 -2.529 1.00 11.93 389 GLU A CA 1
ATOM 5475 C C . GLU A 1 365 ? 43.781 -28.916 -1.717 1.00 11.47 389 GLU A C 1
ATOM 5476 O O . GLU A 1 365 ? 44.921 -28.524 -1.982 1.00 13.56 389 GLU A O 1
ATOM 5488 N N . ASP A 1 366 ? 43.068 -28.485 -0.669 1.00 10.89 390 ASP A N 1
ATOM 5489 C CA . ASP A 1 366 ? 43.625 -27.476 0.240 1.00 10.84 390 ASP A CA 1
ATOM 5490 C C . ASP A 1 366 ? 42.929 -27.601 1.580 1.00 10.42 390 ASP A C 1
ATOM 5491 O O . ASP A 1 366 ? 41.723 -27.810 1.612 1.00 11.17 390 ASP A O 1
ATOM 5500 N N . PRO A 1 367 ? 43.651 -27.352 2.700 1.00 10.49 391 PRO A N 1
ATOM 5501 C CA . PRO A 1 367 ? 42.993 -27.401 4.001 1.00 10.93 391 PRO A CA 1
ATOM 5502 C C . PRO A 1 367 ? 41.839 -26.406 4.119 1.00 10.63 391 PRO A C 1
ATOM 5503 O O . PRO A 1 367 ? 40.870 -26.632 4.840 1.00 13.01 391 PRO A O 1
ATOM 5514 N N . GLY A 1 368 ? 41.919 -25.299 3.393 1.00 10.12 392 GLY A N 1
ATOM 5515 C CA . GLY A 1 368 ? 40.866 -24.310 3.414 1.00 10.93 392 GLY A CA 1
ATOM 5516 C C . GLY A 1 368 ? 39.611 -24.694 2.654 1.00 11.50 392 GLY A C 1
ATOM 5517 O O . GLY A 1 368 ? 38.632 -23.935 2.679 1.00 12.25 392 GLY A O 1
ATOM 5521 N N . TRP A 1 369 ? 39.642 -25.828 1.961 1.00 10.44 393 TRP A N 1
ATOM 5522 C CA . TRP A 1 369 ? 38.523 -26.289 1.136 1.00 10.74 393 TRP A CA 1
ATOM 5523 C C . TRP A 1 369 ? 37.756 -27.433 1.812 1.00 11.08 393 TRP A C 1
ATOM 5524 O O . TRP A 1 369 ? 36.920 -28.061 1.171 1.00 11.34 393 TRP A O 1
ATOM 5545 N N . ARG A 1 370 ? 38.020 -27.691 3.083 1.00 11.15 394 ARG A N 1
ATOM 5546 C CA . ARG A 1 370 ? 37.477 -28.854 3.758 1.00 12.08 394 ARG A CA 1
ATOM 5547 C C . ARG A 1 370 ? 36.017 -28.733 4.174 1.00 12.74 394 ARG A C 1
ATOM 5548 O O . ARG A 1 370 ? 35.388 -29.743 4.467 1.00 15.12 394 ARG A O 1
ATOM 5581 N N . GLY A 1 371 ? 35.507 -27.515 4.310 1.00 12.40 395 GLY A N 1
ATOM 5582 C CA . GLY A 1 371 ? 34.121 -27.337 4.656 1.00 13.24 395 GLY A CA 1
ATOM 5583 C C . GLY A 1 371 ? 33.208 -27.620 3.459 1.00 11.43 395 GLY A C 1
ATOM 5584 O O . GLY A 1 371 ? 33.648 -28.041 2.406 1.00 12.09 395 GLY A O 1
ATOM 5588 N N . SER A 1 372 ? 31.922 -27.332 3.608 1.00 11.50 396 SER A N 1
ATOM 5589 C CA . SER A 1 372 ? 31.009 -27.484 2.477 1.00 10.85 396 SER A CA 1
ATOM 5590 C C . SER A 1 372 ? 31.366 -26.533 1.317 1.00 10.19 396 SER A C 1
ATOM 5591 O O . SER A 1 372 ? 31.158 -26.882 0.160 1.00 10.58 396 SER A O 1
ATOM 5599 N N . TYR A 1 373 ? 31.851 -25.358 1.694 1.00 9.85 397 TYR A N 1
ATOM 5600 C CA . TYR A 1 373 ? 32.286 -24.322 0.777 1.00 10.05 397 TYR A CA 1
ATOM 5601 C C . TYR A 1 373 ? 33.684 -23.920 1.189 1.00 10.25 397 TYR A C 1
ATOM 5602 O O . TYR A 1 373 ? 34.052 -24.091 2.362 1.00 11.18 397 TYR A O 1
ATOM 5620 N N . PRO A 1 374 ? 34.510 -23.354 0.301 1.00 8.95 398 PRO A N 1
ATOM 5621 C CA . PRO A 1 374 ? 34.180 -22.991 -1.100 1.00 9.75 398 PRO A CA 1
ATOM 5622 C C . PRO A 1 374 ? 34.133 -24.232 -1.988 1.00 9.13 398 PRO A C 1
ATOM 5623 O O . PRO A 1 374 ? 34.765 -25.254 -1.747 1.00 10.32 398 PRO A O 1
ATOM 5634 N N . ASN A 1 375 ? 33.383 -24.041 -3.085 1.00 9.00 399 ASN A N 1
ATOM 5635 C CA . ASN A 1 375 ? 33.418 -24.970 -4.192 1.00 9.07 399 ASN A CA 1
ATOM 5636 C C . ASN A 1 375 ? 34.437 -24.487 -5.226 1.00 8.58 399 ASN A C 1
ATOM 5637 O O . ASN A 1 375 ? 34.413 -23.332 -5.641 1.00 9.76 399 ASN A O 1
ATOM 5648 N N . THR A 1 376 ? 35.315 -25.403 -5.664 1.00 9.00 400 THR A N 1
ATOM 5649 C CA . THR A 1 376 ? 36.120 -25.174 -6.857 1.00 8.75 400 THR A CA 1
ATOM 5650 C C . THR A 1 376 ? 35.163 -25.057 -8.047 1.00 8.79 400 THR A C 1
ATOM 5651 O O . THR A 1 376 ? 34.255 -25.872 -8.188 1.00 9.46 400 THR A O 1
ATOM 5662 N N . PHE A 1 377 ? 35.341 -24.031 -8.864 1.00 8.94 401 PHE A N 1
ATOM 5663 C CA . PHE A 1 377 ? 34.266 -23.603 -9.744 1.00 8.72 401 PHE A CA 1
ATOM 5664 C C . PHE A 1 377 ? 34.797 -23.393 -11.171 1.00 8.83 401 PHE A C 1
ATOM 5665 O O . PHE A 1 377 ? 35.498 -24.266 -11.698 1.00 10.30 401 PHE A 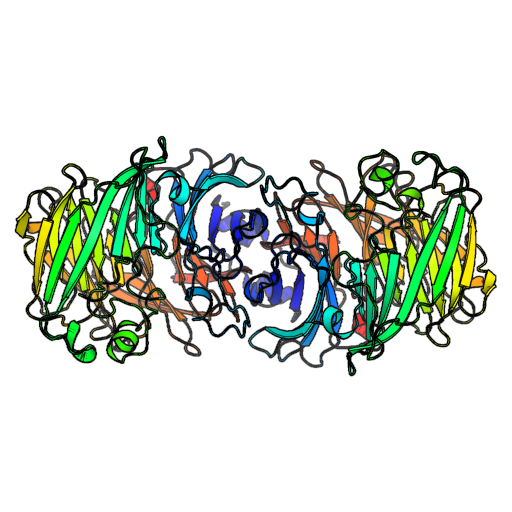O 1
ATOM 5682 N N . HIS A 1 378 ? 34.359 -22.334 -11.861 1.00 8.60 402 HIS A N 1
ATOM 5683 C CA . HIS A 1 378 ? 34.695 -22.107 -13.250 1.00 8.09 402 HIS A CA 1
ATOM 5684 C C . HIS A 1 378 ? 36.183 -21.955 -13.442 1.00 8.33 402 HIS A C 1
ATOM 5685 O O . HIS A 1 378 ? 36.913 -21.590 -12.523 1.00 9.53 402 HIS A O 1
ATOM 5699 N N . MET A 1 379 ? 36.655 -22.169 -14.673 1.00 8.63 403 MET A N 1
ATOM 5700 C CA . MET A 1 379 ? 38.091 -22.161 -14.903 1.00 8.78 403 MET A CA 1
ATOM 5701 C C . MET A 1 379 ? 38.438 -21.490 -16.235 1.00 8.67 403 MET A C 1
ATOM 5702 O O . MET A 1 379 ? 37.624 -21.361 -17.151 1.00 9.87 403 MET A O 1
ATOM 5716 N N . VAL A 1 380 ? 39.730 -21.158 -16.343 1.00 8.54 404 VAL A N 1
ATOM 5717 C CA . VAL A 1 380 ? 40.338 -20.825 -17.627 1.00 8.76 404 VAL A CA 1
ATOM 5718 C C . VAL A 1 380 ? 41.827 -21.173 -17.548 1.00 8.72 404 VAL A C 1
ATOM 5719 O O . VAL A 1 380 ? 42.466 -20.875 -16.539 1.00 9.23 404 VAL A O 1
ATOM 5732 N N . PHE A 1 381 ? 42.354 -21.774 -18.616 1.00 8.92 405 PHE A N 1
ATOM 5733 C CA . PHE A 1 381 ? 43.776 -22.057 -18.728 1.00 9.52 405 PHE A CA 1
ATOM 5734 C C . PHE A 1 381 ? 44.488 -20.923 -19.453 1.00 9.54 405 PHE A C 1
ATOM 5735 O O . PHE A 1 381 ? 43.935 -20.270 -20.347 1.00 10.40 405 PHE A O 1
ATOM 5752 N N . THR A 1 382 ? 45.777 -20.749 -19.123 1.00 10.10 406 THR A N 1
ATOM 5753 C CA . THR A 1 382 ? 46.609 -19.954 -19.987 1.00 10.39 406 THR A CA 1
ATOM 5754 C C . THR A 1 382 ? 46.802 -20.681 -21.308 1.00 11.01 406 THR A C 1
ATOM 5755 O O . THR A 1 382 ? 46.840 -21.894 -21.360 1.00 12.01 406 THR A O 1
ATOM 5766 N N . PRO A 1 383 ? 46.990 -19.948 -22.431 1.00 11.58 407 PRO A N 1
ATOM 5767 C CA . PRO A 1 383 ? 47.193 -20.592 -23.726 1.00 12.62 407 PRO A CA 1
ATOM 5768 C C . PRO A 1 383 ? 48.290 -21.609 -23.735 1.00 13.49 407 PRO A C 1
ATOM 5769 O O . PRO A 1 383 ? 48.179 -22.606 -24.453 1.00 15.35 407 PRO A O 1
ATOM 5780 N N . ASP A 1 384 ? 49.361 -21.330 -23.008 1.00 14.25 408 ASP A N 1
ATOM 5781 C CA . ASP A 1 384 ? 50.502 -22.229 -22.963 1.00 17.53 408 ASP A CA 1
ATOM 5782 C C . ASP A 1 384 ? 50.290 -23.392 -21.988 1.00 17.01 408 ASP A C 1
ATOM 5783 O O . ASP A 1 384 ? 51.152 -24.255 -21.882 1.00 20.57 408 ASP A O 1
ATOM 5792 N N . GLY A 1 385 ? 49.134 -23.473 -21.349 1.00 15.12 409 GLY A N 1
ATOM 5793 C CA . GLY A 1 385 ? 48.812 -24.580 -20.466 1.00 16.66 409 GLY A CA 1
ATOM 5794 C C . GLY A 1 385 ? 49.507 -24.565 -19.109 1.00 15.73 409 GLY A C 1
ATOM 5795 O O . GLY A 1 385 ? 49.279 -25.495 -18.338 1.00 18.37 409 GLY A O 1
ATOM 5799 N N . ARG A 1 386 ? 50.344 -23.540 -18.804 1.00 14.94 410 ARG A N 1
ATOM 5800 C CA . ARG A 1 386 ? 51.128 -23.575 -17.584 1.00 14.92 410 ARG A CA 1
ATOM 5801 C C . ARG A 1 386 ? 50.341 -23.349 -16.289 1.00 13.00 410 ARG A C 1
ATOM 5802 O O . ARG A 1 386 ? 50.727 -23.854 -15.239 1.00 13.10 410 ARG A O 1
ATOM 5812 N N . LYS A 1 387 ? 49.257 -22.597 -16.383 1.00 11.78 411 LYS A N 1
ATOM 5813 C CA . LYS A 1 387 ? 48.467 -22.282 -15.205 1.00 11.54 411 LYS A CA 1
ATOM 5814 C C . LYS A 1 387 ? 46.995 -22.451 -15.569 1.00 10.62 411 LYS A C 1
ATOM 5815 O O . LYS A 1 387 ? 46.609 -22.282 -16.723 1.00 11.38 411 LYS A O 1
ATOM 5834 N N . VAL A 1 388 ? 46.193 -22.727 -14.541 1.00 10.28 412 VAL A N 1
ATOM 5835 C CA . VAL A 1 388 ? 44.745 -22.671 -14.658 1.00 9.77 412 VAL A CA 1
ATOM 5836 C C . VAL A 1 388 ? 44.238 -21.832 -13.498 1.00 9.23 412 VAL A C 1
ATOM 5837 O O . VAL A 1 388 ? 44.718 -21.954 -12.357 1.00 10.60 412 VAL A O 1
ATOM 5850 N N . TYR A 1 389 ? 43.306 -20.956 -13.798 1.00 9.00 413 TYR A N 1
ATOM 5851 C CA . TYR A 1 389 ? 42.643 -20.097 -12.833 1.00 8.85 413 TYR A CA 1
ATOM 5852 C C . TYR A 1 389 ? 41.279 -20.706 -12.555 1.00 8.66 413 TYR A C 1
ATOM 5853 O O . TYR A 1 389 ? 40.575 -21.090 -13.497 1.00 9.23 413 TYR A O 1
ATOM 5871 N N . VAL A 1 390 ? 40.909 -20.797 -11.277 1.00 8.71 414 VAL A N 1
ATOM 5872 C CA . VAL A 1 390 ? 39.709 -21.509 -10.869 1.00 8.66 414 VAL A CA 1
ATOM 5873 C C . VAL A 1 390 ? 38.968 -20.666 -9.857 1.00 8.66 414 VAL A C 1
ATOM 5874 O O . VAL A 1 390 ? 39.555 -20.282 -8.827 1.00 9.67 414 VAL A O 1
ATOM 5887 N N . THR A 1 391 ? 37.699 -20.341 -10.102 1.00 8.47 415 THR A N 1
ATOM 5888 C CA . THR A 1 391 ? 36.968 -19.567 -9.113 1.00 8.45 415 THR A CA 1
ATOM 5889 C C . THR A 1 391 ? 36.649 -20.428 -7.906 1.00 8.45 415 THR A C 1
ATOM 5890 O O . THR A 1 391 ? 36.529 -21.641 -7.962 1.00 8.78 415 THR A O 1
ATOM 5909 N N . LEU A 1 392 ? 36.508 -19.722 -6.769 1.00 9.41 416 LEU A N 1
ATOM 5910 C CA . LEU A 1 392 ? 36.159 -20.333 -5.478 1.00 9.22 416 LEU A CA 1
ATOM 5911 C C . LEU A 1 392 ? 34.841 -19.696 -5.043 1.00 8.80 416 LEU A C 1
ATOM 5912 O O . LEU A 1 392 ? 34.795 -18.496 -4.725 1.00 9.82 416 LEU A O 1
ATOM 5928 N N . TRP A 1 393 ? 33.771 -20.498 -5.066 1.00 8.95 417 TRP A N 1
ATOM 5929 C CA . TRP A 1 393 ? 32.421 -20.016 -4.840 1.00 9.02 417 TRP A CA 1
ATOM 5930 C C . TRP A 1 393 ? 31.974 -20.310 -3.425 1.00 8.87 417 TRP A C 1
ATOM 5931 O O . TRP A 1 393 ? 32.171 -21.411 -2.906 1.00 9.46 417 TRP A O 1
ATOM 5952 N N . TRP A 1 394 ? 31.300 -19.329 -2.820 1.00 9.16 418 TRP A N 1
ATOM 5953 C CA . TRP A 1 394 ? 30.674 -19.501 -1.515 1.00 9.20 418 TRP A CA 1
ATOM 5954 C C . TRP A 1 394 ? 29.322 -18.827 -1.523 1.00 9.42 418 TRP A C 1
ATOM 5955 O O . TRP A 1 394 ? 29.160 -17.798 -2.202 1.00 9.74 418 TRP A O 1
ATOM 5994 N N . PRO A 1 395 ? 28.377 -19.283 -0.701 1.00 10.20 419 PRO A N 1
ATOM 5995 C CA . PRO A 1 395 ? 27.158 -18.532 -0.443 1.00 11.16 419 PRO A CA 1
ATOM 5996 C C . PRO A 1 395 ? 27.486 -17.253 0.300 1.00 11.24 419 PRO A C 1
ATOM 5997 O O . PRO A 1 395 ? 28.556 -17.107 0.904 1.00 11.89 419 PRO A O 1
ATOM 6008 N N . SER A 1 396 ? 26.538 -16.320 0.299 1.00 12.56 420 SER A N 1
ATOM 6009 C CA . SER A 1 396 ? 26.683 -15.118 1.098 1.00 13.60 420 SER A CA 1
ATOM 6010 C C . SER A 1 396 ? 26.940 -15.491 2.559 1.00 13.51 420 SER A C 1
ATOM 6011 O O . SER A 1 396 ? 26.346 -16.437 3.077 1.00 14.63 420 SER A O 1
ATOM 6024 N N . PRO A 1 397 ? 27.750 -14.725 3.304 1.00 14.31 421 PRO A N 1
ATOM 6025 C CA . PRO A 1 397 ? 28.386 -13.470 2.917 1.00 14.54 421 PRO A CA 1
ATOM 6026 C C . PRO A 1 397 ? 29.888 -13.579 2.672 1.00 13.60 421 PRO A C 1
ATOM 6027 O O . PRO A 1 397 ? 30.572 -12.569 2.609 1.00 15.86 421 PRO A O 1
ATOM 6038 N N . THR A 1 398 ? 30.443 -14.787 2.523 1.00 12.40 422 THR A N 1
ATOM 6039 C CA . THR A 1 398 ? 31.887 -14.917 2.443 1.00 12.38 422 THR A CA 1
ATOM 6040 C C . THR A 1 398 ? 32.392 -14.402 1.103 1.00 11.90 422 THR A C 1
ATOM 6041 O O . THR A 1 398 ? 31.860 -14.804 0.065 1.00 11.53 422 THR A O 1
ATOM 6052 N N . PRO A 1 399 ? 33.437 -13.569 1.064 1.00 12.01 423 PRO A N 1
ATOM 6053 C CA . PRO A 1 399 ? 33.973 -13.121 -0.240 1.00 12.51 423 PRO A CA 1
ATOM 6054 C C . PRO A 1 399 ? 34.398 -14.337 -1.052 1.00 11.01 423 PRO A C 1
ATOM 6055 O O . PRO A 1 399 ? 35.050 -15.236 -0.559 1.00 12.19 423 PRO A O 1
ATOM 6066 N N . ASN A 1 400 ? 33.978 -14.336 -2.320 1.00 10.02 424 ASN A N 1
ATOM 6067 C CA . ASN A 1 400 ? 34.406 -15.364 -3.258 1.00 9.52 424 ASN A CA 1
ATOM 6068 C C . ASN A 1 400 ? 35.710 -14.936 -3.904 1.00 10.02 424 ASN A C 1
ATOM 6069 O O . ASN A 1 400 ? 36.093 -13.772 -3.842 1.00 11.83 424 ASN A O 1
ATOM 6080 N N . GLY A 1 401 ? 36.385 -15.879 -4.570 1.00 10.53 425 GLY A N 1
ATOM 6081 C CA . GLY A 1 401 ? 37.706 -15.588 -5.036 1.00 13.95 425 GLY A CA 1
ATOM 6082 C C . GLY A 1 401 ? 38.145 -16.353 -6.255 1.00 9.60 425 GLY A C 1
ATOM 6083 O O . GLY A 1 401 ? 37.362 -17.022 -6.927 1.00 9.76 425 GLY A O 1
ATOM 6087 N N . ILE A 1 402 ? 39.440 -16.212 -6.517 1.00 10.27 426 ILE A N 1
ATOM 6088 C CA . ILE A 1 402 ? 40.124 -16.884 -7.605 1.00 10.60 426 ILE A CA 1
ATOM 6089 C C . ILE A 1 402 ? 41.322 -17.616 -7.035 1.00 10.44 426 ILE A C 1
ATOM 6090 O O . ILE A 1 402 ? 42.130 -17.039 -6.299 1.00 11.68 426 ILE A O 1
ATOM 6106 N N . ALA A 1 403 ? 41.438 -18.907 -7.388 1.00 10.39 427 ALA A N 1
ATOM 6107 C CA . ALA A 1 403 ? 42.608 -19.729 -7.115 1.00 10.64 427 ALA A CA 1
ATOM 6108 C C . ALA A 1 403 ? 43.466 -19.792 -8.371 1.00 10.08 427 ALA A C 1
ATOM 6109 O O . ALA A 1 403 ? 42.967 -19.926 -9.494 1.00 11.73 427 ALA A O 1
ATOM 6116 N N . VAL A 1 404 ? 44.771 -19.719 -8.170 1.00 9.97 428 VAL A N 1
ATOM 6117 C CA . VAL A 1 404 ? 45.745 -19.843 -9.231 1.00 10.27 428 VAL A CA 1
ATOM 6118 C C . VAL A 1 404 ? 46.465 -21.163 -9.046 1.00 10.38 428 VAL A C 1
ATOM 6119 O O . VAL A 1 404 ? 47.050 -21.388 -7.978 1.00 11.15 428 VAL A O 1
ATOM 6132 N N . VAL A 1 405 ? 46.378 -22.058 -10.036 1.00 10.37 429 VAL A N 1
ATOM 6133 C CA . VAL A 1 405 ? 46.893 -23.393 -9.928 1.00 11.19 429 VAL A CA 1
ATOM 6134 C C . VAL A 1 405 ? 47.974 -23.630 -10.961 1.00 11.32 429 VAL A C 1
ATOM 6135 O O . VAL A 1 405 ? 47.837 -23.253 -12.136 1.00 11.85 429 VAL A O 1
ATOM 6148 N N . ASP A 1 406 ? 49.070 -24.252 -10.535 1.00 12.15 430 ASP A N 1
ATOM 6149 C CA . ASP A 1 406 ? 50.119 -24.713 -11.453 1.00 12.53 430 ASP A CA 1
ATOM 6150 C C . ASP A 1 406 ? 49.609 -25.952 -12.195 1.00 13.19 430 ASP A C 1
ATOM 6151 O O . ASP A 1 406 ? 49.320 -26.960 -11.555 1.00 14.01 430 ASP A O 1
ATOM 6160 N N . ALA A 1 407 ? 49.410 -25.828 -13.519 1.00 12.50 431 ALA A N 1
ATOM 6161 C CA . ALA A 1 407 ? 48.779 -26.872 -14.325 1.00 12.87 431 ALA A CA 1
ATOM 6162 C C . ALA A 1 407 ? 49.785 -27.842 -14.916 1.00 14.08 431 ALA A C 1
ATOM 6163 O O . ALA A 1 407 ? 49.433 -28.636 -15.799 1.00 14.36 431 ALA A O 1
ATOM 6170 N N . ARG A 1 408 ? 51.027 -27.806 -14.409 1.00 15.02 432 ARG A N 1
ATOM 6171 C CA . ARG A 1 408 ? 51.991 -28.837 -14.735 1.00 15.97 432 ARG A CA 1
ATOM 6172 C C . ARG A 1 408 ? 52.214 -29.759 -13.533 1.00 16.93 432 ARG A C 1
ATOM 6173 O O . ARG A 1 408 ? 52.239 -30.960 -13.709 1.00 20.82 432 ARG A O 1
ATOM 6183 N N . ASN A 1 409 ? 52.339 -29.195 -12.330 1.00 15.81 433 ASN A N 1
ATOM 6184 C CA . ASN A 1 409 ? 52.529 -30.003 -11.130 1.00 17.09 433 ASN A CA 1
ATOM 6185 C C . ASN A 1 409 ? 51.271 -30.135 -10.274 1.00 15.63 433 ASN A C 1
ATOM 6186 O O . ASN A 1 409 ? 51.278 -30.852 -9.278 1.00 18.57 433 ASN A O 1
ATOM 6205 N N . TRP A 1 410 ? 50.187 -29.424 -10.637 1.00 14.29 434 TRP A N 1
ATOM 6206 C CA . TRP A 1 410 ? 48.883 -29.566 -10.002 1.00 14.26 434 TRP A CA 1
ATOM 6207 C C . TRP A 1 410 ? 48.914 -29.207 -8.523 1.00 15.06 434 TRP A C 1
ATOM 6208 O O . TRP A 1 410 ? 48.518 -29.979 -7.640 1.00 20.01 434 TRP A O 1
ATOM 6229 N N . LYS A 1 411 ? 49.408 -27.990 -8.271 1.00 16.71 435 LYS A N 1
ATOM 6230 C CA . LYS A 1 411 ? 49.527 -27.405 -6.946 1.00 17.13 435 LYS A CA 1
ATOM 6231 C C . LYS A 1 411 ? 48.904 -26.030 -6.914 1.00 15.26 435 LYS A C 1
ATOM 6232 O O . LYS A 1 411 ? 49.006 -25.294 -7.868 1.00 14.42 435 LYS A O 1
ATOM 6240 N N . LEU A 1 412 ? 48.240 -25.717 -5.808 1.00 14.82 436 LEU A N 1
ATOM 6241 C CA . LEU A 1 412 ? 47.669 -24.399 -5.602 1.00 13.48 436 LEU A CA 1
ATOM 6242 C C . LEU A 1 412 ? 48.804 -23.426 -5.346 1.00 13.29 436 LEU A C 1
ATOM 6243 O O . LEU A 1 412 ? 49.590 -23.644 -4.414 1.00 16.33 436 LEU A O 1
ATOM 6259 N N . LEU A 1 413 ? 48.868 -22.333 -6.103 1.00 12.41 437 LEU A N 1
ATOM 6260 C CA . LEU A 1 413 ? 49.871 -21.297 -5.957 1.00 13.40 437 LEU A CA 1
ATOM 6261 C C . LEU A 1 413 ? 49.397 -20.131 -5.105 1.00 13.62 437 LEU A C 1
ATOM 6262 O O . LEU A 1 413 ? 50.203 -19.578 -4.343 1.00 17.45 437 LEU A O 1
ATOM 6278 N N . LYS A 1 414 ? 48.158 -19.706 -5.263 1.00 12.47 438 LYS A N 1
ATOM 6279 C CA . LYS A 1 414 ? 47.661 -18.464 -4.665 1.00 12.94 438 LYS A CA 1
ATOM 6280 C C . LYS A 1 414 ? 46.160 -18.511 -4.622 1.00 12.04 438 LYS A C 1
ATOM 6281 O O . LYS A 1 414 ? 45.542 -19.149 -5.472 1.00 12.89 438 LYS A O 1
ATOM 6294 N N . SER A 1 415 ? 45.562 -17.767 -3.700 1.00 12.18 439 SER A N 1
ATOM 6295 C CA . SER A 1 415 ? 44.116 -17.529 -3.663 1.00 12.10 439 SER A CA 1
ATOM 6296 C C . SER A 1 415 ? 43.910 -16.058 -3.371 1.00 12.42 439 SER A C 1
ATOM 6297 O O . SER A 1 415 ? 44.582 -15.529 -2.497 1.00 14.75 439 SER A O 1
ATOM 6310 N N . VAL A 1 416 ? 42.984 -15.412 -4.079 1.00 11.55 440 VAL A N 1
ATOM 6311 C CA . VAL A 1 416 ? 42.729 -13.984 -3.942 1.00 12.17 440 VAL A CA 1
ATOM 6312 C C . VAL A 1 416 ? 41.221 -13.778 -3.786 1.00 12.12 440 VAL A C 1
ATOM 6313 O O . VAL A 1 416 ? 40.455 -14.302 -4.571 1.00 17.45 440 VAL A O 1
ATOM 6336 N N . ASP A 1 417 ? 40.814 -12.940 -2.846 1.00 11.66 441 ASP A N 1
ATOM 6337 C CA . ASP A 1 417 ? 39.424 -12.557 -2.688 1.00 11.55 441 ASP A CA 1
ATOM 6338 C C . ASP A 1 417 ? 39.007 -11.476 -3.683 1.00 11.68 441 ASP A C 1
ATOM 6339 O O . ASP A 1 417 ? 39.778 -10.564 -3.935 1.00 14.06 441 ASP A O 1
ATOM 6348 N N . ILE A 1 418 ? 37.781 -11.612 -4.204 1.00 11.15 442 ILE A N 1
ATOM 6349 C CA . ILE A 1 418 ? 37.261 -10.697 -5.230 1.00 11.56 442 ILE A CA 1
ATOM 6350 C C . ILE A 1 418 ? 35.965 -10.011 -4.763 1.00 11.16 442 ILE A C 1
ATOM 6351 O O . ILE A 1 418 ? 35.886 -8.779 -4.766 1.00 13.05 442 ILE A O 1
ATOM 6367 N N . GLY A 1 419 ? 34.912 -10.772 -4.472 1.00 11.09 443 GLY A N 1
ATOM 6368 C CA . GLY A 1 419 ? 33.592 -10.194 -4.260 1.00 11.18 443 GLY A CA 1
ATOM 6369 C C . GLY A 1 419 ? 32.563 -11.290 -4.141 1.00 10.31 443 GLY A C 1
ATOM 6370 O O . GLY A 1 419 ? 32.914 -12.482 -4.165 1.00 10.95 443 GLY A O 1
ATOM 6374 N N . PRO A 1 420 ? 31.301 -10.928 -3.977 1.00 9.89 444 PRO A N 1
ATOM 6375 C CA . PRO A 1 420 ? 30.246 -11.927 -3.790 1.00 9.79 444 PRO A CA 1
ATOM 6376 C C . PRO A 1 420 ? 29.907 -12.640 -5.088 1.00 8.73 444 PRO A C 1
ATOM 6377 O O . PRO A 1 420 ? 29.783 -12.011 -6.129 1.00 9.87 444 PRO A O 1
ATOM 6388 N N . ASP A 1 421 ? 29.674 -13.952 -4.984 1.00 8.84 445 ASP A N 1
ATOM 6389 C CA . ASP A 1 421 ? 29.064 -14.732 -6.076 1.00 8.45 445 ASP A CA 1
ATOM 6390 C C . ASP A 1 421 ? 29.926 -14.656 -7.347 1.00 8.39 445 ASP A C 1
ATOM 6391 O O . ASP A 1 421 ? 29.483 -14.156 -8.391 1.00 8.48 445 ASP A O 1
ATOM 6400 N N . MET A 1 422 ? 31.134 -15.200 -7.256 1.00 8.93 446 MET A N 1
ATOM 6401 C CA . MET A 1 422 ? 32.059 -15.227 -8.395 1.00 8.60 446 MET A CA 1
ATOM 6402 C C . MET A 1 422 ? 31.669 -16.336 -9.373 1.00 8.27 446 MET A C 1
ATOM 6403 O O . MET A 1 422 ? 31.423 -17.454 -8.963 1.00 9.47 446 MET A O 1
ATOM 6417 N N . HIS A 1 423 ? 31.683 -15.996 -10.679 1.00 8.05 447 HIS A N 1
ATOM 6418 C CA . HIS A 1 423 ? 31.385 -16.977 -11.714 1.00 7.95 447 HIS A CA 1
ATOM 6419 C C . HIS A 1 423 ? 32.574 -17.205 -12.631 1.00 7.83 447 HIS A C 1
ATOM 6420 O O . HIS A 1 423 ? 33.612 -17.703 -12.195 1.00 9.09 447 HIS A O 1
ATOM 6434 N N . THR A 1 424 ? 32.397 -16.948 -13.926 1.00 8.17 448 THR A N 1
ATOM 6435 C CA . THR A 1 424 ? 33.297 -17.411 -14.953 1.00 8.19 448 THR A CA 1
ATOM 6436 C C . THR A 1 424 ? 34.513 -16.534 -15.110 1.00 8.15 448 THR A C 1
ATOM 6437 O O . THR A 1 424 ? 34.579 -15.375 -14.717 1.00 8.88 448 THR A O 1
ATOM 6448 N N . LEU A 1 425 ? 35.495 -17.176 -15.752 1.00 8.40 449 LEU A N 1
ATOM 6449 C CA . LEU A 1 425 ? 36.764 -16.574 -16.128 1.00 8.90 449 LEU A CA 1
ATOM 6450 C C . LEU A 1 425 ? 37.007 -16.778 -17.612 1.00 9.04 449 LEU A C 1
ATOM 6451 O O . LEU A 1 425 ? 36.894 -17.881 -18.105 1.00 11.58 449 LEU A O 1
ATOM 6467 N N . ALA A 1 426 ? 37.431 -15.720 -18.281 1.00 9.16 450 ALA A N 1
ATOM 6468 C CA . ALA A 1 426 ? 37.968 -15.748 -19.634 1.00 9.03 450 ALA A CA 1
ATOM 6469 C C . ALA A 1 426 ? 39.404 -15.271 -19.579 1.00 8.80 450 ALA A C 1
ATOM 6470 O O . ALA A 1 426 ? 39.862 -14.774 -18.553 1.00 9.46 450 ALA A O 1
ATOM 6477 N N . ILE A 1 427 ? 40.113 -15.382 -20.712 1.00 8.92 451 ILE A N 1
ATOM 6478 C CA . ILE A 1 427 ? 41.478 -14.907 -20.783 1.00 8.99 451 ILE A CA 1
ATOM 6479 C C . ILE A 1 427 ? 41.675 -14.241 -22.128 1.00 8.94 451 ILE A C 1
ATOM 6480 O O . ILE A 1 427 ? 41.228 -14.695 -23.163 1.00 9.46 451 ILE A O 1
ATOM 6496 N N . THR A 1 428 ? 42.418 -13.122 -22.108 1.00 9.10 452 THR A N 1
ATOM 6497 C CA . THR A 1 428 ? 42.824 -12.542 -23.377 1.00 9.34 452 THR A CA 1
ATOM 6498 C C . THR A 1 428 ? 43.696 -13.545 -24.120 1.00 9.67 452 THR A C 1
ATOM 6499 O O . THR A 1 428 ? 44.457 -14.302 -23.504 1.00 10.13 452 THR A O 1
ATOM 6510 N N . TYR A 1 429 ? 43.624 -13.590 -25.456 1.00 9.90 453 TYR A N 1
ATOM 6511 C CA . TYR A 1 429 ? 44.167 -14.734 -26.172 1.00 10.71 453 TYR A CA 1
ATOM 6512 C C . TYR A 1 429 ? 45.684 -14.697 -26.319 1.00 10.96 453 TYR A C 1
ATOM 6513 O O . TYR A 1 429 ? 46.273 -15.713 -26.677 1.00 12.86 453 TYR A O 1
ATOM 6531 N N . ASP A 1 430 ? 46.293 -13.580 -25.959 1.00 11.16 454 ASP A N 1
ATOM 6532 C CA . ASP A 1 430 ? 47.736 -13.478 -25.773 1.00 11.71 454 ASP A CA 1
ATOM 6533 C C . ASP A 1 430 ? 48.190 -13.977 -24.403 1.00 11.60 454 ASP A C 1
ATOM 6534 O O . ASP A 1 430 ? 49.378 -13.971 -24.133 1.00 13.95 454 ASP A O 1
ATOM 6543 N N . GLY A 1 431 ? 47.251 -14.448 -23.575 1.00 11.23 455 GLY A N 1
ATOM 6544 C CA . GLY A 1 431 ? 47.556 -14.996 -22.261 1.00 12.17 455 GLY A CA 1
ATOM 6545 C C . GLY A 1 431 ? 47.806 -13.997 -21.149 1.00 11.33 455 GLY A C 1
ATOM 6546 O O . GLY A 1 431 ? 48.147 -14.439 -20.055 1.00 12.69 455 GLY A O 1
ATOM 6550 N N . LYS A 1 432 ? 47.655 -12.695 -21.409 1.00 10.95 456 LYS A N 1
ATOM 6551 C CA . LYS A 1 432 ? 48.145 -11.697 -20.468 1.00 11.32 456 LYS A CA 1
ATOM 6552 C C . LYS A 1 432 ? 47.171 -11.332 -19.346 1.00 10.60 456 LYS A C 1
ATOM 6553 O O . LYS A 1 432 ? 47.641 -10.948 -18.263 1.00 11.53 456 LYS A O 1
ATOM 6572 N N . TYR A 1 433 ? 45.866 -11.418 -19.554 1.00 9.92 457 TYR A N 1
ATOM 6573 C CA . TYR A 1 433 ? 44.901 -10.968 -18.557 1.00 9.77 457 TYR A CA 1
ATOM 6574 C C . TYR A 1 433 ? 43.740 -11.942 -18.468 1.00 8.92 457 TYR A C 1
ATOM 6575 O O . TYR A 1 433 ? 43.120 -12.252 -19.469 1.00 10.23 457 TYR A O 1
ATOM 6593 N N . VAL A 1 434 ? 43.424 -12.347 -17.246 1.00 9.40 458 VAL A N 1
ATOM 6594 C CA . VAL A 1 434 ? 42.179 -13.049 -16.941 1.00 9.13 458 VAL A CA 1
ATOM 6595 C C . VAL A 1 434 ? 41.096 -12.017 -16.666 1.00 9.14 458 VAL A C 1
ATOM 6596 O O . VAL A 1 434 ? 41.336 -11.010 -15.985 1.00 10.31 458 VAL A O 1
ATOM 6609 N N . VAL A 1 435 ? 39.923 -12.262 -17.209 1.00 8.82 459 VAL A N 1
ATOM 6610 C CA . VAL A 1 435 ? 38.775 -11.376 -17.051 1.00 9.39 459 VAL A CA 1
ATOM 6611 C C . VAL A 1 435 ? 37.636 -12.221 -16.517 1.00 10.42 459 VAL A C 1
ATOM 6612 O O . VAL A 1 435 ? 37.244 -13.197 -17.163 1.00 13.24 459 VAL A O 1
ATOM 6625 N N . GLY A 1 436 ? 37.099 -11.855 -15.361 1.00 10.06 460 GLY A N 1
ATOM 6626 C CA . GLY A 1 436 ? 36.042 -12.621 -14.733 1.00 11.30 460 GLY A CA 1
ATOM 6627 C C . GLY A 1 436 ? 34.875 -11.745 -14.327 1.00 8.95 460 GLY A C 1
ATOM 6628 O O . GLY A 1 436 ? 34.933 -10.517 -14.417 1.00 9.37 460 GLY A O 1
ATOM 6632 N N . VAL A 1 437 ? 33.822 -12.411 -13.865 1.00 8.37 461 VAL A N 1
ATOM 6633 C CA . VAL A 1 437 ? 32.613 -11.724 -13.453 1.00 8.30 461 VAL A CA 1
ATOM 6634 C C . VAL A 1 437 ? 32.142 -12.242 -12.128 1.00 8.26 461 VAL A C 1
ATOM 6635 O O . VAL A 1 437 ? 32.210 -13.445 -11.851 1.00 9.14 461 VAL A O 1
ATOM 6648 N N . PHE A 1 438 ? 31.604 -11.316 -11.316 1.00 8.63 462 PHE A N 1
ATOM 6649 C CA . PHE A 1 438 ? 30.884 -11.660 -10.090 1.00 8.36 462 PHE A CA 1
ATOM 6650 C C . PHE A 1 438 ? 29.533 -10.964 -10.095 1.00 8.10 462 PHE A C 1
ATOM 6651 O O . PHE A 1 438 ? 29.366 -9.937 -10.755 1.00 8.44 462 PHE A O 1
ATOM 6668 N N . SER A 1 439 ? 28.559 -11.546 -9.368 1.00 8.08 463 SER A N 1
ATOM 6669 C CA . SER A 1 439 ? 27.185 -11.413 -9.836 1.00 7.83 463 SER A CA 1
ATOM 6670 C C . SER A 1 439 ? 26.158 -11.187 -8.728 1.00 8.10 463 SER A C 1
ATOM 6671 O O . SER A 1 439 ? 24.956 -11.163 -8.996 1.00 9.04 463 SER A O 1
ATOM 6679 N N . GLY A 1 440 ? 26.649 -11.012 -7.497 1.00 8.77 464 GLY A N 1
ATOM 6680 C CA . GLY A 1 440 ? 25.781 -10.519 -6.443 1.00 9.30 464 GLY A CA 1
ATOM 6681 C C . GLY A 1 440 ? 24.614 -11.404 -6.039 1.00 8.24 464 GLY A C 1
ATOM 6682 O O . GLY A 1 440 ? 23.705 -10.910 -5.377 1.00 8.80 464 GLY A O 1
ATOM 6686 N N . TYR A 1 441 ? 24.585 -12.688 -6.415 1.00 8.23 465 TYR A N 1
ATOM 6687 C CA . TYR A 1 441 ? 23.413 -13.502 -6.132 1.00 8.32 465 TYR A CA 1
ATOM 6688 C C . TYR A 1 441 ? 22.146 -12.850 -6.690 1.00 8.28 465 TYR A C 1
ATOM 6689 O O . TYR A 1 441 ? 21.052 -13.022 -6.164 1.00 9.00 465 TYR A O 1
ATOM 6707 N N . GLN A 1 442 ? 22.291 -12.127 -7.814 1.00 8.10 466 GLN A N 1
ATOM 6708 C CA . GLN A 1 442 ? 21.177 -11.432 -8.468 1.00 8.24 466 GLN A CA 1
ATOM 6709 C C . GLN A 1 442 ? 20.644 -10.233 -7.677 1.00 8.56 466 GLN A C 1
ATOM 6710 O O . GLN A 1 442 ? 19.599 -9.721 -8.060 1.00 9.30 466 GLN A O 1
ATOM 6724 N N . LYS A 1 443 ? 21.329 -9.795 -6.610 1.00 8.84 467 LYS A N 1
ATOM 6725 C CA . LYS A 1 443 ? 20.757 -8.734 -5.768 1.00 9.41 467 LYS A CA 1
ATOM 6726 C C . LYS A 1 443 ? 21.793 -7.802 -5.145 1.00 9.15 467 LYS A C 1
ATOM 6727 O O . LYS A 1 443 ? 21.392 -6.695 -4.725 1.00 10.01 467 LYS A O 1
ATOM 6746 N N . THR A 1 444 ? 23.049 -8.202 -4.957 1.00 8.91 468 THR A N 1
ATOM 6747 C CA . THR A 1 444 ? 24.043 -7.335 -4.352 1.00 9.35 468 THR A CA 1
ATOM 6748 C C . THR A 1 444 ? 25.161 -7.069 -5.359 1.00 9.22 468 THR A C 1
ATOM 6749 O O . THR A 1 444 ? 24.921 -7.029 -6.576 1.00 9.74 468 THR A O 1
ATOM 6760 N N . ALA A 1 445 ? 26.369 -6.807 -4.879 1.00 9.26 469 ALA A N 1
ATOM 6761 C CA . ALA A 1 445 ? 27.413 -6.238 -5.704 1.00 9.37 469 ALA A CA 1
ATOM 6762 C C . ALA A 1 445 ? 27.800 -7.178 -6.849 1.00 8.71 469 ALA A C 1
ATOM 6763 O O . ALA A 1 445 ? 27.895 -8.393 -6.702 1.00 9.42 469 ALA A O 1
ATOM 6770 N N . SER A 1 446 ? 28.097 -6.532 -7.989 1.00 8.61 470 SER A N 1
ATOM 6771 C CA . SER A 1 446 ? 28.447 -7.206 -9.224 1.00 8.58 470 SER A CA 1
ATOM 6772 C C . SER A 1 446 ? 29.546 -6.422 -9.913 1.00 8.39 470 SER A C 1
ATOM 6773 O O . SER A 1 446 ? 29.715 -5.227 -9.669 1.00 9.34 470 SER A O 1
ATOM 6786 N N . GLY A 1 447 ? 30.280 -7.085 -10.811 1.00 8.26 471 GLY A N 1
ATOM 6787 C CA . GLY A 1 447 ? 31.366 -6.383 -11.479 1.00 8.75 471 GLY A CA 1
ATOM 6788 C C . GLY A 1 447 ? 32.117 -7.304 -12.410 1.00 8.41 471 GLY A C 1
ATOM 6789 O O . GLY A 1 447 ? 31.926 -8.513 -12.436 1.00 8.96 471 GLY A O 1
ATOM 6793 N N . ILE A 1 448 ? 33.010 -6.660 -13.163 1.00 8.54 472 ILE A N 1
ATOM 6794 C CA . ILE A 1 448 ? 33.984 -7.314 -14.023 1.00 8.47 472 ILE A CA 1
ATOM 6795 C C . ILE A 1 448 ? 35.347 -7.136 -13.380 1.00 8.75 472 ILE A C 1
ATOM 6796 O O . ILE A 1 448 ? 35.720 -6.011 -13.054 1.00 10.53 472 ILE A O 1
ATOM 6812 N N . VAL A 1 449 ? 36.085 -8.224 -13.179 1.00 9.10 473 VAL A N 1
ATOM 6813 C CA . VAL A 1 449 ? 37.387 -8.166 -12.545 1.00 9.38 473 VAL A CA 1
ATOM 6814 C C . VAL A 1 449 ? 38.457 -8.574 -13.554 1.00 9.24 473 VAL A C 1
ATOM 6815 O O . VAL A 1 449 ? 38.245 -9.487 -14.348 1.00 10.46 473 VAL A O 1
ATOM 6828 N N . ILE A 1 450 ? 39.593 -7.899 -13.513 1.00 9.71 474 ILE A N 1
ATOM 6829 C CA . ILE A 1 450 ? 40.687 -8.179 -14.413 1.00 9.73 474 ILE A CA 1
ATOM 6830 C C . ILE A 1 450 ? 41.937 -8.463 -13.616 1.00 9.80 474 ILE A C 1
ATOM 6831 O O . ILE A 1 450 ? 42.259 -7.703 -12.700 1.00 10.94 474 ILE A O 1
ATOM 6847 N N . MET A 1 451 ? 42.633 -9.547 -13.954 1.00 9.91 475 MET A N 1
ATOM 6848 C CA . MET A 1 451 ? 43.830 -9.999 -13.257 1.00 10.08 475 MET A CA 1
ATOM 6849 C C . MET A 1 451 ? 44.978 -10.168 -14.243 1.00 10.24 475 MET A C 1
ATOM 6850 O O . MET A 1 451 ? 44.832 -10.797 -15.296 1.00 11.35 475 MET A O 1
ATOM 6864 N N . ASP A 1 452 ? 46.146 -9.638 -13.894 1.00 10.62 476 ASP A N 1
ATOM 6865 C CA . ASP A 1 452 ? 47.371 -9.800 -14.666 1.00 11.17 476 ASP A CA 1
ATOM 6866 C C . ASP A 1 452 ? 47.945 -11.195 -14.408 1.00 10.74 476 ASP A C 1
ATOM 6867 O O . ASP A 1 452 ? 48.168 -11.557 -13.256 1.00 12.15 476 ASP A O 1
ATOM 6882 N N . THR A 1 453 ? 48.176 -11.991 -15.463 1.00 10.93 477 THR A N 1
ATOM 6883 C CA . THR A 1 453 ? 48.637 -13.350 -15.290 1.00 11.12 477 THR A CA 1
ATOM 6884 C C . THR A 1 453 ? 50.125 -13.463 -14.975 1.00 12.39 477 THR A C 1
ATOM 6885 O O . THR A 1 453 ? 50.595 -14.528 -14.611 1.00 15.44 477 THR A O 1
ATOM 6896 N N . LYS A 1 454 ? 50.880 -12.384 -15.129 1.00 12.89 478 LYS A N 1
ATOM 6897 C CA . LYS A 1 454 ? 52.292 -12.431 -14.775 1.00 15.21 478 LYS A CA 1
ATOM 6898 C C . LYS A 1 454 ? 52.447 -12.309 -13.268 1.00 14.63 478 LYS A C 1
ATOM 6899 O O . LYS A 1 454 ? 53.152 -13.109 -12.657 1.00 19.64 478 LYS A O 1
ATOM 6907 N N . SER A 1 455 ? 51.796 -11.312 -12.681 1.00 14.51 479 SER A N 1
ATOM 6908 C CA . SER A 1 455 ? 51.858 -11.077 -11.242 1.00 15.73 479 SER A CA 1
ATOM 6909 C C . SER A 1 455 ? 50.781 -11.808 -10.430 1.00 14.63 479 SER A C 1
ATOM 6910 O O . SER A 1 455 ? 50.833 -11.849 -9.195 1.00 16.25 479 SER A O 1
ATOM 6918 N N . ASP A 1 456 ? 49.743 -12.279 -11.122 1.00 12.85 480 ASP A N 1
ATOM 6919 C CA . ASP A 1 456 ? 48.563 -12.839 -10.469 1.00 13.54 480 ASP A CA 1
ATOM 6920 C C . ASP A 1 456 ? 47.897 -11.861 -9.501 1.00 14.53 480 ASP A C 1
ATOM 6921 O O . ASP A 1 456 ? 47.307 -12.248 -8.494 1.00 18.82 480 ASP A O 1
ATOM 6930 N N . GLU A 1 457 ? 47.889 -10.593 -9.896 1.00 13.95 481 GLU A N 1
ATOM 6931 C CA . GLU A 1 457 ? 47.272 -9.548 -9.095 1.00 14.19 481 GLU A CA 1
ATOM 6932 C C . GLU A 1 457 ? 46.088 -8.968 -9.846 1.00 12.90 481 GLU A C 1
ATOM 6933 O O . GLU A 1 457 ? 46.138 -8.804 -11.070 1.00 12.95 481 GLU A O 1
ATOM 6945 N N . VAL A 1 458 ? 45.028 -8.667 -9.116 1.00 12.62 482 VAL A N 1
ATOM 6946 C CA . VAL A 1 458 ? 43.900 -7.930 -9.664 1.00 12.37 482 VAL A CA 1
ATOM 6947 C C . VAL A 1 458 ? 44.343 -6.538 -10.045 1.00 12.43 482 VAL A C 1
ATOM 6948 O O . VAL A 1 458 ? 44.925 -5.825 -9.208 1.00 14.92 482 VAL A O 1
ATOM 6961 N N . VAL A 1 459 ? 44.085 -6.147 -11.274 1.00 11.39 483 VAL A N 1
ATOM 6962 C CA . VAL A 1 459 ? 44.412 -4.804 -11.717 1.00 12.61 483 VAL A CA 1
ATOM 6963 C C . VAL A 1 459 ? 43.237 -3.868 -11.617 1.00 12.73 483 VAL A C 1
ATOM 6964 O O . VAL A 1 459 ? 43.441 -2.653 -11.561 1.00 14.75 483 VAL A O 1
ATOM 6977 N N . GLY A 1 460 ? 41.999 -4.384 -11.589 1.00 12.81 484 GLY A N 1
ATOM 6978 C CA . GLY A 1 460 ? 40.875 -3.494 -11.376 1.00 13.82 484 GLY A CA 1
ATOM 6979 C C . GLY A 1 460 ? 39.554 -4.205 -11.509 1.00 11.44 484 GLY A C 1
ATOM 6980 O O . GLY A 1 460 ? 39.466 -5.338 -12.014 1.00 11.64 484 GLY A O 1
ATOM 6984 N N . ILE A 1 461 ? 38.514 -3.507 -11.030 1.00 11.20 485 ILE A N 1
ATOM 6985 C CA . ILE A 1 461 ? 37.127 -3.858 -11.212 1.00 10.43 485 ILE A CA 1
ATOM 6986 C C . ILE A 1 461 ? 36.447 -2.768 -12.011 1.00 10.29 485 ILE A C 1
ATOM 6987 O O . ILE A 1 461 ? 36.704 -1.595 -11.770 1.00 11.64 485 ILE A O 1
ATOM 7003 N N . LEU A 1 462 ? 35.611 -3.185 -12.973 1.00 9.95 486 LEU A N 1
ATOM 7004 C CA . LEU A 1 462 ? 34.750 -2.309 -13.738 1.00 9.45 486 LEU A CA 1
ATOM 7005 C C . LEU A 1 462 ? 33.306 -2.599 -13.387 1.00 9.16 486 LEU A C 1
ATOM 7006 O O . LEU A 1 462 ? 32.943 -3.737 -13.071 1.00 9.77 486 LEU A O 1
ATOM 7022 N N . PRO A 1 463 ? 32.432 -1.585 -13.487 1.00 9.02 487 PRO A N 1
ATOM 7023 C CA . PRO A 1 463 ? 31.052 -1.795 -13.117 1.00 9.02 487 PRO A CA 1
ATOM 7024 C C . PRO A 1 463 ? 30.372 -2.733 -14.115 1.00 8.80 487 PRO A C 1
ATOM 7025 O O . PRO A 1 463 ? 30.749 -2.817 -15.285 1.00 9.86 487 PRO A O 1
ATOM 7036 N N . SER A 1 464 ? 29.360 -3.420 -13.603 1.00 8.84 488 SER A N 1
ATOM 7037 C CA . SER A 1 464 ? 28.602 -4.347 -14.451 1.00 8.91 488 SER A CA 1
ATOM 7038 C C . SER A 1 464 ? 27.210 -4.546 -13.918 1.00 8.96 488 SER A C 1
ATOM 7039 O O . SER A 1 464 ? 27.013 -5.124 -12.828 1.00 10.26 488 SER A O 1
ATOM 7047 N N . VAL A 1 465 ? 26.208 -4.116 -14.693 1.00 8.96 489 VAL A N 1
ATOM 7048 C CA . VAL A 1 465 ? 24.822 -4.400 -14.360 1.00 8.90 489 VAL A CA 1
ATOM 7049 C C . VAL A 1 465 ? 24.546 -5.785 -14.914 1.00 8.91 489 VAL A C 1
ATOM 7050 O O . VAL A 1 465 ? 24.200 -5.948 -16.093 1.00 9.54 489 VAL A O 1
ATOM 7063 N N . GLY A 1 466 ? 24.716 -6.790 -14.084 1.00 9.39 490 GLY A N 1
ATOM 7064 C CA . GLY A 1 466 ? 24.599 -8.148 -14.566 1.00 9.62 490 GLY A CA 1
ATOM 7065 C C . GLY A 1 466 ? 24.616 -9.143 -13.414 1.00 9.02 490 GLY A C 1
ATOM 7066 O O . GLY A 1 466 ? 25.305 -8.943 -12.412 1.00 10.35 490 GLY A O 1
ATOM 7070 N N . GLY A 1 467 ? 23.884 -10.216 -13.614 1.00 8.90 491 GLY A N 1
ATOM 7071 C CA . GLY A 1 467 ? 23.909 -11.381 -12.771 1.00 8.78 491 GLY A CA 1
ATOM 7072 C C . GLY A 1 467 ? 24.631 -12.549 -13.410 1.00 8.45 491 GLY A C 1
ATOM 7073 O O . GLY A 1 467 ? 24.469 -13.683 -12.993 1.00 9.03 491 GLY A O 1
ATOM 7077 N N . HIS A 1 468 ? 25.473 -12.246 -14.391 1.00 9.37 492 HIS A N 1
ATOM 7078 C CA . HIS A 1 468 ? 26.209 -13.173 -15.257 1.00 8.88 492 HIS A CA 1
ATOM 7079 C C . HIS A 1 468 ? 26.695 -14.431 -14.577 1.00 8.22 492 HIS A C 1
ATOM 7080 O O . HIS A 1 468 ? 27.513 -14.419 -13.641 1.00 9.64 492 HIS A O 1
ATOM 7095 N N . HIS A 1 469 ? 26.316 -15.546 -15.181 1.00 7.48 493 HIS A N 1
ATOM 7096 C CA . HIS A 1 469 ? 26.905 -16.846 -14.905 1.00 7.74 493 HIS A CA 1
ATOM 7097 C C . HIS A 1 469 ? 27.839 -17.269 -16.044 1.00 8.34 493 HIS A C 1
ATOM 7098 O O . HIS A 1 469 ? 28.228 -18.433 -16.122 1.00 10.33 493 HIS A O 1
ATOM 7112 N N . ASP A 1 470 ? 28.173 -16.358 -16.954 1.00 7.53 494 ASP A N 1
ATOM 7113 C CA . ASP A 1 470 ? 29.098 -16.673 -18.033 1.00 7.76 494 ASP A CA 1
ATOM 7114 C C . ASP A 1 470 ? 29.790 -15.392 -18.464 1.00 7.52 494 ASP A C 1
ATOM 7115 O O . ASP A 1 470 ? 29.402 -14.283 -18.107 1.00 8.16 494 ASP A O 1
ATOM 7124 N N . CYS A 1 471 ? 30.820 -15.600 -19.303 1.00 7.71 495 CYS A N 1
ATOM 7125 C CA . CYS A 1 471 ? 31.508 -14.539 -19.990 1.00 8.13 495 CYS A CA 1
ATOM 7126 C C . CYS A 1 471 ? 32.451 -15.170 -20.993 1.00 8.02 495 CYS A C 1
ATOM 7127 O O . CYS A 1 471 ? 32.996 -16.249 -20.750 1.00 8.77 495 CYS A O 1
ATOM 7135 N N . VAL A 1 472 ? 32.660 -14.474 -22.117 1.00 7.83 496 VAL A N 1
ATOM 7136 C CA . VAL A 1 472 ? 33.613 -14.899 -23.124 1.00 8.02 496 VAL A CA 1
ATOM 7137 C C . VAL A 1 472 ? 34.310 -13.667 -23.678 1.00 8.06 496 VAL A C 1
ATOM 7138 O O . VAL A 1 472 ? 33.781 -12.572 -23.658 1.00 9.77 496 VAL A O 1
ATOM 7151 N N . ILE A 1 473 ? 35.526 -13.890 -24.176 1.00 8.17 497 ILE A N 1
ATOM 7152 C CA . ILE A 1 473 ? 36.205 -12.903 -25.002 1.00 8.57 497 ILE A CA 1
ATOM 7153 C C . ILE A 1 473 ? 36.034 -13.362 -26.448 1.00 8.25 497 ILE A C 1
ATOM 7154 O O . ILE A 1 473 ? 36.269 -14.533 -26.769 1.00 8.56 497 ILE A O 1
ATOM 7170 N N . VAL A 1 474 ? 35.614 -12.458 -27.339 1.00 8.45 498 VAL A N 1
ATOM 7171 C CA . VAL A 1 474 ? 35.333 -12.914 -28.690 1.00 8.19 498 VAL A CA 1
ATOM 7172 C C . VAL A 1 474 ? 36.610 -13.414 -29.350 1.00 8.34 498 VAL A C 1
ATOM 7173 O O . VAL A 1 474 ? 37.596 -12.673 -29.402 1.00 8.80 498 VAL A O 1
ATOM 7186 N N . PRO A 1 475 ? 36.642 -14.661 -29.849 1.00 8.19 499 PRO A N 1
ATOM 7187 C CA . PRO A 1 475 ? 37.855 -15.200 -30.441 1.00 8.67 499 PRO A CA 1
ATOM 7188 C C . PRO A 1 475 ? 38.016 -14.786 -31.894 1.00 8.70 499 PRO A C 1
ATOM 7189 O O . PRO A 1 475 ? 37.042 -14.506 -32.585 1.00 9.24 499 PRO A O 1
ATOM 7200 N N . LYS A 1 476 ? 39.271 -14.836 -32.366 1.00 8.80 500 LYS A N 1
ATOM 7201 C CA . LYS A 1 476 ? 39.596 -14.641 -33.776 1.00 8.95 500 LYS A CA 1
ATOM 7202 C C . LYS A 1 476 ? 39.835 -15.936 -34.516 1.00 9.37 500 LYS A C 1
ATOM 7203 O O . LYS A 1 476 ? 39.616 -15.992 -35.739 1.00 10.87 500 LYS A O 1
ATOM 7222 N N . THR A 1 477 ? 40.269 -16.986 -33.824 1.00 9.24 501 THR A N 1
ATOM 7223 C CA . THR A 1 477 ? 40.686 -18.209 -34.484 1.00 9.50 501 THR A CA 1
ATOM 7224 C C . THR A 1 477 ? 40.216 -19.417 -33.712 1.00 9.18 501 THR A C 1
ATOM 7225 O O . THR A 1 477 ? 39.870 -19.344 -32.518 1.00 9.55 501 THR A O 1
ATOM 7236 N N . VAL A 1 478 ? 40.309 -20.587 -34.361 1.00 9.19 502 VAL A N 1
ATOM 7237 C CA . VAL A 1 478 ? 40.042 -21.830 -33.660 1.00 9.16 502 VAL A CA 1
ATOM 7238 C C . VAL A 1 478 ? 41.078 -22.098 -32.580 1.00 9.41 502 VAL A C 1
ATOM 7239 O O . VAL A 1 478 ? 40.781 -22.802 -31.598 1.00 10.43 502 VAL A O 1
ATOM 7252 N N . GLU A 1 479 ? 42.297 -21.576 -32.693 1.00 9.45 503 GLU A N 1
ATOM 7253 C CA . GLU A 1 479 ? 43.253 -21.750 -31.611 1.00 9.79 503 GLU A CA 1
ATOM 7254 C C . GLU A 1 479 ? 42.797 -21.024 -30.325 1.00 9.53 503 GLU A C 1
ATOM 7255 O O . GLU A 1 479 ? 42.962 -21.536 -29.225 1.00 9.99 503 GLU A O 1
ATOM 7267 N N . ASP A 1 480 ? 42.161 -19.864 -30.501 1.00 9.34 504 ASP A N 1
ATOM 7268 C CA . ASP A 1 480 ? 41.616 -19.135 -29.360 1.00 8.97 504 ASP A CA 1
ATOM 7269 C C . ASP A 1 480 ? 40.566 -19.946 -28.609 1.00 8.86 504 ASP A C 1
ATOM 7270 O O . ASP A 1 480 ? 40.441 -19.839 -27.388 1.00 9.28 504 ASP A O 1
ATOM 7279 N N . LEU A 1 481 ? 39.754 -20.724 -29.338 1.00 8.84 505 LEU A N 1
ATOM 7280 C CA . LEU A 1 481 ? 38.714 -21.504 -28.698 1.00 8.78 505 LEU A CA 1
ATOM 7281 C C . LEU A 1 481 ? 39.258 -22.498 -27.690 1.00 8.73 505 LEU A C 1
ATOM 7282 O O . LEU A 1 481 ? 38.511 -22.920 -26.795 1.00 9.89 505 LEU A O 1
ATOM 7298 N N . ARG A 1 482 ? 40.535 -22.868 -27.800 1.00 8.87 506 ARG A N 1
ATOM 7299 C CA . ARG A 1 482 ? 41.124 -23.772 -26.811 1.00 9.17 506 ARG A CA 1
ATOM 7300 C C . ARG A 1 482 ? 41.096 -23.205 -25.400 1.00 8.95 506 ARG A C 1
ATOM 7301 O O . ARG A 1 482 ? 41.159 -23.997 -24.451 1.00 10.06 506 ARG A O 1
ATOM 7322 N N . CYS A 1 483 ? 41.007 -21.869 -25.275 1.00 8.83 507 CYS A N 1
ATOM 7323 C CA . CYS A 1 483 ? 40.914 -21.194 -23.990 1.00 9.15 507 CYS A CA 1
ATOM 7324 C C . CYS A 1 483 ? 39.653 -20.349 -23.909 1.00 8.92 507 CYS A C 1
ATOM 7325 O O . CYS A 1 483 ? 39.628 -19.307 -23.254 1.00 10.10 507 CYS A O 1
ATOM 7338 N N . SER A 1 484 ? 38.555 -20.834 -24.514 1.00 8.57 508 SER A N 1
ATOM 7339 C CA . SER A 1 484 ? 37.281 -20.148 -24.453 1.00 8.38 508 SER A CA 1
ATOM 7340 C C . SER A 1 484 ? 36.180 -21.138 -24.060 1.00 8.12 508 SER A C 1
ATOM 7341 O O . SER A 1 484 ? 36.444 -22.214 -23.517 1.00 8.66 508 SER A O 1
ATOM 7349 N N . ARG A 1 485 ? 34.935 -20.747 -24.354 1.00 8.06 509 ARG A N 1
ATOM 7350 C CA . ARG A 1 485 ? 33.761 -21.509 -23.942 1.00 7.97 509 ARG A CA 1
ATOM 7351 C C . ARG A 1 485 ? 33.505 -22.596 -24.994 1.00 8.06 509 ARG A C 1
ATOM 7352 O O . ARG A 1 485 ? 32.586 -22.542 -25.811 1.00 8.72 509 ARG A O 1
ATOM 7373 N N . CYS A 1 486 ? 34.388 -23.591 -24.920 1.00 8.26 510 CYS A N 1
ATOM 7374 C CA . CYS A 1 486 ? 34.522 -24.663 -25.890 1.00 8.06 510 CYS A CA 1
ATOM 7375 C C . CYS A 1 486 ? 35.100 -25.845 -25.124 1.00 7.87 510 CYS A C 1
ATOM 7376 O O . CYS A 1 486 ? 34.448 -26.863 -24.946 1.00 8.53 510 CYS A O 1
ATOM 7384 N N . THR A 1 487 ? 36.314 -25.653 -24.595 1.00 8.02 511 THR A N 1
ATOM 7385 C CA . THR A 1 487 ? 37.031 -26.677 -23.866 1.00 8.31 511 THR A CA 1
ATOM 7386 C C . THR A 1 487 ? 36.648 -26.766 -22.386 1.00 8.05 511 THR A C 1
ATOM 7387 O O . THR A 1 487 ? 36.865 -27.823 -21.774 1.00 8.81 511 THR A O 1
ATOM 7398 N N . THR A 1 488 ? 36.149 -25.675 -21.798 1.00 8.26 512 THR A N 1
ATOM 7399 C CA . THR A 1 488 ? 35.844 -25.651 -20.364 1.00 8.44 512 THR A CA 1
ATOM 7400 C C . THR A 1 488 ? 34.596 -24.838 -20.135 1.00 8.29 512 THR A C 1
ATOM 7401 O O . THR A 1 488 ? 34.230 -23.977 -20.949 1.00 8.84 512 THR A O 1
ATOM 7412 N N . THR A 1 489 ? 34.027 -25.060 -18.948 1.00 8.96 513 THR A N 1
ATOM 7413 C CA . THR A 1 489 ? 33.078 -24.124 -18.343 1.00 9.46 513 THR A CA 1
ATOM 7414 C C . THR A 1 489 ? 33.788 -23.076 -17.454 1.00 9.68 513 THR A C 1
ATOM 7415 O O . THR A 1 489 ? 33.047 -22.137 -17.060 1.00 10.75 513 THR A O 1
ATOM 7427 N N . THR B 1 24 ? 49.906 -4.456 -15.662 1.00 58.18 48 THR B N 1
ATOM 7428 C CA . THR B 1 24 ? 50.904 -3.344 -15.823 1.00 48.75 48 THR B CA 1
ATOM 7429 C C . THR B 1 24 ? 50.402 -2.046 -15.186 1.00 25.81 48 THR B C 1
ATOM 7430 O O . THR B 1 24 ? 51.176 -1.344 -14.575 1.00 26.48 48 THR B O 1
ATOM 7434 N N . THR B 1 25 ? 49.131 -1.687 -15.297 1.00 18.97 49 THR B N 1
ATOM 7435 C CA . THR B 1 25 ? 48.552 -0.494 -14.658 1.00 17.80 49 THR B CA 1
ATOM 7436 C C . THR B 1 25 ? 47.324 -0.922 -13.857 1.00 15.90 49 THR B C 1
ATOM 7437 O O . THR B 1 25 ? 46.463 -1.650 -14.328 1.00 18.26 49 THR B O 1
ATOM 7448 N N . LYS B 1 26 ? 47.205 -0.436 -12.623 1.00 15.99 50 LYS B N 1
ATOM 7449 C CA . LYS B 1 26 ? 46.030 -0.688 -11.807 1.00 15.53 50 LYS B CA 1
ATOM 7450 C C . LYS B 1 26 ? 45.086 0.495 -11.860 1.00 15.47 50 LYS B C 1
ATOM 7451 O O . LYS B 1 26 ? 45.517 1.645 -12.042 1.00 17.92 50 LYS B O 1
ATOM 7470 N N . ILE B 1 27 ? 43.786 0.230 -11.689 1.00 15.61 51 ILE B N 1
ATOM 7471 C CA . ILE B 1 27 ? 42.771 1.271 -11.781 1.00 14.42 51 ILE B CA 1
ATOM 7472 C C . ILE B 1 27 ? 42.616 2.090 -10.497 1.00 15.56 51 ILE B C 1
ATOM 7473 O O . ILE B 1 27 ? 41.920 3.116 -10.528 1.00 15.88 51 ILE B O 1
ATOM 7489 N N . GLU B 1 28 ? 43.254 1.699 -9.397 1.00 16.57 52 GLU B N 1
ATOM 7490 C CA . GLU B 1 28 ? 42.977 2.335 -8.108 1.00 17.55 52 GLU B CA 1
ATOM 7491 C C . GLU B 1 28 ? 43.142 3.840 -8.155 1.00 17.94 52 GLU B C 1
ATOM 7492 O O . GLU B 1 28 ? 42.301 4.559 -7.626 1.00 19.05 52 GLU B O 1
ATOM 7504 N N . GLU B 1 29 ? 44.222 4.359 -8.749 1.00 17.71 53 GLU B N 1
ATOM 7505 C CA . GLU B 1 29 ? 44.407 5.795 -8.744 1.00 19.86 53 GLU B CA 1
ATOM 7506 C C . GLU B 1 29 ? 43.296 6.492 -9.523 1.00 16.46 53 GLU B C 1
ATOM 7507 O O . GLU B 1 29 ? 42.954 7.629 -9.216 1.00 18.37 53 GLU B O 1
ATOM 7517 N N . PHE B 1 30 ? 42.793 5.852 -10.570 1.00 16.68 54 PHE B N 1
ATOM 7518 C CA . PHE B 1 30 ? 41.717 6.438 -11.340 1.00 15.93 54 PHE B CA 1
ATOM 7519 C C . PHE B 1 30 ? 40.503 6.646 -10.435 1.00 14.50 54 PHE B C 1
ATOM 7520 O O . PHE B 1 30 ? 39.910 7.723 -10.428 1.00 16.23 54 PHE B O 1
ATOM 7537 N N . TYR B 1 31 ? 40.078 5.583 -9.719 1.00 14.47 55 TYR B N 1
ATOM 7538 C CA . TYR B 1 31 ? 38.903 5.719 -8.858 1.00 14.34 55 TYR B CA 1
ATOM 7539 C C . TYR B 1 31 ? 39.171 6.612 -7.639 1.00 15.21 55 TYR B C 1
ATOM 7540 O O . TYR B 1 31 ? 38.276 7.303 -7.165 1.00 15.89 55 TYR B O 1
ATOM 7558 N N . ALA B 1 32 ? 40.391 6.591 -7.102 1.00 17.29 56 ALA B N 1
ATOM 7559 C CA . ALA B 1 32 ? 40.690 7.286 -5.854 1.00 19.04 56 ALA B CA 1
ATOM 7560 C C . ALA B 1 32 ? 40.438 8.784 -5.996 1.00 19.84 56 ALA B C 1
ATOM 7561 O O . ALA B 1 32 ? 40.108 9.457 -4.989 1.00 20.88 56 ALA B O 1
ATOM 7568 N N . GLN B 1 33 ? 40.574 9.315 -7.231 1.00 16.91 57 GLN B N 1
ATOM 7569 C CA . GLN B 1 33 ? 40.471 10.744 -7.472 1.00 17.52 57 GLN B CA 1
ATOM 7570 C C . GLN B 1 33 ? 39.072 11.281 -7.231 1.00 15.92 57 GLN B C 1
ATOM 7571 O O . GLN B 1 33 ? 38.905 12.482 -7.019 1.00 17.85 57 GLN B O 1
ATOM 7585 N N . PHE B 1 34 ? 38.074 10.410 -7.245 1.00 14.82 58 PHE B N 1
ATOM 7586 C CA . PHE B 1 34 ? 36.700 10.868 -7.188 1.00 15.73 58 PHE B CA 1
ATOM 7587 C C . PHE B 1 34 ? 36.164 11.046 -5.764 1.00 16.91 58 PHE B C 1
ATOM 7588 O O . PHE B 1 34 ? 35.120 11.708 -5.597 1.00 22.80 58 PHE B O 1
ATOM 7605 N N . GLY B 1 35 ? 36.731 10.391 -4.766 1.00 19.32 59 GLY B N 1
ATOM 7606 C CA . GLY B 1 35 ? 35.990 10.476 -3.514 1.00 22.62 59 GLY B CA 1
ATOM 7607 C C . GLY B 1 35 ? 34.742 9.617 -3.562 1.00 19.94 59 GLY B C 1
ATOM 7608 O O . GLY B 1 35 ? 34.545 8.824 -4.481 1.00 24.09 59 GLY B O 1
ATOM 7612 N N . LYS B 1 36 ? 33.983 9.649 -2.488 1.00 15.70 60 LYS B N 1
ATOM 7613 C CA . LYS B 1 36 ? 33.005 8.598 -2.246 1.00 14.50 60 LYS B CA 1
ATOM 7614 C C . LYS B 1 36 ? 31.647 9.042 -2.721 1.00 13.53 60 LYS B C 1
ATOM 7615 O O . LYS B 1 36 ? 30.951 9.748 -2.007 1.00 16.84 60 LYS B O 1
ATOM 7623 N N . TYR B 1 37 ? 31.334 8.667 -3.954 1.00 12.08 61 TYR B N 1
ATOM 7624 C CA . TYR B 1 37 ? 30.076 9.026 -4.588 1.00 11.74 61 TYR B CA 1
ATOM 7625 C C . TYR B 1 37 ? 29.515 7.795 -5.299 1.00 11.42 61 TYR B C 1
ATOM 7626 O O . TYR B 1 37 ? 30.249 7.014 -5.899 1.00 12.06 61 TYR B O 1
ATOM 7644 N N . ILE B 1 38 ? 28.179 7.693 -5.207 1.00 10.69 62 ILE B N 1
ATOM 7645 C CA . ILE B 1 38 ? 27.413 6.618 -5.836 1.00 10.33 62 ILE B CA 1
ATOM 7646 C C . ILE B 1 38 ? 26.624 7.205 -6.989 1.00 9.97 62 ILE B C 1
ATOM 7647 O O . ILE B 1 38 ? 25.853 8.147 -6.813 1.00 10.96 62 ILE B O 1
ATOM 7663 N N . LEU B 1 39 ? 26.811 6.608 -8.174 1.00 9.86 63 LEU B N 1
ATOM 7664 C CA . LEU B 1 39 ? 26.075 6.973 -9.377 1.00 9.56 63 LEU B CA 1
ATOM 7665 C C . LEU B 1 39 ? 24.895 6.017 -9.532 1.00 8.93 63 LEU B C 1
ATOM 7666 O O . LEU B 1 39 ? 25.083 4.815 -9.563 1.00 10.30 63 LEU B O 1
ATOM 7682 N N . LEU B 1 40 ? 23.703 6.594 -9.683 1.00 8.80 64 LEU B N 1
ATOM 7683 C CA . LEU B 1 40 ? 22.474 5.835 -9.903 1.00 8.50 64 LEU B CA 1
ATOM 7684 C C . LEU B 1 40 ? 22.004 6.069 -11.330 1.00 8.71 64 LEU B C 1
ATOM 7685 O O . LEU B 1 40 ? 21.958 7.222 -11.760 1.00 10.09 64 LEU B O 1
ATOM 7714 N N . VAL B 1 41 ? 21.648 4.982 -12.028 1.00 8.71 65 VAL B N 1
ATOM 7715 C CA . VAL B 1 41 ? 21.217 5.083 -13.411 1.00 8.93 65 VAL B CA 1
ATOM 7716 C C . VAL B 1 41 ? 20.038 4.185 -13.693 1.00 9.03 65 VAL B C 1
ATOM 7717 O O . VAL B 1 41 ? 20.014 3.005 -13.297 1.00 10.15 65 VAL B O 1
ATOM 7730 N N . PRO B 1 42 ? 19.071 4.681 -14.484 1.00 8.39 66 PRO B N 1
ATOM 7731 C CA . PRO B 1 42 ? 18.049 3.841 -15.083 1.00 8.75 66 PRO B CA 1
ATOM 7732 C C . PRO B 1 42 ? 18.554 3.304 -16.419 1.00 9.06 66 PRO B C 1
ATOM 7733 O O . PRO B 1 42 ? 19.432 3.888 -17.064 1.00 11.10 66 PRO B O 1
ATOM 7744 N N . GLY B 1 43 ? 17.945 2.223 -16.888 1.00 9.78 67 GLY B N 1
ATOM 7745 C CA . GLY B 1 43 ? 18.459 1.562 -18.084 1.00 9.80 67 GLY B CA 1
ATOM 7746 C C . GLY B 1 43 ? 17.643 1.755 -19.349 1.00 8.91 67 GLY B C 1
ATOM 7747 O O . GLY B 1 43 ? 18.061 1.246 -20.377 1.00 9.11 67 GLY B O 1
ATOM 7751 N N . LYS B 1 44 ? 16.522 2.454 -19.284 1.00 8.72 68 LYS B N 1
ATOM 7752 C CA . LYS B 1 44 ? 15.642 2.645 -20.461 1.00 8.89 68 LYS B CA 1
ATOM 7753 C C . LYS B 1 44 ? 15.286 1.260 -21.004 1.00 8.07 68 LYS B C 1
ATOM 7754 O O . LYS B 1 44 ? 14.656 0.491 -20.256 1.00 8.52 68 LYS B O 1
ATOM 7772 N N . PHE B 1 45 ? 15.644 0.898 -22.235 1.00 7.96 69 PHE B N 1
ATOM 7773 C CA . PHE B 1 45 ? 15.203 -0.378 -22.773 1.00 8.20 69 PHE B CA 1
ATOM 7774 C C . PHE B 1 45 ? 15.844 -1.577 -22.080 1.00 8.09 69 PHE B C 1
ATOM 7775 O O . PHE B 1 45 ? 15.360 -2.690 -22.294 1.00 9.58 69 PHE B O 1
ATOM 7792 N N . THR B 1 46 ? 16.883 -1.406 -21.248 1.00 8.26 70 THR B N 1
ATOM 7793 C CA . THR B 1 46 ? 17.335 -2.578 -20.513 1.00 8.78 70 THR B CA 1
ATOM 7794 C C . THR B 1 46 ? 16.351 -3.004 -19.429 1.00 9.07 70 THR B C 1
ATOM 7795 O O . THR B 1 46 ? 16.373 -4.145 -19.011 1.00 10.65 70 THR B O 1
ATOM 7806 N N . GLY B 1 47 ? 15.530 -2.073 -18.928 1.00 8.63 71 GLY B N 1
ATOM 7807 C CA . GLY B 1 47 ? 14.614 -2.396 -17.851 1.00 9.22 71 GLY B CA 1
ATOM 7808 C C . GLY B 1 47 ? 15.188 -2.407 -16.451 1.00 8.32 71 GLY B C 1
ATOM 7809 O O . GLY B 1 47 ? 14.497 -2.811 -15.518 1.00 9.40 71 GLY B O 1
ATOM 7813 N N . THR B 1 48 ? 16.431 -1.947 -16.286 1.00 8.36 72 THR B N 1
ATOM 7814 C CA . THR B 1 48 ? 17.105 -2.012 -14.991 1.00 8.59 72 THR B CA 1
ATOM 7815 C C . THR B 1 48 ? 17.236 -0.631 -14.353 1.00 8.28 72 THR B C 1
ATOM 7816 O O . THR B 1 48 ? 17.105 0.418 -14.985 1.00 9.08 72 THR B O 1
ATOM 7827 N N . VAL B 1 49 ? 17.561 -0.671 -13.061 1.00 8.47 73 VAL B N 1
ATOM 7828 C CA . VAL B 1 49 ? 18.160 0.438 -12.346 1.00 8.25 73 VAL B CA 1
ATOM 7829 C C . VAL B 1 49 ? 19.369 -0.102 -11.617 1.00 8.29 73 VAL B C 1
ATOM 7830 O O . VAL B 1 49 ? 19.389 -1.261 -11.205 1.00 9.03 73 VAL B O 1
ATOM 7843 N N . ALA B 1 50 ? 20.397 0.734 -11.429 1.00 8.27 74 ALA B N 1
ATOM 7844 C CA . ALA B 1 50 ? 21.659 0.280 -10.849 1.00 8.60 74 ALA B CA 1
ATOM 7845 C C . ALA B 1 50 ? 22.351 1.424 -10.142 1.00 8.41 74 ALA B C 1
ATOM 7846 O O . ALA B 1 50 ? 22.211 2.584 -10.516 1.00 9.47 74 ALA B O 1
ATOM 7853 N N . ALA B 1 51 ? 23.145 1.051 -9.128 1.00 8.54 75 ALA B N 1
ATOM 7854 C CA . ALA B 1 51 ? 23.997 1.981 -8.397 1.00 8.70 75 ALA B CA 1
ATOM 7855 C C . ALA B 1 51 ? 25.445 1.518 -8.488 1.00 8.48 75 ALA B C 1
ATOM 7856 O O . ALA B 1 51 ? 25.722 0.351 -8.233 1.00 9.73 75 ALA B O 1
ATOM 7863 N N . HIS B 1 52 ? 26.328 2.450 -8.832 1.00 8.76 76 HIS B N 1
ATOM 7864 C CA . HIS B 1 52 ? 27.742 2.149 -8.985 1.00 9.46 76 HIS B CA 1
ATOM 7865 C C . HIS B 1 52 ? 28.555 2.966 -8.004 1.00 10.09 76 HIS B C 1
ATOM 7866 O O . HIS B 1 52 ? 28.348 4.162 -7.841 1.00 10.79 76 HIS B O 1
ATOM 7881 N N . ASP B 1 53 ? 29.530 2.317 -7.370 1.00 10.43 77 ASP B N 1
ATOM 7882 C CA . ASP B 1 53 ? 30.430 2.959 -6.446 1.00 10.97 77 ASP B CA 1
ATOM 7883 C C . ASP B 1 53 ? 31.633 3.499 -7.199 1.00 11.13 77 ASP B C 1
ATOM 7884 O O . ASP B 1 53 ? 32.501 2.757 -7.635 1.00 11.52 77 ASP B O 1
ATOM 7893 N N . LEU B 1 54 ? 31.679 4.845 -7.363 1.00 11.02 78 LEU B N 1
ATOM 7894 C CA . LEU B 1 54 ? 32.765 5.443 -8.134 1.00 12.22 78 LEU B CA 1
ATOM 7895 C C . LEU B 1 54 ? 34.096 5.361 -7.414 1.00 12.82 78 LEU B C 1
ATOM 7896 O O . LEU B 1 54 ? 35.127 5.627 -8.054 1.00 14.73 78 LEU B O 1
ATOM 7912 N N . SER B 1 55 ? 34.121 4.943 -6.138 1.00 13.08 79 SER B N 1
ATOM 7913 C CA . SER B 1 55 ? 35.380 4.763 -5.411 1.00 14.08 79 SER B CA 1
ATOM 7914 C C . SER B 1 55 ? 36.027 3.401 -5.616 1.00 13.49 79 SER B C 1
ATOM 7915 O O . SER B 1 55 ? 37.187 3.219 -5.244 1.00 15.87 79 SER B O 1
ATOM 7923 N N . THR B 1 56 ? 35.288 2.425 -6.144 1.00 13.80 80 THR B N 1
ATOM 7924 C CA . THR B 1 56 ? 35.811 1.069 -6.310 1.00 13.90 80 THR B CA 1
ATOM 7925 C C . THR B 1 56 ? 35.558 0.454 -7.684 1.00 12.84 80 THR B C 1
ATOM 7926 O O . THR B 1 56 ? 36.167 -0.575 -7.975 1.00 13.95 80 THR B O 1
ATOM 7937 N N . GLY B 1 57 ? 34.629 1.004 -8.455 1.00 12.08 81 GLY B N 1
ATOM 7938 C CA . GLY B 1 57 ? 34.233 0.372 -9.705 1.00 12.01 81 GLY B CA 1
ATOM 7939 C C . GLY B 1 57 ? 33.159 -0.680 -9.559 1.00 11.28 81 GLY B C 1
ATOM 7940 O O . GLY B 1 57 ? 32.686 -1.189 -10.571 1.00 13.08 81 GLY B O 1
ATOM 7944 N N . ARG B 1 58 ? 32.762 -1.032 -8.335 1.00 10.85 82 ARG B N 1
ATOM 7945 C CA . ARG B 1 58 ? 31.781 -2.090 -8.146 1.00 10.56 82 ARG B CA 1
ATOM 7946 C C . ARG B 1 58 ? 30.384 -1.532 -8.408 1.00 10.08 82 ARG B C 1
ATOM 7947 O O . ARG B 1 58 ? 30.073 -0.419 -7.970 1.00 11.52 82 ARG B O 1
ATOM 7966 N N . THR B 1 59 ? 29.527 -2.374 -8.977 1.00 9.72 83 THR B N 1
ATOM 7967 C CA . THR B 1 59 ? 28.111 -2.099 -8.983 1.00 9.62 83 THR B CA 1
ATOM 7968 C C . THR B 1 59 ? 27.560 -2.582 -7.651 1.00 9.86 83 THR B C 1
ATOM 7969 O O . THR B 1 59 ? 27.710 -3.748 -7.313 1.00 13.23 83 THR B O 1
ATOM 7980 N N . LEU B 1 60 ? 27.014 -1.666 -6.852 1.00 9.11 84 LEU B N 1
ATOM 7981 C CA . LEU B 1 60 ? 26.541 -2.017 -5.526 1.00 9.20 84 LEU B CA 1
ATOM 7982 C C . LEU B 1 60 ? 25.309 -2.898 -5.556 1.00 9.04 84 LEU B C 1
ATOM 7983 O O . LEU B 1 60 ? 25.139 -3.785 -4.704 1.00 9.85 84 LEU B O 1
ATOM 7999 N N . ALA B 1 61 ? 24.395 -2.621 -6.495 1.00 8.83 85 ALA B N 1
ATOM 8000 C CA . ALA B 1 61 ? 23.117 -3.306 -6.569 1.00 9.00 85 ALA B CA 1
ATOM 8001 C C . ALA B 1 61 ? 22.464 -2.923 -7.888 1.00 8.51 85 ALA B C 1
ATOM 8002 O O . ALA B 1 61 ? 22.686 -1.819 -8.408 1.00 8.98 85 ALA B O 1
ATOM 8009 N N . TRP B 1 62 ? 21.595 -3.807 -8.338 1.00 8.46 86 TRP B N 1
ATOM 8010 C CA . TRP B 1 62 ? 20.736 -3.508 -9.470 1.00 8.30 86 TRP B CA 1
ATOM 8011 C C . TRP B 1 62 ? 19.399 -4.210 -9.284 1.00 8.25 86 TRP B C 1
ATOM 8012 O O . TRP B 1 62 ? 19.261 -5.132 -8.462 1.00 8.74 86 TRP B O 1
ATOM 8033 N N . LEU B 1 63 ? 18.411 -3.761 -10.053 1.00 8.22 87 LEU B N 1
ATOM 8034 C CA . LEU B 1 63 ? 17.065 -4.323 -10.043 1.00 8.48 87 LEU B CA 1
ATOM 8035 C C . LEU B 1 63 ? 16.561 -4.327 -11.478 1.00 8.34 87 LEU B C 1
ATOM 8036 O O . LEU B 1 63 ? 16.773 -3.356 -12.218 1.00 9.56 87 LEU B O 1
ATOM 8052 N N . ALA B 1 64 ? 15.902 -5.417 -11.856 1.00 8.31 88 ALA B N 1
ATOM 8053 C CA . ALA B 1 64 ? 15.354 -5.609 -13.188 1.00 8.27 88 ALA B CA 1
ATOM 8054 C C . ALA B 1 64 ? 13.827 -5.602 -13.082 1.00 8.31 88 ALA B C 1
ATOM 8055 O O . ALA B 1 64 ? 13.228 -6.501 -12.485 1.00 8.91 88 ALA B O 1
ATOM 8062 N N . GLY B 1 65 ? 13.186 -4.599 -13.693 1.00 8.84 89 GLY B N 1
ATOM 8063 C CA . GLY B 1 65 ? 11.759 -4.451 -13.504 1.00 9.30 89 GLY B CA 1
ATOM 8064 C C . GLY B 1 65 ? 10.926 -5.618 -14.004 1.00 8.80 89 GLY B C 1
ATOM 8065 O O . GLY B 1 65 ? 9.884 -5.911 -13.423 1.00 9.50 89 GLY B O 1
ATOM 8069 N N . TRP B 1 66 ? 11.366 -6.288 -15.072 1.00 8.59 90 TRP B N 1
ATOM 8070 C CA . TRP B 1 66 ? 10.592 -7.401 -15.578 1.00 8.67 90 TRP B CA 1
ATOM 8071 C C . TRP B 1 66 ? 10.514 -8.540 -14.575 1.00 8.52 90 TRP B C 1
ATOM 8072 O O . TRP B 1 66 ? 9.569 -9.343 -14.591 1.00 9.42 90 TRP B O 1
ATOM 8093 N N . ASN B 1 67 ? 11.502 -8.662 -13.665 1.00 8.28 91 ASN B N 1
ATOM 8094 C CA . ASN B 1 67 ? 11.451 -9.713 -12.657 1.00 8.54 91 ASN B CA 1
ATOM 8095 C C . ASN B 1 67 ? 10.184 -9.604 -11.826 1.00 9.16 91 ASN B C 1
ATOM 8096 O O . ASN B 1 67 ? 9.709 -10.627 -11.312 1.00 10.29 91 ASN B O 1
ATOM 8107 N N . TYR B 1 68 ? 9.684 -8.379 -11.654 1.00 9.54 92 TYR B N 1
ATOM 8108 C CA . TYR B 1 68 ? 8.554 -8.063 -10.800 1.00 10.28 92 TYR B CA 1
ATOM 8109 C C . TYR B 1 68 ? 7.248 -8.099 -11.561 1.00 10.90 92 TYR B C 1
ATOM 8110 O O . TYR B 1 68 ? 6.198 -7.802 -10.979 1.00 13.90 92 TYR B O 1
ATOM 8128 N N . GLY B 1 69 ? 7.253 -8.437 -12.841 1.00 11.17 93 GLY B N 1
ATOM 8129 C CA . GLY B 1 69 ? 6.031 -8.524 -13.610 1.00 12.88 93 GLY B CA 1
ATOM 8130 C C . GLY B 1 69 ? 5.694 -7.251 -14.360 1.00 14.74 93 GLY B C 1
ATOM 8131 O O . GLY B 1 69 ? 4.630 -7.185 -14.950 1.00 18.33 93 GLY B O 1
ATOM 8135 N N . ASP B 1 70 ? 6.578 -6.257 -14.361 1.00 11.90 94 ASP B N 1
ATOM 8136 C CA . ASP B 1 70 ? 6.409 -5.107 -15.226 1.00 12.89 94 ASP B CA 1
ATOM 8137 C C . ASP B 1 70 ? 6.877 -5.541 -16.602 1.00 12.59 94 ASP B C 1
ATOM 8138 O O . ASP B 1 70 ? 8.066 -5.777 -16.822 1.00 12.72 94 ASP B O 1
ATOM 8147 N N . THR B 1 71 ? 5.939 -5.733 -17.498 1.00 15.50 95 THR B N 1
ATOM 8148 C CA . THR B 1 71 ? 6.274 -6.361 -18.758 1.00 15.74 95 THR B CA 1
ATOM 8149 C C . THR B 1 71 ? 6.825 -5.394 -19.819 1.00 13.71 95 THR B C 1
ATOM 8150 O O . THR B 1 71 ? 7.267 -5.828 -20.900 1.00 16.05 95 THR B O 1
ATOM 8161 N N . ASN B 1 72 ? 6.829 -4.092 -19.525 1.00 12.19 96 ASN B N 1
ATOM 8162 C CA . ASN B 1 72 ? 7.379 -3.085 -20.427 1.00 10.91 96 ASN B CA 1
ATOM 8163 C C . ASN B 1 72 ? 8.110 -2.057 -19.602 1.00 9.84 96 ASN B C 1
ATOM 8164 O O . ASN B 1 72 ? 7.738 -0.874 -19.556 1.00 10.41 96 ASN B O 1
ATOM 8175 N N . PRO B 1 73 ? 9.167 -2.483 -18.908 1.00 9.25 97 PRO B N 1
ATOM 8176 C CA . PRO B 1 73 ? 9.837 -1.619 -17.909 1.00 9.04 97 PRO B CA 1
ATOM 8177 C C . PRO B 1 73 ? 10.829 -0.668 -18.558 1.00 8.73 97 PRO B C 1
ATOM 8178 O O . PRO B 1 73 ? 12.038 -0.796 -18.383 1.00 9.72 97 PRO B O 1
ATOM 8189 N N . ILE B 1 74 ? 10.310 0.317 -19.302 1.00 9.02 98 ILE B N 1
ATOM 8190 C CA . ILE B 1 74 ? 11.174 1.330 -19.889 1.00 8.91 98 ILE B CA 1
ATOM 8191 C C . ILE B 1 74 ? 11.521 2.292 -18.754 1.00 8.41 98 ILE B C 1
ATOM 8192 O O . ILE B 1 74 ? 10.850 3.292 -18.514 1.00 9.24 98 ILE B O 1
ATOM 8208 N N . MET B 1 75 ? 12.597 1.961 -18.024 1.00 8.76 99 MET B N 1
ATOM 8209 C CA . MET B 1 75 ? 12.990 2.687 -16.806 1.00 8.82 99 MET B CA 1
ATOM 8210 C C . MET B 1 75 ? 13.537 4.040 -17.231 1.00 8.13 99 MET B C 1
ATOM 8211 O O . MET B 1 75 ? 14.525 4.087 -17.955 1.00 8.87 99 MET B O 1
ATOM 8233 N N . HIS B 1 76 ? 12.862 5.112 -16.814 1.00 8.38 100 HIS B N 1
ATOM 8234 C CA . HIS B 1 76 ? 12.999 6.382 -17.505 1.00 8.05 100 HIS B CA 1
ATOM 8235 C C . HIS B 1 76 ? 13.748 7.428 -16.694 1.00 7.96 100 HIS B C 1
ATOM 8236 O O . HIS B 1 76 ? 14.952 7.631 -16.895 1.00 9.62 100 HIS B O 1
ATOM 8250 N N . HIS B 1 77 ? 13.061 8.123 -15.800 1.00 7.70 101 HIS B N 1
ATOM 8251 C CA . HIS B 1 77 ? 13.651 9.208 -15.043 1.00 7.99 101 HIS B CA 1
ATOM 8252 C C . HIS B 1 77 ? 13.673 8.876 -13.555 1.00 8.06 101 HIS B C 1
ATOM 8253 O O . HIS B 1 77 ? 12.965 7.982 -13.087 1.00 8.67 101 HIS B O 1
ATOM 8268 N N . MET B 1 78 ? 14.515 9.610 -12.814 1.00 8.45 102 MET B N 1
ATOM 8269 C CA . MET B 1 78 ? 14.692 9.288 -11.408 1.00 8.68 102 MET B CA 1
ATOM 8270 C C . MET B 1 78 ? 15.247 10.490 -10.679 1.00 8.81 102 MET B C 1
ATOM 8271 O O . MET B 1 78 ? 15.925 11.330 -11.231 1.00 9.72 102 MET B O 1
ATOM 8285 N N . ALA B 1 79 ? 15.011 10.479 -9.353 1.00 8.99 103 ALA B N 1
ATOM 8286 C CA . ALA B 1 79 ? 15.644 11.408 -8.442 1.00 9.08 103 ALA B CA 1
ATOM 8287 C C . ALA B 1 79 ? 15.876 10.694 -7.132 1.00 9.40 103 ALA B C 1
ATOM 8288 O O . ALA B 1 79 ? 15.048 9.893 -6.705 1.00 9.97 103 ALA B O 1
ATOM 8295 N N . ALA B 1 80 ? 16.998 11.007 -6.479 1.00 9.80 104 ALA B N 1
ATOM 8296 C CA . ALA B 1 80 ? 17.342 10.447 -5.177 1.00 10.42 104 ALA B CA 1
ATOM 8297 C C . ALA B 1 80 ? 17.238 11.498 -4.076 1.00 10.73 104 ALA B C 1
ATOM 8298 O O . ALA B 1 80 ? 17.440 12.692 -4.292 1.00 11.90 104 ALA B O 1
ATOM 8305 N N . PHE B 1 81 ? 16.928 11.032 -2.879 1.00 11.03 105 PHE B N 1
ATOM 8306 C CA . PHE B 1 81 ? 16.762 11.926 -1.729 1.00 11.08 105 PHE B CA 1
ATOM 8307 C C . PHE B 1 81 ? 18.027 11.973 -0.886 1.00 11.23 105 PHE B C 1
ATOM 8308 O O . PHE B 1 81 ? 18.816 11.042 -0.887 1.00 12.26 105 PHE B O 1
ATOM 8325 N N . PRO B 1 82 ? 18.246 13.045 -0.118 1.00 11.88 106 PRO B N 1
ATOM 8326 C CA . PRO B 1 82 ? 19.422 13.099 0.736 1.00 12.46 106 PRO B CA 1
ATOM 8327 C C . PRO B 1 82 ? 19.478 11.963 1.736 1.00 12.59 106 PRO B C 1
ATOM 8328 O O . PRO B 1 82 ? 18.490 11.664 2.380 1.00 13.70 106 PRO B O 1
ATOM 8339 N N . SER B 1 83 ? 20.670 11.372 1.852 1.00 12.48 107 SER B N 1
ATOM 8340 C CA . SER B 1 83 ? 20.939 10.332 2.827 1.00 12.86 107 SER B CA 1
ATOM 8341 C C . SER B 1 83 ? 22.149 10.726 3.638 1.00 14.35 107 SER B C 1
ATOM 8342 O O . SER B 1 83 ? 23.178 11.113 3.098 1.00 16.42 107 SER B O 1
ATOM 8350 N N . PRO B 1 84 ? 22.115 10.546 4.959 1.00 16.21 108 PRO B N 1
ATOM 8351 C CA . PRO B 1 84 ? 23.294 10.868 5.758 1.00 18.80 108 PRO B CA 1
ATOM 8352 C C . PRO B 1 84 ? 24.523 10.051 5.388 1.00 18.85 108 PRO B C 1
ATOM 8353 O O . PRO B 1 84 ? 25.640 10.497 5.585 1.00 23.35 108 PRO B O 1
ATOM 8364 N N . ASP B 1 85 ? 24.325 8.823 4.902 1.00 14.80 109 ASP B N 1
ATOM 8365 C CA . ASP B 1 85 ? 25.423 7.980 4.454 1.00 14.38 109 ASP B CA 1
ATOM 8366 C C . ASP B 1 85 ? 24.907 7.065 3.350 1.00 13.03 109 ASP B C 1
ATOM 8367 O O . ASP B 1 85 ? 24.348 6.003 3.610 1.00 13.12 109 ASP B O 1
ATOM 8376 N N . PRO B 1 86 ? 25.032 7.512 2.086 1.00 12.92 110 PRO B N 1
ATOM 8377 C CA . PRO B 1 86 ? 24.523 6.723 0.968 1.00 12.17 110 PRO B CA 1
ATOM 8378 C C . PRO B 1 86 ? 24.998 5.275 0.961 1.00 11.92 110 PRO B C 1
ATOM 8379 O O . PRO B 1 86 ? 24.290 4.409 0.477 1.00 12.57 110 PRO B O 1
ATOM 8390 N N . TYR B 1 87 ? 26.217 5.020 1.448 1.00 11.99 111 TYR B N 1
ATOM 8391 C CA . TYR B 1 87 ? 26.751 3.669 1.420 1.00 13.05 111 TYR B CA 1
ATOM 8392 C C . TYR B 1 87 ? 26.040 2.712 2.380 1.00 12.41 111 TYR B C 1
ATOM 8393 O O . TYR B 1 87 ? 26.078 1.509 2.205 1.00 13.70 111 TYR B O 1
ATOM 8411 N N . LYS B 1 88 ? 25.367 3.266 3.404 1.00 12.23 112 LYS B N 1
ATOM 8412 C CA . LYS B 1 88 ? 24.545 2.493 4.316 1.00 12.71 112 LYS B CA 1
ATOM 8413 C C . LYS B 1 88 ? 23.096 2.389 3.869 1.00 12.22 112 LYS B C 1
ATOM 8414 O O . LYS B 1 88 ? 22.396 1.477 4.290 1.00 13.97 112 LYS B O 1
ATOM 8433 N N . GLY B 1 89 ? 22.643 3.320 3.038 1.00 12.47 113 GLY B N 1
ATOM 8434 C CA . GLY B 1 89 ? 21.279 3.284 2.559 1.00 12.34 113 GLY B CA 1
ATOM 8435 C C . GLY B 1 89 ? 20.934 4.579 1.857 1.00 11.25 113 GLY B C 1
ATOM 8436 O O . GLY B 1 89 ? 21.460 5.624 2.185 1.00 12.29 113 GLY B O 1
ATOM 8440 N N . PHE B 1 90 ? 19.967 4.492 0.945 1.00 10.57 114 PHE B N 1
ATOM 8441 C CA . PHE B 1 90 ? 19.397 5.665 0.325 1.00 10.87 114 PHE B CA 1
ATOM 8442 C C . PHE B 1 90 ? 18.085 5.264 -0.348 1.00 10.15 114 PHE B C 1
ATOM 8443 O O . PHE B 1 90 ? 17.805 4.088 -0.499 1.00 11.42 114 PHE B O 1
ATOM 8460 N N . GLU B 1 91 ? 17.312 6.260 -0.758 1.00 10.96 115 GLU B N 1
ATOM 8461 C CA . GLU B 1 91 ? 16.035 6.060 -1.409 1.00 11.11 115 GLU B CA 1
ATOM 8462 C C . GLU B 1 91 ? 15.941 6.912 -2.652 1.00 10.06 115 GLU B C 1
ATOM 8463 O O . GLU B 1 91 ? 16.525 7.993 -2.718 1.00 10.67 115 GLU B O 1
ATOM 8475 N N . PHE B 1 92 ? 15.123 6.447 -3.611 1.00 10.16 116 PHE B N 1
ATOM 8476 C CA . PHE B 1 92 ? 14.919 7.171 -4.848 1.00 9.66 116 PHE B CA 1
ATOM 8477 C C . PHE B 1 92 ? 13.575 6.797 -5.428 1.00 9.39 116 PHE B C 1
ATOM 8478 O O . PHE B 1 92 ? 12.962 5.783 -5.078 1.00 10.33 116 PHE B O 1
ATOM 8495 N N . ILE B 1 93 ? 13.133 7.640 -6.382 1.00 9.23 117 ILE B N 1
ATOM 8496 C CA . ILE B 1 93 ? 11.988 7.362 -7.225 1.00 9.12 117 ILE B CA 1
ATOM 8497 C C . ILE B 1 93 ? 12.490 7.132 -8.642 1.00 9.17 117 ILE B C 1
ATOM 8498 O O . ILE B 1 93 ? 13.328 7.893 -9.112 1.00 9.57 117 ILE B O 1
ATOM 8514 N N . VAL B 1 94 ? 11.959 6.110 -9.319 1.00 8.97 118 VAL B N 1
ATOM 8515 C CA . VAL B 1 94 ? 12.215 5.916 -10.749 1.00 8.65 118 VAL B CA 1
ATOM 8516 C C . VAL B 1 94 ? 10.878 5.615 -11.399 1.00 8.54 118 VAL B C 1
ATOM 8517 O O . VAL B 1 94 ? 10.066 4.854 -10.851 1.00 9.82 118 VAL B O 1
ATOM 8530 N N . ASN B 1 95 ? 10.620 6.186 -12.588 1.00 8.63 119 ASN B N 1
ATOM 8531 C CA . ASN B 1 95 ? 9.388 5.909 -13.303 1.00 8.47 119 ASN B CA 1
ATOM 8532 C C . ASN B 1 95 ? 9.671 5.122 -14.585 1.00 8.26 119 ASN B C 1
ATOM 8533 O O . ASN B 1 95 ? 10.812 4.848 -14.936 1.00 8.57 119 ASN B O 1
ATOM 8544 N N . THR B 1 96 ? 8.579 4.757 -15.248 1.00 8.96 120 THR B N 1
ATOM 8545 C CA . THR B 1 96 ? 8.647 4.037 -16.495 1.00 9.10 120 THR B CA 1
ATOM 8546 C C . THR B 1 96 ? 7.692 4.641 -17.513 1.00 9.45 120 THR B C 1
ATOM 8547 O O . THR B 1 96 ? 6.704 5.267 -17.178 1.00 11.24 120 THR B O 1
ATOM 8558 N N . GLN B 1 97 ? 8.057 4.407 -18.783 1.00 10.02 121 GLN B N 1
ATOM 8559 C CA . GLN B 1 97 ? 7.155 4.566 -19.900 1.00 11.06 121 GLN B CA 1
ATOM 8560 C C A GLN B 1 97 ? 6.698 3.192 -20.405 0.50 11.67 121 GLN B C 1
ATOM 8561 C C B GLN B 1 97 ? 6.426 3.264 -20.165 0.50 14.47 121 GLN B C 1
ATOM 8562 O O A GLN B 1 97 ? 7.291 2.130 -20.106 0.50 10.17 121 GLN B O 1
ATOM 8563 O O B GLN B 1 97 ? 6.313 2.456 -19.279 0.50 15.22 121 GLN B O 1
ATOM 8577 N N . GLY B 1 98 ? 5.652 3.241 -21.232 1.00 13.36 122 GLY B N 1
ATOM 8578 C CA . GLY B 1 98 ? 5.053 2.045 -21.753 1.00 17.00 122 GLY B CA 1
ATOM 8579 C C . GLY B 1 98 ? 4.361 2.353 -23.069 1.00 12.92 122 GLY B C 1
ATOM 8580 O O . GLY B 1 98 ? 4.682 3.313 -23.787 1.00 13.09 122 GLY B O 1
ATOM 8584 N N . GLY B 1 99 ? 3.540 1.391 -23.480 1.00 13.67 123 GLY B N 1
ATOM 8585 C CA . GLY B 1 99 ? 2.867 1.523 -24.748 1.00 12.98 123 GLY B CA 1
ATOM 8586 C C . GLY B 1 99 ? 3.851 1.616 -25.907 1.00 12.37 123 GLY B C 1
ATOM 8587 O O . GLY B 1 99 ? 4.887 0.964 -25.938 1.00 12.92 123 GLY B O 1
ATOM 8591 N N . LYS B 1 100 ? 3.486 2.446 -26.883 1.00 12.35 124 LYS B N 1
ATOM 8592 C CA . LYS B 1 100 ? 4.236 2.572 -28.123 1.00 12.28 124 LYS B CA 1
ATOM 8593 C C . LYS B 1 100 ? 5.564 3.288 -27.989 1.00 11.39 124 LYS B C 1
ATOM 8594 O O . LYS B 1 100 ? 6.323 3.375 -28.953 1.00 11.94 124 LYS B O 1
ATOM 8613 N N . ASN B 1 101 ? 5.922 3.741 -26.771 1.00 10.94 125 ASN B N 1
ATOM 8614 C CA . ASN B 1 101 ? 7.304 4.143 -26.552 1.00 10.37 125 ASN B CA 1
ATOM 8615 C C . ASN B 1 101 ? 8.290 3.000 -26.806 1.00 10.35 125 ASN B C 1
ATOM 8616 O O . ASN B 1 101 ? 9.450 3.252 -27.073 1.00 11.71 125 ASN B O 1
ATOM 8627 N N . LEU B 1 102 ? 7.797 1.748 -26.761 1.00 10.31 126 LEU B N 1
ATOM 8628 C CA . LEU B 1 102 ? 8.657 0.615 -27.104 1.00 10.26 126 LEU B CA 1
ATOM 8629 C C . LEU B 1 102 ? 9.111 0.632 -28.563 1.00 10.53 126 LEU B C 1
ATOM 8630 O O . LEU B 1 102 ? 10.087 -0.034 -28.919 1.00 10.98 126 LEU B O 1
ATOM 8646 N N . PHE B 1 103 ? 8.367 1.345 -29.432 1.00 10.46 127 PHE B N 1
ATOM 8647 C CA . PHE B 1 103 ? 8.501 1.211 -30.882 1.00 10.88 127 PHE B CA 1
ATOM 8648 C C . PHE B 1 103 ? 9.219 2.366 -31.567 1.00 11.44 127 PHE B C 1
ATOM 8649 O O . PHE B 1 103 ? 9.203 2.404 -32.793 1.00 13.61 127 PHE B O 1
ATOM 8666 N N . ILE B 1 104 ? 9.828 3.289 -30.813 1.00 11.15 128 ILE B N 1
ATOM 8667 C CA . ILE B 1 104 ? 10.344 4.504 -31.420 1.00 11.60 128 ILE B CA 1
ATOM 8668 C C . ILE B 1 104 ? 11.857 4.540 -31.518 1.00 11.48 128 ILE B C 1
ATOM 8669 O O . ILE B 1 104 ? 12.398 5.580 -31.899 1.00 14.58 128 ILE B O 1
ATOM 8685 N N . TYR B 1 105 ? 12.544 3.423 -31.213 1.00 11.20 129 TYR B N 1
ATOM 8686 C CA A TYR B 1 105 ? 13.985 3.376 -31.180 0.60 13.13 129 TYR B CA 1
ATOM 8687 C CA B TYR B 1 105 ? 13.992 3.422 -31.323 0.40 13.42 129 TYR B CA 1
ATOM 8688 C C . TYR B 1 105 ? 14.507 2.392 -32.265 1.00 14.21 129 TYR B C 1
ATOM 8689 O O . TYR B 1 105 ? 15.668 2.029 -32.188 1.00 18.91 129 TYR B O 1
ATOM 8723 N N . GLY B 1 106 ? 13.672 1.953 -33.210 1.00 13.10 130 GLY B N 1
ATOM 8724 C CA . GLY B 1 106 ? 14.169 1.128 -34.311 1.00 15.46 130 GLY B CA 1
ATOM 8725 C C . GLY B 1 106 ? 14.471 -0.326 -33.950 1.00 14.27 130 GLY B C 1
ATOM 8726 O O . GLY B 1 106 ? 15.057 -1.019 -34.774 1.00 17.01 130 GLY B O 1
ATOM 8730 N N . ILE B 1 107 ? 14.096 -0.791 -32.768 1.00 12.14 131 ILE B N 1
ATOM 8731 C CA . ILE B 1 107 ? 14.312 -2.183 -32.395 1.00 11.77 131 ILE B CA 1
ATOM 8732 C C . ILE B 1 107 ? 13.319 -3.029 -33.183 1.00 11.88 131 ILE B C 1
ATOM 8733 O O . ILE B 1 107 ? 12.120 -2.759 -33.108 1.00 12.49 131 ILE B O 1
ATOM 8749 N N . PRO B 1 108 ? 13.747 -4.079 -33.915 1.00 11.87 132 PRO B N 1
ATOM 8750 C CA . PRO B 1 108 ? 12.805 -4.820 -34.773 1.00 12.25 132 PRO B CA 1
ATOM 8751 C C . PRO B 1 108 ? 12.028 -5.872 -33.981 1.00 11.81 132 PRO B C 1
ATOM 8752 O O . PRO B 1 108 ? 12.037 -7.062 -34.273 1.00 14.47 132 PRO B O 1
ATOM 8763 N N . THR B 1 109 ? 11.308 -5.412 -32.979 1.00 12.36 133 THR B N 1
ATOM 8764 C CA . THR B 1 109 ? 10.479 -6.270 -32.147 1.00 12.38 133 THR B CA 1
ATOM 8765 C C . THR B 1 109 ? 9.167 -6.603 -32.864 1.00 13.42 133 THR B C 1
ATOM 8766 O O . THR B 1 109 ? 8.623 -5.773 -33.571 1.00 16.10 133 THR B O 1
ATOM 8777 N N . THR B 1 110 ? 8.662 -7.806 -32.604 1.00 13.80 134 THR B N 1
ATOM 8778 C CA . THR B 1 110 ? 7.386 -8.263 -33.103 1.00 15.87 134 THR B CA 1
ATOM 8779 C C . THR B 1 110 ? 6.286 -8.123 -32.060 1.00 14.58 134 THR B C 1
ATOM 8780 O O . THR B 1 110 ? 5.144 -8.533 -32.318 1.00 16.44 134 THR B O 1
ATOM 8791 N N . VAL B 1 111 ? 6.589 -7.542 -30.899 1.00 12.98 135 VAL B N 1
ATOM 8792 C CA . VAL B 1 111 ? 5.564 -7.366 -29.882 1.00 13.67 135 VAL B CA 1
ATOM 8793 C C . VAL B 1 111 ? 4.432 -6.535 -30.456 1.00 15.53 135 VAL B C 1
ATOM 8794 O O . VAL B 1 111 ? 4.643 -5.468 -31.009 1.00 18.27 135 VAL B O 1
ATOM 8807 N N . LYS B 1 112 ? 3.213 -7.036 -30.237 1.00 17.65 136 LYS B N 1
ATOM 8808 C CA . LYS B 1 112 ? 2.007 -6.390 -30.757 1.00 20.59 136 LYS B CA 1
ATOM 8809 C C . LYS B 1 112 ? 1.325 -5.548 -29.690 1.00 22.45 136 LYS B C 1
ATOM 8810 O O . LYS B 1 112 ? 0.802 -4.493 -30.053 1.00 30.30 136 LYS B O 1
ATOM 8818 N N . GLU B 1 113 ? 1.289 -6.044 -28.456 1.00 20.69 137 GLU B N 1
ATOM 8819 C CA . GLU B 1 113 ? 0.537 -5.440 -27.366 1.00 24.35 137 GLU B CA 1
ATOM 8820 C C . GLU B 1 113 ? 1.492 -5.126 -26.218 1.00 20.37 137 GLU B C 1
ATOM 8821 O O . GLU B 1 113 ? 1.602 -5.893 -25.270 1.00 23.45 137 GLU B O 1
ATOM 8829 N N . PRO B 1 114 ? 2.200 -3.979 -26.264 1.00 17.89 138 PRO B N 1
ATOM 8830 C CA . PRO B 1 114 ? 3.194 -3.691 -25.231 1.00 17.45 138 PRO B CA 1
ATOM 8831 C C . PRO B 1 114 ? 2.506 -3.455 -23.894 1.00 14.42 138 PRO B C 1
ATOM 8832 O O . PRO B 1 114 ? 1.377 -2.931 -23.849 1.00 16.28 138 PRO B O 1
ATOM 8843 N N . GLY B 1 115 ? 3.191 -3.767 -22.794 1.00 14.20 139 GLY B N 1
ATOM 8844 C CA . GLY B 1 115 ? 2.708 -3.378 -21.486 1.00 13.88 139 GLY B CA 1
ATOM 8845 C C . GLY B 1 115 ? 2.477 -1.870 -21.396 1.00 12.28 139 GLY B C 1
ATOM 8846 O O . GLY B 1 115 ? 3.125 -1.080 -22.034 1.00 13.30 139 GLY B O 1
ATOM 8850 N N . GLU B 1 116 ? 1.494 -1.536 -20.568 1.00 15.58 140 GLU B N 1
ATOM 8851 C CA . GLU B 1 116 ? 1.057 -0.150 -20.493 1.00 18.70 140 GLU B CA 1
ATOM 8852 C C . GLU B 1 116 ? 1.978 0.854 -19.809 1.00 18.77 140 GLU B C 1
ATOM 8853 O O . GLU B 1 116 ? 2.067 2.014 -20.207 1.00 18.69 140 GLU B O 1
ATOM 8874 N N . GLY B 1 117 ? 2.818 0.317 -18.892 1.00 18.12 141 GLY B N 1
ATOM 8875 C CA . GLY B 1 117 ? 3.813 1.133 -18.220 1.00 18.28 141 GLY B CA 1
ATOM 8876 C C . GLY B 1 117 ? 3.244 2.306 -17.427 1.00 14.15 141 GLY B C 1
ATOM 8877 O O . GLY B 1 117 ? 2.143 2.230 -16.877 1.00 13.62 141 GLY B O 1
ATOM 8881 N N . PHE B 1 118 ? 4.002 3.387 -17.362 1.00 14.16 142 PHE B N 1
ATOM 8882 C CA . PHE B 1 118 ? 3.694 4.565 -16.564 1.00 12.44 142 PHE B CA 1
ATOM 8883 C C . PHE B 1 118 ? 3.669 4.232 -15.084 1.00 11.12 142 PHE B C 1
ATOM 8884 O O . PHE B 1 118 ? 2.860 4.763 -14.323 1.00 12.19 142 PHE B O 1
ATOM 8915 N N . ASN B 1 119 ? 4.586 3.378 -14.646 1.00 10.52 143 ASN B N 1
ATOM 8916 C CA . ASN B 1 119 ? 4.751 3.102 -13.232 1.00 10.16 143 ASN B CA 1
ATOM 8917 C C . ASN B 1 119 ? 5.655 4.146 -12.588 1.00 9.59 143 ASN B C 1
ATOM 8918 O O . ASN B 1 119 ? 6.473 4.773 -13.251 1.00 10.12 143 ASN B O 1
ATOM 8929 N N . ILE B 1 120 ? 5.491 4.336 -11.277 1.00 10.02 144 ILE B N 1
ATOM 8930 C CA . ILE B 1 120 ? 6.337 5.207 -10.475 1.00 9.68 144 ILE B CA 1
ATOM 8931 C C . ILE B 1 120 ? 6.776 4.416 -9.253 1.00 10.20 144 ILE B C 1
ATOM 8932 O O . ILE B 1 120 ? 5.917 4.098 -8.431 1.00 13.35 144 ILE B O 1
ATOM 8948 N N . TYR B 1 121 ? 8.028 4.036 -9.184 1.00 9.57 145 TYR B N 1
ATOM 8949 C CA . TYR B 1 121 ? 8.507 3.140 -8.138 1.00 10.17 145 TYR B CA 1
ATOM 8950 C C . TYR B 1 121 ? 9.340 3.881 -7.115 1.00 10.30 145 TYR B C 1
ATOM 8951 O O . TYR B 1 121 ? 10.201 4.689 -7.441 1.00 11.05 145 TYR B O 1
ATOM 8969 N N . ARG B 1 122 ? 9.122 3.531 -5.848 1.00 10.40 146 ARG B N 1
ATOM 8970 C CA . ARG B 1 122 ? 9.988 3.925 -4.747 1.00 10.60 146 ARG B CA 1
ATOM 8971 C C . ARG B 1 122 ? 10.909 2.761 -4.435 1.00 10.10 146 ARG B C 1
ATOM 8972 O O . ARG B 1 122 ? 10.437 1.645 -4.188 1.00 10.79 146 ARG B O 1
ATOM 8993 N N . VAL B 1 123 ? 12.201 3.036 -4.436 1.00 10.17 147 VAL B N 1
ATOM 8994 C CA . VAL B 1 123 ? 13.226 2.006 -4.266 1.00 10.65 147 VAL B CA 1
ATOM 8995 C C . VAL B 1 123 ? 14.144 2.454 -3.141 1.00 10.68 147 VAL B C 1
ATOM 8996 O O . VAL B 1 123 ? 14.540 3.615 -3.097 1.00 12.30 147 VAL B O 1
ATOM 9009 N N . ARG B 1 124 ? 14.521 1.507 -2.279 1.00 10.53 148 ARG B N 1
ATOM 9010 C CA . ARG B 1 124 ? 15.471 1.785 -1.222 1.00 10.42 148 ARG B CA 1
ATOM 9011 C C . ARG B 1 124 ? 16.664 0.860 -1.337 1.00 10.11 148 ARG B C 1
ATOM 9012 O O . ARG B 1 124 ? 16.497 -0.369 -1.396 1.00 12.38 148 ARG B O 1
ATOM 9033 N N . TYR B 1 125 ? 17.859 1.423 -1.283 1.00 10.20 149 TYR B N 1
ATOM 9034 C CA . TYR B 1 125 ? 19.084 0.653 -1.090 1.00 9.62 149 TYR B CA 1
ATOM 9035 C C . TYR B 1 125 ? 19.313 0.503 0.405 1.00 10.48 149 TYR B C 1
ATOM 9036 O O . TYR B 1 125 ? 19.251 1.508 1.116 1.00 11.26 149 TYR B O 1
ATOM 9054 N N . ASP B 1 126 ? 19.631 -0.701 0.864 1.00 11.60 150 ASP B N 1
ATOM 9055 C CA . ASP B 1 126 ? 19.755 -0.979 2.294 1.00 12.56 150 ASP B CA 1
ATOM 9056 C C . ASP B 1 126 ? 21.186 -1.248 2.707 1.00 12.02 150 ASP B C 1
ATOM 9057 O O . ASP B 1 126 ? 21.411 -1.724 3.824 1.00 14.25 150 ASP B O 1
ATOM 9066 N N . GLY B 1 127 ? 22.171 -0.954 1.856 1.00 12.22 151 GLY B N 1
ATOM 9067 C CA . GLY B 1 127 ? 23.558 -1.279 2.119 1.00 13.07 151 GLY B CA 1
ATOM 9068 C C . GLY B 1 127 ? 24.020 -2.573 1.490 1.00 12.75 151 GLY B C 1
ATOM 9069 O O . GLY B 1 127 ? 25.220 -2.832 1.488 1.00 14.94 151 GLY B O 1
ATOM 9073 N N . THR B 1 128 ? 23.088 -3.363 0.994 1.00 11.34 152 THR B N 1
ATOM 9074 C CA . THR B 1 128 ? 23.354 -4.640 0.322 1.00 12.21 152 THR B CA 1
ATOM 9075 C C . THR B 1 128 ? 22.610 -4.735 -1.007 1.00 10.49 152 THR B C 1
ATOM 9076 O O . THR B 1 128 ? 23.194 -5.188 -1.989 1.00 11.79 152 THR B O 1
ATOM 9087 N N . LYS B 1 129 ? 21.350 -4.343 -1.054 1.00 10.31 153 LYS B N 1
ATOM 9088 C CA . LYS B 1 129 ? 20.513 -4.612 -2.207 1.00 9.86 153 LYS B CA 1
ATOM 9089 C C . LYS B 1 129 ? 19.477 -3.488 -2.343 1.00 9.33 153 LYS B C 1
ATOM 9090 O O . LYS B 1 129 ? 19.241 -2.711 -1.419 1.00 10.16 153 LYS B O 1
ATOM 9109 N N . PHE B 1 130 ? 18.840 -3.464 -3.513 1.00 9.18 154 PHE B N 1
ATOM 9110 C CA . PHE B 1 130 ? 17.645 -2.653 -3.707 1.00 9.59 154 PHE B CA 1
ATOM 9111 C C . PHE B 1 130 ? 16.401 -3.389 -3.243 1.00 9.89 154 PHE B C 1
ATOM 9112 O O . PHE B 1 130 ? 16.232 -4.580 -3.409 1.00 12.53 154 PHE B O 1
ATOM 9129 N N . ASN B 1 131 ? 15.476 -2.595 -2.699 1.00 10.48 155 ASN B N 1
ATOM 9130 C CA . ASN B 1 131 ? 14.164 -3.052 -2.258 1.00 10.49 155 ASN B CA 1
ATOM 9131 C C . ASN B 1 131 ? 13.117 -2.212 -2.963 1.00 10.15 155 ASN B C 1
ATOM 9132 O O . ASN B 1 131 ? 13.113 -0.981 -2.845 1.00 11.38 155 ASN B O 1
ATOM 9143 N N . LEU B 1 132 ? 12.210 -2.872 -3.675 1.00 10.08 156 LEU B N 1
ATOM 9144 C CA . LEU B 1 132 ? 11.087 -2.206 -4.326 1.00 10.43 156 LEU B CA 1
ATOM 9145 C C . LEU B 1 132 ? 10.024 -1.975 -3.253 1.00 11.50 156 LEU B C 1
ATOM 9146 O O . LEU B 1 132 ? 9.355 -2.905 -2.828 1.00 14.89 156 LEU B O 1
ATOM 9162 N N . VAL B 1 133 ? 9.920 -0.740 -2.788 1.00 10.76 157 VAL B N 1
ATOM 9163 C CA . VAL B 1 133 ? 9.085 -0.396 -1.650 1.00 12.14 157 VAL B CA 1
ATOM 9164 C C . VAL B 1 133 ? 7.623 -0.263 -2.025 1.00 12.42 157 VAL B C 1
ATOM 9165 O O . VAL B 1 133 ? 6.755 -0.786 -1.359 1.00 14.05 157 VAL B O 1
ATOM 9178 N N . SER B 1 134 ? 7.357 0.453 -3.129 1.00 11.60 158 SER B N 1
ATOM 9179 C CA . SER B 1 134 ? 5.985 0.737 -3.517 1.00 12.00 158 SER B CA 1
ATOM 9180 C C . SER B 1 134 ? 5.915 1.157 -4.981 1.00 10.86 158 SER B C 1
ATOM 9181 O O . SER B 1 134 ? 6.899 1.625 -5.542 1.00 12.10 158 SER B O 1
ATOM 9189 N N . ASN B 1 135 ? 4.727 0.980 -5.536 1.00 11.55 159 ASN B N 1
ATOM 9190 C CA . ASN B 1 135 ? 4.372 1.562 -6.836 1.00 11.12 159 ASN B CA 1
ATOM 9191 C C . ASN B 1 135 ? 3.408 2.707 -6.544 1.00 11.53 159 ASN B C 1
ATOM 9192 O O . ASN B 1 135 ? 2.208 2.503 -6.328 1.00 12.61 159 ASN B O 1
ATOM 9203 N N . ILE B 1 136 ? 3.967 3.904 -6.529 1.00 11.18 160 ILE B N 1
ATOM 9204 C CA . ILE B 1 136 ? 3.218 5.095 -6.222 1.00 11.89 160 ILE B CA 1
ATOM 9205 C C . ILE B 1 136 ? 2.169 5.385 -7.302 1.00 11.44 160 ILE B C 1
ATOM 9206 O O . ILE B 1 136 ? 1.122 5.963 -7.003 1.00 12.12 160 ILE B O 1
ATOM 9222 N N . ALA B 1 137 ? 2.416 4.988 -8.558 1.00 11.76 161 ALA B N 1
ATOM 9223 C CA . ALA B 1 137 ? 1.398 5.161 -9.596 1.00 11.98 161 ALA B CA 1
ATOM 9224 C C . ALA B 1 137 ? 0.158 4.345 -9.268 1.00 12.38 161 ALA B C 1
ATOM 9225 O O . ALA B 1 137 ? -0.954 4.843 -9.410 1.00 13.55 161 ALA B O 1
ATOM 9232 N N . GLU B 1 138 ? 0.345 3.095 -8.859 1.00 13.07 162 GLU B N 1
ATOM 9233 C CA . GLU B 1 138 ? -0.781 2.264 -8.504 1.00 14.44 162 GLU B CA 1
ATOM 9234 C C . GLU B 1 138 ? -1.484 2.808 -7.269 1.00 14.06 162 GLU B C 1
ATOM 9235 O O . GLU B 1 138 ? -2.723 2.839 -7.202 1.00 16.80 162 GLU B O 1
ATOM 9247 N N . LYS B 1 139 ? -0.725 3.259 -6.276 1.00 13.40 163 LYS B N 1
ATOM 9248 C CA . LYS B 1 139 ? -1.335 3.739 -5.044 1.00 14.37 163 LYS B CA 1
ATOM 9249 C C . LYS B 1 139 ? -2.159 4.998 -5.246 1.00 13.76 163 LYS B C 1
ATOM 9250 O O . LYS B 1 139 ? -3.232 5.155 -4.674 1.00 16.99 163 LYS B O 1
ATOM 9280 N N . THR B 1 140 ? -1.674 5.897 -6.096 1.00 12.80 164 THR B N 1
ATOM 9281 C CA . THR B 1 140 ? -2.300 7.200 -6.259 1.00 13.36 164 THR B CA 1
ATOM 9282 C C . THR B 1 140 ? -3.235 7.287 -7.460 1.00 12.92 164 THR B C 1
ATOM 9283 O O . THR B 1 140 ? -4.087 8.182 -7.496 1.00 14.35 164 THR B O 1
ATOM 9294 N N . GLY B 1 141 ? -3.044 6.410 -8.443 1.00 13.05 165 GLY B N 1
ATOM 9295 C CA . GLY B 1 141 ? -3.756 6.452 -9.712 1.00 13.66 165 GLY B CA 1
ATOM 9296 C C . GLY B 1 141 ? -3.151 7.371 -10.771 1.00 13.17 165 GLY B C 1
ATOM 9297 O O . GLY B 1 141 ? -3.775 7.557 -11.810 1.00 14.73 165 GLY B O 1
ATOM 9301 N N . LEU B 1 142 ? -1.983 7.957 -10.489 1.00 12.09 166 LEU B N 1
ATOM 9302 C CA . LEU B 1 142 ? -1.317 8.824 -11.456 1.00 11.85 166 LEU B CA 1
ATOM 9303 C C . LEU B 1 142 ? -0.140 8.109 -12.088 1.00 11.41 166 LEU B C 1
ATOM 9304 O O . LEU B 1 142 ? 0.908 7.920 -11.471 1.00 13.12 166 LEU B O 1
ATOM 9320 N N . GLY B 1 143 ? -0.313 7.732 -13.371 1.00 11.54 167 GLY B N 1
ATOM 9321 C CA . GLY B 1 143 ? 0.759 7.110 -14.137 1.00 11.15 167 GLY B CA 1
ATOM 9322 C C . GLY B 1 143 ? 1.405 8.163 -15.023 1.00 10.54 167 GLY B C 1
ATOM 9323 O O . GLY B 1 143 ? 0.784 8.683 -15.946 1.00 11.76 167 GLY B O 1
ATOM 9327 N N . LEU B 1 144 ? 2.634 8.566 -14.667 1.00 9.78 168 LEU B N 1
ATOM 9328 C CA . LEU B 1 144 ? 3.324 9.709 -15.294 1.00 9.19 168 LEU B CA 1
ATOM 9329 C C . LEU B 1 144 ? 4.742 9.265 -15.633 1.00 9.28 168 LEU B C 1
ATOM 9330 O O . LEU B 1 144 ? 5.415 8.691 -14.787 1.00 9.87 168 LEU B O 1
ATOM 9346 N N . GLY B 1 145 ? 5.158 9.533 -16.884 1.00 9.16 169 GLY B N 1
ATOM 9347 C CA . GLY B 1 145 ? 6.321 8.882 -17.465 1.00 9.07 169 GLY B CA 1
ATOM 9348 C C . GLY B 1 145 ? 7.503 9.735 -17.906 1.00 8.66 169 GLY B C 1
ATOM 9349 O O . GLY B 1 145 ? 8.419 9.153 -18.475 1.00 9.47 169 GLY B O 1
ATOM 9353 N N . VAL B 1 146 ? 7.489 11.056 -17.665 1.00 8.84 170 VAL B N 1
ATOM 9354 C CA . VAL B 1 146 ? 8.609 11.904 -18.042 1.00 8.97 170 VAL B CA 1
ATOM 9355 C C . VAL B 1 146 ? 9.377 12.308 -16.779 1.00 8.96 170 VAL B C 1
ATOM 9356 O O . VAL B 1 146 ? 9.662 11.432 -15.963 1.00 9.78 170 VAL B O 1
ATOM 9369 N N . HIS B 1 147 ? 9.808 13.550 -16.609 1.00 8.56 171 HIS B N 1
ATOM 9370 C CA . HIS B 1 147 ? 10.836 13.777 -15.607 1.00 8.50 171 HIS B CA 1
ATOM 9371 C C . HIS B 1 147 ? 10.306 13.645 -14.175 1.00 8.64 171 HIS B C 1
ATOM 9372 O O . HIS B 1 147 ? 9.190 14.054 -13.845 1.00 9.41 171 HIS B O 1
ATOM 9386 N N . VAL B 1 148 ? 11.211 13.127 -13.331 1.00 8.87 172 VAL B N 1
ATOM 9387 C CA . VAL B 1 148 ? 11.075 13.003 -11.883 1.00 8.70 172 VAL B CA 1
ATOM 9388 C C . VAL B 1 148 ? 12.037 13.995 -11.253 1.00 9.02 172 VAL B C 1
ATOM 9389 O O . VAL B 1 148 ? 13.210 14.012 -11.617 1.00 10.12 172 VAL B O 1
ATOM 9402 N N . THR B 1 149 ? 11.562 14.810 -10.305 1.00 8.88 173 THR B N 1
ATOM 9403 C CA . THR B 1 149 ? 12.425 15.757 -9.615 1.00 9.32 173 THR B CA 1
ATOM 9404 C C . THR B 1 149 ? 12.130 15.704 -8.111 1.00 9.39 173 THR B C 1
ATOM 9405 O O . THR B 1 149 ? 10.993 15.626 -7.684 1.00 11.01 173 THR B O 1
ATOM 9416 N N . ALA B 1 150 ? 13.198 15.768 -7.312 1.00 9.52 174 ALA B N 1
ATOM 9417 C CA . ALA B 1 150 ? 13.045 15.871 -5.854 1.00 9.85 174 ALA B CA 1
ATOM 9418 C C . ALA B 1 150 ? 12.761 17.332 -5.492 1.00 10.24 174 ALA B C 1
ATOM 9419 O O . ALA B 1 150 ? 13.300 18.236 -6.103 1.00 11.06 174 ALA B O 1
ATOM 9426 N N . THR B 1 151 ? 11.954 17.553 -4.445 1.00 10.56 175 THR B N 1
ATOM 9427 C CA . THR B 1 151 ? 11.788 18.892 -3.929 1.00 11.08 175 THR B CA 1
ATOM 9428 C C . THR B 1 151 ? 13.058 19.329 -3.213 1.00 10.83 175 THR B C 1
ATOM 9429 O O . THR B 1 151 ? 13.855 18.539 -2.726 1.00 11.68 175 THR B O 1
ATOM 9440 N N . PRO B 1 152 ? 13.247 20.652 -3.032 1.00 11.53 176 PRO B N 1
ATOM 9441 C CA . PRO B 1 152 ? 14.478 21.136 -2.409 1.00 11.87 176 PRO B CA 1
ATOM 9442 C C . PRO B 1 152 ? 14.687 20.690 -0.975 1.00 12.76 176 PRO B C 1
ATOM 9443 O O . PRO B 1 152 ? 15.815 20.642 -0.519 1.00 14.57 176 PRO B O 1
ATOM 9454 N N . ASP B 1 153 ? 13.616 20.390 -0.244 1.00 12.66 177 ASP B N 1
ATOM 9455 C CA . ASP B 1 153 ? 13.776 19.884 1.109 1.00 13.47 177 ASP B CA 1
ATOM 9456 C C . ASP B 1 153 ? 13.978 18.378 1.154 1.00 13.31 177 ASP B C 1
ATOM 9457 O O . ASP B 1 153 ? 14.172 17.823 2.251 1.00 14.88 177 ASP B O 1
ATOM 9466 N N . GLY B 1 154 ? 13.918 17.696 0.013 1.00 12.68 178 GLY B N 1
ATOM 9467 C CA . GLY B 1 154 ? 14.150 16.263 -0.004 1.00 12.82 178 GLY B CA 1
ATOM 9468 C C . GLY B 1 154 ? 12.983 15.432 0.531 1.00 12.74 178 GLY B C 1
ATOM 9469 O O . GLY B 1 154 ? 13.187 14.228 0.707 1.00 14.63 178 GLY B O 1
ATOM 9473 N N . LYS B 1 155 ? 11.811 16.051 0.768 1.00 12.60 179 LYS B N 1
ATOM 9474 C CA . LYS B 1 155 ? 10.688 15.371 1.383 1.00 12.98 179 LYS B CA 1
ATOM 9475 C C . LYS B 1 155 ? 9.534 15.064 0.421 1.00 12.51 179 LYS B C 1
ATOM 9476 O O . LYS B 1 155 ? 8.562 14.422 0.814 1.00 14.42 179 LYS B O 1
ATOM 9495 N N . GLY B 1 156 ? 9.642 15.544 -0.808 1.00 12.35 180 GLY B N 1
ATOM 9496 C CA . GLY B 1 156 ? 8.632 15.310 -1.806 1.00 12.16 180 GLY B CA 1
ATOM 9497 C C . GLY B 1 156 ? 9.293 15.147 -3.164 1.00 10.52 180 GLY B C 1
ATOM 9498 O O . GLY B 1 156 ? 10.514 15.232 -3.281 1.00 10.85 180 GLY B O 1
ATOM 9502 N N . PHE B 1 157 ? 8.471 14.950 -4.177 1.00 10.24 181 PHE B N 1
ATOM 9503 C CA . PHE B 1 157 ? 8.984 14.839 -5.538 1.00 9.79 181 PHE B CA 1
ATOM 9504 C C . PHE B 1 157 ? 7.851 15.144 -6.506 1.00 9.85 181 PHE B C 1
ATOM 9505 O O . PHE B 1 157 ? 6.685 15.036 -6.156 1.00 11.11 181 PHE B O 1
ATOM 9522 N N . ALA B 1 158 ? 8.225 15.527 -7.718 1.00 9.86 182 ALA B N 1
ATOM 9523 C CA . ALA B 1 158 ? 7.265 15.755 -8.781 1.00 9.58 182 ALA B CA 1
ATOM 9524 C C . ALA B 1 158 ? 7.533 14.793 -9.929 1.00 8.96 182 ALA B C 1
ATOM 9525 O O . ALA B 1 158 ? 8.673 14.390 -10.159 1.00 9.43 182 ALA B O 1
ATOM 9532 N N . VAL B 1 159 ? 6.457 14.507 -10.661 1.00 9.24 183 VAL B N 1
ATOM 9533 C CA . VAL B 1 159 ? 6.582 13.776 -11.926 1.00 9.18 183 VAL B CA 1
ATOM 9534 C C . VAL B 1 159 ? 5.713 14.495 -12.939 1.00 9.12 183 VAL B C 1
ATOM 9535 O O . VAL B 1 159 ? 4.579 14.888 -12.611 1.00 9.71 183 VAL B O 1
ATOM 9548 N N . ALA B 1 160 ? 6.199 14.630 -14.168 1.00 9.38 184 ALA B N 1
ATOM 9549 C CA . ALA B 1 160 ? 5.455 15.219 -15.266 1.00 9.54 184 ALA B CA 1
ATOM 9550 C C . ALA B 1 160 ? 5.310 14.203 -16.385 1.00 9.60 184 ALA B C 1
ATOM 9551 O O . ALA B 1 160 ? 6.140 13.293 -16.505 1.00 10.13 184 ALA B O 1
ATOM 9558 N N . ASP B 1 161 ? 4.300 14.405 -17.235 1.00 9.57 185 ASP B N 1
ATOM 9559 C CA . ASP B 1 161 ? 4.114 13.532 -18.369 1.00 9.98 185 ASP B CA 1
ATOM 9560 C C . ASP B 1 161 ? 3.679 14.342 -19.588 1.00 9.64 185 ASP B C 1
ATOM 9561 O O . ASP B 1 161 ? 2.693 15.069 -19.525 1.00 10.86 185 ASP B O 1
ATOM 9570 N N . GLY B 1 162 ? 4.376 14.159 -20.708 1.00 10.68 186 GLY B N 1
ATOM 9571 C CA . GLY B 1 162 ? 4.121 14.900 -21.934 1.00 11.70 186 GLY B CA 1
ATOM 9572 C C . GLY B 1 162 ? 3.321 14.177 -22.978 1.00 10.72 186 GLY B C 1
ATOM 9573 O O . GLY B 1 162 ? 3.171 14.722 -24.070 1.00 11.50 186 GLY B O 1
ATOM 9577 N N . GLN B 1 163 ? 2.800 12.991 -22.653 1.00 9.46 187 GLN B N 1
ATOM 9578 C CA . GLN B 1 163 ? 1.748 12.378 -23.464 1.00 9.82 187 GLN B CA 1
ATOM 9579 C C . GLN B 1 163 ? 0.373 12.739 -22.924 1.00 9.81 187 GLN B C 1
ATOM 9580 O O . GLN B 1 163 ? -0.567 12.937 -23.707 1.00 11.84 187 GLN B O 1
ATOM 9594 N N . LYS B 1 164 ? 0.251 12.837 -21.595 1.00 9.97 188 LYS B N 1
ATOM 9595 C CA . LYS B 1 164 ? -1.003 13.144 -20.926 1.00 10.38 188 LYS B CA 1
ATOM 9596 C C . LYS B 1 164 ? -1.117 14.621 -20.575 1.00 10.15 188 LYS B C 1
ATOM 9597 O O . LYS B 1 164 ? -2.212 15.107 -20.287 1.00 10.95 188 LYS B O 1
ATOM 9616 N N . ASP B 1 165 ? 0.011 15.305 -20.502 1.00 10.13 189 ASP B N 1
ATOM 9617 C CA . ASP B 1 165 ? 0.094 16.687 -20.052 1.00 9.94 189 ASP B CA 1
ATOM 9618 C C . ASP B 1 165 ? -0.467 16.867 -18.647 1.00 9.71 189 ASP B C 1
ATOM 9619 O O . ASP B 1 165 ? -1.246 17.777 -18.364 1.00 10.64 189 ASP B O 1
ATOM 9628 N N . ILE B 1 166 ? -0.015 15.989 -17.769 1.00 9.93 190 ILE B N 1
ATOM 9629 C CA . ILE B 1 166 ? -0.309 16.049 -16.346 1.00 9.86 190 ILE B CA 1
ATOM 9630 C C . ILE B 1 166 ? 1.007 16.135 -15.589 1.00 9.78 190 ILE B C 1
ATOM 9631 O O . ILE B 1 166 ? 1.986 15.481 -15.961 1.00 10.58 190 ILE B O 1
ATOM 9647 N N . PHE B 1 167 ? 1.013 16.890 -14.490 1.00 10.44 191 PHE B N 1
ATOM 9648 C CA . PHE B 1 167 ? 2.089 16.763 -13.521 1.00 10.43 191 PHE B CA 1
ATOM 9649 C C . PHE B 1 167 ? 1.485 16.719 -12.135 1.00 10.04 191 PHE B C 1
ATOM 9650 O O . PHE B 1 167 ? 0.361 17.173 -11.900 1.00 11.02 191 PHE B O 1
ATOM 9667 N N . ALA B 1 168 ? 2.278 16.213 -11.202 1.00 10.07 192 ALA B N 1
ATOM 9668 C CA . ALA B 1 168 ? 1.875 16.165 -9.794 1.00 10.57 192 ALA B CA 1
ATOM 9669 C C . ALA B 1 168 ? 3.097 16.317 -8.922 1.00 10.51 192 ALA B C 1
ATOM 9670 O O . ALA B 1 168 ? 4.195 15.902 -9.285 1.00 11.00 192 ALA B O 1
ATOM 9677 N N . GLU B 1 169 ? 2.866 16.893 -7.722 1.00 11.35 193 GLU B N 1
ATOM 9678 C CA . GLU B 1 169 ? 3.839 16.862 -6.636 1.00 11.47 193 GLU B CA 1
ATOM 9679 C C . GLU B 1 169 ? 3.297 15.915 -5.560 1.00 11.47 193 GLU B C 1
ATOM 9680 O O . GLU B 1 169 ? 2.101 15.957 -5.258 1.00 12.58 193 GLU B O 1
ATOM 9692 N N . PHE B 1 170 ? 4.200 15.071 -5.037 1.00 11.42 194 PHE B N 1
ATOM 9693 C CA . PHE B 1 170 ? 3.886 14.001 -4.117 1.00 11.75 194 PHE B CA 1
ATOM 9694 C C . PHE B 1 170 ? 4.644 14.220 -2.802 1.00 12.23 194 PHE B C 1
ATOM 9695 O O . PHE B 1 170 ? 5.763 14.719 -2.797 1.00 13.03 194 PHE B O 1
ATOM 9712 N N . ASP B 1 171 ? 4.020 13.803 -1.697 1.00 12.90 195 ASP B N 1
ATOM 9713 C CA . ASP B 1 171 ? 4.680 13.719 -0.398 1.00 13.35 195 ASP B CA 1
ATOM 9714 C C . ASP B 1 171 ? 5.323 12.349 -0.257 1.00 13.74 195 ASP B C 1
ATOM 9715 O O . ASP B 1 171 ? 4.635 11.345 -0.436 1.00 14.97 195 ASP B O 1
ATOM 9724 N N . LEU B 1 172 ? 6.627 12.290 0.040 1.00 13.75 196 LEU B N 1
ATOM 9725 C CA . LEU B 1 172 ? 7.270 10.982 0.094 1.00 14.51 196 LEU B CA 1
ATOM 9726 C C . LEU B 1 172 ? 6.794 10.153 1.278 1.00 15.51 196 LEU B C 1
ATOM 9727 O O . LEU B 1 172 ? 6.451 8.989 1.094 1.00 16.59 196 LEU B O 1
ATOM 9743 N N . ALA B 1 173 ? 6.719 10.743 2.474 1.00 16.43 197 ALA B N 1
ATOM 9744 C CA . ALA B 1 173 ? 6.432 9.954 3.667 1.00 17.91 197 ALA B CA 1
ATOM 9745 C C . ALA B 1 173 ? 5.082 9.245 3.569 1.00 18.10 197 ALA B C 1
ATOM 9746 O O . ALA B 1 173 ? 4.940 8.125 4.063 1.00 21.38 197 ALA B O 1
ATOM 9753 N N . THR B 1 174 ? 4.077 9.952 3.041 1.00 15.80 198 THR B N 1
ATOM 9754 C CA . THR B 1 174 ? 2.736 9.410 2.979 1.00 15.90 198 THR B CA 1
ATOM 9755 C C . THR B 1 174 ? 2.389 8.868 1.590 1.00 15.33 198 THR B C 1
ATOM 9756 O O . THR B 1 174 ? 1.289 8.345 1.393 1.00 17.31 198 THR B O 1
ATOM 9767 N N . GLU B 1 175 ? 3.310 8.991 0.641 1.00 14.92 199 GLU B N 1
ATOM 9768 C CA . GLU B 1 175 ? 3.086 8.528 -0.735 1.00 16.04 199 GLU B CA 1
ATOM 9769 C C . GLU B 1 175 ? 1.756 9.036 -1.284 1.00 16.71 199 GLU B C 1
ATOM 9770 O O . GLU B 1 175 ? 0.960 8.277 -1.870 1.00 18.92 199 GLU B O 1
ATOM 9782 N N . SER B 1 176 ? 1.523 10.324 -1.064 1.00 16.45 200 SER B N 1
ATOM 9783 C CA . SER B 1 176 ? 0.249 10.953 -1.401 1.00 17.21 200 SER B CA 1
ATOM 9784 C C . SER B 1 176 ? 0.455 12.108 -2.372 1.00 14.63 200 SER B C 1
ATOM 9785 O O . SER B 1 176 ? 1.521 12.719 -2.426 1.00 14.93 200 SER B O 1
ATOM 9793 N N . VAL B 1 177 ? -0.640 12.428 -3.060 1.00 14.56 201 VAL B N 1
ATOM 9794 C CA . VAL B 1 177 ? -0.633 13.531 -3.997 1.00 13.41 201 VAL B CA 1
ATOM 9795 C C . VAL B 1 177 ? -0.860 14.836 -3.267 1.00 13.65 201 VAL B C 1
ATOM 9796 O O . VAL B 1 177 ? -1.894 15.029 -2.623 1.00 17.15 201 VAL B O 1
ATOM 9809 N N . ARG B 1 178 ? 0.067 15.769 -3.391 1.00 12.61 202 ARG B N 1
ATOM 9810 C CA . ARG B 1 178 ? -0.108 17.127 -2.898 1.00 13.51 202 ARG B CA 1
ATOM 9811 C C . ARG B 1 178 ? -0.953 17.964 -3.852 1.00 14.46 202 ARG B C 1
ATOM 9812 O O . ARG B 1 178 ? -1.755 18.796 -3.443 1.00 17.39 202 ARG B O 1
ATOM 9833 N N . THR B 1 179 ? -0.708 17.823 -5.135 1.00 13.39 203 THR B N 1
ATOM 9834 C CA . THR B 1 179 ? -1.447 18.510 -6.167 1.00 13.30 203 THR B CA 1
ATOM 9835 C C . THR B 1 179 ? -1.233 17.778 -7.485 1.00 11.94 203 THR B C 1
ATOM 9836 O O . THR B 1 179 ? -0.204 17.118 -7.660 1.00 13.22 203 THR B O 1
ATOM 9847 N N . ALA B 1 180 ? -2.188 17.913 -8.393 1.00 12.20 204 ALA B N 1
ATOM 9848 C CA . ALA B 1 180 ? -2.055 17.406 -9.751 1.00 11.35 204 ALA B CA 1
ATOM 9849 C C . ALA B 1 180 ? -2.768 18.388 -10.667 1.00 11.51 204 ALA B C 1
ATOM 9850 O O . ALA B 1 180 ? -3.830 18.917 -10.325 1.00 12.33 204 ALA B O 1
ATOM 9857 N N . PHE B 1 181 ? -2.163 18.643 -11.846 1.00 11.57 205 PHE B N 1
ATOM 9858 C CA . PHE B 1 181 ? -2.715 19.555 -12.826 1.00 11.43 205 PHE B CA 1
ATOM 9859 C C . PHE B 1 181 ? -2.700 18.904 -14.209 1.00 11.49 205 PHE B C 1
ATOM 9860 O O . PHE B 1 181 ? -1.748 18.196 -14.551 1.00 12.50 205 PHE B O 1
ATOM 9877 N N . LEU B 1 182 ? -3.714 19.249 -15.007 1.00 11.63 206 LEU B N 1
ATOM 9878 C CA . LEU B 1 182 ? -3.803 18.973 -16.433 1.00 11.73 206 LEU B CA 1
ATOM 9879 C C . LEU B 1 182 ? -3.602 20.256 -17.206 1.00 12.44 206 LEU B C 1
ATOM 9880 O O . LEU B 1 182 ? -4.153 21.301 -16.826 1.00 14.71 206 LEU B O 1
ATOM 9896 N N . VAL B 1 183 ? -2.832 20.209 -18.280 1.00 11.55 207 VAL B N 1
ATOM 9897 C CA . VAL B 1 183 ? -2.632 21.354 -19.154 1.00 11.75 207 VAL B CA 1
ATOM 9898 C C . VAL B 1 183 ? -3.107 20.972 -20.546 1.00 11.69 207 VAL B C 1
ATOM 9899 O O . VAL B 1 183 ? -2.800 19.892 -21.028 1.00 13.70 207 VAL B O 1
ATOM 9912 N N . ASP B 1 184 ? -3.860 21.859 -21.181 1.00 11.91 208 ASP B N 1
ATOM 9913 C CA . ASP B 1 184 ? -4.435 21.575 -22.487 1.00 12.32 208 ASP B CA 1
ATOM 9914 C C . ASP B 1 184 ? -4.194 22.732 -23.438 1.00 12.49 208 ASP B C 1
ATOM 9915 O O . ASP B 1 184 ? -4.104 23.877 -22.998 1.00 14.83 208 ASP B O 1
ATOM 9924 N N . TRP B 1 185 ? -4.055 22.421 -24.711 1.00 11.97 209 TRP B N 1
ATOM 9925 C CA . TRP B 1 185 ? -3.905 23.418 -25.778 1.00 12.23 209 TRP B CA 1
ATOM 9926 C C . TRP B 1 185 ? -5.158 23.494 -26.628 1.00 11.89 209 TRP B C 1
ATOM 9927 O O . TRP B 1 185 ? -5.648 22.462 -27.079 1.00 12.98 209 TRP B O 1
ATOM 9948 N N . LYS B 1 186 ? -5.651 24.713 -26.868 1.00 13.05 210 LYS B N 1
ATOM 9949 C CA . LYS B 1 186 ? -6.722 24.943 -27.813 1.00 14.17 210 LYS B CA 1
ATOM 9950 C C . LYS B 1 186 ? -6.137 25.786 -28.929 1.00 13.79 210 LYS B C 1
ATOM 9951 O O . LYS B 1 186 ? -5.859 26.970 -28.746 1.00 14.23 210 LYS B O 1
ATOM 9959 N N . PRO B 1 187 ? -5.845 25.182 -30.098 1.00 13.32 211 PRO B N 1
ATOM 9960 C CA . PRO B 1 187 ? -5.128 25.920 -31.120 1.00 13.32 211 PRO B CA 1
ATOM 9961 C C . PRO B 1 187 ? -6.015 26.974 -31.780 1.00 13.78 211 PRO B C 1
ATOM 9962 O O . PRO B 1 187 ? -7.194 26.772 -32.007 1.00 15.95 211 PRO B O 1
ATOM 9973 N N . ASN B 1 188 ? -5.406 28.094 -32.176 1.00 14.14 212 ASN B N 1
ATOM 9974 C CA . ASN B 1 188 ? -6.100 29.083 -32.984 1.00 15.79 212 ASN B CA 1
ATOM 9975 C C . ASN B 1 188 ? -6.457 28.539 -34.363 1.00 15.28 212 ASN B C 1
ATOM 9976 O O . ASN B 1 188 ? -7.515 28.823 -34.895 1.00 18.05 212 ASN B O 1
ATOM 9987 N N . ASN B 1 189 ? -5.534 27.801 -34.954 1.00 14.63 213 ASN B N 1
ATOM 9988 C CA . ASN B 1 189 ? -5.677 27.182 -36.256 1.00 15.44 213 ASN B CA 1
ATOM 9989 C C . ASN B 1 189 ? -5.712 25.683 -36.054 1.00 14.29 213 ASN B C 1
ATOM 9990 O O . ASN B 1 189 ? -4.765 25.108 -35.528 1.00 15.19 213 ASN B O 1
ATOM 10001 N N . SER B 1 190 ? -6.808 25.054 -36.451 1.00 15.78 214 SER B N 1
ATOM 10002 C CA . SER B 1 190 ? -7.021 23.645 -36.205 1.00 16.05 214 SER B CA 1
ATOM 10003 C C . SER B 1 190 ? -6.194 22.769 -37.147 1.00 15.47 214 SER B C 1
ATOM 10004 O O . SER B 1 190 ? -6.119 21.553 -36.918 1.00 16.65 214 SER B O 1
ATOM 10012 N N . ASP B 1 191 ? -5.577 23.339 -38.186 1.00 15.00 215 ASP B N 1
ATOM 10013 C CA . ASP B 1 191 ? -4.680 22.579 -39.035 1.00 15.24 215 ASP B CA 1
ATOM 10014 C C . ASP B 1 191 ? -3.456 22.144 -38.260 1.00 14.90 215 ASP B C 1
ATOM 10015 O O . ASP B 1 191 ? -2.778 22.976 -37.652 1.00 15.15 215 ASP B O 1
ATOM 10024 N N . LEU B 1 192 ? -3.149 20.848 -38.305 1.00 14.59 216 LEU B N 1
ATOM 10025 C CA . LEU B 1 192 ? -2.091 20.309 -37.471 1.00 14.28 216 LEU B CA 1
ATOM 10026 C C . LEU B 1 192 ? -0.753 21.018 -37.667 1.00 13.50 216 LEU B C 1
ATOM 10027 O O . LEU B 1 192 ? -0.025 21.281 -36.702 1.00 15.11 216 LEU B O 1
ATOM 10043 N N . LYS B 1 193 ? -0.396 21.384 -38.902 1.00 13.86 217 LYS B N 1
ATOM 10044 C CA . LYS B 1 193 ? 0.904 22.014 -39.114 1.00 14.40 217 LYS B CA 1
ATOM 10045 C C . LYS B 1 193 ? 0.981 23.418 -38.529 1.00 13.78 217 LYS B C 1
ATOM 10046 O O . LYS B 1 193 ? 2.075 23.923 -38.284 1.00 14.85 217 LYS B O 1
ATOM 10059 N N . ARG B 1 194 ? -0.174 24.054 -38.310 1.00 13.54 218 ARG B N 1
ATOM 10060 C CA . ARG B 1 194 ? -0.264 25.415 -37.823 1.00 14.44 218 ARG B CA 1
ATOM 10061 C C . ARG B 1 194 ? -0.728 25.522 -36.377 1.00 13.45 218 ARG B C 1
ATOM 10062 O O . ARG B 1 194 ? -0.949 26.631 -35.876 1.00 13.77 218 ARG B O 1
ATOM 10083 N N . ALA B 1 195 ? -0.947 24.365 -35.729 1.00 12.64 219 ALA B N 1
ATOM 10084 C CA . ALA B 1 195 ? -1.673 24.337 -34.465 1.00 12.96 219 ALA B CA 1
ATOM 10085 C C . ALA B 1 195 ? -0.931 25.044 -33.361 1.00 12.34 219 ALA B C 1
ATOM 10086 O O . ALA B 1 195 ? -1.560 25.519 -32.404 1.00 13.60 219 ALA B O 1
ATOM 10093 N N . TRP B 1 196 ? 0.406 25.121 -33.453 1.00 12.21 220 TRP B N 1
ATOM 10094 C CA . TRP B 1 196 ? 1.172 25.855 -32.461 1.00 11.91 220 TRP B CA 1
ATOM 10095 C C . TRP B 1 196 ? 1.711 27.174 -33.005 1.00 12.40 220 TRP B C 1
ATOM 10096 O O . TRP B 1 196 ? 1.618 28.214 -32.340 1.00 13.17 220 TRP B O 1
ATOM 10117 N N . LEU B 1 197 ? 2.229 27.166 -34.232 1.00 13.47 221 LEU B N 1
ATOM 10118 C CA . LEU B 1 197 ? 2.746 28.407 -34.798 1.00 13.76 221 LEU B CA 1
ATOM 10119 C C . LEU B 1 197 ? 1.774 29.573 -34.669 1.00 13.85 221 LEU B C 1
ATOM 10120 O O . LEU B 1 197 ? 2.219 30.699 -34.390 1.00 15.08 221 LEU B O 1
ATOM 10136 N N . GLU B 1 198 ? 0.490 29.349 -34.960 1.00 13.89 222 GLU B N 1
ATOM 10137 C CA . GLU B 1 198 ? -0.474 30.434 -35.010 1.00 14.89 222 GLU B CA 1
ATOM 10138 C C . GLU B 1 198 ? -1.147 30.674 -33.667 1.00 14.41 222 GLU B C 1
ATOM 10139 O O . GLU B 1 198 ? -2.108 31.418 -33.561 1.00 16.60 222 GLU B O 1
ATOM 10151 N N . GLY B 1 199 ? -0.560 30.099 -32.608 1.00 14.72 223 GLY B N 1
ATOM 10152 C CA . GLY B 1 199 ? -0.975 30.435 -31.263 1.00 14.67 223 GLY B CA 1
ATOM 10153 C C . GLY B 1 199 ? -2.140 29.594 -30.781 1.00 13.67 223 GLY B C 1
ATOM 10154 O O . GLY B 1 199 ? -2.642 28.670 -31.443 1.00 14.25 223 GLY B O 1
ATOM 10158 N N . GLY B 1 200 ? -2.614 29.950 -29.599 1.00 14.49 224 GLY B N 1
ATOM 10159 C CA . GLY B 1 200 ? -3.678 29.216 -28.962 1.00 14.96 224 GLY B CA 1
ATOM 10160 C C . GLY B 1 200 ? -3.876 29.679 -27.528 1.00 14.81 224 GLY B C 1
ATOM 10161 O O . GLY B 1 200 ? -3.260 30.626 -27.058 1.00 16.05 224 GLY B O 1
ATOM 10165 N N . THR B 1 201 ? -4.734 28.943 -26.819 1.00 15.01 225 THR B N 1
ATOM 10166 C CA . THR B 1 201 ? -4.980 29.151 -25.410 1.00 16.02 225 THR B CA 1
ATOM 10167 C C . THR B 1 201 ? -4.528 27.899 -24.681 1.00 14.30 225 THR B C 1
ATOM 10168 O O . THR B 1 201 ? -4.924 26.781 -25.044 1.00 15.47 225 THR B O 1
ATOM 10179 N N . MET B 1 202 ? -3.674 28.098 -23.684 1.00 14.35 226 MET B N 1
ATOM 10180 C CA . MET B 1 202 ? -3.300 27.018 -22.800 1.00 13.77 226 MET B CA 1
ATOM 10181 C C . MET B 1 202 ? -4.161 27.102 -21.553 1.00 14.57 226 MET B C 1
ATOM 10182 O O . MET B 1 202 ? -4.189 28.143 -20.903 1.00 17.32 226 MET B O 1
ATOM 10207 N N . THR B 1 203 ? -4.862 25.998 -21.235 1.00 13.53 227 THR B N 1
ATOM 10208 C CA . THR B 1 203 ? -5.706 25.927 -20.055 1.00 14.37 227 THR B CA 1
ATOM 10209 C C . THR B 1 203 ? -5.025 25.029 -19.034 1.00 14.13 227 THR B C 1
ATOM 10210 O O . THR B 1 203 ? -4.554 23.942 -19.371 1.00 18.72 227 THR B O 1
ATOM 10221 N N . ILE B 1 204 ? -4.972 25.472 -17.783 1.00 13.42 228 ILE B N 1
ATOM 10222 C CA . ILE B 1 204 ? -4.394 24.749 -16.673 1.00 12.65 228 ILE B CA 1
ATOM 10223 C C . ILE B 1 204 ? -5.521 24.451 -15.701 1.00 13.38 228 ILE B C 1
ATOM 10224 O O . ILE B 1 204 ? -6.202 25.387 -15.249 1.00 15.20 228 ILE B O 1
ATOM 10240 N N . THR B 1 205 ? -5.713 23.178 -15.389 1.00 12.92 229 THR B N 1
ATOM 10241 C CA . THR B 1 205 ? -6.814 22.765 -14.525 1.00 13.63 229 THR B CA 1
ATOM 10242 C C . THR B 1 205 ? -6.240 21.976 -13.362 1.00 13.41 229 THR B C 1
ATOM 10243 O O . THR B 1 205 ? -5.482 21.024 -13.544 1.00 13.73 229 THR B O 1
ATOM 10254 N N . ARG B 1 206 ? -6.626 22.365 -12.147 1.00 14.31 230 ARG B N 1
ATOM 10255 C CA . ARG B 1 206 ? -6.259 21.574 -10.983 1.00 15.42 230 ARG B CA 1
ATOM 10256 C C . ARG B 1 206 ? -7.153 20.359 -10.972 1.00 14.80 230 ARG B C 1
ATOM 10257 O O . ARG B 1 206 ? -8.395 20.535 -10.982 1.00 20.31 230 ARG B O 1
ATOM 10275 N N . LEU B 1 207 ? -6.579 19.168 -10.929 1.00 14.24 231 LEU B N 1
ATOM 10276 C CA . LEU B 1 207 ? -7.368 17.969 -10.950 1.00 15.19 231 LEU B CA 1
ATOM 10277 C C . LEU B 1 207 ? -7.853 17.633 -9.543 1.00 15.92 231 LEU B C 1
ATOM 10278 O O . LEU B 1 207 ? -7.263 18.013 -8.527 1.00 19.34 231 LEU B O 1
ATOM 10294 N N . LYS B 1 208 ? -8.928 16.856 -9.495 1.00 17.88 232 LYS B N 1
ATOM 10295 C CA . LYS B 1 208 ? -9.406 16.252 -8.263 1.00 19.52 232 LYS B CA 1
ATOM 10296 C C . LYS B 1 208 ? -9.576 14.772 -8.537 1.00 18.29 232 LYS B C 1
ATOM 10297 O O . LYS B 1 208 ? -9.920 14.334 -9.638 1.00 20.27 232 LYS B O 1
ATOM 10305 N N . PRO B 1 209 ? -9.346 13.928 -7.527 1.00 17.58 233 PRO B N 1
ATOM 10306 C CA . PRO B 1 209 ? -9.461 12.503 -7.737 1.00 17.73 233 PRO B CA 1
ATOM 10307 C C . PRO B 1 209 ? -10.913 12.127 -7.999 1.00 17.54 233 PRO B C 1
ATOM 10308 O O . PRO B 1 209 ? -11.837 12.762 -7.510 1.00 21.51 233 PRO B O 1
ATOM 10319 N N . THR B 1 210 ? -11.107 11.091 -8.816 1.00 19.11 234 THR B N 1
ATOM 10320 C CA . THR B 1 210 ? -12.426 10.649 -9.233 1.00 19.20 234 THR B CA 1
ATOM 10321 C C . THR B 1 210 ? -12.801 9.258 -8.736 1.00 21.46 234 THR B C 1
ATOM 10322 O O . THR B 1 210 ? -13.940 8.870 -8.983 1.00 23.76 234 THR B O 1
ATOM 10333 N N . LEU B 1 211 ? -11.892 8.530 -8.094 1.00 19.64 235 LEU B N 1
ATOM 10334 C CA . LEU B 1 211 ? -12.146 7.161 -7.698 1.00 20.15 235 LEU B CA 1
ATOM 10335 C C . LEU B 1 211 ? -12.090 7.046 -6.181 1.00 21.12 235 LEU B C 1
ATOM 10336 O O . LEU B 1 211 ? -11.517 7.885 -5.504 1.00 23.29 235 LEU B O 1
ATOM 10352 N N . PRO B 1 212 ? -12.720 6.003 -5.604 1.00 24.10 236 PRO B N 1
ATOM 10353 C CA . PRO B 1 212 ? -12.697 5.817 -4.164 1.00 28.21 236 PRO B CA 1
ATOM 10354 C C . PRO B 1 212 ? -11.301 5.800 -3.570 1.00 26.16 236 PRO B C 1
ATOM 10355 O O . PRO B 1 212 ? -10.314 5.442 -4.227 1.00 31.86 236 PRO B O 1
ATOM 10366 N N . GLY B 1 213 ? -11.224 6.320 -2.355 1.00 30.52 237 GLY B N 1
ATOM 10367 C CA . GLY B 1 213 ? -9.975 6.366 -1.625 1.00 33.44 237 GLY B CA 1
ATOM 10368 C C . GLY B 1 213 ? -9.083 7.519 -2.072 1.00 28.89 237 GLY B C 1
ATOM 10369 O O . GLY B 1 213 ? -7.887 7.458 -1.850 1.00 34.23 237 GLY B O 1
ATOM 10373 N N . GLY B 1 214 ? -9.651 8.537 -2.739 1.00 25.12 238 GLY B N 1
ATOM 10374 C CA . GLY B 1 214 ? -8.888 9.690 -3.189 1.00 25.00 238 GLY B CA 1
ATOM 10375 C C . GLY B 1 214 ? -7.943 9.360 -4.338 1.00 18.80 238 GLY B C 1
ATOM 10376 O O . GLY B 1 214 ? -6.927 10.043 -4.478 1.00 19.80 238 GLY B O 1
ATOM 10380 N N . LYS B 1 215 ? -8.322 8.372 -5.162 1.00 18.06 239 LYS B N 1
ATOM 10381 C CA . LYS B 1 215 ? -7.441 7.960 -6.256 1.00 17.54 239 LYS B CA 1
ATOM 10382 C C . LYS B 1 215 ? -7.827 8.651 -7.560 1.00 15.53 239 LYS B C 1
ATOM 10383 O O . LYS B 1 215 ? -9.003 8.901 -7.876 1.00 17.73 239 LYS B O 1
ATOM 10402 N N . TYR B 1 216 ? -6.785 8.888 -8.376 1.00 14.87 240 TYR B N 1
ATOM 10403 C CA . TYR B 1 216 ? -6.964 9.421 -9.711 1.00 15.06 240 TYR B CA 1
ATOM 10404 C C . TYR B 1 216 ? -7.142 8.253 -10.680 1.00 15.05 240 TYR B C 1
ATOM 10405 O O . TYR B 1 216 ? -6.831 7.107 -10.364 1.00 16.35 240 TYR B O 1
ATOM 10423 N N . ASP B 1 217 ? -7.642 8.584 -11.873 1.00 15.21 241 ASP B N 1
ATOM 10424 C CA . ASP B 1 217 ? -7.941 7.577 -12.874 1.00 16.30 241 ASP B CA 1
ATOM 10425 C C . ASP B 1 217 ? -7.032 7.739 -14.102 1.00 15.41 241 ASP B C 1
ATOM 10426 O O . ASP B 1 217 ? -7.512 7.926 -15.229 1.00 16.93 241 ASP B O 1
ATOM 10435 N N . TYR B 1 218 ? -5.733 7.644 -13.876 1.00 13.29 242 TYR B N 1
ATOM 10436 C CA . TYR B 1 218 ? -4.730 7.909 -14.900 1.00 13.11 242 TYR B CA 1
ATOM 10437 C C . TYR B 1 218 ? -3.622 6.852 -14.912 1.00 13.09 242 TYR B C 1
ATOM 10438 O O . TYR B 1 218 ? -2.478 7.159 -15.227 1.00 13.71 242 TYR B O 1
ATOM 10456 N N . THR B 1 219 ? -3.959 5.587 -14.604 1.00 14.46 243 THR B N 1
ATOM 10457 C CA . THR B 1 219 ? -2.949 4.535 -14.667 1.00 14.85 243 THR B CA 1
ATOM 10458 C C . THR B 1 219 ? -2.715 4.046 -16.086 1.00 14.11 243 THR B C 1
ATOM 10459 O O . THR B 1 219 ? -3.582 4.109 -16.935 1.00 16.28 243 THR B O 1
ATOM 10478 N N . GLY B 1 220 ? -1.499 3.581 -16.327 1.00 13.78 244 GLY B N 1
ATOM 10479 C CA . GLY B 1 220 ? -1.167 3.016 -17.619 1.00 13.52 244 GLY B CA 1
ATOM 10480 C C . GLY B 1 220 ? -1.290 4.054 -18.714 1.00 15.20 244 GLY B C 1
ATOM 10481 O O . GLY B 1 220 ? -0.897 5.203 -18.524 1.00 17.43 244 GLY B O 1
ATOM 10485 N N . THR B 1 221 ? -1.825 3.675 -19.862 1.00 16.49 245 THR B N 1
ATOM 10486 C CA . THR B 1 221 ? -1.861 4.642 -20.979 1.00 18.44 245 THR B CA 1
ATOM 10487 C C . THR B 1 221 ? -3.054 5.609 -20.866 1.00 16.91 245 THR B C 1
ATOM 10488 O O . THR B 1 221 ? -3.218 6.513 -21.686 1.00 21.64 245 THR B O 1
ATOM 10499 N N . LYS B 1 222 ? -3.922 5.478 -19.842 1.00 15.38 246 LYS B N 1
ATOM 10500 C CA . LYS B 1 222 ? -5.133 6.277 -19.664 1.00 15.04 246 LYS B CA 1
ATOM 10501 C C . LYS B 1 222 ? -4.763 7.760 -19.560 1.00 13.94 246 LYS B C 1
ATOM 10502 O O . LYS B 1 222 ? -3.941 8.163 -18.721 1.00 14.40 246 LYS B O 1
ATOM 10515 N N . GLY B 1 223 ? -5.375 8.577 -20.418 1.00 14.28 247 GLY B N 1
ATOM 10516 C CA . GLY B 1 223 ? -5.111 10.013 -20.429 1.00 14.22 247 GLY B CA 1
ATOM 10517 C C . GLY B 1 223 ? -4.224 10.464 -21.570 1.00 13.03 247 GLY B C 1
ATOM 10518 O O . GLY B 1 223 ? -4.034 11.673 -21.794 1.00 13.08 247 GLY B O 1
ATOM 10522 N N . CYS B 1 224 ? -3.635 9.519 -22.319 1.00 12.80 248 CYS B N 1
ATOM 10523 C CA . CYS B 1 224 ? -2.696 9.913 -23.352 1.00 12.72 248 CYS B CA 1
ATOM 10524 C C . CYS B 1 224 ? -3.403 10.680 -24.468 1.00 12.88 248 CYS B C 1
ATOM 10525 O O . CYS B 1 224 ? -4.458 10.286 -24.961 1.00 17.35 248 CYS B O 1
ATOM 10538 N N . LYS B 1 225 ? -2.751 11.746 -24.925 1.00 11.25 249 LYS B N 1
ATOM 10539 C CA . LYS B 1 225 ? -3.163 12.511 -26.092 1.00 11.15 249 LYS B CA 1
ATOM 10540 C C . LYS B 1 225 ? -2.416 12.081 -27.340 1.00 11.38 249 LYS B C 1
ATOM 10541 O O . LYS B 1 225 ? -2.900 12.274 -28.462 1.00 11.87 249 LYS B O 1
ATOM 10560 N N . ILE B 1 226 ? -1.164 11.622 -27.141 1.00 11.33 250 ILE B N 1
ATOM 10561 C CA . ILE B 1 226 ? -0.274 11.127 -28.183 1.00 11.00 250 ILE B CA 1
ATOM 10562 C C . ILE B 1 226 ? 0.316 9.819 -27.678 1.00 10.86 250 ILE B C 1
ATOM 10563 O O . ILE B 1 226 ? 0.416 9.580 -26.470 1.00 11.83 250 ILE B O 1
ATOM 10579 N N . ASP B 1 227 ? 0.751 8.996 -28.641 1.00 11.40 251 ASP B N 1
ATOM 10580 C CA . ASP B 1 227 ? 1.109 7.626 -28.334 1.00 11.30 251 ASP B CA 1
ATOM 10581 C C . ASP B 1 227 ? 2.550 7.416 -27.912 1.00 9.73 251 ASP B C 1
ATOM 10582 O O . ASP B 1 227 ? 2.895 6.291 -27.484 1.00 11.26 251 ASP B O 1
ATOM 10591 N N . TRP B 1 228 ? 3.400 8.419 -27.972 1.00 10.47 252 TRP B N 1
ATOM 10592 C CA . TRP B 1 228 ? 4.731 8.369 -27.391 1.00 10.11 252 TRP B CA 1
ATOM 10593 C C . TRP B 1 228 ? 5.152 9.773 -27.040 1.00 10.22 252 TRP B C 1
ATOM 10594 O O . TRP B 1 228 ? 4.571 10.747 -27.530 1.00 10.98 252 TRP B O 1
ATOM 10615 N N . GLU B 1 229 ? 6.131 9.898 -26.142 1.00 9.76 253 GLU B N 1
ATOM 10616 C CA . GLU B 1 229 ? 6.732 11.167 -25.805 1.00 10.18 253 GLU B CA 1
ATOM 10617 C C . GLU B 1 229 ? 7.408 11.733 -27.063 1.00 9.52 253 GLU B C 1
ATOM 10618 O O . GLU B 1 229 ? 8.162 11.010 -27.733 1.00 10.32 253 GLU B O 1
ATOM 10630 N N . LEU B 1 230 ? 7.225 13.007 -27.314 1.00 10.05 254 LEU B N 1
ATOM 10631 C CA . LEU B 1 230 ? 7.882 13.588 -28.478 1.00 10.07 254 LEU B CA 1
ATOM 10632 C C . LEU B 1 230 ? 9.395 13.406 -28.378 1.00 9.95 254 LEU B C 1
ATOM 10633 O O . LEU B 1 230 ? 10.010 13.653 -27.330 1.00 10.83 254 LEU B O 1
ATOM 10649 N N . VAL B 1 231 ? 10.019 13.041 -29.498 1.00 10.22 255 VAL B N 1
ATOM 10650 C CA . VAL B 1 231 ? 11.452 12.821 -29.578 1.00 10.54 255 VAL B CA 1
ATOM 10651 C C . VAL B 1 231 ? 12.145 14.170 -29.689 1.00 11.29 255 VAL B C 1
ATOM 10652 O O . VAL B 1 231 ? 11.484 15.218 -29.840 1.00 10.79 255 VAL B O 1
ATOM 10665 N N . PRO B 1 232 ? 13.477 14.236 -29.661 1.00 12.64 256 PRO B N 1
ATOM 10666 C CA . PRO B 1 232 ? 14.147 15.511 -29.864 1.00 13.54 256 PRO B CA 1
ATOM 10667 C C . PRO B 1 232 ? 13.862 15.991 -31.288 1.00 12.20 256 PRO B C 1
ATOM 10668 O O . PRO B 1 232 ? 13.984 15.243 -32.223 1.00 15.12 256 PRO B O 1
ATOM 10679 N N . GLY B 1 233 ? 13.463 17.261 -31.431 1.00 13.24 257 GLY B N 1
ATOM 10680 C CA . GLY B 1 233 ? 13.016 17.766 -32.720 1.00 13.39 257 GLY B CA 1
ATOM 10681 C C . GLY B 1 233 ? 11.634 17.263 -33.124 1.00 12.87 257 GLY B C 1
ATOM 10682 O O . GLY B 1 233 ? 11.198 17.562 -34.223 1.00 14.55 257 GLY B O 1
ATOM 10686 N N . GLY B 1 234 ? 10.955 16.539 -32.230 1.00 11.98 258 GLY B N 1
ATOM 10687 C CA . GLY B 1 234 ? 9.745 15.828 -32.559 1.00 12.15 258 GLY B CA 1
ATOM 10688 C C . GLY B 1 234 ? 8.498 16.686 -32.684 1.00 11.31 258 GLY B C 1
ATOM 10689 O O . GLY B 1 234 ? 7.486 16.199 -33.179 1.00 12.66 258 GLY B O 1
ATOM 10693 N N . GLU B 1 235 ? 8.601 17.958 -32.303 1.00 10.74 259 GLU B N 1
ATOM 10694 C CA . GLU B 1 235 ? 7.525 18.893 -32.586 1.00 11.38 259 GLU B CA 1
ATOM 10695 C C . GLU B 1 235 ? 7.212 18.939 -34.080 1.00 11.35 259 GLU B C 1
ATOM 10696 O O . GLU B 1 235 ? 6.070 19.045 -34.510 1.00 12.50 259 GLU B O 1
ATOM 10708 N N . LEU B 1 236 ? 8.274 18.883 -34.892 1.00 11.61 260 LEU B N 1
ATOM 10709 C CA . LEU B 1 236 ? 8.056 18.931 -36.343 1.00 12.36 260 LEU B CA 1
ATOM 10710 C C . LEU B 1 236 ? 7.365 17.668 -36.821 1.00 11.82 260 LEU B C 1
ATOM 10711 O O . LEU B 1 236 ? 6.511 17.730 -37.697 1.00 13.44 260 LEU B O 1
ATOM 10727 N N . PHE B 1 237 ? 7.731 16.509 -36.254 1.00 11.68 261 PHE B N 1
ATOM 10728 C CA . PHE B 1 237 ? 7.108 15.269 -36.665 1.00 12.18 261 PHE B CA 1
ATOM 10729 C C . PHE B 1 237 ? 5.631 15.256 -36.297 1.00 11.79 261 PHE B C 1
ATOM 10730 O O . PHE B 1 237 ? 4.787 14.762 -37.059 1.00 13.08 261 PHE B O 1
ATOM 10747 N N . LEU B 1 238 ? 5.282 15.824 -35.124 1.00 11.17 262 LEU B N 1
ATOM 10748 C CA . LEU B 1 238 ? 3.878 15.974 -34.729 1.00 11.30 262 LEU B CA 1
ATOM 10749 C C . LEU B 1 238 ? 3.133 16.860 -35.724 1.00 11.50 262 LEU B C 1
ATOM 10750 O O . LEU B 1 238 ? 2.068 16.497 -36.208 1.00 12.21 262 LEU B O 1
ATOM 10766 N N . GLU B 1 239 ? 3.703 18.030 -36.052 1.00 12.17 263 GLU B N 1
ATOM 10767 C CA . GLU B 1 239 ? 3.093 18.927 -37.023 1.00 12.36 263 GLU B CA 1
ATOM 10768 C C . GLU B 1 239 ? 2.855 18.277 -38.379 1.00 11.56 263 GLU B C 1
ATOM 10769 O O . GLU B 1 239 ? 1.899 18.630 -39.057 1.00 13.83 263 GLU B O 1
ATOM 10781 N N . GLU B 1 240 ? 3.755 17.365 -38.771 1.00 12.99 264 GLU B N 1
ATOM 10782 C CA . GLU B 1 240 ? 3.724 16.735 -40.084 1.00 14.44 264 GLU B CA 1
ATOM 10783 C C . GLU B 1 240 ? 2.837 15.485 -40.096 1.00 13.43 264 GLU B C 1
ATOM 10784 O O . GLU B 1 240 ? 2.777 14.829 -41.127 1.00 16.65 264 GLU B O 1
ATOM 10797 N N . GLY B 1 241 ? 2.131 15.184 -39.010 1.00 13.37 265 GLY B N 1
ATOM 10798 C CA . GLY B 1 241 ? 1.205 14.080 -39.028 1.00 13.90 265 GLY B CA 1
ATOM 10799 C C . GLY B 1 241 ? 1.835 12.713 -38.789 1.00 14.06 265 GLY B C 1
ATOM 10800 O O . GLY B 1 241 ? 1.265 11.676 -39.123 1.00 17.78 265 GLY B O 1
ATOM 10804 N N . LYS B 1 242 ? 3.043 12.681 -38.211 1.00 12.77 266 LYS B N 1
ATOM 10805 C CA . LYS B 1 242 ? 3.805 11.465 -38.007 1.00 13.22 266 LYS B CA 1
ATOM 10806 C C . LYS B 1 242 ? 3.742 10.900 -36.595 1.00 12.69 266 LYS B C 1
ATOM 10807 O O . LYS B 1 242 ? 4.419 9.923 -36.301 1.00 13.61 266 LYS B O 1
ATOM 10818 N N . VAL B 1 243 ? 2.936 11.488 -35.700 1.00 12.08 267 VAL B N 1
ATOM 10819 C CA . VAL B 1 243 ? 2.780 10.977 -34.352 1.00 12.23 267 VAL B CA 1
ATOM 10820 C C . VAL B 1 243 ? 1.317 10.614 -34.129 1.00 12.32 267 VAL B C 1
ATOM 10821 O O . VAL B 1 243 ? 0.444 11.452 -34.323 1.00 15.28 267 VAL B O 1
ATOM 10834 N N . THR B 1 244 ? 1.017 9.361 -33.812 1.00 12.03 268 THR B N 1
ATOM 10835 C CA . THR B 1 244 ? -0.352 8.922 -33.631 1.00 12.82 268 THR B CA 1
ATOM 10836 C C . THR B 1 244 ? -0.872 9.334 -32.256 1.00 12.04 268 THR B C 1
ATOM 10837 O O . THR B 1 244 ? -0.107 9.572 -31.326 1.00 12.64 268 THR B O 1
ATOM 10848 N N . GLY B 1 245 ? -2.194 9.389 -32.149 1.00 12.31 269 GLY B N 1
ATOM 10849 C CA . GLY B 1 245 ? -2.823 9.720 -30.877 1.00 13.42 269 GLY B CA 1
ATOM 10850 C C . GLY B 1 245 ? -4.180 10.356 -31.071 1.00 13.03 269 GLY B C 1
ATOM 10851 O O . GLY B 1 245 ? -4.505 10.841 -32.152 1.00 14.19 269 GLY B O 1
ATOM 10855 N N . THR B 1 246 ? -4.966 10.399 -30.000 1.00 13.14 270 THR B N 1
ATOM 10856 C CA . THR B 1 246 ? -6.340 10.870 -30.097 1.00 14.46 270 THR B CA 1
ATOM 10857 C C . THR B 1 246 ? -6.518 12.375 -29.949 1.00 12.94 270 THR B C 1
ATOM 10858 O O . THR B 1 246 ? -7.599 12.841 -30.316 1.00 14.44 270 THR B O 1
ATOM 10869 N N . ARG B 1 247 ? -5.537 13.116 -29.466 1.00 12.13 271 ARG B N 1
ATOM 10870 C CA . ARG B 1 247 ? -5.700 14.539 -29.240 1.00 11.82 271 ARG B CA 1
ATOM 10871 C C . ARG B 1 247 ? -4.438 15.287 -29.656 1.00 12.21 271 ARG B C 1
ATOM 10872 O O . ARG B 1 247 ? -3.878 16.080 -28.906 1.00 11.88 271 ARG B O 1
ATOM 10893 N N . GLN B 1 248 ? -3.965 15.042 -30.886 1.00 11.63 272 GLN B N 1
ATOM 10894 C CA . GLN B 1 248 ? -2.685 15.558 -31.374 1.00 11.44 272 GLN B CA 1
ATOM 10895 C C . GLN B 1 248 ? -2.567 17.071 -31.366 1.00 11.84 272 GLN B C 1
ATOM 10896 O O . GLN B 1 248 ? -1.474 17.577 -31.213 1.00 13.74 272 GLN B O 1
ATOM 10910 N N . THR B 1 249 ? -3.678 17.788 -31.602 1.00 11.34 273 THR B N 1
ATOM 10911 C CA . THR B 1 249 ? -3.611 19.243 -31.621 1.00 11.83 273 THR B CA 1
ATOM 10912 C C . THR B 1 249 ? -3.901 19.885 -30.274 1.00 11.42 273 THR B C 1
ATOM 10913 O O . THR B 1 249 ? -3.916 21.118 -30.183 1.00 13.13 273 THR B O 1
ATOM 10924 N N . ASN B 1 250 ? -4.096 19.070 -29.222 1.00 11.09 274 ASN B N 1
ATOM 10925 C CA . ASN B 1 250 ? -4.366 19.600 -27.883 1.00 11.46 274 ASN B CA 1
ATOM 10926 C C . ASN B 1 250 ? -3.183 19.366 -26.934 1.00 11.22 274 ASN B C 1
ATOM 10927 O O . ASN B 1 250 ? -3.298 19.687 -25.746 1.00 12.22 274 ASN B O 1
ATOM 10938 N N . VAL B 1 251 ? -2.101 18.800 -27.448 1.00 11.30 275 VAL B N 1
ATOM 10939 C CA . VAL B 1 251 ? -0.918 18.501 -26.624 1.00 11.10 275 VAL B CA 1
ATOM 10940 C C . VAL B 1 251 ? -0.065 19.757 -26.449 1.00 10.32 275 VAL B C 1
ATOM 10941 O O . VAL B 1 251 ? 0.074 20.559 -27.363 1.00 11.60 275 VAL B O 1
ATOM 10964 N N . VAL B 1 252 ? 0.524 19.876 -25.256 1.00 10.12 276 VAL B N 1
ATOM 10965 C CA . VAL B 1 252 ? 1.555 20.850 -24.977 1.00 10.48 276 VAL B CA 1
ATOM 10966 C C . VAL B 1 252 ? 2.918 20.223 -24.709 1.00 9.81 276 VAL B C 1
ATOM 10967 O O . VAL B 1 252 ? 3.929 20.931 -24.702 1.00 10.99 276 VAL B O 1
ATOM 10980 N N . ALA B 1 253 ? 2.950 18.919 -24.437 1.00 10.09 277 ALA B N 1
ATOM 10981 C CA . ALA B 1 253 ? 4.194 18.180 -24.179 1.00 10.05 277 ALA B CA 1
ATOM 10982 C C . ALA B 1 253 ? 4.877 18.737 -22.926 1.00 9.79 277 ALA B C 1
ATOM 10983 O O . ALA B 1 253 ? 6.029 19.196 -22.943 1.00 10.13 277 ALA B O 1
ATOM 10990 N N . LEU B 1 254 ? 4.175 18.637 -21.791 1.00 9.88 278 LEU B N 1
ATOM 10991 C CA . LEU B 1 254 ? 4.842 18.890 -20.510 1.00 9.91 278 LEU B CA 1
ATOM 10992 C C . LEU B 1 254 ? 6.069 18.005 -20.392 1.00 9.58 278 LEU B C 1
ATOM 10993 O O . LEU B 1 254 ? 6.086 16.853 -20.836 1.00 10.34 278 LEU B O 1
ATOM 11009 N N . ASP B 1 255 ? 7.089 18.558 -19.730 1.00 9.85 279 ASP B N 1
ATOM 11010 C CA . ASP B 1 255 ? 8.362 17.860 -19.611 1.00 9.59 279 ASP B CA 1
ATOM 11011 C C . ASP B 1 255 ? 8.769 17.640 -18.159 1.00 9.44 279 ASP B C 1
ATOM 11012 O O . ASP B 1 255 ? 9.021 16.513 -17.747 1.00 9.53 279 ASP B O 1
ATOM 11021 N N . ALA B 1 256 ? 8.889 18.736 -17.396 1.00 9.32 280 ALA B N 1
ATOM 11022 C CA . ALA B 1 256 ? 9.438 18.647 -16.049 1.00 9.46 280 ALA B CA 1
ATOM 11023 C C . ALA B 1 256 ? 8.803 19.703 -15.160 1.00 9.20 280 ALA B C 1
ATOM 11024 O O . ALA B 1 256 ? 8.369 20.753 -15.659 1.00 10.18 280 ALA B O 1
ATOM 11031 N N . PHE B 1 257 ? 8.843 19.448 -13.859 1.00 9.36 281 PHE B N 1
ATOM 11032 C CA . PHE B 1 257 ? 8.554 20.463 -12.847 1.00 9.44 281 PHE B CA 1
ATOM 11033 C C . PHE B 1 257 ? 9.822 20.644 -12.036 1.00 9.35 281 PHE B C 1
ATOM 11034 O O . PHE B 1 257 ? 10.168 19.816 -11.200 1.00 10.83 281 PHE B O 1
ATOM 11051 N N . VAL B 1 258 ? 10.580 21.706 -12.363 1.00 9.74 282 VAL B N 1
ATOM 11052 C CA . VAL B 1 258 ? 11.854 21.947 -11.727 1.00 9.55 282 VAL B CA 1
ATOM 11053 C C . VAL B 1 258 ? 11.699 23.009 -10.635 1.00 10.16 282 VAL B C 1
ATOM 11054 O O . VAL B 1 258 ? 10.847 23.891 -10.696 1.00 11.87 282 VAL B O 1
ATOM 11067 N N . TYR B 1 259 ? 12.550 22.923 -9.617 1.00 10.46 283 TYR B N 1
ATOM 11068 C CA . TYR B 1 259 ? 12.327 23.675 -8.389 1.00 10.66 283 TYR B CA 1
ATOM 11069 C C . TYR B 1 259 ? 13.308 24.814 -8.226 1.00 10.79 283 TYR B C 1
ATOM 11070 O O . TYR B 1 259 ? 14.524 24.685 -8.401 1.00 11.05 283 TYR B O 1
ATOM 11088 N N . ASP B 1 260 ? 12.773 25.944 -7.759 1.00 10.74 284 ASP B N 1
ATOM 11089 C CA . ASP B 1 260 ? 13.593 27.026 -7.260 1.00 11.13 284 ASP B CA 1
ATOM 11090 C C . ASP B 1 260 ? 14.262 26.543 -5.991 1.00 11.39 284 ASP B C 1
ATOM 11091 O O . ASP B 1 260 ? 13.582 26.128 -5.026 1.00 11.88 284 ASP B O 1
ATOM 11100 N N . PRO B 1 261 ? 15.604 26.538 -5.900 1.00 11.48 285 PRO B N 1
ATOM 11101 C CA . PRO B 1 261 ? 16.292 26.024 -4.709 1.00 12.16 285 PRO B CA 1
ATOM 11102 C C . PRO B 1 261 ? 16.024 26.840 -3.458 1.00 12.94 285 PRO B C 1
ATOM 11103 O O . PRO B 1 261 ? 16.300 26.373 -2.342 1.00 14.36 285 PRO B O 1
ATOM 11114 N N . ARG B 1 262 ? 15.492 28.054 -3.639 1.00 13.26 286 ARG B N 1
ATOM 11115 C CA . ARG B 1 262 ? 15.142 28.922 -2.512 1.00 14.14 286 ARG B CA 1
ATOM 11116 C C . ARG B 1 262 ? 13.776 28.581 -1.940 1.00 14.16 286 ARG B C 1
ATOM 11117 O O . ARG B 1 262 ? 13.373 29.179 -0.941 1.00 16.63 286 ARG B O 1
ATOM 11138 N N . GLY B 1 263 ? 13.073 27.636 -2.528 1.00 13.47 287 GLY B N 1
ATOM 11139 C CA . GLY B 1 263 ? 11.745 27.281 -2.095 1.00 14.46 287 GLY B CA 1
ATOM 11140 C C . GLY B 1 263 ? 10.661 28.057 -2.840 1.00 13.34 287 GLY B C 1
ATOM 11141 O O . GLY B 1 263 ? 10.942 28.883 -3.723 1.00 13.37 287 GLY B O 1
ATOM 11145 N N . ARG B 1 264 ? 9.409 27.750 -2.502 1.00 13.51 288 ARG B N 1
ATOM 11146 C CA . ARG B 1 264 ? 8.193 28.451 -2.887 1.00 14.48 288 ARG B CA 1
ATOM 11147 C C . ARG B 1 264 ? 7.718 28.168 -4.314 1.00 12.92 288 ARG B C 1
ATOM 11148 O O . ARG B 1 264 ? 6.518 27.948 -4.532 1.00 14.91 288 ARG B O 1
ATOM 11169 N N . TRP B 1 265 ? 8.633 28.224 -5.297 1.00 13.01 289 TRP B N 1
ATOM 11170 C CA . TRP B 1 265 ? 8.240 28.210 -6.706 1.00 12.39 289 TRP B CA 1
ATOM 11171 C C . TRP B 1 265 ? 8.717 26.941 -7.404 1.00 12.03 289 TRP B C 1
ATOM 11172 O O . TRP B 1 265 ? 9.797 26.415 -7.109 1.00 12.50 289 TRP B O 1
ATOM 11193 N N . GLY B 1 266 ? 7.940 26.493 -8.382 1.00 11.98 290 GLY B N 1
ATOM 11194 C CA . GLY B 1 266 ? 8.392 25.503 -9.339 1.00 11.72 290 GLY B CA 1
ATOM 11195 C C . GLY B 1 266 ? 8.064 25.970 -10.743 1.00 11.39 290 GLY B C 1
ATOM 11196 O O . GLY B 1 266 ? 7.140 26.763 -10.933 1.00 12.85 290 GLY B O 1
ATOM 11200 N N . ALA B 1 267 ? 8.819 25.467 -11.713 1.00 10.93 291 ALA B N 1
ATOM 11201 C CA . ALA B 1 267 ? 8.612 25.819 -13.099 1.00 10.55 291 ALA B CA 1
ATOM 11202 C C . ALA B 1 267 ? 8.235 24.574 -13.887 1.00 10.17 291 ALA B C 1
ATOM 11203 O O . ALA B 1 267 ? 8.988 23.595 -13.892 1.00 10.42 291 ALA B O 1
ATOM 11210 N N . LEU B 1 268 ? 7.044 24.612 -14.521 1.00 10.35 292 LEU B N 1
ATOM 11211 C CA . LEU B 1 268 ? 6.548 23.518 -15.330 1.00 10.08 292 LEU B CA 1
ATOM 11212 C C . LEU B 1 268 ? 6.842 23.827 -16.800 1.00 10.47 292 LEU B C 1
ATOM 11213 O O . LEU B 1 268 ? 6.290 24.786 -17.366 1.00 11.12 292 LEU B O 1
ATOM 11229 N N . SER B 1 269 ? 7.714 23.038 -17.415 1.00 9.93 293 SER B N 1
ATOM 11230 C CA . SER B 1 269 ? 8.037 23.263 -18.808 1.00 10.12 293 SER B CA 1
ATOM 11231 C C . SER B 1 269 ? 7.026 22.586 -19.734 1.00 10.11 293 SER B C 1
ATOM 11232 O O . SER B 1 269 ? 6.652 21.426 -19.538 1.00 10.65 293 SER B O 1
ATOM 11240 N N . ALA B 1 270 ? 6.619 23.329 -20.758 1.00 10.18 294 ALA B N 1
ATOM 11241 C CA . ALA B 1 270 ? 5.703 22.871 -21.800 1.00 10.52 294 ALA B CA 1
ATOM 11242 C C . ALA B 1 270 ? 6.440 23.037 -23.120 1.00 9.98 294 ALA B C 1
ATOM 11243 O O . ALA B 1 270 ? 6.687 24.161 -23.576 1.00 11.02 294 ALA B O 1
ATOM 11250 N N . ARG B 1 271 ? 6.836 21.922 -23.709 1.00 9.71 295 ARG B N 1
ATOM 11251 C CA . ARG B 1 271 ? 7.753 21.955 -24.856 1.00 10.05 295 ARG B CA 1
ATOM 11252 C C . ARG B 1 271 ? 7.159 22.625 -26.080 1.00 9.77 295 ARG B C 1
ATOM 11253 O O . ARG B 1 271 ? 7.826 23.421 -26.739 1.00 11.30 295 ARG B O 1
ATOM 11274 N N . LEU B 1 272 ? 5.931 22.245 -26.446 1.00 9.94 296 LEU B N 1
ATOM 11275 C CA . LEU B 1 272 ? 5.354 22.712 -27.707 1.00 10.26 296 LEU B CA 1
ATOM 11276 C C . LEU B 1 272 ? 5.127 24.220 -27.734 1.00 10.78 296 LEU B C 1
ATOM 11277 O O . LEU B 1 272 ? 5.514 24.875 -28.702 1.00 12.42 296 LEU B O 1
ATOM 11293 N N . PRO B 1 273 ? 4.545 24.845 -26.686 1.00 10.72 297 PRO B N 1
ATOM 11294 C CA . PRO B 1 273 ? 4.399 26.290 -26.691 1.00 11.63 297 PRO B CA 1
ATOM 11295 C C . PRO B 1 273 ? 5.673 27.042 -26.305 1.00 11.03 297 PRO B C 1
ATOM 11296 O O . PRO B 1 273 ? 5.696 28.261 -26.363 1.00 12.82 297 PRO B O 1
ATOM 11307 N N . GLY B 1 274 ? 6.699 26.311 -25.835 1.00 10.95 298 GLY B N 1
ATOM 11308 C CA . GLY B 1 274 ? 7.913 26.975 -25.411 1.00 11.33 298 GLY B CA 1
ATOM 11309 C C . GLY B 1 274 ? 7.688 27.902 -24.229 1.00 11.35 298 GLY B C 1
ATOM 11310 O O . GLY B 1 274 ? 8.200 29.009 -24.179 1.00 12.63 298 GLY B O 1
ATOM 11314 N N . VAL B 1 275 ? 6.967 27.388 -23.219 1.00 11.23 299 VAL B N 1
ATOM 11315 C CA . VAL B 1 275 ? 6.617 28.162 -22.031 1.00 11.38 299 VAL B CA 1
ATOM 11316 C C . VAL B 1 275 ? 6.999 27.406 -20.777 1.00 10.80 299 VAL B C 1
ATOM 11317 O O . VAL B 1 275 ? 6.856 26.181 -20.722 1.00 11.91 299 VAL B O 1
ATOM 11330 N N . ALA B 1 276 ? 7.453 28.141 -19.769 1.00 11.16 300 ALA B N 1
ATOM 11331 C CA . ALA B 1 276 ? 7.683 27.613 -18.428 1.00 11.33 300 ALA B CA 1
ATOM 11332 C C . ALA B 1 276 ? 6.716 28.297 -17.495 1.00 11.90 300 ALA B C 1
ATOM 11333 O O . ALA B 1 276 ? 6.764 29.498 -17.292 1.00 12.95 300 ALA B O 1
ATOM 11340 N N . ILE B 1 277 ? 5.754 27.524 -16.994 1.00 11.25 301 ILE B N 1
ATOM 11341 C CA . ILE B 1 277 ? 4.699 28.051 -16.131 1.00 11.49 301 ILE B CA 1
ATOM 11342 C C . ILE B 1 277 ? 5.172 27.991 -14.684 1.00 11.75 301 ILE B C 1
ATOM 11343 O O . ILE B 1 277 ? 5.480 26.909 -14.183 1.00 11.68 301 ILE B O 1
ATOM 11359 N N . ILE B 1 278 ? 5.240 29.149 -14.018 1.00 12.30 302 ILE B N 1
ATOM 11360 C CA . ILE B 1 278 ? 5.695 29.191 -12.648 1.00 12.08 302 ILE B CA 1
ATOM 11361 C C . ILE B 1 278 ? 4.486 28.959 -11.743 1.00 12.36 302 ILE B C 1
ATOM 11362 O O . ILE B 1 278 ? 3.483 29.647 -11.889 1.00 14.31 302 ILE B O 1
ATOM 11378 N N . PHE B 1 279 ? 4.642 28.011 -10.816 1.00 12.03 303 PHE B N 1
ATOM 11379 C CA . PHE B 1 279 ? 3.616 27.712 -9.829 1.00 12.67 303 PHE B CA 1
ATOM 11380 C C . PHE B 1 279 ? 4.064 28.096 -8.432 1.00 12.30 303 PHE B C 1
ATOM 11381 O O . PHE B 1 279 ? 5.210 27.886 -8.042 1.00 13.17 303 PHE B O 1
ATOM 11398 N N . ASP B 1 280 ? 3.094 28.604 -7.671 1.00 13.54 304 ASP B N 1
ATOM 11399 C CA . ASP B 1 280 ? 3.232 28.841 -6.239 1.00 13.94 304 ASP B CA 1
ATOM 11400 C C . ASP B 1 280 ? 2.903 27.509 -5.534 1.00 13.47 304 ASP B C 1
ATOM 11401 O O . ASP B 1 280 ? 1.782 27.020 -5.628 1.00 16.25 304 ASP B O 1
ATOM 11410 N N . ARG B 1 281 ? 3.924 26.904 -4.917 1.00 14.27 305 ARG B N 1
ATOM 11411 C CA . ARG B 1 281 ? 3.783 25.603 -4.299 1.00 14.60 305 ARG B CA 1
ATOM 11412 C C . ARG B 1 281 ? 3.049 25.668 -2.967 1.00 14.79 305 ARG B C 1
ATOM 11413 O O . ARG B 1 281 ? 2.738 24.626 -2.399 1.00 17.84 305 ARG B O 1
ATOM 11434 N N . GLN B 1 282 ? 2.828 26.881 -2.438 1.00 16.33 306 GLN B N 1
ATOM 11435 C CA . GLN B 1 282 ? 2.054 27.048 -1.216 1.00 16.74 306 GLN B CA 1
ATOM 11436 C C . GLN B 1 282 ? 0.559 27.075 -1.491 1.00 17.78 306 GLN B C 1
ATOM 11437 O O . GLN B 1 282 ? -0.173 26.366 -0.817 1.00 22.37 306 GLN B O 1
ATOM 11451 N N . ASP B 1 283 ? 0.132 27.906 -2.460 1.00 17.74 307 ASP B N 1
ATOM 11452 C CA . ASP B 1 283 ? -1.267 28.094 -2.808 1.00 19.40 307 ASP B CA 1
ATOM 11453 C C . ASP B 1 283 ? -1.710 27.141 -3.926 1.00 19.16 307 ASP B C 1
ATOM 11454 O O . ASP B 1 283 ? -2.895 27.045 -4.266 1.00 22.08 307 ASP B O 1
ATOM 11464 N N . TRP B 1 284 ? -0.742 26.504 -4.591 1.00 16.67 308 TRP B N 1
ATOM 11465 C CA . TRP B 1 284 ? -0.964 25.669 -5.755 1.00 15.78 308 TRP B CA 1
ATOM 11466 C C . TRP B 1 284 ? -1.789 26.385 -6.807 1.00 15.83 308 TRP B C 1
ATOM 11467 O O . TRP B 1 284 ? -2.829 25.917 -7.286 1.00 18.20 308 TRP B O 1
ATOM 11488 N N . GLU B 1 285 ? -1.190 27.486 -7.267 1.00 16.36 309 GLU B N 1
ATOM 11489 C CA . GLU B 1 285 ? -1.740 28.221 -8.386 1.00 16.00 309 GLU B CA 1
ATOM 11490 C C . GLU B 1 285 ? -0.614 28.633 -9.309 1.00 15.69 309 GLU B C 1
ATOM 11491 O O . GLU B 1 285 ? 0.487 28.976 -8.866 1.00 15.59 309 GLU B O 1
ATOM 11501 N N . PRO B 1 286 ? -0.861 28.610 -10.631 1.00 14.97 310 PRO B N 1
ATOM 11502 C CA . PRO B 1 286 ? 0.121 29.176 -11.558 1.00 14.82 310 PRO B CA 1
ATOM 11503 C C . PRO B 1 286 ? 0.128 30.695 -11.436 1.00 16.30 310 PRO B C 1
ATOM 11504 O O . PRO B 1 286 ? -0.935 31.267 -11.254 1.00 20.62 310 PRO B O 1
ATOM 11515 N N . VAL B 1 287 ? 1.312 31.308 -11.513 1.00 15.35 311 VAL B N 1
ATOM 11516 C CA . VAL B 1 287 ? 1.421 32.736 -11.301 1.00 16.94 311 VAL B CA 1
ATOM 11517 C C . VAL B 1 287 ? 1.915 33.532 -12.486 1.00 15.89 311 VAL B C 1
ATOM 11518 O O . VAL B 1 287 ? 1.545 34.708 -12.566 1.00 18.67 311 VAL B O 1
ATOM 11531 N N . VAL B 1 288 ? 2.710 32.959 -13.376 1.00 15.12 312 VAL B N 1
ATOM 11532 C CA . VAL B 1 288 ? 3.195 33.667 -14.542 1.00 15.76 312 VAL B CA 1
ATOM 11533 C C . VAL B 1 288 ? 3.669 32.605 -15.517 1.00 14.10 312 VAL B C 1
ATOM 11534 O O . VAL B 1 288 ? 4.024 31.499 -15.095 1.00 14.59 312 VAL B O 1
ATOM 11547 N N . ALA B 1 289 ? 3.765 32.983 -16.784 1.00 13.96 313 ALA B N 1
ATOM 11548 C CA . ALA B 1 289 ? 4.253 32.070 -17.824 1.00 13.79 313 ALA B CA 1
ATOM 11549 C C . ALA B 1 289 ? 5.467 32.676 -18.508 1.00 13.77 313 ALA B C 1
ATOM 11550 O O . ALA B 1 289 ? 5.344 33.682 -19.206 1.00 17.61 313 ALA B O 1
ATOM 11557 N N . LEU B 1 290 ? 6.656 32.080 -18.331 1.00 12.90 314 LEU B N 1
ATOM 11558 C CA . LEU B 1 290 ? 7.832 32.574 -19.021 1.00 12.84 314 LEU B CA 1
ATOM 11559 C C . LEU B 1 290 ? 7.847 32.066 -20.456 1.00 12.48 314 LEU B C 1
ATOM 11560 O O . LEU B 1 290 ? 7.566 30.910 -20.689 1.00 13.87 314 LEU B O 1
ATOM 11576 N N . VAL B 1 291 ? 8.161 32.952 -21.418 1.00 13.21 315 VAL B N 1
ATOM 11577 C CA . VAL B 1 291 ? 8.137 32.605 -22.830 1.00 13.04 315 VAL B CA 1
ATOM 11578 C C . VAL B 1 291 ? 9.569 32.422 -23.305 1.00 12.39 315 VAL B C 1
ATOM 11579 O O . VAL B 1 291 ? 10.361 33.356 -23.209 1.00 13.32 315 VAL B O 1
ATOM 11592 N N . GLY B 1 292 ? 9.938 31.247 -23.790 1.00 12.16 316 GLY B N 1
ATOM 11593 C CA . GLY B 1 292 ? 11.335 31.028 -24.144 1.00 12.88 316 GLY B CA 1
ATOM 11594 C C . GLY B 1 292 ? 11.900 31.958 -25.219 1.00 12.21 316 GLY B C 1
ATOM 11595 O O . GLY B 1 292 ? 13.027 32.430 -25.108 1.00 12.99 316 GLY B O 1
ATOM 11599 N N . ALA B 1 293 ? 11.138 32.158 -26.291 1.00 12.47 317 ALA B N 1
ATOM 11600 C CA . ALA B 1 293 ? 11.725 32.594 -27.559 1.00 12.80 317 ALA B CA 1
ATOM 11601 C C . ALA B 1 293 ? 12.405 33.946 -27.424 1.00 11.60 317 ALA B C 1
ATOM 11602 O O . ALA B 1 293 ? 11.910 34.920 -26.869 1.00 13.59 317 ALA B O 1
ATOM 11609 N N . LYS B 1 294 ? 13.587 34.026 -28.072 1.00 13.55 318 LYS B N 1
ATOM 11610 C CA . LYS B 1 294 ? 14.277 35.291 -28.247 1.00 14.42 318 LYS B CA 1
ATOM 11611 C C . LYS B 1 294 ? 13.405 36.250 -29.071 1.00 13.67 318 LYS B C 1
ATOM 11612 O O . LYS B 1 294 ? 12.790 35.828 -30.058 1.00 15.31 318 LYS B O 1
ATOM 11631 N N . GLY B 1 295 ? 13.311 37.479 -28.604 1.00 14.96 319 GLY B N 1
ATOM 11632 C CA . GLY B 1 295 ? 12.513 38.497 -29.245 1.00 15.53 319 GLY B CA 1
ATOM 11633 C C . GLY B 1 295 ? 11.069 38.574 -28.761 1.00 16.70 319 GLY B C 1
ATOM 11634 O O . GLY B 1 295 ? 10.394 39.548 -29.045 1.00 18.96 319 GLY B O 1
ATOM 11638 N N . GLU B 1 296 ? 10.644 37.594 -27.954 1.00 15.28 320 GLU B N 1
ATOM 11639 C CA . GLU B 1 296 ? 9.317 37.574 -27.369 1.00 15.23 320 GLU B CA 1
ATOM 11640 C C . GLU B 1 296 ? 9.397 38.124 -25.955 1.00 15.40 320 GLU B C 1
ATOM 11641 O O . GLU B 1 296 ? 10.497 38.168 -25.353 1.00 15.36 320 GLU B O 1
ATOM 11653 N N . PRO B 1 297 ? 8.267 38.489 -25.335 1.00 16.22 321 PRO B N 1
ATOM 11654 C CA . PRO B 1 297 ? 8.306 39.039 -23.989 1.00 17.14 321 PRO B CA 1
ATOM 11655 C C . PRO B 1 297 ? 8.943 38.066 -23.010 1.00 15.79 321 PRO B C 1
ATOM 11656 O O . PRO B 1 297 ? 8.962 36.850 -23.221 1.00 15.96 321 PRO B O 1
ATOM 11667 N N . SER B 1 298 ? 9.402 38.615 -21.887 1.00 15.26 322 SER B N 1
ATOM 11668 C CA . SER B 1 298 ? 9.891 37.778 -20.809 1.00 14.67 322 SER B CA 1
ATOM 11669 C C . SER B 1 298 ? 8.827 36.784 -20.345 1.00 14.89 322 SER B C 1
ATOM 11670 O O . SER B 1 298 ? 9.158 35.646 -19.969 1.00 14.61 322 SER B O 1
ATOM 11678 N N . SER B 1 299 ? 7.576 37.254 -20.257 1.00 15.07 323 SER B N 1
ATOM 11679 C CA . SER B 1 299 ? 6.514 36.469 -19.683 1.00 15.60 323 SER B CA 1
ATOM 11680 C C . SER B 1 299 ? 5.157 36.934 -20.204 1.00 15.51 323 SER B C 1
ATOM 11681 O O . SER B 1 299 ? 5.040 37.994 -20.809 1.00 17.68 323 SER B O 1
ATOM 11689 N N . LEU B 1 300 ? 4.169 36.088 -19.961 1.00 14.89 324 LEU B N 1
ATOM 11690 C CA . LEU B 1 300 ? 2.778 36.343 -20.218 1.00 15.29 324 LEU B CA 1
ATOM 11691 C C . LEU B 1 300 ? 2.017 36.121 -18.922 1.00 15.12 324 LEU B C 1
ATOM 11692 O O . LEU B 1 300 ? 2.383 35.278 -18.090 1.00 15.98 324 LEU B O 1
ATOM 11708 N N . PRO B 1 301 ? 0.908 36.857 -18.736 1.00 16.50 325 PRO B N 1
ATOM 11709 C CA . PRO B 1 301 ? 0.114 36.685 -17.541 1.00 16.86 325 PRO B CA 1
ATOM 11710 C C . PRO B 1 301 ? -0.673 35.380 -17.575 1.00 16.84 325 PRO B C 1
ATOM 11711 O O . PRO B 1 301 ? -0.978 34.837 -18.636 1.00 17.55 325 PRO B O 1
ATOM 11722 N N . VAL B 1 302 ? -1.018 34.914 -16.377 1.00 16.65 326 VAL B N 1
ATOM 11723 C CA . VAL B 1 302 ? -1.897 33.788 -16.176 1.00 17.33 326 VAL B CA 1
ATOM 11724 C C . VAL B 1 302 ? -3.201 34.342 -15.610 1.00 18.77 326 VAL B C 1
ATOM 11725 O O . VAL B 1 302 ? -3.156 35.119 -14.649 1.00 29.81 326 VAL B O 1
ATOM 11738 N N . LYS B 1 303 ? -4.327 34.046 -16.267 1.00 17.96 327 LYS B N 1
ATOM 11739 C CA . LYS B 1 303 ? -5.609 34.576 -15.842 1.00 19.32 327 LYS B CA 1
ATOM 11740 C C . LYS B 1 303 ? -6.430 33.451 -15.237 1.00 17.65 327 LYS B C 1
ATOM 11741 O O . LYS B 1 303 ? -6.652 32.409 -15.865 1.00 18.09 327 LYS B O 1
ATOM 11749 N N . LYS B 1 304 ? -6.967 33.681 -14.039 1.00 18.60 328 LYS B N 1
ATOM 11750 C CA . LYS B 1 304 ? -7.867 32.739 -13.409 1.00 17.24 328 LYS B CA 1
ATOM 11751 C C . LYS B 1 304 ? -9.252 32.890 -14.024 1.00 18.11 328 LYS B C 1
ATOM 11752 O O . LYS B 1 304 ? -9.791 33.991 -14.063 1.00 22.08 328 LYS B O 1
ATOM 11771 N N . VAL B 1 305 ? -9.803 31.810 -14.560 1.00 17.31 329 VAL B N 1
ATOM 11772 C CA . VAL B 1 305 ? -11.102 31.851 -15.206 1.00 18.63 329 VAL B CA 1
ATOM 11773 C C . VAL B 1 305 ? -12.179 31.044 -14.483 1.00 19.93 329 VAL B C 1
ATOM 11774 O O . VAL B 1 305 ? -13.349 31.174 -14.816 1.00 22.43 329 VAL B O 1
ATOM 11787 N N . ALA B 1 306 ? -11.783 30.225 -13.504 1.00 18.58 330 ALA B N 1
ATOM 11788 C CA . ALA B 1 306 ? -12.691 29.490 -12.630 1.00 19.69 330 ALA B CA 1
ATOM 11789 C C . ALA B 1 306 ? -11.911 29.082 -11.380 1.00 18.74 330 ALA B C 1
ATOM 11790 O O . ALA B 1 306 ? -10.711 29.255 -11.363 1.00 18.39 330 ALA B O 1
ATOM 11797 N N . SER B 1 307 ? -12.552 28.455 -10.376 1.00 21.15 331 SER B N 1
ATOM 11798 C CA . SER B 1 307 ? -11.877 28.120 -9.123 1.00 21.48 331 SER B CA 1
ATOM 11799 C C . SER B 1 307 ? -10.671 27.202 -9.336 1.00 22.54 331 SER B C 1
ATOM 11800 O O . SER B 1 307 ? -9.698 27.200 -8.569 1.00 23.79 331 SER B O 1
ATOM 11808 N N . ASP B 1 308 ? -10.743 26.382 -10.359 1.00 19.54 332 ASP B N 1
ATOM 11809 C CA . ASP B 1 308 ? -9.694 25.394 -10.593 1.00 18.32 332 ASP B CA 1
ATOM 11810 C C . ASP B 1 308 ? -9.067 25.554 -11.969 1.00 16.12 332 ASP B C 1
ATOM 11811 O O . ASP B 1 308 ? -8.433 24.606 -12.416 1.00 17.04 332 ASP B O 1
ATOM 11820 N N . THR B 1 309 ? -9.286 26.690 -12.657 1.00 15.31 333 THR B N 1
ATOM 11821 C CA . THR B 1 309 ? -8.878 26.823 -14.046 1.00 15.26 333 THR B CA 1
ATOM 11822 C C . THR B 1 309 ? -8.203 28.166 -14.311 1.00 14.47 333 THR B C 1
ATOM 11823 O O . THR B 1 309 ? -8.738 29.209 -13.927 1.00 16.16 333 THR B O 1
ATOM 11834 N N . TRP B 1 310 ? -7.080 28.127 -15.042 1.00 14.40 334 TRP B N 1
ATOM 11835 C CA . TRP B 1 310 ? -6.380 29.305 -15.481 1.00 14.69 334 TRP B CA 1
ATOM 11836 C C . TRP B 1 310 ? -6.074 29.189 -16.970 1.00 14.16 334 TRP B C 1
ATOM 11837 O O . TRP B 1 310 ? -5.982 28.103 -17.515 1.00 14.90 334 TRP B O 1
ATOM 11858 N N . GLU B 1 311 ? -5.883 30.346 -17.591 1.00 14.83 335 GLU B N 1
ATOM 11859 C CA . GLU B 1 311 ? -5.558 30.389 -19.009 1.00 14.77 335 GLU B CA 1
ATOM 11860 C C . GLU B 1 311 ? -4.339 31.284 -19.254 1.00 14.88 335 GLU B C 1
ATOM 11861 O O . GLU B 1 311 ? -4.121 32.314 -18.604 1.00 16.98 335 GLU B O 1
ATOM 11873 N N . ILE B 1 312 ? -3.589 30.895 -20.302 1.00 14.30 336 ILE B N 1
ATOM 11874 C CA . ILE B 1 312 ? -2.521 31.679 -20.921 1.00 14.96 336 ILE B CA 1
ATOM 11875 C C . ILE B 1 312 ? -2.864 31.790 -22.393 1.00 14.52 336 ILE B C 1
ATOM 11876 O O . ILE B 1 312 ? -3.164 30.778 -23.046 1.00 17.17 336 ILE B O 1
ATOM 11892 N N . LYS B 1 313 ? -2.815 33.013 -22.913 1.00 15.61 337 LYS B N 1
ATOM 11893 C CA . LYS B 1 313 ? -3.148 33.265 -24.307 1.00 16.01 337 LYS B CA 1
ATOM 11894 C C . LYS B 1 313 ? -1.902 33.637 -25.101 1.00 16.01 337 LYS B C 1
ATOM 11895 O O . LYS B 1 313 ? -1.129 34.510 -24.682 1.00 16.48 337 LYS B O 1
ATOM 11914 N N . MET B 1 314 ? -1.695 32.956 -26.215 1.00 14.07 338 MET B N 1
ATOM 11915 C CA . MET B 1 314 ? -0.561 33.193 -27.084 1.00 14.94 338 MET B CA 1
ATOM 11916 C C . MET B 1 314 ? -1.010 33.469 -28.507 1.00 14.72 338 MET B C 1
ATOM 11917 O O . MET B 1 314 ? -1.735 32.715 -29.106 1.00 16.00 338 MET B O 1
ATOM 11931 N N . ASP B 1 315 ? -0.574 34.619 -29.045 1.00 15.36 339 ASP B N 1
ATOM 11932 C CA . ASP B 1 315 ? -0.892 34.930 -30.418 1.00 16.36 339 ASP B CA 1
ATOM 11933 C C . ASP B 1 315 ? -0.074 34.119 -31.418 1.00 15.44 339 ASP B C 1
ATOM 11934 O O . ASP B 1 315 ? -0.493 33.927 -32.552 1.00 16.62 339 ASP B O 1
ATOM 11943 N N . LYS B 1 316 ? 1.072 33.587 -30.974 1.00 15.08 340 LYS B N 1
ATOM 11944 C CA . LYS B 1 316 ? 1.914 32.777 -31.808 1.00 14.44 340 LYS B CA 1
ATOM 11945 C C . LYS B 1 316 ? 2.820 31.969 -30.905 1.00 14.26 340 LYS B C 1
ATOM 11946 O O . LYS B 1 316 ? 3.058 32.349 -29.760 1.00 14.80 340 LYS B O 1
ATOM 11965 N N . VAL B 1 317 ? 3.367 30.885 -31.441 1.00 12.76 341 VAL B N 1
ATOM 11966 C CA . VAL B 1 317 ? 4.472 30.187 -30.80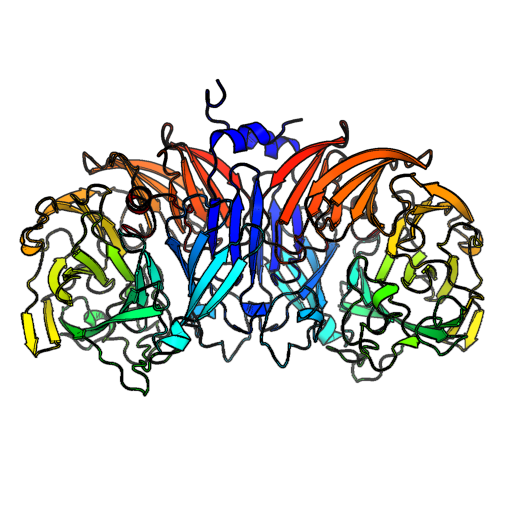1 1.00 12.46 341 VAL B CA 1
ATOM 11967 C C . VAL B 1 317 ? 5.661 30.268 -31.730 1.00 12.09 341 VAL B C 1
ATOM 11968 O O . VAL B 1 317 ? 5.670 29.652 -32.811 1.00 13.30 341 VAL B O 1
ATOM 11981 N N . VAL B 1 318 ? 6.661 31.054 -31.322 1.00 11.84 342 VAL B N 1
ATOM 11982 C CA . VAL B 1 318 ? 7.812 31.273 -32.185 1.00 12.15 342 VAL B CA 1
ATOM 11983 C C . VAL B 1 318 ? 8.666 30.016 -32.277 1.00 11.73 342 VAL B C 1
ATOM 11984 O O . VAL B 1 318 ? 9.217 29.684 -33.340 1.00 13.42 342 VAL B O 1
ATOM 11997 N N . THR B 1 319 ? 8.880 29.321 -31.150 1.00 12.22 343 THR B N 1
ATOM 11998 C CA . THR B 1 319 ? 9.719 28.150 -31.147 1.00 11.72 343 THR B CA 1
ATOM 11999 C C . THR B 1 319 ? 9.387 27.271 -29.933 1.00 11.24 343 THR B C 1
ATOM 12000 O O . THR B 1 319 ? 9.070 27.795 -28.867 1.00 12.09 343 THR B O 1
ATOM 12011 N N . PRO B 1 320 ? 9.552 25.951 -30.066 1.00 10.58 344 PRO B N 1
ATOM 12012 C CA . PRO B 1 320 ? 9.543 25.081 -28.887 1.00 11.21 344 PRO B CA 1
ATOM 12013 C C . PRO B 1 320 ? 10.748 25.345 -28.016 1.00 10.32 344 PRO B C 1
ATOM 12014 O O . PRO B 1 320 ? 11.727 25.993 -28.406 1.00 10.95 344 PRO B O 1
ATOM 12025 N N . ALA B 1 321 ? 10.713 24.726 -26.819 1.00 10.42 345 ALA B N 1
ATOM 12026 C CA . ALA B 1 321 ? 11.818 24.777 -25.888 1.00 10.26 345 ALA B CA 1
ATOM 12027 C C . ALA B 1 321 ? 11.826 23.488 -25.069 1.00 10.34 345 ALA B C 1
ATOM 12028 O O . ALA B 1 321 ? 10.818 22.778 -25.076 1.00 12.32 345 ALA B O 1
ATOM 12035 N N . HIS B 1 322 ? 12.918 23.175 -24.370 1.00 10.44 346 HIS B N 1
ATOM 12036 C CA . HIS B 1 322 ? 12.970 21.921 -23.616 1.00 10.42 346 HIS B CA 1
ATOM 12037 C C . HIS B 1 322 ? 13.650 22.103 -22.256 1.00 10.12 346 HIS B C 1
ATOM 12038 O O . HIS B 1 322 ? 12.962 22.300 -21.255 1.00 10.70 346 HIS B O 1
ATOM 12052 N N . GLN B 1 323 ? 14.989 22.015 -22.193 1.00 9.80 347 GLN B N 1
ATOM 12053 C CA . GLN B 1 323 ? 15.639 22.002 -20.889 1.00 10.12 347 GLN B CA 1
ATOM 12054 C C . GLN B 1 323 ? 15.307 23.283 -20.164 1.00 9.57 347 GLN B C 1
ATOM 12055 O O . GLN B 1 323 ? 15.344 24.363 -20.701 1.00 10.11 347 GLN B O 1
ATOM 12069 N N . ALA B 1 324 ? 15.070 23.135 -18.827 1.00 10.41 348 ALA B N 1
ATOM 12070 C CA . ALA B 1 324 ? 14.664 24.245 -17.983 1.00 10.81 348 ALA B CA 1
ATOM 12071 C C . ALA B 1 324 ? 15.210 24.029 -16.589 1.00 10.57 348 ALA B C 1
ATOM 12072 O O . ALA B 1 324 ? 15.185 22.923 -16.074 1.00 11.60 348 ALA B O 1
ATOM 12079 N N . GLY B 1 325 ? 15.701 25.096 -15.974 1.00 10.59 349 GLY B N 1
ATOM 12080 C CA . GLY B 1 325 ? 16.120 24.936 -14.606 1.00 12.14 349 GLY B CA 1
ATOM 12081 C C . GLY B 1 325 ? 16.804 26.155 -14.044 1.00 10.37 349 GLY B C 1
ATOM 12082 O O . GLY B 1 325 ? 17.076 27.129 -14.732 1.00 11.39 349 GLY B O 1
ATOM 12086 N N . PHE B 1 326 ? 17.061 26.048 -12.737 1.00 10.67 350 PHE B N 1
ATOM 12087 C CA . PHE B 1 326 ? 17.616 27.135 -11.952 1.00 10.69 350 PHE B CA 1
ATOM 12088 C C . PHE B 1 326 ? 19.091 26.890 -11.637 1.00 10.46 350 PHE B C 1
ATOM 12089 O O . PHE B 1 326 ? 19.515 25.760 -11.424 1.00 11.05 350 PHE B O 1
ATOM 12106 N N . SER B 1 327 ? 19.847 27.982 -11.534 1.00 11.14 351 SER B N 1
ATOM 12107 C CA . SER B 1 327 ? 21.162 27.934 -10.964 1.00 11.43 351 SER B CA 1
ATOM 12108 C C . SER B 1 327 ? 21.073 27.611 -9.472 1.00 11.57 351 SER B C 1
ATOM 12109 O O . SER B 1 327 ? 20.038 27.758 -8.843 1.00 11.59 351 SER B O 1
ATOM 12117 N N . PRO B 1 328 ? 22.189 27.166 -8.854 1.00 11.34 352 PRO B N 1
ATOM 12118 C CA . PRO B 1 328 ? 22.111 26.738 -7.447 1.00 11.85 352 PRO B CA 1
ATOM 12119 C C . PRO B 1 328 ? 21.639 27.798 -6.477 1.00 12.25 352 PRO B C 1
ATOM 12120 O O . PRO B 1 328 ? 21.015 27.456 -5.469 1.00 13.55 352 PRO B O 1
ATOM 12131 N N . ASP B 1 329 ? 21.969 29.056 -6.764 1.00 12.91 353 ASP B N 1
ATOM 12132 C CA . ASP B 1 329 ? 21.523 30.153 -5.920 1.00 13.97 353 ASP B CA 1
ATOM 12133 C C . ASP B 1 329 ? 20.092 30.598 -6.215 1.00 12.86 353 ASP B C 1
ATOM 12134 O O . ASP B 1 329 ? 19.567 31.484 -5.512 1.00 14.77 353 ASP B O 1
ATOM 12143 N N . GLY B 1 330 ? 19.458 30.058 -7.242 1.00 11.95 354 GLY B N 1
ATOM 12144 C CA . GLY B 1 330 ? 18.088 30.424 -7.573 1.00 12.56 354 GLY B CA 1
ATOM 12145 C C . GLY B 1 330 ? 17.921 31.761 -8.308 1.00 12.18 354 GLY B C 1
ATOM 12146 O O . GLY B 1 330 ? 16.790 32.131 -8.592 1.00 13.25 354 GLY B O 1
ATOM 12150 N N . LYS B 1 331 ? 19.041 32.422 -8.611 1.00 12.56 355 LYS B N 1
ATOM 12151 C CA . LYS B 1 331 ? 18.956 33.767 -9.159 1.00 13.77 355 LYS B CA 1
ATOM 12152 C C . LYS B 1 331 ? 18.911 33.814 -10.678 1.00 13.14 355 LYS B C 1
ATOM 12153 O O . LYS B 1 331 ? 18.695 34.885 -11.254 1.00 13.35 355 LYS B O 1
ATOM 12172 N N . ASN B 1 332 ? 19.118 32.675 -11.331 1.00 12.22 356 ASN B N 1
ATOM 12173 C CA . ASN B 1 332 ? 18.981 32.546 -12.771 1.00 12.24 356 ASN B CA 1
ATOM 12174 C C . ASN B 1 332 ? 18.069 31.374 -13.056 1.00 11.45 356 ASN B C 1
ATOM 12175 O O . ASN B 1 332 ? 18.150 30.337 -12.385 1.00 12.17 356 ASN B O 1
ATOM 12186 N N . PHE B 1 333 ? 17.274 31.535 -14.116 1.00 11.58 357 PHE B N 1
ATOM 12187 C CA . PHE B 1 333 ? 16.478 30.440 -14.679 1.00 11.30 357 PHE B CA 1
ATOM 12188 C C . PHE B 1 333 ? 16.812 30.364 -16.172 1.00 10.92 357 PHE B C 1
ATOM 12189 O O . PHE B 1 333 ? 16.923 31.395 -16.838 1.00 11.60 357 PHE B O 1
ATOM 12206 N N . LEU B 1 334 ? 17.027 29.144 -16.645 1.00 10.74 358 LEU B N 1
ATOM 12207 C CA . LEU B 1 334 ? 17.407 28.863 -18.026 1.00 10.13 358 LEU B CA 1
ATOM 12208 C C . LEU B 1 334 ? 16.299 28.078 -18.702 1.00 10.52 358 LEU B C 1
ATOM 12209 O O . LEU B 1 334 ? 15.704 27.195 -18.071 1.00 11.17 358 LEU B O 1
ATOM 12225 N N . PHE B 1 335 ? 16.080 28.357 -19.987 1.00 10.19 359 PHE B N 1
ATOM 12226 C CA . PHE B 1 335 ? 15.150 27.585 -20.820 1.00 9.78 359 PHE B CA 1
ATOM 12227 C C . PHE B 1 335 ? 15.796 27.522 -22.198 1.00 10.19 359 PHE B C 1
ATOM 12228 O O . PHE B 1 335 ? 16.127 28.551 -22.788 1.00 11.08 359 PHE B O 1
ATOM 12245 N N . MET B 1 336 ? 15.977 26.296 -22.682 1.00 10.08 360 MET B N 1
ATOM 12246 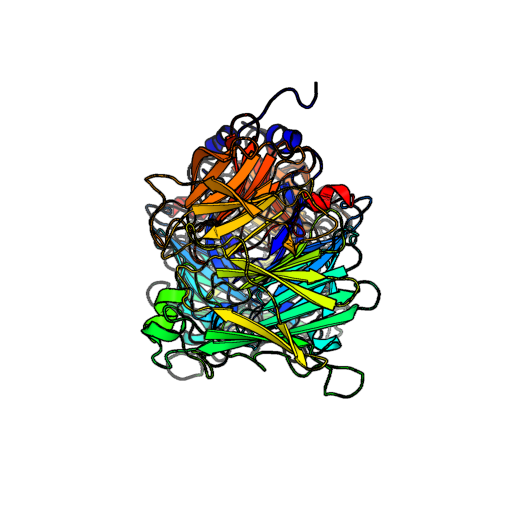C CA . MET B 1 336 ? 16.656 26.101 -23.965 1.00 9.98 360 MET B CA 1
ATOM 12247 C C . MET B 1 336 ? 15.667 26.060 -25.113 1.00 10.08 360 MET B C 1
ATOM 12248 O O . MET B 1 336 ? 14.935 25.071 -25.259 1.00 10.93 360 MET B O 1
ATOM 12262 N N . ASN B 1 337 ? 15.666 27.096 -25.948 1.00 10.53 361 ASN B N 1
ATOM 12263 C CA . ASN B 1 337 ? 14.879 27.087 -27.183 1.00 10.17 361 ASN B CA 1
ATOM 12264 C C . ASN B 1 337 ? 15.502 26.099 -28.150 1.00 10.12 361 ASN B C 1
ATOM 12265 O O . ASN B 1 337 ? 16.732 26.024 -28.250 1.00 11.34 361 ASN B O 1
ATOM 12276 N N . GLY B 1 338 ? 14.645 25.367 -28.863 1.00 10.68 362 GLY B N 1
ATOM 12277 C CA . GLY B 1 338 ? 15.110 24.455 -29.893 1.00 10.79 362 GLY B CA 1
ATOM 12278 C C . GLY B 1 338 ? 14.183 24.478 -31.079 1.00 10.68 362 GLY B C 1
ATOM 12279 O O . GLY B 1 338 ? 13.053 24.959 -30.986 1.00 11.32 362 GLY B O 1
ATOM 12283 N N . VAL B 1 339 ? 14.658 23.908 -32.194 1.00 10.75 363 VAL B N 1
ATOM 12284 C CA . VAL B 1 339 ? 13.858 23.607 -33.364 1.00 10.68 363 VAL B CA 1
ATOM 12285 C C . VAL B 1 339 ? 13.756 24.799 -34.278 1.00 10.89 363 VAL B C 1
ATOM 12286 O O . VAL B 1 339 ? 14.254 24.786 -35.425 1.00 13.03 363 VAL B O 1
ATOM 12299 N N . ARG B 1 340 ? 13.123 25.899 -33.850 1.00 11.31 364 ARG B N 1
ATOM 12300 C CA . ARG B 1 340 ? 12.991 27.100 -34.662 1.00 12.03 364 ARG B CA 1
ATOM 12301 C C . ARG B 1 340 ? 13.978 28.193 -34.246 1.00 12.49 364 ARG B C 1
ATOM 12302 O O . ARG B 1 340 ? 14.225 29.128 -35.022 1.00 16.75 364 ARG B O 1
ATOM 12323 N N . GLN B 1 341 ? 14.422 28.226 -33.025 1.00 11.87 365 GLN B N 1
ATOM 12324 C CA . GLN B 1 341 ? 15.619 28.893 -32.573 1.00 11.57 365 GLN B CA 1
ATOM 12325 C C . GLN B 1 341 ? 16.421 27.848 -31.817 1.00 11.55 365 GLN B C 1
ATOM 12326 O O . GLN B 1 341 ? 15.841 26.929 -31.256 1.00 13.88 365 GLN B O 1
ATOM 12340 N N . ASN B 1 342 ? 17.733 28.060 -31.631 1.00 10.38 366 ASN B N 1
ATOM 12341 C CA . ASN B 1 342 ? 18.537 27.103 -30.889 1.00 10.57 366 ASN B CA 1
ATOM 12342 C C . ASN B 1 342 ? 19.444 27.953 -29.984 1.00 10.94 366 ASN B C 1
ATOM 12343 O O . ASN B 1 342 ? 20.461 28.478 -30.432 1.00 12.54 366 ASN B O 1
ATOM 12354 N N . ASN B 1 343 ? 19.019 28.166 -28.730 1.00 10.34 367 ASN B N 1
ATOM 12355 C CA . ASN B 1 343 ? 19.784 29.043 -27.845 1.00 10.12 367 ASN B CA 1
ATOM 12356 C C . ASN B 1 343 ? 19.405 28.698 -26.407 1.00 10.43 367 ASN B C 1
ATOM 12357 O O . ASN B 1 343 ? 18.510 27.877 -26.157 1.00 11.75 367 ASN B O 1
ATOM 12368 N N . ILE B 1 344 ? 20.158 29.267 -25.460 1.00 10.40 368 ILE B N 1
ATOM 12369 C CA . ILE B 1 344 ? 19.843 29.180 -24.030 1.00 10.36 368 ILE B CA 1
ATOM 12370 C C . ILE B 1 344 ? 19.358 30.540 -23.588 1.00 10.53 368 ILE B C 1
ATOM 12371 O O . ILE B 1 344 ? 20.126 31.494 -23.617 1.00 11.65 368 ILE B O 1
ATOM 12387 N N . MET B 1 345 ? 18.089 30.631 -23.165 1.00 10.33 369 MET B N 1
ATOM 12388 C CA . MET B 1 345 ? 17.518 31.876 -22.682 1.00 10.84 369 MET B CA 1
ATOM 12389 C C . MET B 1 345 ? 17.697 31.923 -21.167 1.00 10.42 369 MET B C 1
ATOM 12390 O O . MET B 1 345 ? 17.469 30.914 -20.488 1.00 10.74 369 MET B O 1
ATOM 12404 N N . VAL B 1 346 ? 18.075 33.095 -20.652 1.00 10.68 370 VAL B N 1
ATOM 12405 C CA . VAL B 1 346 ? 18.360 33.263 -19.242 1.00 10.92 370 VAL B CA 1
ATOM 12406 C C . VAL B 1 346 ? 17.506 34.390 -18.701 1.00 11.33 370 VAL B C 1
ATOM 12407 O O . VAL B 1 346 ? 17.488 35.478 -19.263 1.00 12.36 370 VAL B O 1
ATOM 12420 N N . TRP B 1 347 ? 16.838 34.128 -17.569 1.00 11.41 371 TRP B N 1
ATOM 12421 C CA . TRP B 1 347 ? 16.077 35.133 -16.816 1.00 12.14 371 TRP B CA 1
ATOM 12422 C C . TRP B 1 347 ? 16.786 35.441 -15.498 1.00 11.89 371 TRP B C 1
ATOM 12423 O O . TRP B 1 347 ? 17.340 34.552 -14.844 1.00 12.38 371 TRP B O 1
ATOM 12444 N N . ASP B 1 348 ? 16.705 36.725 -15.110 1.00 12.99 372 ASP B N 1
ATOM 12445 C CA . ASP B 1 348 ? 17.045 37.187 -13.782 1.00 13.29 372 ASP B CA 1
ATOM 12446 C C . ASP B 1 348 ? 15.877 36.869 -12.854 1.00 12.76 372 ASP B C 1
ATOM 12447 O O . ASP B 1 348 ? 14.825 37.514 -12.961 1.00 13.68 372 ASP B O 1
ATOM 12456 N N . THR B 1 349 ? 16.074 35.870 -12.003 1.00 13.04 373 THR B N 1
ATOM 12457 C CA . THR B 1 349 ? 15.070 35.459 -11.039 1.00 13.74 373 THR B CA 1
ATOM 12458 C C . THR B 1 349 ? 15.502 35.819 -9.625 1.00 14.33 373 THR B C 1
ATOM 12459 O O . THR B 1 349 ? 15.035 35.250 -8.634 1.00 15.59 373 THR B O 1
ATOM 12470 N N . SER B 1 350 ? 16.329 36.857 -9.500 1.00 14.26 374 SER B N 1
ATOM 12471 C CA . SER B 1 350 ? 16.822 37.303 -8.202 1.00 15.59 374 SER B CA 1
ATOM 12472 C C . SER B 1 350 ? 15.701 37.720 -7.245 1.00 16.61 374 SER B C 1
ATOM 12473 O O . SER B 1 350 ? 15.890 37.633 -6.027 1.00 18.37 374 SER B O 1
ATOM 12486 N N . ASN B 1 351 ? 14.567 38.220 -7.768 1.00 17.05 375 ASN B N 1
ATOM 12487 C CA . ASN B 1 351 ? 13.473 38.614 -6.880 1.00 17.42 375 ASN B CA 1
ATOM 12488 C C . ASN B 1 351 ? 12.659 37.362 -6.497 1.00 16.64 375 ASN B C 1
ATOM 12489 O O . ASN B 1 351 ? 11.756 36.958 -7.232 1.00 18.21 375 ASN B O 1
ATOM 12500 N N . HIS B 1 352 ? 12.969 36.794 -5.325 1.00 17.97 376 HIS B N 1
ATOM 12501 C CA . HIS B 1 352 ? 12.365 35.577 -4.811 1.00 25.59 376 HIS B CA 1
ATOM 12502 C C . HIS B 1 352 ? 10.891 35.875 -4.492 1.00 17.88 376 HIS B C 1
ATOM 12503 O O . HIS B 1 352 ? 10.042 34.988 -4.455 1.00 20.08 376 HIS B O 1
ATOM 12517 N N . ALA B 1 353 ? 10.574 37.136 -4.217 1.00 19.07 377 ALA B N 1
ATOM 12518 C CA . ALA B 1 353 ? 9.234 37.460 -3.744 1.00 17.92 377 ALA B CA 1
ATOM 12519 C C . ALA B 1 353 ? 8.189 37.465 -4.848 1.00 20.35 377 ALA B C 1
ATOM 12520 O O . ALA B 1 353 ? 7.007 37.211 -4.589 1.00 24.22 377 ALA B O 1
ATOM 12527 N N . ASP B 1 354 ? 8.602 37.708 -6.099 1.00 21.08 378 ASP B N 1
ATOM 12528 C CA . ASP B 1 354 ? 7.613 37.983 -7.128 1.00 20.35 378 ASP B CA 1
ATOM 12529 C C . ASP B 1 354 ? 8.047 37.541 -8.518 1.00 19.14 378 ASP B C 1
ATOM 12530 O O . ASP B 1 354 ? 8.701 38.283 -9.231 1.00 19.15 378 ASP B O 1
ATOM 12539 N N . PRO B 1 355 ? 7.664 36.319 -8.927 1.00 17.87 379 PRO B N 1
ATOM 12540 C CA . PRO B 1 355 ? 8.038 35.808 -10.242 1.00 17.61 379 PRO B CA 1
ATOM 12541 C C . PRO B 1 355 ? 7.482 36.583 -11.438 1.00 17.11 379 PRO B C 1
ATOM 12542 O O . PRO B 1 355 ? 8.004 36.459 -12.552 1.00 16.74 379 PRO B O 1
ATOM 12553 N N . THR B 1 356 ? 6.451 37.399 -11.234 1.00 18.56 380 THR B N 1
ATOM 12554 C CA . THR B 1 356 ? 5.997 38.238 -12.332 1.00 18.97 380 THR B CA 1
ATOM 12555 C C . THR B 1 356 ? 7.056 39.289 -12.703 1.00 21.09 380 THR B C 1
ATOM 12556 O O . THR B 1 356 ? 6.951 39.910 -13.762 1.00 23.51 380 THR B O 1
ATOM 12567 N N . LYS B 1 357 ? 8.071 39.502 -11.841 1.00 18.14 381 LYS B N 1
ATOM 12568 C CA . LYS B 1 357 ? 9.146 40.423 -12.134 1.00 19.61 381 LYS B CA 1
ATOM 12569 C C . LYS B 1 357 ? 10.356 39.756 -12.785 1.00 17.24 381 LYS B C 1
ATOM 12570 O O . LYS B 1 357 ? 11.343 40.446 -13.064 1.00 19.88 381 LYS B O 1
ATOM 12589 N N . TRP B 1 358 ? 10.318 38.444 -12.999 1.00 16.91 382 TRP B N 1
ATOM 12590 C CA . TRP B 1 358 ? 11.448 37.761 -13.615 1.00 15.35 382 TRP B CA 1
ATOM 12591 C C . TRP B 1 358 ? 11.549 38.143 -15.089 1.00 14.78 382 TRP B C 1
ATOM 12592 O O . TRP B 1 358 ? 10.581 38.052 -15.837 1.00 17.55 382 TRP B O 1
ATOM 12613 N N . THR B 1 359 ? 12.755 38.545 -15.494 1.00 15.59 383 THR B N 1
ATOM 12614 C CA . THR B 1 359 ? 12.954 39.176 -16.783 1.00 15.21 383 THR B CA 1
ATOM 12615 C C . THR B 1 359 ? 14.156 38.593 -17.488 1.00 14.71 383 THR B C 1
ATOM 12616 O O . THR B 1 359 ? 15.168 38.260 -16.878 1.00 14.91 383 THR B O 1
ATOM 12627 N N . LYS B 1 360 ? 14.057 38.498 -18.817 1.00 13.78 384 LYS B N 1
ATOM 12628 C CA . LYS B 1 360 ? 15.165 37.980 -19.609 1.00 13.56 384 LYS B CA 1
ATOM 12629 C C . LYS B 1 360 ? 16.372 38.888 -19.432 1.00 13.54 384 LYS B C 1
ATOM 12630 O O . LYS B 1 360 ? 16.269 40.102 -19.431 1.00 15.86 384 LYS B O 1
ATOM 12649 N N . LYS B 1 361 ? 17.536 38.256 -19.289 1.00 13.14 385 LYS B N 1
ATOM 12650 C CA . LYS B 1 361 ? 18.769 38.978 -19.077 1.00 13.55 385 LYS B CA 1
ATOM 12651 C C . LYS B 1 361 ? 19.910 38.594 -20.011 1.00 13.90 385 LYS B C 1
ATOM 12652 O O . LYS B 1 361 ? 20.849 39.390 -20.143 1.00 16.31 385 LYS B O 1
ATOM 12681 N N . ALA B 1 362 ? 19.892 37.419 -20.638 1.00 13.01 386 ALA B N 1
ATOM 12682 C CA . ALA B 1 362 ? 20.995 36.999 -21.490 1.00 12.21 386 ALA B CA 1
ATOM 12683 C C . ALA B 1 362 ? 20.499 35.882 -22.392 1.00 11.85 386 ALA B C 1
ATOM 12684 O O . ALA B 1 362 ? 19.491 35.236 -22.100 1.00 12.20 386 ALA B O 1
ATOM 12691 N N . VAL B 1 363 ? 21.249 35.648 -23.452 1.00 12.14 387 VAL B N 1
ATOM 12692 C CA . VAL B 1 363 ? 20.983 34.520 -24.323 1.00 12.06 387 VAL B CA 1
ATOM 12693 C C . VAL B 1 363 ? 22.312 33.964 -24.805 1.00 12.38 387 VAL B C 1
ATOM 12694 O O . VAL B 1 363 ? 23.191 34.735 -25.204 1.00 14.97 387 VAL B O 1
ATOM 12707 N N . VAL B 1 364 ? 22.475 32.634 -24.711 1.00 11.00 388 VAL B N 1
ATOM 12708 C CA . VAL B 1 364 ? 23.690 31.968 -25.187 1.00 11.41 388 VAL B CA 1
ATOM 12709 C C . VAL B 1 364 ? 23.385 31.410 -26.578 1.00 10.52 388 VAL B C 1
ATOM 12710 O O . VAL B 1 364 ? 22.446 30.618 -26.746 1.00 11.50 388 VAL B O 1
ATOM 12723 N N . GLU B 1 365 ? 24.177 31.834 -27.563 1.00 11.01 389 GLU B N 1
ATOM 12724 C CA . GLU B 1 365 ? 24.037 31.439 -28.962 1.00 11.15 389 GLU B CA 1
ATOM 12725 C C . GLU B 1 365 ? 25.380 30.940 -29.459 1.00 10.90 389 GLU B C 1
ATOM 12726 O O . GLU B 1 365 ? 26.421 31.186 -28.851 1.00 12.23 389 GLU B O 1
ATOM 12738 N N . ASP B 1 366 ? 25.369 30.267 -30.611 1.00 10.37 390 ASP B N 1
ATOM 12739 C CA . ASP B 1 366 ? 26.619 29.863 -31.245 1.00 10.07 390 ASP B CA 1
ATOM 12740 C C . ASP B 1 366 ? 26.344 29.688 -32.725 1.00 9.60 390 ASP B C 1
ATOM 12741 O O . ASP B 1 366 ? 25.274 29.175 -33.094 1.00 10.04 390 ASP B O 1
ATOM 12750 N N . PRO B 1 367 ? 27.326 29.976 -33.609 1.00 9.75 391 PRO B N 1
ATOM 12751 C CA . PRO B 1 367 ? 27.117 29.744 -35.038 1.00 9.76 391 PRO B CA 1
ATOM 12752 C C . PRO B 1 367 ? 26.800 28.303 -35.397 1.00 9.72 391 PRO B C 1
ATOM 12753 O O . PRO B 1 367 ? 26.205 28.041 -36.451 1.00 10.42 391 PRO B O 1
ATOM 12764 N N . GLY B 1 368 ? 27.266 27.374 -34.545 1.00 9.37 392 GLY B N 1
ATOM 12765 C CA . GLY B 1 368 ? 27.036 25.969 -34.745 1.00 9.96 392 GLY B CA 1
ATOM 12766 C C . GLY B 1 368 ? 25.752 25.421 -34.136 1.00 10.02 392 GLY B C 1
ATOM 12767 O O . GLY B 1 368 ? 25.553 24.207 -34.189 1.00 11.09 392 GLY B O 1
ATOM 12771 N N . TRP B 1 369 ? 24.932 26.281 -33.544 1.00 10.27 393 TRP B N 1
ATOM 12772 C CA . TRP B 1 369 ? 23.659 25.908 -32.918 1.00 10.86 393 TRP B CA 1
ATOM 12773 C C . TRP B 1 369 ? 22.529 26.537 -33.722 1.00 10.93 393 TRP B C 1
ATOM 12774 O O . TRP B 1 369 ? 22.203 27.727 -33.569 1.00 12.05 393 TRP B O 1
ATOM 12795 N N . ARG B 1 370 ? 21.906 25.729 -34.578 1.00 11.47 394 ARG B N 1
ATOM 12796 C CA . ARG B 1 370 ? 20.791 26.127 -35.418 1.00 11.69 394 ARG B CA 1
ATOM 12797 C C . ARG B 1 370 ? 19.792 24.989 -35.420 1.00 12.57 394 ARG B C 1
ATOM 12798 O O . ARG B 1 370 ? 20.144 23.828 -35.352 1.00 16.54 394 ARG B O 1
ATOM 12819 N N . GLY B 1 371 ? 18.519 25.309 -35.577 1.00 11.64 395 GLY B N 1
ATOM 12820 C CA . GLY B 1 371 ? 17.528 24.268 -35.804 1.00 11.68 395 GLY B CA 1
ATOM 12821 C C . GLY B 1 371 ? 17.368 23.322 -34.621 1.00 10.93 395 GLY B C 1
ATOM 12822 O O . GLY B 1 371 ? 17.457 23.736 -33.454 1.00 12.28 395 GLY B O 1
ATOM 12826 N N . SER B 1 372 ? 17.038 22.065 -34.927 1.00 11.09 396 SER B N 1
ATOM 12827 C CA . SER B 1 372 ? 16.739 21.062 -33.902 1.00 11.09 396 SER B CA 1
ATOM 12828 C C . SER B 1 372 ? 17.963 20.487 -33.185 1.00 11.29 396 SER B C 1
ATOM 12829 O O . SER B 1 372 ? 17.812 19.942 -32.074 1.00 13.03 396 SER B O 1
ATOM 12837 N N . TYR B 1 373 ? 19.120 20.500 -33.869 1.00 10.98 397 TYR B N 1
ATOM 12838 C CA . TYR B 1 373 ? 20.270 19.770 -33.417 1.00 11.04 397 TYR B CA 1
ATOM 12839 C C . TYR B 1 373 ? 21.459 20.700 -33.443 1.00 11.47 397 TYR B C 1
ATOM 12840 O O . TYR B 1 373 ? 21.658 21.390 -34.445 1.00 13.49 397 TYR B O 1
ATOM 12858 N N . PRO B 1 374 ? 22.318 20.767 -32.401 1.00 11.84 398 PRO B N 1
ATOM 12859 C CA . PRO B 1 374 ? 22.202 19.937 -31.215 1.00 10.90 398 PRO B CA 1
ATOM 12860 C C . PRO B 1 374 ? 20.964 20.264 -30.396 1.00 9.95 398 PRO B C 1
ATOM 12861 O O . PRO B 1 374 ? 20.557 21.427 -30.293 1.00 12.90 398 PRO B O 1
ATOM 12872 N N . ASN B 1 375 ? 20.413 19.240 -29.740 1.00 10.23 399 ASN B N 1
ATOM 12873 C CA . ASN B 1 375 ? 19.293 19.422 -28.830 1.00 10.05 399 ASN B CA 1
ATOM 12874 C C . ASN B 1 375 ? 19.883 19.437 -27.428 1.00 10.28 399 ASN B C 1
ATOM 12875 O O . ASN B 1 375 ? 20.525 18.461 -26.986 1.00 11.33 399 ASN B O 1
ATOM 12886 N N . THR B 1 376 ? 19.774 20.573 -26.753 1.00 10.36 400 THR B N 1
ATOM 12887 C CA . THR B 1 376 ? 20.485 20.894 -25.518 1.00 10.85 400 THR B CA 1
ATOM 12888 C C . THR B 1 376 ? 19.735 20.463 -24.267 1.00 10.83 400 THR B C 1
ATOM 12889 O O . THR B 1 376 ? 19.460 21.243 -23.367 1.00 11.56 400 THR B O 1
ATOM 12900 N N . PHE B 1 377 ? 19.368 19.188 -24.206 1.00 11.03 401 PHE B N 1
ATOM 12901 C CA . PHE B 1 377 ? 18.220 18.779 -23.417 1.00 10.91 401 PHE B CA 1
ATOM 12902 C C . PHE B 1 377 ? 18.533 18.304 -22.000 1.00 10.46 401 PHE B C 1
ATOM 12903 O O . PHE B 1 377 ? 17.612 17.872 -21.316 1.00 12.53 401 PHE B O 1
ATOM 12920 N N . HIS B 1 378 ? 19.782 18.473 -21.497 1.00 9.67 402 HIS B N 1
ATOM 12921 C CA . HIS B 1 378 ? 20.113 18.242 -20.092 1.00 8.96 402 HIS B CA 1
ATOM 12922 C C . HIS B 1 378 ? 21.175 19.234 -19.682 1.00 8.97 402 HIS B C 1
ATOM 12923 O O . HIS B 1 378 ? 21.950 19.690 -20.518 1.00 10.33 402 HIS B O 1
ATOM 12937 N N . MET B 1 379 ? 21.250 19.535 -18.372 1.00 9.07 403 MET B N 1
ATOM 12938 C CA . MET B 1 379 ? 22.303 20.402 -17.871 1.00 9.19 403 MET B CA 1
ATOM 12939 C C . MET B 1 379 ? 22.621 20.088 -16.421 1.00 9.45 403 MET B C 1
ATOM 12940 O O . MET B 1 379 ? 21.804 19.516 -15.700 1.00 10.85 403 MET B O 1
ATOM 12954 N N . VAL B 1 380 ? 23.780 20.584 -15.977 1.00 9.32 404 VAL B N 1
ATOM 12955 C CA . VAL B 1 380 ? 24.128 20.593 -14.550 1.00 9.34 404 VAL B CA 1
ATOM 12956 C C . VAL B 1 380 ? 25.056 21.771 -14.309 1.00 9.33 404 VAL B C 1
ATOM 12957 O O . VAL B 1 380 ? 25.968 22.032 -15.086 1.00 9.98 404 VAL B O 1
ATOM 12970 N N . PHE B 1 381 ? 24.818 22.488 -13.207 1.00 10.06 405 PHE B N 1
ATOM 12971 C CA . PHE B 1 381 ? 25.685 23.565 -12.773 1.00 10.11 405 PHE B CA 1
ATOM 12972 C C . PHE B 1 381 ? 26.772 23.065 -11.820 1.00 10.27 405 PHE B C 1
ATOM 12973 O O . PHE B 1 381 ? 26.589 22.105 -11.058 1.00 11.54 405 PHE B O 1
ATOM 12990 N N . THR B 1 382 ? 27.901 23.786 -11.800 1.00 10.64 406 THR B N 1
ATOM 12991 C CA . THR B 1 382 ? 28.816 23.613 -10.712 1.00 11.17 406 THR B CA 1
ATOM 12992 C C . THR B 1 382 ? 28.200 24.159 -9.424 1.00 11.62 406 THR B C 1
ATOM 12993 O O . THR B 1 382 ? 27.401 25.110 -9.455 1.00 12.34 406 THR B O 1
ATOM 13004 N N . PRO B 1 383 ? 28.546 23.597 -8.250 1.00 12.58 407 PRO B N 1
ATOM 13005 C CA . PRO B 1 383 ? 27.980 24.089 -7.001 1.00 13.06 407 PRO B CA 1
ATOM 13006 C C . PRO B 1 383 ? 28.138 25.587 -6.792 1.00 13.60 407 PRO B C 1
ATOM 13007 O O . PRO B 1 383 ? 27.244 26.220 -6.224 1.00 15.41 407 PRO B O 1
ATOM 13018 N N . ASP B 1 384 ? 29.268 26.141 -7.233 1.00 14.24 408 ASP B N 1
ATOM 13019 C CA . ASP B 1 384 ? 29.520 27.567 -7.078 1.00 16.26 408 ASP B CA 1
ATOM 13020 C C . ASP B 1 384 ? 28.837 28.422 -8.150 1.00 15.40 408 ASP B C 1
ATOM 13021 O O . ASP B 1 384 ? 28.940 29.655 -8.123 1.00 17.81 408 ASP B O 1
ATOM 13030 N N . GLY B 1 385 ? 28.089 27.810 -9.055 1.00 14.42 409 GLY B N 1
ATOM 13031 C CA . GLY B 1 385 ? 27.332 28.531 -10.054 1.00 15.30 409 GLY B CA 1
ATOM 13032 C C . GLY B 1 385 ? 28.140 29.099 -11.208 1.00 13.96 409 GLY B C 1
ATOM 13033 O O . GLY B 1 385 ? 27.559 29.731 -12.091 1.00 16.17 409 GLY B O 1
ATOM 13037 N N . ARG B 1 386 ? 29.470 28.900 -11.234 1.00 13.18 410 ARG B N 1
ATOM 13038 C CA . ARG B 1 386 ? 30.282 29.557 -12.237 1.00 14.19 410 ARG B CA 1
ATOM 13039 C C . ARG B 1 386 ? 30.147 28.979 -13.631 1.00 12.40 410 ARG B C 1
ATOM 13040 O O . ARG B 1 386 ? 30.368 29.728 -14.598 1.00 12.84 410 ARG B O 1
ATOM 13050 N N . LYS B 1 387 ? 29.839 27.695 -13.752 1.00 11.99 411 LYS B N 1
ATOM 13051 C CA . LYS B 1 387 ? 29.732 27.058 -15.055 1.00 11.81 411 LYS B CA 1
ATOM 13052 C C . LYS B 1 387 ? 28.488 26.199 -15.078 1.00 10.90 411 LYS B C 1
ATOM 13053 O O . LYS B 1 387 ? 28.027 25.708 -14.043 1.00 11.81 411 LYS B O 1
ATOM 13085 N N . VAL B 1 388 ? 27.954 26.011 -16.288 1.00 10.50 412 VAL B N 1
ATOM 13086 C CA . VAL B 1 388 ? 26.895 25.029 -16.518 1.00 10.01 412 VAL B CA 1
ATOM 13087 C C . VAL B 1 388 ? 27.334 24.179 -17.702 1.00 9.91 412 VAL B C 1
ATOM 13088 O O . VAL B 1 388 ? 27.829 24.688 -18.722 1.00 11.20 412 VAL B O 1
ATOM 13101 N N . TYR B 1 389 ? 27.160 22.872 -17.534 1.00 9.36 413 TYR B N 1
ATOM 13102 C CA . TYR B 1 389 ? 27.466 21.871 -18.542 1.00 9.07 413 TYR B CA 1
ATOM 13103 C C . TYR B 1 389 ? 26.138 21.478 -19.184 1.00 9.03 413 TYR B C 1
ATOM 13104 O O . TYR B 1 389 ? 25.161 21.233 -18.478 1.00 9.56 413 TYR B O 1
ATOM 13122 N N . VAL B 1 390 ? 26.132 21.393 -20.518 1.00 9.06 414 VAL B N 1
ATOM 13123 C CA . VAL B 1 390 ? 24.907 21.207 -21.286 1.00 8.92 414 VAL B CA 1
ATOM 13124 C C . VAL B 1 390 ? 25.130 20.094 -22.296 1.00 8.70 414 VAL B C 1
ATOM 13125 O O . VAL B 1 390 ? 26.080 20.118 -23.054 1.00 10.06 414 VAL B O 1
ATOM 13138 N N . THR B 1 391 ? 24.208 19.140 -22.344 1.00 9.05 415 THR B N 1
ATOM 13139 C CA . THR B 1 391 ? 24.287 18.069 -23.333 1.00 9.23 415 THR B CA 1
ATOM 13140 C C . THR B 1 391 ? 24.095 18.621 -24.740 1.00 8.51 415 THR B C 1
ATOM 13141 O O . THR B 1 391 ? 23.245 19.461 -24.959 1.00 9.91 415 THR B O 1
ATOM 13152 N N . LEU B 1 392 ? 24.854 18.055 -25.690 1.00 8.73 416 LEU B N 1
ATOM 13153 C CA . LEU B 1 392 ? 24.701 18.347 -27.113 1.00 9.22 416 LEU B CA 1
ATOM 13154 C C . LEU B 1 392 ? 24.284 17.050 -27.803 1.00 8.72 416 LEU B C 1
ATOM 13155 O O . LEU B 1 392 ? 25.117 16.201 -28.118 1.00 9.83 416 LEU B O 1
ATOM 13171 N N . TRP B 1 393 ? 22.972 16.880 -28.019 1.00 9.13 417 TRP B N 1
ATOM 13172 C CA . TRP B 1 393 ? 22.440 15.657 -28.600 1.00 8.92 417 TRP B CA 1
ATOM 13173 C C . TRP B 1 393 ? 22.183 15.832 -30.093 1.00 8.78 417 TRP B C 1
ATOM 13174 O O . TRP B 1 393 ? 21.674 16.865 -30.543 1.00 9.40 417 TRP B O 1
ATOM 13195 N N . TRP B 1 394 ? 22.506 14.781 -30.849 1.00 8.69 418 TRP B N 1
ATOM 13196 C CA . TRP B 1 394 ? 22.207 14.729 -32.278 1.00 8.91 418 TRP B CA 1
ATOM 13197 C C . TRP B 1 394 ? 21.749 13.327 -32.639 1.00 9.02 418 TRP B C 1
ATOM 13198 O O . TRP B 1 394 ? 22.231 12.357 -32.032 1.00 9.49 418 TRP B O 1
ATOM 13219 N N . PRO B 1 395 ? 20.941 13.177 -33.688 1.00 9.96 419 PRO B N 1
ATOM 13220 C CA . PRO B 1 395 ? 20.713 11.855 -34.259 1.00 10.32 419 PRO B CA 1
ATOM 13221 C C . PRO B 1 395 ? 22.012 11.244 -34.797 1.00 9.94 419 PRO B C 1
ATOM 13222 O O . PRO B 1 395 ? 22.961 11.952 -35.129 1.00 10.67 419 PRO B O 1
ATOM 13233 N N . SER B 1 396 ? 22.004 9.918 -34.943 1.00 10.22 420 SER B N 1
ATOM 13234 C CA . SER B 1 396 ? 23.111 9.250 -35.590 1.00 10.51 420 SER B CA 1
ATOM 13235 C C . SER B 1 396 ? 23.323 9.820 -36.988 1.00 10.51 420 SER B C 1
ATOM 13236 O O . SER B 1 396 ? 22.337 10.115 -37.662 1.00 11.66 420 SER B O 1
ATOM 13244 N N . PRO B 1 397 ? 24.540 9.941 -37.491 1.00 11.09 421 PRO B N 1
ATOM 13245 C CA . PRO B 1 397 ? 25.821 9.527 -36.887 1.00 11.81 421 PRO B CA 1
ATOM 13246 C C . PRO B 1 397 ? 26.642 10.676 -36.341 1.00 12.01 421 PRO B C 1
ATOM 13247 O O . PRO B 1 397 ? 27.847 10.525 -36.136 1.00 14.14 421 PRO B O 1
ATOM 13258 N N . THR B 1 398 ? 26.035 11.828 -36.083 1.00 10.87 422 THR B N 1
ATOM 13259 C CA . THR B 1 398 ? 26.835 12.974 -35.664 1.00 11.30 422 THR B CA 1
ATOM 13260 C C . THR B 1 398 ? 27.358 12.743 -34.252 1.00 10.99 422 THR B C 1
ATOM 13261 O O . THR B 1 398 ? 26.560 12.396 -33.371 1.00 10.71 422 THR B O 1
ATOM 13272 N N . PRO B 1 399 ? 28.639 12.990 -33.953 1.00 12.43 423 PRO B N 1
ATOM 13273 C CA . PRO B 1 399 ? 29.099 12.822 -32.580 1.00 12.25 423 PRO B CA 1
ATOM 13274 C C . PRO B 1 399 ? 28.324 13.705 -31.615 1.00 10.81 423 PRO B C 1
ATOM 13275 O O . PRO B 1 399 ? 28.129 14.876 -31.887 1.00 12.31 423 PRO B O 1
ATOM 13286 N N . ASN B 1 400 ? 27.915 13.134 -30.481 1.00 10.17 424 ASN B N 1
ATOM 13287 C CA . ASN B 1 400 ? 27.261 13.909 -29.430 1.00 9.37 424 ASN B CA 1
ATOM 13288 C C . ASN B 1 400 ? 28.280 14.283 -28.372 1.00 10.02 424 ASN B C 1
ATOM 13289 O O . ASN B 1 400 ? 29.362 13.707 -28.320 1.00 11.38 424 ASN B O 1
ATOM 13300 N N . GLY B 1 401 ? 27.941 15.271 -27.536 1.00 10.63 425 GLY B N 1
ATOM 13301 C CA . GLY B 1 401 ? 28.928 15.663 -26.544 1.00 14.54 425 GLY B CA 1
ATOM 13302 C C . GLY B 1 401 ? 28.378 16.603 -25.514 1.00 10.06 425 GLY B C 1
ATOM 13303 O O . GLY B 1 401 ? 27.196 16.544 -25.169 1.00 10.09 425 GLY B O 1
ATOM 13307 N N . ILE B 1 402 ? 29.285 17.408 -24.964 1.00 10.17 426 ILE B N 1
ATOM 13308 C CA . ILE B 1 402 ? 29.009 18.275 -23.822 1.00 10.06 426 ILE B CA 1
ATOM 13309 C C . ILE B 1 402 ? 29.515 19.677 -24.134 1.00 9.91 426 ILE B C 1
ATOM 13310 O O . ILE B 1 402 ? 30.664 19.819 -24.558 1.00 11.22 426 ILE B O 1
ATOM 13326 N N . ALA B 1 403 ? 28.652 20.663 -23.909 1.00 9.73 427 ALA B N 1
ATOM 13327 C CA . ALA B 1 403 ? 29.044 22.075 -23.966 1.00 10.25 427 ALA B CA 1
ATOM 13328 C C . ALA B 1 403 ? 29.328 22.585 -22.561 1.00 9.77 427 ALA B C 1
ATOM 13329 O O . ALA B 1 403 ? 28.653 22.234 -21.604 1.00 11.29 427 ALA B O 1
ATOM 13336 N N . VAL B 1 404 ? 30.340 23.451 -22.462 1.00 10.17 428 VAL B N 1
ATOM 13337 C CA . VAL B 1 404 ? 30.689 24.107 -21.221 1.00 10.37 428 VAL B CA 1
ATOM 13338 C C . VAL B 1 404 ? 30.378 25.590 -21.371 1.00 10.22 428 VAL B C 1
ATOM 13339 O O . VAL B 1 404 ? 30.933 26.246 -22.267 1.00 11.09 428 VAL B O 1
ATOM 13352 N N . VAL B 1 405 ? 29.481 26.101 -20.528 1.00 10.64 429 VAL B N 1
ATOM 13353 C CA . VAL B 1 405 ? 29.010 27.463 -20.595 1.00 11.13 429 VAL B CA 1
ATOM 13354 C C . VAL B 1 405 ? 29.465 28.229 -19.350 1.00 11.29 429 VAL B C 1
ATOM 13355 O O . VAL B 1 405 ? 29.344 27.756 -18.219 1.00 11.66 429 VAL B O 1
ATOM 13368 N N . ASP B 1 406 ? 29.962 29.445 -19.579 1.00 11.97 430 ASP B N 1
ATOM 13369 C CA . ASP B 1 406 ? 30.249 30.399 -18.520 1.00 12.24 430 ASP B CA 1
ATOM 13370 C C . ASP B 1 406 ? 28.942 30.969 -17.992 1.00 12.19 430 ASP B C 1
ATOM 13371 O O . ASP B 1 406 ? 28.248 31.658 -18.736 1.00 14.11 430 ASP B O 1
ATOM 13380 N N . ALA B 1 407 ? 28.591 30.638 -16.745 1.00 12.37 431 ALA B N 1
ATOM 13381 C CA . ALA B 1 407 ? 27.298 30.947 -16.143 1.00 13.23 431 ALA B CA 1
ATOM 13382 C C . ALA B 1 407 ? 27.334 32.237 -15.342 1.00 13.87 431 ALA B C 1
ATOM 13383 O O . ALA B 1 407 ? 26.377 32.511 -14.621 1.00 15.59 431 ALA B O 1
ATOM 13390 N N . ARG B 1 408 ? 28.386 33.046 -15.537 1.00 15.00 432 ARG B N 1
ATOM 13391 C CA . ARG B 1 408 ? 28.425 34.411 -15.028 1.00 15.69 432 ARG B CA 1
ATOM 13392 C C . ARG B 1 408 ? 28.263 35.380 -16.181 1.00 15.53 432 ARG B C 1
ATOM 13393 O O . ARG B 1 408 ? 27.475 36.330 -16.098 1.00 19.56 432 ARG B O 1
ATOM 13403 N N . ASN B 1 409 ? 29.035 35.174 -17.264 1.00 15.33 433 ASN B N 1
ATOM 13404 C CA . ASN B 1 409 ? 28.991 36.016 -18.445 1.00 15.53 433 ASN B CA 1
ATOM 13405 C C . ASN B 1 409 ? 28.046 35.519 -19.520 1.00 14.99 433 ASN B C 1
ATOM 13406 O O . ASN B 1 409 ? 27.831 36.222 -20.498 1.00 17.30 433 ASN B O 1
ATOM 13417 N N . TRP B 1 410 ? 27.588 34.284 -19.381 1.00 13.91 434 TRP B N 1
ATOM 13418 C CA . TRP B 1 410 ? 26.618 33.689 -20.313 1.00 13.26 434 TRP B CA 1
ATOM 13419 C C . TRP B 1 410 ? 27.176 33.608 -21.727 1.00 13.92 434 TRP B C 1
ATOM 13420 O O . TRP B 1 410 ? 26.656 34.207 -22.681 1.00 16.56 434 TRP B O 1
ATOM 13441 N N . LYS B 1 411 ? 28.246 32.825 -21.861 1.00 13.28 435 LYS B N 1
ATOM 13442 C CA . LYS B 1 411 ? 28.930 32.603 -23.130 1.00 14.46 435 LYS B CA 1
ATOM 13443 C C . LYS B 1 411 ? 29.350 31.144 -23.203 1.00 12.91 435 LYS B C 1
ATOM 13444 O O . LYS B 1 411 ? 29.766 30.545 -22.199 1.00 13.90 435 LYS B O 1
ATOM 13452 N N . LEU B 1 412 ? 29.322 30.574 -24.413 1.00 13.08 436 LEU B N 1
ATOM 13453 C CA . LEU B 1 412 ? 29.821 29.222 -24.636 1.00 12.43 436 LEU B CA 1
ATOM 13454 C C . LEU B 1 412 ? 31.340 29.236 -24.588 1.00 13.21 436 LEU B C 1
ATOM 13455 O O . LEU B 1 412 ? 31.963 30.022 -25.272 1.00 15.25 436 LEU B O 1
ATOM 13471 N N . LEU B 1 413 ? 31.935 28.348 -23.779 1.00 12.56 437 LEU B N 1
ATOM 13472 C CA . LEU B 1 413 ? 33.376 28.231 -23.642 1.00 13.74 437 LEU B CA 1
ATOM 13473 C C . LEU B 1 413 ? 34.002 27.164 -24.520 1.00 13.30 437 LEU B C 1
ATOM 13474 O O . LEU B 1 413 ? 35.097 27.352 -25.054 1.00 17.48 437 LEU B O 1
ATOM 13490 N N . LYS B 1 414 ? 33.374 26.001 -24.606 1.00 12.68 438 LYS B N 1
ATOM 13491 C CA . LYS B 1 414 ? 34.016 24.827 -25.184 1.00 13.74 438 LYS B CA 1
ATOM 13492 C C . LYS B 1 414 ? 32.946 23.803 -25.478 1.00 11.52 438 LYS B C 1
ATOM 13493 O O . LYS B 1 414 ? 31.935 23.769 -24.774 1.00 12.30 438 LYS B O 1
ATOM 13512 N N . SER B 1 415 ? 33.200 22.928 -26.452 1.00 11.76 439 SER B N 1
ATOM 13513 C CA . SER B 1 415 ? 32.386 21.743 -26.678 1.00 12.20 439 SER B CA 1
ATOM 13514 C C . SER B 1 415 ? 33.311 20.537 -26.816 1.00 12.82 439 SER B C 1
ATOM 13515 O O . SER B 1 415 ? 34.359 20.669 -27.449 1.00 16.19 439 SER B O 1
ATOM 13523 N N . VAL B 1 416 ? 32.919 19.403 -26.257 1.00 11.50 440 VAL B N 1
ATOM 13524 C CA . VAL B 1 416 ? 33.733 18.193 -26.277 1.00 12.39 440 VAL B CA 1
ATOM 13525 C C . VAL B 1 416 ? 32.877 17.056 -26.820 1.00 11.80 440 VAL B C 1
ATOM 13526 O O . VAL B 1 416 ? 31.771 16.824 -26.322 1.00 14.72 440 VAL B O 1
ATOM 13539 N N . ASP B 1 417 ? 33.401 16.306 -27.763 1.00 12.75 441 ASP B N 1
ATOM 13540 C CA . ASP B 1 417 ? 32.717 15.141 -28.314 1.00 12.05 441 ASP B CA 1
ATOM 13541 C C . ASP B 1 417 ? 32.931 13.947 -27.397 1.00 12.15 441 ASP B C 1
ATOM 13542 O O . ASP B 1 417 ? 34.005 13.723 -26.873 1.00 14.97 441 ASP B O 1
ATOM 13551 N N . ILE B 1 418 ? 31.870 13.164 -27.222 1.00 11.76 442 ILE B N 1
ATOM 13552 C CA . ILE B 1 418 ? 31.822 12.029 -26.298 1.00 13.10 442 ILE B CA 1
ATOM 13553 C C . ILE B 1 418 ? 31.513 10.712 -27.045 1.00 12.65 442 ILE B C 1
ATOM 13554 O O . ILE B 1 418 ? 32.245 9.723 -26.906 1.00 14.39 442 ILE B O 1
ATOM 13570 N N . GLY B 1 419 ? 30.402 10.649 -27.753 1.00 13.11 443 GLY B N 1
ATOM 13571 C CA . GLY B 1 419 ? 29.934 9.381 -28.299 1.00 14.36 443 GLY B CA 1
ATOM 13572 C C . GLY B 1 419 ? 28.540 9.558 -28.860 1.00 12.75 443 GLY B C 1
ATOM 13573 O O . GLY B 1 419 ? 28.013 10.677 -28.948 1.00 14.62 443 GLY B O 1
ATOM 13577 N N . PRO B 1 420 ? 27.906 8.461 -29.201 1.00 10.72 444 PRO B N 1
ATOM 13578 C CA . PRO B 1 420 ? 26.553 8.525 -29.709 1.00 9.68 444 PRO B CA 1
ATOM 13579 C C . PRO B 1 420 ? 25.540 8.715 -28.601 1.00 9.32 444 PRO B C 1
ATOM 13580 O O . PRO B 1 420 ? 25.654 8.123 -27.534 1.00 11.15 444 PRO B O 1
ATOM 13591 N N . ASP B 1 421 ? 24.490 9.505 -28.893 1.00 8.78 445 ASP B N 1
ATOM 13592 C CA . ASP B 1 421 ? 23.306 9.531 -28.046 1.00 8.53 445 ASP B CA 1
ATOM 13593 C C . ASP B 1 421 ? 23.612 9.945 -26.597 1.00 8.21 445 ASP B C 1
ATOM 13594 O O . ASP B 1 421 ? 23.393 9.199 -25.643 1.00 8.82 445 ASP B O 1
ATOM 13603 N N . MET B 1 422 ? 24.099 11.164 -26.440 1.00 8.77 446 MET B N 1
ATOM 13604 C CA . MET B 1 422 ? 24.426 11.692 -25.117 1.00 8.83 446 MET B CA 1
ATOM 13605 C C . MET B 1 422 ? 23.172 12.095 -24.353 1.00 8.71 446 MET B C 1
ATOM 13606 O O . MET B 1 422 ? 22.295 12.755 -24.895 1.00 9.27 446 MET B O 1
ATOM 13620 N N . HIS B 1 423 ? 23.147 11.712 -23.073 1.00 8.70 447 HIS B N 1
ATOM 13621 C CA . HIS B 1 423 ? 22.045 12.055 -22.195 1.00 9.12 447 HIS B CA 1
ATOM 13622 C C . HIS B 1 423 ? 22.518 12.880 -21.009 1.00 9.52 447 HIS B C 1
ATOM 13623 O O . HIS B 1 423 ? 23.171 13.896 -21.213 1.00 10.29 447 HIS B O 1
ATOM 13637 N N . THR B 1 424 ? 22.097 12.534 -19.789 1.00 9.65 448 THR B N 1
ATOM 13638 C CA . THR B 1 424 ? 22.165 13.411 -18.640 1.00 9.45 448 THR B CA 1
ATOM 13639 C C . THR B 1 424 ? 23.566 13.594 -18.097 1.00 8.90 448 THR B C 1
ATOM 13640 O O . THR B 1 424 ? 24.483 12.808 -18.299 1.00 9.83 448 THR B O 1
ATOM 13651 N N . LEU B 1 425 ? 23.643 14.701 -17.349 1.00 9.12 449 LEU B N 1
ATOM 13652 C CA . LEU B 1 425 ? 24.858 15.140 -16.680 1.00 9.53 449 LEU B CA 1
ATOM 13653 C C . LEU B 1 425 ? 24.552 15.335 -15.201 1.00 9.57 449 LEU B C 1
ATOM 13654 O O . LEU B 1 425 ? 23.675 16.126 -14.844 1.00 11.05 449 LEU B O 1
ATOM 13670 N N . ALA B 1 426 ? 25.368 14.722 -14.355 1.00 9.48 450 ALA B N 1
ATOM 13671 C CA . ALA B 1 426 ? 25.378 14.934 -12.914 1.00 9.59 450 ALA B CA 1
ATOM 13672 C C . ALA B 1 426 ? 26.751 15.494 -12.566 1.00 9.55 450 ALA B C 1
ATOM 13673 O O . ALA B 1 426 ? 27.662 15.531 -13.399 1.00 10.43 450 ALA B O 1
ATOM 13680 N N . ILE B 1 427 ? 26.914 15.928 -11.309 1.00 10.02 451 ILE B N 1
ATOM 13681 C CA . ILE B 1 427 ? 28.194 16.428 -10.850 1.00 9.95 451 ILE B CA 1
ATOM 13682 C C . ILE B 1 427 ? 28.448 15.912 -9.440 1.00 10.53 451 ILE B C 1
ATOM 13683 O O . ILE B 1 427 ? 27.577 15.867 -8.586 1.00 10.93 451 ILE B O 1
ATOM 13699 N N . THR B 1 428 ? 29.709 15.559 -9.183 1.00 10.55 452 THR B N 1
ATOM 13700 C CA . THR B 1 428 ? 30.071 15.244 -7.804 1.00 11.28 452 THR B CA 1
ATOM 13701 C C . THR B 1 428 ? 29.874 16.511 -6.971 1.00 11.44 452 THR B C 1
ATOM 13702 O O . THR B 1 428 ? 30.093 17.624 -7.435 1.00 12.21 452 THR B O 1
ATOM 13713 N N . TYR B 1 429 ? 29.477 16.348 -5.696 1.00 11.75 453 TYR B N 1
ATOM 13714 C CA . TYR B 1 429 ? 28.989 17.519 -4.970 1.00 12.07 453 TYR B CA 1
ATOM 13715 C C . TYR B 1 429 ? 30.092 18.442 -4.465 1.00 12.67 453 TYR B C 1
ATOM 13716 O O . TYR B 1 429 ? 29.778 19.562 -4.080 1.00 14.39 453 TYR B O 1
ATOM 13734 N N . ASP B 1 430 ? 31.330 17.980 -4.542 1.00 12.51 454 ASP B N 1
ATOM 13735 C CA . ASP B 1 430 ? 32.505 18.841 -4.379 1.00 13.91 454 ASP B CA 1
ATOM 13736 C C . ASP B 1 430 ? 32.831 19.671 -5.624 1.00 13.93 454 ASP B C 1
ATOM 13737 O O . ASP B 1 430 ? 33.759 20.474 -5.609 1.00 15.56 454 ASP B O 1
ATOM 13746 N N . GLY B 1 431 ? 32.047 19.517 -6.710 1.00 12.91 455 GLY B N 1
ATOM 13747 C CA . GLY B 1 431 ? 32.201 20.262 -7.938 1.00 12.77 455 GLY B CA 1
ATOM 13748 C C . GLY B 1 431 ? 33.329 19.799 -8.843 1.00 12.75 455 GLY B C 1
ATOM 13749 O O . GLY B 1 431 ? 33.560 20.464 -9.854 1.00 14.00 455 GLY B O 1
ATOM 13753 N N . LYS B 1 432 ? 34.002 18.689 -8.516 1.00 12.33 456 LYS B N 1
ATOM 13754 C CA . LYS B 1 432 ? 35.229 18.347 -9.228 1.00 12.35 456 LYS B CA 1
ATOM 13755 C C . LYS B 1 432 ? 35.043 17.568 -10.529 1.00 12.15 456 LYS B C 1
ATOM 13756 O O . LYS B 1 432 ? 35.900 17.674 -11.416 1.00 12.64 456 LYS B O 1
ATOM 13788 N N . TYR B 1 433 ? 33.967 16.771 -10.647 1.00 11.29 457 TYR B N 1
ATOM 13789 C CA . TYR B 1 433 ? 33.809 15.898 -11.808 1.00 10.99 457 TYR B CA 1
ATOM 13790 C C . TYR B 1 433 ? 32.361 15.894 -12.255 1.00 10.55 457 TYR B C 1
ATOM 13791 O O . TYR B 1 433 ? 31.455 15.622 -11.455 1.00 11.17 457 TYR B O 1
ATOM 13809 N N . VAL B 1 434 ? 32.155 16.123 -13.563 1.00 10.17 458 VAL B N 1
ATOM 13810 C CA . VAL B 1 434 ? 30.873 15.844 -14.195 1.00 9.75 458 VAL B CA 1
ATOM 13811 C C . VAL B 1 434 ? 30.834 14.382 -14.584 1.00 9.67 458 VAL B C 1
ATOM 13812 O O . VAL B 1 434 ? 31.829 13.847 -15.084 1.00 10.83 458 VAL B O 1
ATOM 13825 N N . VAL B 1 435 ? 29.677 13.756 -14.336 1.00 9.39 459 VAL B N 1
ATOM 13826 C CA . VAL B 1 435 ? 29.473 12.358 -14.660 1.00 9.65 459 VAL B CA 1
ATOM 13827 C C . VAL B 1 435 ? 28.238 12.309 -15.547 1.00 10.36 459 VAL B C 1
ATOM 13828 O O . VAL B 1 435 ? 27.169 12.746 -15.133 1.00 12.39 459 VAL B O 1
ATOM 13841 N N . GLY B 1 436 ? 28.423 11.795 -16.761 1.00 10.47 460 GLY B N 1
ATOM 13842 C CA . GLY B 1 436 ? 27.347 11.736 -17.734 1.00 11.61 460 GLY B CA 1
ATOM 13843 C C . GLY B 1 436 ? 27.186 10.329 -18.270 1.00 9.32 460 GLY B C 1
ATOM 13844 O O . GLY B 1 436 ? 27.994 9.438 -18.019 1.00 9.59 460 GLY B O 1
ATOM 13848 N N . VAL B 1 437 ? 26.110 10.166 -19.040 1.00 8.58 461 VAL B N 1
ATOM 13849 C CA . VAL B 1 437 ? 25.810 8.888 -19.646 1.00 8.57 461 VAL B CA 1
ATOM 13850 C C . VAL B 1 437 ? 25.465 9.071 -21.108 1.00 8.46 461 VAL B C 1
ATOM 13851 O O . VAL B 1 437 ? 24.814 10.060 -21.480 1.00 9.20 461 VAL B O 1
ATOM 13864 N N . PHE B 1 438 ? 25.873 8.103 -21.934 1.00 8.45 462 PHE B N 1
ATOM 13865 C CA . PHE B 1 438 ? 25.457 8.039 -23.335 1.00 8.27 462 PHE B CA 1
ATOM 13866 C C . PHE B 1 438 ? 24.948 6.629 -23.605 1.00 8.00 462 PHE B C 1
ATOM 13867 O O . PHE B 1 438 ? 25.329 5.682 -22.911 1.00 8.29 462 PHE B O 1
ATOM 13884 N N . SER B 1 439 ? 24.065 6.503 -24.604 1.00 7.71 463 SER B N 1
ATOM 13885 C CA . SER B 1 439 ? 23.048 5.458 -24.489 1.00 7.93 463 SER B CA 1
ATOM 13886 C C . SER B 1 439 ? 22.778 4.705 -25.795 1.00 8.01 463 SER B C 1
ATOM 13887 O O . SER B 1 439 ? 21.830 3.926 -25.866 1.00 8.72 463 SER B O 1
ATOM 13895 N N . GLY B 1 440 ? 23.585 4.979 -26.834 1.00 8.69 464 GLY B N 1
ATOM 13896 C CA . GLY B 1 440 ? 23.562 4.117 -28.002 1.00 8.94 464 GLY B CA 1
ATOM 13897 C C . GLY B 1 440 ? 22.294 4.117 -28.821 1.00 8.08 464 GLY B C 1
ATOM 13898 O O . GLY B 1 440 ? 22.132 3.226 -29.661 1.00 8.69 464 GLY B O 1
ATOM 13902 N N . TYR B 1 441 ? 21.372 5.057 -28.618 1.00 8.16 465 TYR B N 1
ATOM 13903 C CA . TYR B 1 441 ? 20.080 4.967 -29.292 1.00 8.18 465 TYR B CA 1
ATOM 13904 C C . TYR B 1 441 ? 19.422 3.622 -29.006 1.00 8.12 465 TYR B C 1
ATOM 13905 O O . TYR B 1 441 ? 18.664 3.079 -29.813 1.00 8.91 465 TYR B O 1
ATOM 13923 N N . GLN B 1 442 ? 19.674 3.071 -27.798 1.00 7.96 466 GLN B N 1
ATOM 13924 C CA . GLN B 1 442 ? 19.152 1.774 -27.367 1.00 8.15 466 GLN B CA 1
ATOM 13925 C C . GLN B 1 442 ? 19.709 0.602 -28.164 1.00 8.24 466 GLN B C 1
ATOM 13926 O O . GLN B 1 442 ? 19.133 -0.490 -28.043 1.00 9.33 466 GLN B O 1
ATOM 13940 N N . LYS B 1 443 ? 20.803 0.769 -28.922 1.00 8.46 467 LYS B N 1
ATOM 13941 C CA . LYS B 1 443 ? 21.280 -0.316 -29.771 1.00 9.37 467 LYS B CA 1
ATOM 13942 C C . LYS B 1 443 ? 22.768 -0.331 -30.038 1.00 8.48 467 LYS B C 1
ATOM 13943 O O . LYS B 1 443 ? 23.291 -1.375 -30.406 1.00 9.36 467 LYS B O 1
ATOM 13962 N N . THR B 1 444 ? 23.487 0.810 -29.932 1.00 8.83 468 THR B N 1
ATOM 13963 C CA . THR B 1 444 ? 24.911 0.847 -30.158 1.00 8.95 468 THR B CA 1
ATOM 13964 C C . THR B 1 444 ? 25.621 1.306 -28.894 1.00 8.69 468 THR B C 1
ATOM 13965 O O . THR B 1 444 ? 25.154 1.028 -27.773 1.00 9.13 468 THR B O 1
ATOM 13976 N N . ALA B 1 445 ? 26.756 1.982 -29.043 1.00 8.78 469 ALA B N 1
ATOM 13977 C CA . ALA B 1 445 ? 27.673 2.162 -27.937 1.00 9.01 469 ALA B CA 1
ATOM 13978 C C . ALA B 1 445 ? 27.052 3.016 -26.824 1.00 8.38 469 ALA B C 1
ATOM 13979 O O . ALA B 1 445 ? 26.392 4.029 -27.057 1.00 9.10 469 ALA B O 1
ATOM 13986 N N . SER B 1 446 ? 27.339 2.577 -25.591 1.00 8.22 470 SER B N 1
ATOM 13987 C CA . SER B 1 446 ? 26.842 3.196 -24.375 1.00 8.19 470 SER B CA 1
ATOM 13988 C C . SER B 1 446 ? 27.963 3.244 -23.365 1.00 8.17 470 SER B C 1
ATOM 13989 O O . SER B 1 446 ? 28.933 2.487 -23.432 1.00 9.14 470 SER B O 1
ATOM 14002 N N . GLY B 1 447 ? 27.821 4.113 -22.359 1.00 8.18 471 GLY B N 1
ATOM 14003 C CA . GLY B 1 447 ? 28.864 4.226 -21.367 1.00 8.79 471 GLY B CA 1
ATOM 14004 C C . GLY B 1 447 ? 28.565 5.319 -20.365 1.00 8.30 471 GLY B C 1
ATOM 14005 O O . GLY B 1 447 ? 27.649 6.124 -20.519 1.00 8.99 471 GLY B O 1
ATOM 14009 N N . ILE B 1 448 ? 29.427 5.324 -19.332 1.00 8.58 472 ILE B N 1
ATOM 14010 C CA . ILE B 1 448 ? 29.471 6.367 -18.317 1.00 8.55 472 ILE B CA 1
ATOM 14011 C C . ILE B 1 448 ? 30.725 7.177 -18.587 1.00 8.90 472 ILE B C 1
ATOM 14012 O O . ILE B 1 448 ? 31.804 6.612 -18.706 1.00 10.46 472 ILE B O 1
ATOM 14028 N N . VAL B 1 449 ? 30.590 8.502 -18.721 1.00 9.15 473 VAL B N 1
ATOM 14029 C CA . VAL B 1 449 ? 31.711 9.366 -19.018 1.00 10.32 473 VAL B CA 1
ATOM 14030 C C . VAL B 1 449 ? 31.968 10.274 -17.831 1.00 10.06 473 VAL B C 1
ATOM 14031 O O . VAL B 1 449 ? 31.018 10.777 -17.206 1.00 11.15 473 VAL B O 1
ATOM 14044 N N . ILE B 1 450 ? 33.228 10.518 -17.534 1.00 10.44 474 ILE B N 1
ATOM 14045 C CA . ILE B 1 450 ? 33.603 11.360 -16.410 1.00 10.40 474 ILE B CA 1
ATOM 14046 C C . ILE B 1 450 ? 34.524 12.449 -16.917 1.00 10.69 474 ILE B C 1
ATOM 14047 O O . ILE B 1 450 ? 35.501 12.164 -17.615 1.00 12.02 474 ILE B O 1
ATOM 14063 N N . MET B 1 451 ? 34.217 13.704 -16.549 1.00 10.73 475 MET B N 1
ATOM 14064 C CA . MET B 1 451 ? 34.933 14.892 -17.017 1.00 11.51 475 MET B CA 1
ATOM 14065 C C . MET B 1 451 ? 35.444 15.699 -15.824 1.00 11.64 475 MET B C 1
ATOM 14066 O O . MET B 1 451 ? 34.656 16.033 -14.943 1.00 12.49 475 MET B O 1
ATOM 14080 N N . ASP B 1 452 ? 36.712 16.058 -15.845 1.00 11.99 476 ASP B N 1
ATOM 14081 C CA . ASP B 1 452 ? 37.296 16.953 -14.856 1.00 12.88 476 ASP B CA 1
ATOM 14082 C C . ASP B 1 452 ? 36.842 18.379 -15.111 1.00 12.87 476 ASP B C 1
ATOM 14083 O O . ASP B 1 452 ? 37.019 18.891 -16.225 1.00 13.68 476 ASP B O 1
ATOM 14095 N N . THR B 1 453 ? 36.243 19.037 -14.110 1.00 12.12 477 THR B N 1
ATOM 14096 C CA . THR B 1 453 ? 35.715 20.384 -14.296 1.00 13.33 477 THR B CA 1
ATOM 14097 C C . THR B 1 453 ? 36.759 21.471 -14.307 1.00 14.48 477 THR B C 1
ATOM 14098 O O . THR B 1 453 ? 36.461 22.623 -14.637 1.00 16.71 477 THR B O 1
ATOM 14109 N N . LYS B 1 454 ? 37.968 21.190 -13.875 1.00 14.52 478 LYS B N 1
ATOM 14110 C CA . LYS B 1 454 ? 39.010 22.206 -13.967 1.00 15.83 478 LYS B CA 1
ATOM 14111 C C . LYS B 1 454 ? 39.565 22.294 -15.393 1.00 16.20 478 LYS B C 1
ATOM 14112 O O . LYS B 1 454 ? 39.633 23.372 -15.927 1.00 19.84 478 LYS B O 1
ATOM 14120 N N . SER B 1 455 ? 39.928 21.173 -16.004 1.00 14.93 479 SER B N 1
ATOM 14121 C CA . SER B 1 455 ? 40.472 21.141 -17.348 1.00 15.36 479 SER B CA 1
ATOM 14122 C C . SER B 1 455 ? 39.378 21.008 -18.401 1.00 14.49 479 SER B C 1
ATOM 14123 O O . SER B 1 455 ? 39.668 21.225 -19.585 1.00 16.04 479 SER B O 1
ATOM 14131 N N . ASP B 1 456 ? 38.148 20.642 -18.015 1.00 13.57 480 ASP B N 1
ATOM 14132 C CA . ASP B 1 456 ? 37.113 20.325 -18.979 1.00 13.88 480 ASP B CA 1
ATOM 14133 C C . ASP B 1 456 ? 37.582 19.317 -20.002 1.00 14.17 480 ASP B C 1
ATOM 14134 O O . ASP B 1 456 ? 37.282 19.418 -21.210 1.00 16.24 480 ASP B O 1
ATOM 14143 N N . GLU B 1 457 ? 38.222 18.260 -19.477 1.00 14.31 481 GLU B N 1
ATOM 14144 C CA . GLU B 1 457 ? 38.641 17.118 -20.272 1.00 14.63 481 GLU B CA 1
ATOM 14145 C C . GLU B 1 457 ? 38.012 15.854 -19.735 1.00 13.31 481 GLU B C 1
ATOM 14146 O O . GLU B 1 457 ? 37.901 15.695 -18.506 1.00 13.42 481 GLU B O 1
ATOM 14158 N N . VAL B 1 458 ? 37.672 14.942 -20.635 1.00 13.31 482 VAL B N 1
ATOM 14159 C CA . VAL B 1 458 ? 37.229 13.619 -20.247 1.00 13.12 482 VAL B CA 1
ATOM 14160 C C . VAL B 1 458 ? 38.397 12.870 -19.611 1.00 13.45 482 VAL B C 1
ATOM 14161 O O . VAL B 1 458 ? 39.474 12.767 -20.184 1.00 15.48 482 VAL B O 1
ATOM 14174 N N . VAL B 1 459 ? 38.173 12.310 -18.424 1.00 12.30 483 VAL B N 1
ATOM 14175 C CA . VAL B 1 459 ? 39.163 11.458 -17.799 1.00 12.98 483 VAL B CA 1
ATOM 14176 C C . VAL B 1 459 ? 38.940 9.982 -18.078 1.00 13.18 483 VAL B C 1
ATOM 14177 O O . VAL B 1 459 ? 39.905 9.222 -17.972 1.00 14.49 483 VAL B O 1
ATOM 14190 N N . GLY B 1 460 ? 37.726 9.568 -18.391 1.00 13.05 484 GLY B N 1
ATOM 14191 C CA . GLY B 1 460 ? 37.556 8.188 -18.783 1.00 13.43 484 GLY B CA 1
ATOM 14192 C C . GLY B 1 460 ? 36.100 7.869 -19.072 1.00 11.35 484 GLY B C 1
ATOM 14193 O O . GLY B 1 460 ? 35.188 8.627 -18.694 1.00 12.27 484 GLY B O 1
ATOM 14197 N N . ILE B 1 461 ? 35.936 6.711 -19.709 1.00 11.03 485 ILE B N 1
ATOM 14198 C CA . ILE B 1 461 ? 34.661 6.060 -19.913 1.00 10.38 485 ILE B CA 1
ATOM 14199 C C . ILE B 1 461 ? 34.677 4.715 -19.198 1.00 9.83 485 ILE B C 1
ATOM 14200 O O . ILE B 1 461 ? 35.682 4.013 -19.264 1.00 11.65 485 ILE B O 1
ATOM 14216 N N . LEU B 1 462 ? 33.577 4.403 -18.526 1.00 9.73 486 LEU B N 1
ATOM 14217 C CA . LEU B 1 462 ? 33.335 3.109 -17.914 1.00 9.82 486 LEU B CA 1
ATOM 14218 C C . LEU B 1 462 ? 32.200 2.433 -18.637 1.00 8.96 486 LEU B C 1
ATOM 14219 O O . LEU B 1 462 ? 31.286 3.092 -19.156 1.00 9.39 486 LEU B O 1
ATOM 14235 N N . PRO B 1 463 ? 32.212 1.100 -18.697 1.00 9.10 487 PRO B N 1
ATOM 14236 C CA . PRO B 1 463 ? 31.183 0.393 -19.441 1.00 8.99 487 PRO B CA 1
ATOM 14237 C C . PRO B 1 463 ? 29.846 0.558 -18.750 1.00 9.09 487 PRO B C 1
ATOM 14238 O O . PRO B 1 463 ? 29.751 0.746 -17.520 1.00 10.07 487 PRO B O 1
ATOM 14249 N N . SER B 1 464 ? 28.783 0.459 -19.560 1.00 8.84 488 SER B N 1
ATOM 14250 C CA . SER B 1 464 ? 27.445 0.598 -19.033 1.00 8.81 488 SER B CA 1
ATOM 14251 C C . SER B 1 464 ? 26.435 -0.129 -19.912 1.00 8.95 488 SER B C 1
ATOM 14252 O O . SER B 1 464 ? 26.211 0.267 -21.064 1.00 9.78 488 SER B O 1
ATOM 14260 N N . VAL B 1 465 ? 25.813 -1.180 -19.377 1.00 9.14 489 VAL B N 1
ATOM 14261 C CA . VAL B 1 465 ? 24.705 -1.825 -20.056 1.00 9.00 489 VAL B CA 1
ATOM 14262 C C . VAL B 1 465 ? 23.485 -1.019 -19.687 1.00 8.84 489 VAL B C 1
ATOM 14263 O O . VAL B 1 465 ? 22.841 -1.232 -18.655 1.00 9.74 489 VAL B O 1
ATOM 14276 N N . GLY B 1 466 ? 23.184 -0.049 -20.533 1.00 9.50 490 GLY B N 1
ATOM 14277 C CA . GLY B 1 466 ? 22.117 0.866 -20.230 1.00 9.66 490 GLY B CA 1
ATOM 14278 C C . GLY B 1 466 ? 21.814 1.760 -21.424 1.00 8.88 490 GLY B C 1
ATOM 14279 O O . GLY B 1 466 ? 22.692 2.159 -22.164 1.00 9.95 490 GLY B O 1
ATOM 14283 N N . GLY B 1 467 ? 20.541 2.107 -21.498 1.00 8.87 491 GLY B N 1
ATOM 14284 C CA . GLY B 1 467 ? 20.040 3.093 -22.415 1.00 9.02 491 GLY B CA 1
ATOM 14285 C C . GLY B 1 467 ? 19.622 4.384 -21.730 1.00 8.27 491 GLY B C 1
ATOM 14286 O O . GLY B 1 467 ? 18.920 5.203 -22.318 1.00 9.04 491 GLY B O 1
ATOM 14290 N N . HIS B 1 468 ? 20.082 4.559 -20.489 1.00 8.79 492 HIS B N 1
ATOM 14291 C CA . HIS B 1 468 ? 19.821 5.679 -19.587 1.00 8.31 492 HIS B CA 1
ATOM 14292 C C . HIS B 1 468 ? 19.542 7.005 -20.265 1.00 8.12 492 HIS B C 1
ATOM 14293 O O . HIS B 1 468 ? 20.371 7.600 -20.963 1.00 8.90 492 HIS B O 1
ATOM 14308 N N . HIS B 1 469 ? 18.379 7.561 -19.879 1.00 7.78 493 HIS B N 1
ATOM 14309 C CA . HIS B 1 469 ? 18.037 8.952 -20.141 1.00 8.18 493 HIS B CA 1
ATOM 14310 C C . HIS B 1 469 ? 18.074 9.772 -18.856 1.00 8.61 493 HIS B C 1
ATOM 14311 O O . HIS B 1 469 ? 17.576 10.912 -18.829 1.00 10.93 493 HIS B O 1
ATOM 14325 N N . ASP B 1 470 ? 18.640 9.230 -17.778 1.00 8.12 494 ASP B N 1
ATOM 14326 C CA . ASP B 1 470 ? 18.826 9.990 -16.561 1.00 8.20 494 ASP B CA 1
ATOM 14327 C C . ASP B 1 470 ? 20.066 9.442 -15.866 1.00 8.26 494 ASP B C 1
ATOM 14328 O O . ASP B 1 470 ? 20.604 8.386 -16.211 1.00 8.71 494 ASP B O 1
ATOM 14337 N N . CYS B 1 471 ? 20.471 10.176 -14.826 1.00 8.70 495 CYS B N 1
ATOM 14338 C CA . CYS B 1 471 ? 21.500 9.742 -13.906 1.00 9.44 495 CYS B CA 1
ATOM 14339 C C . CYS B 1 471 ? 21.522 10.729 -12.753 1.00 9.23 495 CYS B C 1
ATOM 14340 O O . CYS B 1 471 ? 21.282 11.926 -12.952 1.00 10.21 495 CYS B O 1
ATOM 14348 N N . VAL B 1 472 ? 21.864 10.220 -11.569 1.00 8.95 496 VAL B N 1
ATOM 14349 C CA . VAL B 1 472 ? 22.014 11.059 -10.394 1.00 9.71 496 VAL B CA 1
ATOM 14350 C C . VAL B 1 472 ? 23.196 10.552 -9.584 1.00 9.47 496 VAL B C 1
ATOM 14351 O O . VAL B 1 472 ? 23.522 9.370 -9.593 1.00 11.29 496 VAL B O 1
ATOM 14364 N N . ILE B 1 473 ? 23.816 11.461 -8.842 1.00 9.89 497 ILE B N 1
ATOM 14365 C CA . ILE B 1 473 ? 24.752 11.100 -7.793 1.00 10.35 497 ILE B CA 1
ATOM 14366 C C . ILE B 1 473 ? 23.987 11.169 -6.493 1.00 10.17 497 ILE B C 1
ATOM 14367 O O . ILE B 1 473 ? 23.301 12.166 -6.217 1.00 10.41 497 ILE B O 1
ATOM 14390 N N . VAL B 1 474 ? 24.026 10.117 -5.675 1.00 9.84 498 VAL B N 1
ATOM 14391 C CA . VAL B 1 474 ? 23.184 10.133 -4.482 1.00 10.61 498 VAL B CA 1
ATOM 14392 C C . VAL B 1 474 ? 23.638 11.258 -3.548 1.00 10.56 498 VAL B C 1
ATOM 14393 O O . VAL B 1 474 ? 24.815 11.337 -3.188 1.00 10.91 498 VAL B O 1
ATOM 14406 N N . PRO B 1 475 ? 22.740 12.182 -3.170 1.00 10.91 499 PRO B N 1
ATOM 14407 C CA . PRO B 1 475 ? 23.128 13.326 -2.342 1.00 11.63 499 PRO B CA 1
ATOM 14408 C C . PRO B 1 475 ? 23.158 12.980 -0.853 1.00 12.51 499 PRO B C 1
ATOM 14409 O O . PRO B 1 475 ? 22.453 12.076 -0.401 1.00 12.38 499 PRO B O 1
ATOM 14420 N N . LYS B 1 476 ? 23.930 13.762 -0.109 1.00 13.15 500 LYS B N 1
ATOM 14421 C CA . LYS B 1 476 ? 23.964 13.658 1.339 1.00 13.82 500 LYS B CA 1
ATOM 14422 C C . LYS B 1 476 ? 23.127 14.733 2.009 1.00 15.16 500 LYS B C 1
ATOM 14423 O O . LYS B 1 476 ? 22.674 14.517 3.126 1.00 20.81 500 LYS B O 1
ATOM 14442 N N . THR B 1 477 ? 23.022 15.904 1.411 1.00 14.41 501 THR B N 1
ATOM 14443 C CA . THR B 1 477 ? 22.421 17.069 2.030 1.00 15.14 501 THR B CA 1
ATOM 14444 C C . THR B 1 477 ? 21.395 17.713 1.116 1.00 14.81 501 THR B C 1
ATOM 14445 O O . THR B 1 477 ? 21.418 17.520 -0.088 1.00 13.95 501 THR B O 1
ATOM 14456 N N . VAL B 1 478 ? 20.556 18.579 1.697 1.00 14.75 502 VAL B N 1
ATOM 14457 C CA . VAL B 1 478 ? 19.662 19.387 0.864 1.00 16.52 502 VAL B CA 1
ATOM 14458 C C . VAL B 1 478 ? 20.471 20.350 -0.007 1.00 15.56 502 VAL B C 1
ATOM 14459 O O . VAL B 1 478 ? 20.072 20.632 -1.124 1.00 15.75 502 VAL B O 1
ATOM 14472 N N . GLU B 1 479 ? 21.612 20.833 0.466 1.00 15.05 503 GLU B N 1
ATOM 14473 C CA . GLU B 1 479 ? 22.410 21.684 -0.398 1.00 15.37 503 GLU B CA 1
ATOM 14474 C C . GLU B 1 479 ? 22.847 20.938 -1.654 1.00 13.35 503 GLU B C 1
ATOM 14475 O O . GLU B 1 479 ? 22.944 21.560 -2.721 1.00 13.53 503 GLU B O 1
ATOM 14488 N N . ASP B 1 480 ? 23.176 19.658 -1.539 1.00 12.96 504 ASP B N 1
ATOM 14489 C CA . ASP B 1 480 ? 23.544 18.885 -2.727 1.00 12.23 504 ASP B CA 1
ATOM 14490 C C . ASP B 1 480 ? 22.430 18.905 -3.778 1.00 11.67 504 ASP B C 1
ATOM 14491 O O . ASP B 1 480 ? 22.730 18.858 -4.978 1.00 12.05 504 ASP B O 1
ATOM 14500 N N . LEU B 1 481 ? 21.167 18.911 -3.359 1.00 11.50 505 LEU B N 1
ATOM 14501 C CA . LEU B 1 481 ? 20.070 18.878 -4.317 1.00 11.15 505 LEU B CA 1
ATOM 14502 C C . LEU B 1 481 ? 20.087 20.087 -5.247 1.00 11.60 505 LEU B C 1
ATOM 14503 O O . LEU B 1 481 ? 19.493 20.008 -6.331 1.00 11.95 505 LEU B O 1
ATOM 14519 N N . ARG B 1 482 ? 20.739 21.172 -4.833 1.00 11.49 506 ARG B N 1
ATOM 14520 C CA . ARG B 1 482 ? 20.812 22.331 -5.720 1.00 11.29 506 ARG B CA 1
ATOM 14521 C C . ARG B 1 482 ? 21.513 22.033 -7.041 1.00 11.16 506 ARG B C 1
ATOM 14522 O O . ARG B 1 482 ? 21.261 22.761 -8.013 1.00 12.27 506 ARG B O 1
ATOM 14543 N N . CYS B 1 483 ? 22.325 20.979 -7.065 1.00 10.80 507 CYS B N 1
ATOM 14544 C CA . CYS B 1 483 ? 23.003 20.551 -8.275 1.00 11.26 507 CYS B CA 1
ATOM 14545 C C . CYS B 1 483 ? 22.673 19.082 -8.590 1.00 10.50 507 CYS B C 1
ATOM 14546 O O . CYS B 1 483 ? 23.481 18.362 -9.179 1.00 11.48 507 CYS B O 1
ATOM 14559 N N . SER B 1 484 ? 21.435 18.679 -8.262 1.00 10.57 508 SER B N 1
ATOM 14560 C CA . SER B 1 484 ? 20.957 17.332 -8.581 1.00 10.20 508 SER B CA 1
ATOM 14561 C C . SER B 1 484 ? 19.629 17.441 -9.315 1.00 9.80 508 SER B C 1
ATOM 14562 O O . SER B 1 484 ? 19.276 18.483 -9.896 1.00 10.17 508 SER B O 1
ATOM 14570 N N . ARG B 1 485 ? 18.879 16.335 -9.316 1.00 9.48 509 ARG B N 1
ATOM 14571 C CA . ARG B 1 485 ? 17.655 16.216 -10.088 1.00 9.56 509 ARG B CA 1
ATOM 14572 C C . ARG B 1 485 ? 16.518 16.802 -9.270 1.00 9.50 509 ARG B C 1
ATOM 14573 O O . ARG B 1 485 ? 15.692 16.119 -8.671 1.00 10.62 509 ARG B O 1
ATOM 14594 N N . CYS B 1 486 ? 16.510 18.147 -9.274 1.00 9.99 510 CYS B N 1
ATOM 14595 C CA . CYS B 1 486 ? 15.705 18.992 -8.414 1.00 9.78 510 CYS B CA 1
ATOM 14596 C C . CYS B 1 486 ? 15.537 20.331 -9.128 1.00 9.70 510 CYS B C 1
ATOM 14597 O O . CYS B 1 486 ? 14.438 20.716 -9.524 1.00 10.62 510 CYS B O 1
ATOM 14605 N N . THR B 1 487 ? 16.676 20.986 -9.342 1.00 9.74 511 THR B N 1
ATOM 14606 C CA . THR B 1 487 ? 16.711 22.297 -9.962 1.00 10.09 511 THR B CA 1
ATOM 14607 C C . THR B 1 487 ? 16.801 22.247 -11.491 1.00 9.99 511 THR B C 1
ATOM 14608 O O . THR B 1 487 ? 16.505 23.268 -12.122 1.00 10.86 511 THR B O 1
ATOM 14619 N N . THR B 1 488 ? 17.273 21.135 -12.064 1.00 10.02 512 THR B N 1
ATOM 14620 C CA . THR B 1 488 ? 17.450 20.998 -13.511 1.00 10.14 512 THR B CA 1
ATOM 14621 C C . THR B 1 488 ? 17.151 19.546 -13.851 1.00 9.87 512 THR B C 1
ATOM 14622 O O . THR B 1 488 ? 17.125 18.673 -12.978 1.00 10.07 512 THR B O 1
ATOM 14633 N N . THR B 1 489 ? 16.994 19.261 -15.161 1.00 10.39 513 THR B N 1
ATOM 14634 C CA . THR B 1 489 ? 16.913 17.886 -15.621 1.00 9.94 513 THR B CA 1
ATOM 14635 C C . THR B 1 489 ? 18.068 17.507 -16.559 1.00 11.01 513 THR B C 1
ATOM 14636 O O . THR B 1 489 ? 17.991 16.352 -17.062 1.00 13.60 513 THR B O 1
#

B-factor: mean 14.68, std 6.38, range [7.19, 107.42]

Nearest PDB structures (foldseek):
  8z75-assembly1_A  TM=1.001E+00  e=4.122E-99  Pelomicrobium methylotrophicum
  8yu6-assembly1_B  TM=9.975E-01  e=2.464E-97  Pelomicrobium methylotrophicum
  8bpn-assembly2_C  TM=9.959E-01  e=2.981E-81  Thioalkalivibrio paradoxus ARh 1
  5f75-assembly1_A  TM=9.930E-01  e=1.581E-80  Thioalkalivibrio paradoxus
  6sji-assembly1_A  TM=9.906E-01  e=1.345E-80  Thioalkalivibrio paradoxus ARh 1

InterPro domains:
  IPR006311 Twin-arginine translocation pathway, signal sequence [PS51318] (1-45)
  IPR011044 Quinoprotein amine dehydrogenase, beta chain-like [SSF50969] (334-499)
  IPR011045 Nitrous oxide reductase, N-terminal [SSF50974] (62-418)
  IPR015943 WD40/YVTN repeat-like-containing domain superfamily [G3DSA:2.130.10.10] (271-503)
  IPR019546 Twin-arginine translocation pathway, signal sequence, bacterial/archaeal [TIGR01409] (9-32)
  IPR051200 Multi-functional host-pathogen interaction and enzymatic activity protein [PTHR47197] (170-488)